Protein AF-0000000084938977 (afdb_homodimer)

Organism: Ferrimonas balearica (strain DSM 9799 / CCM 4581 / KCTC 23876 / PAT) (NCBI:txid550540)

Radius of gyration: 27.63 Å; Cα contacts (8 Å, |Δi|>4): 2287; chains: 2; bounding box: 61×110×64 Å

Nearest PDB structures (foldseek):
  3vp6-assembly1_B  TM=9.045E-01  e=1.133E-31  Homo sapiens
  2jis-assembly1_B  TM=9.076E-01  e=1.407E-31  Homo sapiens
  2okj-assembly1_A  TM=8.963E-01  e=2.418E-31  Homo sapiens
  3vp6-assembly1_A  TM=9.041E-01  e=2.921E-30  Homo sapiens
  8ora-assembly1_A-2  TM=8.653E-01  e=1.699E-30  Homo sapiens

Secondary structure (DSSP, 8-state):
-PPPTTHHHHHHHHHHHHHHHHHHHTTTS-S-----HHHHHHHH--SPP-S---HHHHHHHHHHHHHTT---TTSTTB-STT-----HHHHHHHHHHHHHT---SSGGG-HHHHHHHHHHHHHHHHHHT--TT-EEEEESSHHHHHHHHHHHHHHHHHHHTT--HHHH-STTPPPPEEEEETT--HHHHHHHHHTT--STTEEEE-B-TTS-B-GGGHHHHHHT--S-EEEEEEBS-TTT--B--HHHHHHHHHHSSSEEEEEE-TTTGGGGG-TTTGGGGTTGGGSSEEEEETTTTT-PPS--EEEEES-HHHHHHHTTTTTS-GGG----SS----GGGGSS-SS---THHHHHHHHHHHHHHHHHHHHHHHHHHHHHHHHHHHTSTTEEE-S---SSEEEEEE-SS-HHHHHHHHHHHHHHHHHH-S-B-EEEEETTEEEEEEE---TT--HHHHHHHHHHHHHHHHHHHHHHHHSS--/-PPPTTHHHHHHHHHHHHHHHHHHHTTTS-S-----HHHHHHHH--SPP-S---HHHHHHHHHHHHHTT---TTSTTB-STT-----HHHHHHHHHHHHHT---SSGGG-HHHHHHHHHHHHHHHHHHT--TT-EEEEESSHHHHHHHHHHHHHHHHHHHTT--HHHH-STTPPPPEEEEETT--HHHHHHHHHTT--STTEEEE-B-TTS-B-GGGHHHHHHT--S-EEEEEEBS-TTT--B--HHHHHHHHHHSTTEEEEEE-TTTGGGGG-TTTGGGGTTGGGSSEEEEETTTTT-PPS--EEEEES-HHHHHHHTTTTTS-GGG----SS----GGGGSS-SS---THHHHHHHHHHHHHHHHHHHHHHHHHHHHHHHHHHHTSTTEEE-S---SSEEEEEE-SS-HHHHHHHHHHHHHHHHHH-S-B-EEEEETTEEEEEEE---TT--HHHHHHHHHHHHHHHHHHHHHHHHSS--

pLDDT: mean 94.35, std 11.21, range [29.14, 98.94]

Structure (mmCIF, N/CA/C/O backbone):
data_AF-0000000084938977-model_v1
#
loop_
_entity.id
_entity.type
_entity.pdbx_description
1 polymer 'Pyridoxal-dependent decarboxylase'
#
loop_
_atom_site.group_PDB
_atom_site.id
_atom_site.type_symbol
_atom_site.label_atom_id
_atom_site.label_alt_id
_atom_site.label_comp_id
_atom_site.label_asym_id
_atom_site.label_entity_id
_atom_site.label_seq_id
_atom_site.pdbx_PDB_ins_code
_atom_site.Cartn_x
_atom_site.Cartn_y
_atom_site.Cartn_z
_atom_site.occupancy
_atom_site.B_iso_or_equiv
_atom_site.auth_seq_id
_atom_site.auth_comp_id
_atom_site.auth_asym_id
_atom_site.auth_atom_id
_atom_site.pdbx_PDB_model_num
ATOM 1 N N . MET A 1 1 ? 11.852 -11.375 -27.281 1 47.62 1 MET A N 1
ATOM 2 C CA . MET A 1 1 ? 13.039 -10.656 -26.828 1 47.62 1 MET A CA 1
ATOM 3 C C . MET A 1 1 ? 13.031 -10.516 -25.297 1 47.62 1 MET A C 1
ATOM 5 O O . MET A 1 1 ? 12.023 -10.109 -24.719 1 47.62 1 MET A O 1
ATOM 9 N N . THR A 1 2 ? 13.898 -11.25 -24.656 1 66.25 2 THR A N 1
ATOM 10 C CA . THR A 1 2 ? 14.031 -11.219 -23.203 1 66.25 2 THR A CA 1
ATOM 11 C C . THR A 1 2 ? 14.875 -10.023 -22.766 1 66.25 2 THR A C 1
ATOM 13 O O . THR A 1 2 ? 15.695 -9.516 -23.531 1 66.25 2 THR A O 1
ATOM 16 N N . HIS A 1 3 ? 14.477 -9.422 -21.812 1 81.94 3 HIS A N 1
ATOM 17 C CA . HIS A 1 3 ? 15.219 -8.328 -21.188 1 81.94 3 HIS A CA 1
ATOM 18 C C . HIS A 1 3 ? 16.484 -8.836 -20.516 1 81.94 3 HIS A C 1
ATOM 20 O O . HIS A 1 3 ? 16.484 -9.906 -19.906 1 81.94 3 HIS A O 1
ATOM 26 N N . SER A 1 4 ? 17.609 -8.141 -20.844 1 85.38 4 SER A N 1
ATOM 27 C CA . SER A 1 4 ? 18.875 -8.477 -20.219 1 85.38 4 SER A CA 1
ATOM 28 C C . SER A 1 4 ? 19.109 -7.645 -18.953 1 85.38 4 SER A C 1
ATOM 30 O O . SER A 1 4 ? 18.594 -6.527 -18.844 1 85.38 4 SER A O 1
ATOM 32 N N . PHE A 1 5 ? 19.844 -8.195 -18 1 90.25 5 PHE A N 1
ATOM 33 C CA . PHE A 1 5 ? 20.047 -7.543 -16.703 1 90.25 5 PHE A CA 1
ATOM 34 C C . PHE A 1 5 ? 20.984 -6.348 -16.859 1 90.25 5 PHE A C 1
ATOM 36 O O . PHE A 1 5 ? 21.047 -5.484 -15.977 1 90.25 5 PHE A O 1
ATOM 43 N N . ASP A 1 6 ? 21.703 -6.219 -17.906 1 87.75 6 ASP A N 1
ATOM 44 C CA . ASP A 1 6 ? 22.594 -5.082 -18.109 1 87.75 6 ASP A CA 1
ATOM 45 C C . ASP A 1 6 ? 21.828 -3.854 -18.578 1 87.75 6 ASP A C 1
ATOM 47 O O . ASP A 1 6 ? 22.359 -2.75 -18.625 1 87.75 6 ASP A O 1
ATOM 51 N N . GLN A 1 7 ? 20.562 -4.043 -18.859 1 91.12 7 GLN A N 1
ATOM 52 C CA . GLN A 1 7 ? 19.719 -2.951 -19.344 1 91.12 7 GLN A CA 1
ATOM 53 C C . GLN A 1 7 ? 19.312 -2.023 -18.203 1 91.12 7 GLN A C 1
ATOM 55 O O . GLN A 1 7 ? 18.859 -0.903 -18.453 1 91.12 7 GLN A O 1
ATOM 60 N N . TYR A 1 8 ? 19.5 -2.457 -16.969 1 96.31 8 TYR A N 1
ATOM 61 C CA . TYR A 1 8 ? 19.047 -1.667 -15.82 1 96.31 8 TYR A CA 1
ATOM 62 C C . TYR A 1 8 ? 19.953 -0.467 -15.594 1 96.31 8 TYR A C 1
ATOM 64 O O . TYR A 1 8 ? 19.484 0.638 -15.32 1 96.31 8 TYR A O 1
ATOM 72 N N . ARG A 1 9 ? 21.219 -0.668 -15.766 1 96.69 9 ARG A N 1
ATOM 73 C CA . ARG A 1 9 ? 22.219 0.317 -15.359 1 96.69 9 ARG A CA 1
ATOM 74 C C . ARG A 1 9 ? 22.016 1.642 -16.078 1 96.69 9 ARG A C 1
ATOM 76 O O . ARG A 1 9 ? 22 2.705 -15.461 1 96.69 9 ARG A O 1
ATOM 83 N N . ALA A 1 10 ? 21.844 1.612 -17.391 1 97.25 10 ALA A N 1
ATOM 84 C CA . ALA A 1 10 ? 21.672 2.836 -18.172 1 97.25 10 ALA A CA 1
ATOM 85 C C . ALA A 1 10 ? 20.406 3.574 -17.766 1 97.25 10 ALA A C 1
ATOM 87 O O . ALA A 1 10 ? 20.391 4.805 -17.656 1 97.25 10 ALA A O 1
ATOM 88 N N . LEU A 1 11 ? 19.312 2.893 -17.594 1 98.31 11 LEU A N 1
ATOM 89 C CA . LEU A 1 11 ? 18.031 3.488 -17.219 1 98.31 11 LEU A CA 1
ATOM 90 C C . LEU A 1 11 ? 18.094 4.043 -15.805 1 98.31 11 LEU A C 1
ATOM 92 O O . LEU A 1 11 ? 17.578 5.141 -15.547 1 98.31 11 LEU A O 1
ATOM 96 N N . LEU A 1 12 ? 18.719 3.283 -14.844 1 98.62 12 LEU A N 1
ATOM 97 C CA . LEU A 1 12 ? 18.812 3.725 -13.453 1 98.62 12 LEU A CA 1
ATOM 98 C C . LEU A 1 12 ? 19.719 4.945 -13.336 1 98.62 12 LEU A C 1
ATOM 100 O O . LEU A 1 12 ? 19.484 5.816 -12.492 1 98.62 12 LEU A O 1
ATOM 104 N N . ASN A 1 13 ? 20.734 5.035 -14.203 1 98.5 13 ASN A N 1
ATOM 105 C CA . ASN A 1 13 ? 21.578 6.23 -14.266 1 98.5 13 ASN A CA 1
ATOM 106 C C . ASN A 1 13 ? 20.766 7.453 -14.695 1 98.5 13 ASN A C 1
ATOM 108 O O . ASN A 1 13 ? 20.969 8.555 -14.18 1 98.5 13 ASN A O 1
ATOM 112 N N . ARG A 1 14 ? 19.891 7.297 -15.633 1 98.25 14 ARG A N 1
ATOM 113 C CA . ARG A 1 14 ? 19.016 8.383 -16.062 1 98.25 14 ARG A CA 1
ATOM 114 C C . ARG A 1 14 ? 18.094 8.82 -14.93 1 98.25 14 ARG A C 1
ATOM 116 O O . ARG A 1 14 ? 17.859 10.008 -14.727 1 98.25 14 ARG A O 1
ATOM 123 N N . SER A 1 15 ? 17.547 7.852 -14.195 1 98.62 15 SER A N 1
ATOM 124 C CA . SER A 1 15 ? 16.703 8.172 -13.047 1 98.62 15 SER A CA 1
ATOM 125 C C . SER A 1 15 ? 17.484 8.969 -12 1 98.62 15 SER A C 1
ATOM 127 O O . SER A 1 15 ? 16.953 9.906 -11.398 1 98.62 15 SER A O 1
ATOM 129 N N . LEU A 1 16 ? 18.734 8.523 -11.734 1 98.69 16 LEU A N 1
ATOM 130 C CA . LEU A 1 16 ? 19.594 9.242 -10.789 1 98.69 16 LEU A CA 1
ATOM 131 C C . LEU A 1 16 ? 19.75 10.695 -11.203 1 98.69 16 LEU A C 1
ATOM 133 O O . LEU A 1 16 ? 19.609 11.602 -10.375 1 98.69 16 LEU A O 1
ATOM 137 N N . ALA A 1 17 ? 20 10.945 -12.461 1 98.5 17 ALA A N 1
ATOM 138 C CA . ALA A 1 17 ? 20.203 12.297 -12.969 1 98.5 17 ALA A CA 1
ATOM 139 C C . ALA A 1 17 ? 18.938 13.141 -12.812 1 98.5 17 ALA A C 1
ATOM 141 O O . ALA A 1 17 ? 19 14.25 -12.281 1 98.5 17 ALA A O 1
ATOM 142 N N . HIS A 1 18 ? 17.781 12.672 -13.242 1 98.56 18 HIS A N 1
ATOM 1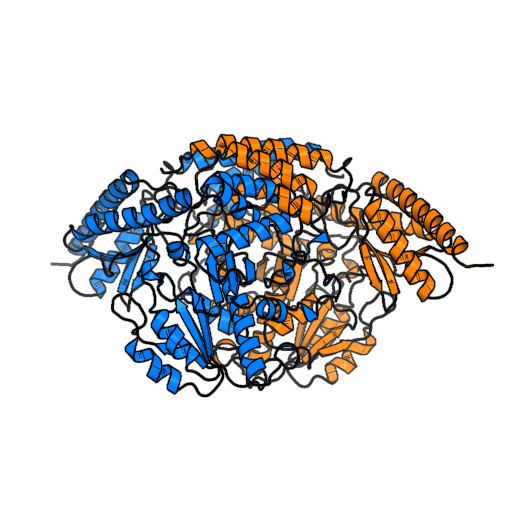43 C CA . HIS A 1 18 ? 16.516 13.398 -13.156 1 98.56 18 HIS A CA 1
ATOM 144 C C . HIS A 1 18 ? 16.125 13.641 -11.703 1 98.56 18 HIS A C 1
ATOM 146 O O . HIS A 1 18 ? 15.625 14.719 -11.359 1 98.56 18 HIS A O 1
ATOM 152 N N . ALA A 1 19 ? 16.328 12.586 -10.836 1 98.44 19 ALA A N 1
ATOM 153 C CA . ALA A 1 19 ? 15.945 12.68 -9.43 1 98.44 19 ALA A CA 1
ATOM 154 C C . ALA A 1 19 ? 16.75 13.758 -8.711 1 98.44 19 ALA A C 1
ATOM 156 O O . ALA A 1 19 ? 16.203 14.578 -7.977 1 98.44 19 ALA A O 1
ATOM 157 N N . THR A 1 20 ? 18.078 13.758 -8.906 1 97.94 20 THR A N 1
ATOM 158 C CA . THR A 1 20 ? 18.922 14.719 -8.219 1 97.94 20 THR A CA 1
ATOM 159 C C . THR A 1 20 ? 18.656 16.141 -8.711 1 97.94 20 THR A C 1
ATOM 161 O O . THR A 1 20 ? 18.656 17.094 -7.926 1 97.94 20 THR A O 1
ATOM 164 N N . ASP A 1 21 ? 18.406 16.266 -10.031 1 97.44 21 ASP A N 1
ATOM 165 C CA . ASP A 1 21 ? 18.047 17.578 -10.57 1 97.44 21 ASP A CA 1
ATOM 166 C C . ASP A 1 21 ? 16.781 18.109 -9.922 1 97.44 21 ASP A C 1
ATOM 168 O O . ASP A 1 21 ? 16.703 19.281 -9.547 1 97.44 21 ASP A O 1
ATOM 172 N N . TYR A 1 22 ? 15.805 17.359 -9.836 1 97.88 22 TYR A N 1
ATOM 173 C CA . TYR A 1 22 ? 14.539 17.766 -9.234 1 97.88 22 TYR A CA 1
ATOM 174 C C . TYR A 1 22 ? 14.719 18.141 -7.766 1 97.88 22 TYR A C 1
ATOM 176 O O . TYR A 1 22 ? 14.32 19.219 -7.336 1 97.88 22 TYR A O 1
ATOM 184 N N . LEU A 1 23 ? 15.344 17.188 -6.961 1 98 23 LEU A N 1
ATOM 185 C CA . LEU A 1 23 ? 15.523 17.375 -5.523 1 98 23 LEU A CA 1
ATOM 186 C C . LEU A 1 23 ? 16.312 18.656 -5.246 1 98 23 LEU A C 1
ATOM 188 O O . LEU A 1 23 ? 15.961 19.422 -4.355 1 98 23 LEU A O 1
ATOM 192 N N . GLU A 1 24 ? 17.328 18.906 -6.012 1 97.25 24 GLU A N 1
ATOM 193 C CA . GLU A 1 24 ? 18.219 20.047 -5.789 1 97.25 24 GLU A CA 1
ATOM 194 C C . GLU A 1 24 ? 17.547 21.344 -6.238 1 97.25 24 GLU A C 1
ATOM 196 O O . GLU A 1 24 ? 18 22.438 -5.867 1 97.25 24 GLU A O 1
ATOM 201 N N . SER A 1 25 ? 16.469 21.281 -6.992 1 96.5 25 SER A N 1
ATOM 202 C CA . SER A 1 25 ? 15.742 22.469 -7.441 1 96.5 25 SER A CA 1
ATOM 203 C C . SER A 1 25 ? 14.695 22.891 -6.418 1 96.5 25 SER A C 1
ATOM 205 O O . SER A 1 25 ? 14.156 24 -6.496 1 96.5 25 SER A O 1
ATOM 207 N N . LEU A 1 26 ? 14.352 22.109 -5.41 1 96.38 26 LEU A N 1
ATOM 208 C CA . LEU A 1 26 ? 13.195 22.266 -4.535 1 96.38 26 LEU A CA 1
ATOM 209 C C . LEU A 1 26 ? 13.281 23.547 -3.721 1 96.38 26 LEU A C 1
ATOM 211 O O . LEU A 1 26 ? 12.273 24.203 -3.475 1 96.38 26 LEU A O 1
ATOM 215 N N . PRO A 1 27 ? 14.492 23.969 -3.332 1 94.44 27 PRO A N 1
ATOM 216 C CA . PRO A 1 27 ? 14.555 25.203 -2.543 1 94.44 27 PRO A CA 1
ATOM 217 C C . PRO A 1 27 ? 14.141 26.438 -3.342 1 94.44 27 PRO A C 1
ATOM 219 O O . PRO A 1 27 ? 13.594 27.391 -2.777 1 94.44 27 PRO A O 1
ATOM 222 N N . GLU A 1 28 ? 14.305 26.359 -4.66 1 93.88 28 GLU A N 1
ATOM 223 C CA . GLU A 1 28 ? 14.164 27.594 -5.438 1 93.88 28 GLU A CA 1
ATOM 224 C C . GLU A 1 28 ? 12.977 27.5 -6.395 1 93.88 28 GLU A C 1
ATOM 226 O O . GLU A 1 28 ? 12.445 28.531 -6.828 1 93.88 28 GLU A O 1
ATOM 231 N N . ARG A 1 29 ? 12.633 26.344 -6.715 1 94.19 29 ARG A N 1
ATOM 232 C CA . ARG A 1 29 ? 11.539 26.234 -7.676 1 94.19 29 ARG A CA 1
ATOM 233 C C . ARG A 1 29 ? 10.227 26.688 -7.059 1 94.19 29 ARG A C 1
ATOM 235 O O . ARG A 1 29 ? 10.016 26.547 -5.848 1 94.19 29 ARG A O 1
ATOM 242 N N . PRO A 1 30 ? 9.305 27.25 -7.902 1 94.62 30 PRO A N 1
ATOM 243 C CA . PRO A 1 30 ? 7.965 27.469 -7.355 1 94.62 30 PRO A CA 1
ATOM 244 C C . PRO A 1 30 ? 7.297 26.188 -6.875 1 94.62 30 PRO A C 1
ATOM 246 O O . PRO A 1 30 ? 7.445 25.141 -7.504 1 94.62 30 PRO A O 1
ATOM 249 N N . ILE A 1 31 ? 6.586 26.312 -5.789 1 96.44 31 ILE A N 1
ATOM 250 C CA . ILE A 1 31 ? 5.965 25.125 -5.195 1 96.44 31 ILE A CA 1
ATOM 251 C C . ILE A 1 31 ? 4.879 24.594 -6.125 1 96.44 31 ILE A C 1
ATOM 253 O O . ILE A 1 31 ? 4.738 23.375 -6.285 1 96.44 31 ILE A O 1
ATOM 257 N N . ASP A 1 32 ? 4.152 25.484 -6.656 1 92.19 32 ASP A N 1
ATOM 258 C CA . ASP A 1 32 ? 3.09 25.141 -7.594 1 92.19 32 ASP A CA 1
ATOM 259 C C . ASP A 1 32 ? 3.127 26.047 -8.82 1 92.19 32 ASP A C 1
ATOM 261 O O . ASP A 1 32 ? 3.287 27.266 -8.703 1 92.19 32 ASP A O 1
ATOM 265 N N . THR A 1 33 ? 3.15 25.422 -9.969 1 87.56 33 THR A N 1
ATOM 266 C CA . THR A 1 33 ? 2.979 26.125 -11.234 1 87.56 33 THR A CA 1
ATOM 267 C C . THR A 1 33 ? 1.697 25.688 -11.93 1 87.56 33 THR A C 1
ATOM 269 O O . THR A 1 33 ? 1.59 24.531 -12.367 1 87.56 33 THR A O 1
ATOM 272 N N . PRO A 1 34 ? 0.829 26.641 -12.055 1 85.62 34 PRO A N 1
ATOM 273 C CA . PRO A 1 34 ? -0.464 26.25 -12.625 1 85.62 34 PRO A CA 1
ATOM 274 C C . PRO A 1 34 ? -0.338 25.656 -14.023 1 85.62 34 PRO A C 1
ATOM 276 O O . PRO A 1 34 ? 0.339 26.234 -14.883 1 85.62 34 PRO A O 1
ATOM 279 N N . VAL A 1 35 ? -0.83 24.5 -14.203 1 91.44 35 VAL A N 1
ATOM 280 C CA . VAL A 1 35 ? -0.948 23.797 -15.477 1 91.44 35 VAL A CA 1
ATOM 281 C C . VAL A 1 35 ? -2.324 23.141 -15.578 1 91.44 35 VAL A C 1
ATOM 283 O O . VAL A 1 35 ? -2.85 22.625 -14.586 1 91.44 35 VAL A O 1
ATOM 286 N N . SER A 1 36 ? -2.984 23.312 -16.719 1 91.94 36 SER A N 1
ATOM 287 C CA . SER A 1 36 ? -4.32 22.75 -16.859 1 91.94 36 SER A CA 1
ATOM 288 C C . SER A 1 36 ? -4.262 21.234 -17.047 1 91.94 36 SER A C 1
ATOM 290 O O . SER A 1 36 ? -3.266 20.703 -17.531 1 91.94 36 SER A O 1
ATOM 292 N N . SER A 1 37 ? -5.328 20.594 -16.641 1 93 37 SER A N 1
ATOM 293 C CA . SER A 1 37 ? -5.418 19.156 -16.875 1 93 37 SER A CA 1
ATOM 294 C C . SER A 1 37 ? -5.367 18.828 -18.359 1 93 37 SER A C 1
ATOM 296 O O . SER A 1 37 ? -4.816 17.797 -18.75 1 93 37 SER A O 1
ATOM 298 N N . ASP A 1 38 ? -5.867 19.688 -19.203 1 94.81 38 ASP A N 1
ATOM 299 C CA . ASP A 1 38 ? -5.852 19.469 -20.641 1 94.81 38 ASP A CA 1
ATOM 300 C C . ASP A 1 38 ? -4.422 19.484 -21.188 1 94.81 38 ASP A C 1
ATOM 302 O O . ASP A 1 38 ? -4.066 18.656 -22.031 1 94.81 38 ASP A O 1
ATOM 306 N N . THR A 1 39 ? -3.664 20.422 -20.719 1 96.5 39 THR A N 1
ATOM 307 C CA . THR A 1 39 ? -2.262 20.469 -21.125 1 96.5 39 THR A CA 1
ATOM 308 C C . THR A 1 39 ? -1.529 19.203 -20.703 1 96.5 39 THR A C 1
ATOM 310 O O . THR A 1 39 ? -0.775 18.625 -21.5 1 96.5 39 THR A O 1
ATOM 313 N N . LEU A 1 40 ? -1.752 18.797 -19.469 1 96.94 40 LEU A N 1
ATOM 314 C CA . LEU A 1 40 ? -1.107 17.594 -18.969 1 96.94 40 LEU A CA 1
ATOM 315 C C . LEU A 1 40 ? -1.566 16.375 -19.75 1 96.94 40 LEU A C 1
ATOM 317 O O . LEU A 1 40 ? -0.769 15.469 -20.031 1 96.94 40 LEU A O 1
ATOM 321 N N . ARG A 1 41 ? -2.863 16.297 -20.125 1 96.88 41 ARG A N 1
ATOM 322 C CA . ARG A 1 41 ? -3.389 15.188 -20.906 1 96.88 41 ARG A CA 1
ATOM 323 C C . ARG A 1 41 ? -2.771 15.172 -22.312 1 96.88 41 ARG A C 1
ATOM 325 O O . ARG A 1 41 ? -2.543 14.102 -22.875 1 96.88 41 ARG A O 1
ATOM 332 N N . THR A 1 42 ? -2.482 16.312 -22.828 1 97.38 42 THR A N 1
ATOM 333 C CA . THR A 1 42 ? -1.799 16.391 -24.109 1 97.38 42 THR A CA 1
ATOM 334 C C . THR A 1 42 ? -0.369 15.875 -24 1 97.38 42 THR A C 1
ATOM 336 O O . THR A 1 42 ? 0.117 15.18 -24.891 1 97.38 42 THR A O 1
ATOM 339 N N . LEU A 1 43 ? 0.282 16.156 -22.906 1 97.5 43 LEU A N 1
ATOM 340 C CA . LEU A 1 43 ? 1.681 15.797 -22.703 1 97.5 43 LEU A CA 1
ATOM 341 C C . LEU A 1 43 ? 1.819 14.312 -22.391 1 97.5 43 LEU A C 1
ATOM 343 O O . LEU A 1 43 ? 2.783 13.672 -22.812 1 97.5 43 LEU A O 1
ATOM 347 N N . LEU A 1 44 ? 0.855 13.758 -21.609 1 97.88 44 LEU A N 1
ATOM 348 C CA . LEU A 1 44 ? 1.049 12.438 -21.016 1 97.88 44 LEU A CA 1
ATOM 349 C C . LEU A 1 44 ? 0.076 11.422 -21.609 1 97.88 44 LEU A C 1
ATOM 351 O O . LEU A 1 44 ? 0.266 10.211 -21.453 1 97.88 44 LEU A O 1
ATOM 355 N N . GLY A 1 45 ? -0.975 11.883 -22.234 1 96.88 45 GLY A N 1
ATOM 356 C CA . GLY A 1 45 ? -1.999 11 -22.766 1 96.88 45 GLY A CA 1
ATOM 357 C C . GLY A 1 45 ? -1.7 10.508 -24.172 1 96.88 45 GLY A C 1
ATOM 358 O O . GLY A 1 45 ? -0.538 10.305 -24.531 1 96.88 45 GLY A O 1
ATOM 359 N N . GLY A 1 46 ? -2.742 10.227 -24.906 1 96.19 46 GLY A N 1
ATOM 360 C CA . GLY A 1 46 ? -2.639 9.695 -26.266 1 96.19 46 GLY A CA 1
ATOM 361 C C . GLY A 1 46 ? -3.139 8.266 -26.375 1 96.19 46 GLY A C 1
ATOM 362 O O . GLY A 1 46 ? -3.559 7.664 -25.391 1 96.19 46 GLY A O 1
ATOM 363 N N . PRO A 1 47 ? -3.125 7.809 -27.594 1 97.56 47 PRO A N 1
ATOM 364 C CA . PRO A 1 47 ? -3.613 6.445 -27.812 1 97.56 47 PRO A CA 1
ATOM 365 C C . PRO A 1 47 ? -2.697 5.383 -27.219 1 97.56 47 PRO A C 1
ATOM 367 O O . PRO A 1 47 ? -1.52 5.648 -26.953 1 97.56 47 PRO A O 1
ATOM 370 N N . LEU A 1 48 ? -3.209 4.25 -26.938 1 98.12 48 LEU A N 1
ATOM 371 C CA . LEU A 1 48 ? -2.412 3.109 -26.5 1 98.12 48 LEU A CA 1
ATOM 372 C C . LEU A 1 48 ? -1.254 2.854 -27.453 1 98.12 48 LEU A C 1
ATOM 374 O O . LEU A 1 48 ? -1.465 2.65 -28.641 1 98.12 48 LEU A O 1
ATOM 378 N N . PRO A 1 49 ? -0.027 2.822 -26.922 1 97.81 49 PRO A N 1
ATOM 379 C CA . PRO A 1 49 ? 1.11 2.488 -27.781 1 97.81 49 PRO A CA 1
ATOM 380 C C . PRO A 1 49 ? 1.031 1.069 -28.328 1 97.81 49 PRO A C 1
ATOM 382 O O . PRO A 1 49 ? 0.723 0.128 -27.594 1 97.81 49 PRO A O 1
ATOM 385 N N . GLN A 1 50 ? 1.327 0.931 -29.578 1 97.38 50 GLN A N 1
ATOM 386 C CA . GLN A 1 50 ? 1.204 -0.374 -30.219 1 97.38 50 GLN A CA 1
ATOM 387 C C . GLN A 1 50 ? 2.543 -1.107 -30.234 1 97.38 50 GLN A C 1
ATOM 389 O O . GLN A 1 50 ? 2.602 -2.307 -29.953 1 97.38 50 GLN A O 1
ATOM 394 N N . GLY A 1 51 ? 3.59 -0.364 -30.609 1 96 51 GLY A N 1
ATOM 395 C CA . GLY A 1 51 ? 4.898 -0.983 -30.734 1 96 51 GLY A CA 1
ATOM 396 C C . GLY A 1 51 ? 5.895 -0.488 -29.703 1 96 51 GLY A C 1
ATOM 397 O O . GLY A 1 51 ? 5.57 0.375 -28.875 1 96 51 GLY A O 1
ATOM 398 N N . HIS A 1 52 ? 7.086 -1.013 -29.781 1 95.62 52 HIS A N 1
ATOM 399 C CA . HIS A 1 52 ? 8.156 -0.709 -28.844 1 95.62 52 HIS A CA 1
ATOM 400 C C . HIS A 1 52 ? 8.648 0.722 -29.016 1 95.62 52 HIS A C 1
ATOM 402 O O . HIS A 1 52 ? 8.758 1.215 -30.141 1 95.62 52 HIS A O 1
ATOM 408 N N . SER A 1 53 ? 8.906 1.376 -27.891 1 96.62 53 SER A N 1
ATOM 409 C CA . SER A 1 53 ? 9.617 2.652 -27.859 1 96.62 53 SER A CA 1
ATOM 410 C C . SER A 1 53 ? 10.906 2.543 -27.047 1 96.62 53 SER A C 1
ATOM 412 O O . SER A 1 53 ? 11.016 1.717 -26.141 1 96.62 53 SER A O 1
ATOM 414 N N . ASP A 1 54 ? 11.906 3.336 -27.422 1 97 54 ASP A N 1
ATOM 415 C CA . ASP A 1 54 ? 13.172 3.334 -26.703 1 97 54 ASP A CA 1
ATOM 416 C C . ASP A 1 54 ? 12.961 3.693 -25.234 1 97 54 ASP A C 1
ATOM 418 O O . ASP A 1 54 ? 12.484 4.789 -24.922 1 97 54 ASP A O 1
ATOM 422 N N . ALA A 1 55 ? 13.398 2.842 -24.375 1 97.5 55 ALA A N 1
ATOM 423 C CA . ALA A 1 55 ? 13.117 2.967 -22.938 1 97.5 55 ALA A CA 1
ATOM 424 C C . ALA A 1 55 ? 13.742 4.238 -22.375 1 97.5 55 ALA A C 1
ATOM 426 O O . ALA A 1 55 ? 13.148 4.902 -21.516 1 97.5 55 ALA A O 1
ATOM 427 N N . GLN A 1 56 ? 14.961 4.559 -22.766 1 97.56 56 GLN A N 1
ATOM 428 C CA . GLN A 1 56 ? 15.633 5.754 -22.266 1 97.56 56 GLN A CA 1
ATOM 429 C C . GLN A 1 56 ? 14.875 7.016 -22.672 1 97.56 56 GLN A C 1
ATOM 431 O O . GLN A 1 56 ? 14.703 7.934 -21.859 1 97.56 56 GLN A O 1
ATOM 436 N N . THR A 1 57 ? 14.406 7.039 -23.906 1 98.12 57 THR A N 1
ATOM 437 C CA . THR A 1 57 ? 13.625 8.172 -24.391 1 98.12 57 THR A CA 1
ATOM 438 C C . THR A 1 57 ? 12.305 8.289 -23.641 1 98.12 57 THR A C 1
ATOM 440 O O . THR A 1 57 ? 11.891 9.383 -23.266 1 98.12 57 THR A O 1
ATOM 443 N N . VAL A 1 58 ? 11.688 7.145 -23.469 1 98.12 58 VAL A N 1
ATOM 444 C CA . VAL A 1 58 ? 10.422 7.125 -22.734 1 98.12 58 VAL A CA 1
ATOM 445 C C . VAL A 1 58 ? 10.633 7.691 -21.344 1 98.12 58 VAL A C 1
ATOM 447 O O . VAL A 1 58 ? 9.836 8.508 -20.859 1 98.12 58 VAL A O 1
ATOM 450 N N . LEU A 1 59 ? 11.695 7.27 -20.641 1 98.31 59 LEU A N 1
ATOM 451 C CA . LEU A 1 59 ? 11.977 7.703 -19.266 1 98.31 59 LEU A CA 1
ATOM 452 C C . LEU A 1 59 ? 12.266 9.203 -19.219 1 98.31 59 LEU A C 1
ATOM 454 O O . LEU A 1 59 ? 11.781 9.906 -18.328 1 98.31 59 LEU A O 1
ATOM 458 N N . ASP A 1 60 ? 13.062 9.703 -20.172 1 98.62 60 ASP A N 1
ATOM 459 C CA . ASP A 1 60 ? 13.391 11.125 -20.234 1 98.62 60 ASP A CA 1
ATOM 460 C C . ASP A 1 60 ? 12.133 11.961 -20.5 1 98.62 60 ASP A C 1
ATOM 462 O O . ASP A 1 60 ? 11.93 13 -19.859 1 98.62 60 ASP A O 1
ATOM 466 N N . ASP A 1 61 ? 11.32 11.5 -21.422 1 98.31 61 ASP A N 1
ATOM 467 C CA . ASP A 1 61 ? 10.078 12.195 -21.734 1 98.31 61 ASP A CA 1
ATOM 468 C C . ASP A 1 61 ? 9.133 12.203 -20.531 1 98.31 61 ASP A C 1
ATOM 470 O O . ASP A 1 61 ? 8.492 13.219 -20.25 1 98.31 61 ASP A O 1
ATOM 474 N N . LEU A 1 62 ? 9.062 11.102 -19.891 1 98.44 62 LEU A N 1
ATOM 475 C CA . LEU A 1 62 ? 8.227 11 -18.703 1 98.44 62 LEU A CA 1
ATOM 476 C C . LEU A 1 62 ? 8.672 12 -17.641 1 98.44 62 LEU A C 1
ATOM 478 O O . LEU A 1 62 ? 7.855 12.742 -17.078 1 98.44 62 LEU A O 1
ATOM 482 N N . ALA A 1 63 ? 9.969 11.992 -17.297 1 98.31 63 ALA A N 1
ATOM 483 C CA . ALA A 1 63 ? 10.508 12.898 -16.281 1 98.31 63 ALA A CA 1
ATOM 484 C C . ALA A 1 63 ? 10.234 14.352 -16.641 1 98.31 63 ALA A C 1
ATOM 486 O O . ALA A 1 63 ? 9.805 15.141 -15.797 1 98.31 63 ALA A O 1
ATOM 487 N N . HIS A 1 64 ? 10.391 14.68 -17.922 1 97.81 64 HIS A N 1
ATOM 488 C CA . HIS A 1 64 ? 10.195 16.047 -18.375 1 97.81 64 HIS A CA 1
ATOM 489 C C . HIS A 1 64 ? 8.727 16.453 -18.312 1 97.81 64 HIS A C 1
ATOM 491 O O . HIS A 1 64 ? 8.398 17.531 -17.828 1 97.81 64 HIS A O 1
ATOM 497 N N . ASN A 1 65 ? 7.867 15.625 -18.812 1 97.88 65 ASN A N 1
ATOM 498 C CA . ASN A 1 65 ? 6.445 15.945 -18.906 1 97.88 65 ASN A CA 1
ATOM 499 C C . ASN A 1 65 ? 5.785 15.953 -17.531 1 97.88 65 ASN A C 1
ATOM 501 O O . ASN A 1 65 ? 4.961 16.828 -17.25 1 97.88 65 ASN A O 1
ATOM 505 N N . ILE A 1 66 ? 6.129 15.062 -16.656 1 97.56 66 ILE A N 1
ATOM 506 C CA . ILE A 1 66 ? 5.523 14.961 -15.328 1 97.56 66 ILE A CA 1
ATOM 507 C C . ILE A 1 66 ? 5.93 16.172 -14.484 1 97.56 66 ILE A C 1
ATOM 509 O O . ILE A 1 66 ? 5.133 16.672 -13.688 1 97.56 66 ILE A O 1
ATOM 513 N N . GLU A 1 67 ? 7.109 16.594 -14.656 1 96.06 67 GLU A N 1
ATOM 514 C CA . GLU A 1 67 ? 7.621 17.703 -13.852 1 96.06 67 GLU A CA 1
ATOM 515 C C . GLU A 1 67 ? 6.754 18.953 -14.016 1 96.06 67 GLU A C 1
ATOM 517 O O . GLU A 1 67 ? 6.691 19.797 -13.117 1 96.06 67 GLU A O 1
ATOM 522 N N . GLN A 1 68 ? 6.02 19.047 -15.125 1 95.31 68 GLN A N 1
ATOM 523 C CA . GLN A 1 68 ? 5.18 20.219 -15.398 1 95.31 68 GLN A CA 1
ATOM 524 C C . GLN A 1 68 ? 4.004 20.281 -14.43 1 95.31 68 GLN A C 1
ATOM 526 O O . GLN A 1 68 ? 3.406 21.344 -14.242 1 95.31 68 GLN A O 1
ATOM 531 N N . GLY A 1 69 ? 3.674 19.203 -13.852 1 96.12 69 GLY A N 1
ATOM 532 C CA . GLY A 1 69 ? 2.527 19.188 -12.953 1 96.12 69 GLY A CA 1
ATOM 533 C C . GLY A 1 69 ? 2.855 18.625 -11.578 1 96.12 69 GLY A C 1
ATOM 534 O O . GLY A 1 69 ? 1.964 18.172 -10.859 1 96.12 69 GLY A O 1
ATOM 535 N N . LEU A 1 70 ? 4.164 18.578 -11.195 1 96.56 70 LEU A N 1
ATOM 536 C CA . LEU A 1 70 ? 4.559 18.203 -9.844 1 96.56 70 LEU A CA 1
ATOM 537 C C . LEU A 1 70 ? 4.375 19.375 -8.883 1 96.56 70 LEU A C 1
ATOM 539 O O . LEU A 1 70 ? 4.594 20.531 -9.25 1 96.56 70 LEU A O 1
ATOM 543 N N . ILE A 1 71 ? 3.924 19.031 -7.727 1 96.31 71 ILE A N 1
ATOM 544 C CA . ILE A 1 71 ? 3.912 20 -6.629 1 96.31 71 ILE A CA 1
ATOM 545 C C . ILE A 1 71 ? 5.191 19.859 -5.809 1 96.31 71 ILE A C 1
ATOM 547 O O . ILE A 1 71 ? 5.57 18.75 -5.418 1 96.31 71 ILE A O 1
ATOM 551 N N . GLY A 1 72 ? 5.914 20.969 -5.625 1 96.94 72 GLY A N 1
ATOM 552 C CA . GLY A 1 72 ? 7.145 20.922 -4.852 1 96.94 72 GLY A CA 1
ATOM 553 C C . GLY A 1 72 ? 6.914 20.719 -3.369 1 96.94 72 GLY A C 1
ATOM 554 O O . GLY A 1 72 ? 7.426 21.484 -2.543 1 96.94 72 GLY A O 1
ATOM 555 N N . SER A 1 73 ? 6.129 19.719 -3.018 1 96.31 73 SER A N 1
ATOM 556 C CA . SER A 1 73 ? 5.711 19.5 -1.638 1 96.31 73 SER A CA 1
ATOM 557 C C . SER A 1 73 ? 6.871 19.016 -0.778 1 96.31 73 SER A C 1
ATOM 559 O O . SER A 1 73 ? 6.816 19.094 0.451 1 96.31 73 SER A O 1
ATOM 561 N N . GLY A 1 74 ? 7.938 18.484 -1.395 1 96.31 74 GLY A N 1
ATOM 562 C CA . GLY A 1 74 ? 9.109 18.062 -0.646 1 96.31 74 GLY A CA 1
ATOM 563 C C . GLY A 1 74 ? 10.031 19.203 -0.277 1 96.31 74 GLY A C 1
ATOM 564 O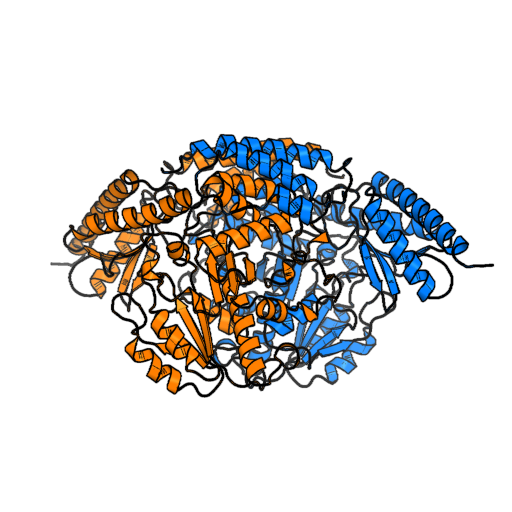 O . GLY A 1 74 ? 11.016 19 0.438 1 96.31 74 GLY A O 1
ATOM 565 N N . GLY A 1 75 ? 9.703 20.422 -0.688 1 96.31 75 GLY A N 1
ATOM 566 C CA . GLY A 1 75 ? 10.547 21.578 -0.454 1 96.31 75 GLY A CA 1
ATOM 567 C C . GLY A 1 75 ? 10.367 22.172 0.93 1 96.31 75 GLY A C 1
ATOM 568 O O . GLY A 1 75 ? 9.453 21.797 1.664 1 96.31 75 GLY A O 1
ATOM 569 N N . PRO A 1 76 ? 11.188 23.125 1.257 1 97 76 PRO A N 1
ATOM 570 C CA . PRO A 1 76 ? 11.273 23.609 2.635 1 97 76 PRO A CA 1
ATOM 571 C C . PRO A 1 76 ? 10.117 24.547 3 1 97 76 PRO A C 1
ATOM 573 O O . PRO A 1 76 ? 9.93 24.875 4.176 1 97 76 PRO A O 1
ATOM 576 N N . ARG A 1 77 ? 9.297 24.984 2.016 1 98.12 77 ARG A N 1
ATOM 577 C CA . ARG A 1 77 ? 8.281 25.984 2.328 1 98.12 77 ARG A CA 1
ATOM 578 C C . ARG A 1 77 ? 6.887 25.484 1.962 1 98.12 77 ARG A C 1
ATOM 580 O O . ARG A 1 77 ? 5.988 26.297 1.696 1 98.12 77 ARG A O 1
ATOM 587 N N . TYR A 1 78 ? 6.762 24.188 1.813 1 97.75 78 TYR A N 1
ATOM 588 C CA . TYR A 1 78 ? 5.434 23.594 1.717 1 97.75 78 TYR A CA 1
ATOM 589 C C . TYR A 1 78 ? 4.836 23.359 3.1 1 97.75 78 TYR A C 1
ATOM 591 O O . TYR A 1 78 ? 5.332 22.531 3.865 1 97.75 78 TYR A O 1
ATOM 599 N N . PHE A 1 79 ? 3.678 24.047 3.412 1 98.12 79 PHE A N 1
ATOM 600 C CA . PHE A 1 79 ? 3.143 24.031 4.766 1 98.12 79 PHE A CA 1
ATOM 601 C C . PHE A 1 79 ? 1.684 23.594 4.77 1 98.12 79 PHE A C 1
ATOM 603 O O . PHE A 1 79 ? 0.978 23.766 5.766 1 98.12 79 PHE A O 1
ATOM 610 N N . GLY A 1 80 ? 1.223 23.094 3.604 1 95.25 80 GLY A N 1
ATOM 611 C CA . GLY A 1 80 ? -0.166 22.688 3.475 1 95.25 80 GLY A CA 1
ATOM 612 C C . GLY A 1 80 ? -0.402 21.25 3.891 1 95.25 80 GLY A C 1
ATOM 613 O O . GLY A 1 80 ? 0.494 20.406 3.775 1 95.25 80 GLY A O 1
ATOM 614 N N . TYR A 1 81 ? -1.578 20.969 4.375 1 93 81 TYR A N 1
ATOM 615 C CA . TYR A 1 81 ? -2.014 19.609 4.719 1 93 81 TYR A CA 1
ATOM 616 C C . TYR A 1 81 ? -1.039 18.953 5.691 1 93 81 TYR A C 1
ATOM 618 O O . TYR A 1 81 ? -0.488 19.625 6.574 1 93 81 TYR A O 1
ATOM 626 N N . ALA A 1 82 ? -1.022 17.703 5.75 1 93.62 82 ALA A N 1
ATOM 627 C CA . ALA A 1 82 ? -0.08 16.938 6.562 1 93.62 82 ALA A CA 1
ATOM 628 C C . ALA A 1 82 ? 0.916 16.188 5.684 1 93.62 82 ALA A C 1
ATOM 630 O O . ALA A 1 82 ? 0.955 14.945 5.695 1 93.62 82 ALA A O 1
ATOM 631 N N . ILE A 1 83 ? 1.626 17.016 4.926 1 94.94 83 ILE A N 1
ATOM 632 C CA . ILE A 1 83 ? 2.582 16.469 3.977 1 94.94 83 ILE A CA 1
ATOM 633 C C . ILE A 1 83 ? 4.004 16.797 4.426 1 94.94 83 ILE A C 1
ATOM 635 O O . ILE A 1 83 ? 4.328 17.953 4.695 1 94.94 83 ILE A O 1
ATOM 639 N N . GLY A 1 84 ? 4.781 15.781 4.566 1 94.12 84 GLY A N 1
ATOM 640 C CA . GLY A 1 84 ? 6.16 15.945 5 1 94.12 84 GLY A CA 1
ATOM 641 C C . GLY A 1 84 ? 7.152 15.883 3.857 1 94.12 84 GLY A C 1
ATOM 642 O O . GLY A 1 84 ? 6.906 16.438 2.783 1 94.12 84 GLY A O 1
ATOM 643 N N . GLY A 1 85 ? 8.344 15.516 4.109 1 94.5 85 GLY A N 1
ATOM 644 C CA . GLY A 1 85 ? 9.414 15.234 3.168 1 94.5 85 GLY A CA 1
ATOM 645 C C . GLY A 1 85 ? 10 13.844 3.328 1 94.5 85 GLY A C 1
ATOM 646 O O . GLY A 1 85 ? 9.328 12.938 3.818 1 94.5 85 GLY A O 1
ATOM 647 N N . SER A 1 86 ? 11.133 13.695 2.793 1 96.94 86 SER A N 1
ATOM 648 C CA . SER A 1 86 ? 11.859 12.438 2.92 1 96.94 86 SER A CA 1
ATOM 649 C C . SER A 1 86 ? 13.305 12.672 3.334 1 96.94 86 SER A C 1
ATOM 651 O O . SER A 1 86 ? 14.031 13.438 2.688 1 96.94 86 SER A O 1
ATOM 653 N N . PHE A 1 87 ? 13.703 11.953 4.434 1 97.94 87 PHE A N 1
ATOM 654 C CA . PHE A 1 87 ? 15.125 11.984 4.754 1 97.94 87 PHE A CA 1
ATOM 655 C C . PHE A 1 87 ? 15.945 11.414 3.607 1 97.94 87 PHE A C 1
ATOM 657 O O . PHE A 1 87 ? 15.547 10.438 2.973 1 97.94 87 PHE A O 1
ATOM 664 N N . PRO A 1 88 ? 17.156 11.992 3.361 1 97.81 88 PRO A N 1
ATOM 665 C CA . PRO A 1 88 ? 17.984 11.484 2.268 1 97.81 88 PRO A CA 1
ATOM 666 C C . PRO A 1 88 ? 18.266 9.992 2.377 1 97.81 88 PRO A C 1
ATOM 668 O O . PRO A 1 88 ? 18.156 9.266 1.386 1 97.81 88 PRO A O 1
ATOM 671 N N . VAL A 1 89 ? 18.594 9.516 3.582 1 98.12 89 VAL A N 1
ATOM 672 C CA . VAL A 1 89 ? 18.953 8.109 3.756 1 98.12 89 VAL A CA 1
ATOM 673 C C . VAL A 1 89 ? 17.734 7.227 3.539 1 98.12 89 VAL A C 1
ATOM 675 O O . VAL A 1 89 ? 17.844 6.113 3.016 1 98.12 89 VAL A O 1
ATOM 678 N N . ALA A 1 90 ? 16.562 7.66 3.979 1 98.56 90 ALA A N 1
ATOM 679 C CA . ALA A 1 90 ? 15.328 6.898 3.785 1 98.56 90 ALA A CA 1
ATOM 680 C C . ALA A 1 90 ? 15.008 6.742 2.301 1 98.56 90 ALA A C 1
ATOM 682 O O . ALA A 1 90 ? 14.602 5.668 1.857 1 98.56 90 ALA A O 1
ATOM 683 N N . LEU A 1 91 ? 15.164 7.852 1.521 1 98.62 91 LEU A N 1
ATOM 684 C CA . LEU A 1 91 ? 14.953 7.797 0.079 1 98.62 91 LEU A CA 1
ATOM 685 C C . LEU A 1 91 ? 15.93 6.824 -0.576 1 98.62 91 LEU A C 1
ATOM 687 O O . LEU A 1 91 ? 15.539 6.027 -1.434 1 98.62 91 LEU A O 1
ATOM 691 N N . ALA A 1 92 ? 17.172 6.895 -0.174 1 98.81 92 ALA A N 1
ATOM 692 C CA . ALA A 1 92 ? 18.188 6.008 -0.725 1 98.81 92 ALA A CA 1
ATOM 693 C C . ALA A 1 92 ? 17.875 4.547 -0.427 1 98.81 92 ALA A C 1
ATOM 695 O O . ALA A 1 92 ? 18.031 3.68 -1.288 1 98.81 92 ALA A O 1
ATOM 696 N N . ALA A 1 93 ? 17.438 4.277 0.771 1 98.88 93 ALA A N 1
ATOM 697 C CA . ALA A 1 93 ? 17.047 2.922 1.148 1 98.88 93 ALA A CA 1
ATOM 698 C C . ALA A 1 93 ? 15.844 2.455 0.337 1 98.88 93 ALA A C 1
ATOM 700 O O . ALA A 1 93 ? 15.75 1.282 -0.029 1 98.88 93 ALA A O 1
ATOM 701 N N . ASP A 1 94 ? 14.938 3.363 0.058 1 98.75 94 ASP A N 1
ATOM 702 C CA . ASP A 1 94 ? 13.75 3.031 -0.723 1 98.75 94 ASP A CA 1
ATOM 703 C C . ASP A 1 94 ? 14.125 2.596 -2.137 1 98.75 94 ASP A C 1
ATOM 705 O O . ASP A 1 94 ? 13.477 1.723 -2.717 1 98.75 94 ASP A O 1
ATOM 709 N N . TRP A 1 95 ? 15.125 3.234 -2.75 1 98.81 95 TRP A N 1
ATOM 710 C CA . TRP A 1 95 ? 15.633 2.818 -4.055 1 98.81 95 TRP A CA 1
ATOM 711 C C . TRP A 1 95 ? 16.125 1.377 -4.012 1 98.81 95 TRP A C 1
ATOM 713 O O . TRP A 1 95 ? 15.883 0.604 -4.941 1 98.81 95 TRP A O 1
ATOM 723 N N . LEU A 1 96 ? 16.797 1.004 -2.934 1 98.81 96 LEU A N 1
ATOM 724 C CA . LEU A 1 96 ? 17.281 -0.363 -2.789 1 98.81 96 LEU A CA 1
ATOM 725 C C . LEU A 1 96 ? 16.125 -1.344 -2.658 1 98.81 96 LEU A C 1
ATOM 727 O O . LEU A 1 96 ? 16.141 -2.426 -3.248 1 98.81 96 LEU A O 1
ATOM 731 N N . VAL A 1 97 ? 15.125 -0.97 -1.898 1 98.5 97 VAL A N 1
ATOM 732 C CA . VAL A 1 97 ? 13.938 -1.808 -1.745 1 98.5 97 VAL A CA 1
ATOM 733 C C . VAL A 1 97 ? 13.352 -2.125 -3.119 1 98.5 97 VAL A C 1
ATOM 735 O O . VAL A 1 97 ? 13.008 -3.275 -3.4 1 98.5 97 VAL A O 1
ATOM 738 N N . SER A 1 98 ? 13.227 -1.103 -3.975 1 97.94 98 SER A N 1
ATOM 739 C CA . SER A 1 98 ? 12.703 -1.287 -5.324 1 97.94 98 SER A CA 1
ATOM 740 C C . SER A 1 98 ? 13.578 -2.236 -6.133 1 97.94 98 SER A C 1
ATOM 742 O O . SER A 1 98 ? 13.062 -3.096 -6.855 1 97.94 98 SER A O 1
ATOM 744 N N . ALA A 1 99 ? 14.828 -2.09 -6 1 98.31 99 ALA A N 1
ATOM 745 C CA . ALA A 1 99 ? 15.773 -2.871 -6.789 1 98.31 99 ALA A CA 1
ATOM 746 C C . ALA A 1 99 ? 15.797 -4.328 -6.336 1 98.31 99 ALA A C 1
ATOM 748 O O . ALA A 1 99 ? 15.898 -5.238 -7.16 1 98.31 99 ALA A O 1
ATOM 749 N N . TRP A 1 100 ? 15.734 -4.523 -5.012 1 98 100 TRP A N 1
ATOM 750 C CA . TRP A 1 100 ? 15.727 -5.883 -4.488 1 98 100 TRP A CA 1
ATOM 751 C C . TRP A 1 100 ? 14.453 -6.621 -4.887 1 98 100 TRP A C 1
ATOM 753 O O . TRP A 1 100 ? 14.453 -7.844 -5.016 1 98 100 TRP A O 1
ATOM 763 N N . ASP A 1 101 ? 13.328 -5.895 -5.035 1 97.12 101 ASP A N 1
ATOM 764 C CA . ASP A 1 101 ? 12.047 -6.383 -5.543 1 97.12 101 ASP A CA 1
ATOM 765 C C . ASP A 1 101 ? 11.602 -7.633 -4.793 1 97.12 101 ASP A C 1
ATOM 767 O O . ASP A 1 101 ? 11.18 -8.609 -5.406 1 97.12 101 ASP A O 1
ATOM 771 N N . GLN A 1 102 ? 11.68 -7.586 -3.434 1 96.62 102 GLN A N 1
ATOM 772 C CA . GLN A 1 102 ? 11.281 -8.703 -2.584 1 96.62 102 GLN A CA 1
ATOM 773 C C . GLN A 1 102 ? 9.781 -8.648 -2.279 1 96.62 102 GLN A C 1
ATOM 775 O O . GLN A 1 102 ? 9.219 -7.57 -2.082 1 96.62 102 GLN A O 1
ATOM 780 N N . ASN A 1 103 ? 9.148 -9.758 -2.264 1 92.69 103 ASN A N 1
ATOM 781 C CA . ASN A 1 103 ? 7.801 -9.898 -1.724 1 92.69 103 ASN A CA 1
ATOM 782 C C . ASN A 1 103 ? 7.828 -10.25 -0.238 1 92.69 103 ASN A C 1
ATOM 784 O O . ASN A 1 103 ? 8.367 -11.281 0.154 1 92.69 103 ASN A O 1
ATOM 788 N N . VAL A 1 104 ? 7.113 -9.523 0.661 1 90 104 VAL A N 1
ATOM 789 C CA . VAL A 1 104 ? 7.535 -9.609 2.055 1 90 104 VAL A CA 1
ATOM 790 C C . VAL A 1 104 ? 6.383 -10.125 2.914 1 90 104 VAL A C 1
ATOM 792 O O . VAL A 1 104 ? 6.426 -10.023 4.145 1 90 104 VAL A O 1
ATOM 795 N N . PRO A 1 105 ? 5.355 -10.68 2.404 1 87.38 105 PRO A N 1
ATOM 796 C CA . PRO A 1 105 ? 4.297 -11.156 3.301 1 87.38 105 PRO A CA 1
ATOM 797 C C . PRO A 1 105 ? 4.758 -12.305 4.195 1 87.38 105 PRO A C 1
ATOM 799 O O . PRO A 1 105 ? 4.227 -12.484 5.297 1 87.38 105 PRO A O 1
ATOM 802 N N . TYR A 1 106 ? 5.73 -13.109 3.674 1 89.31 106 TYR A N 1
ATOM 803 C CA . TYR A 1 106 ? 6.219 -14.266 4.426 1 89.31 106 TYR A CA 1
ATOM 804 C C . TYR A 1 106 ? 7.727 -14.188 4.617 1 89.31 106 TYR A C 1
ATOM 806 O O . TYR A 1 106 ? 8.453 -13.773 3.711 1 89.31 106 TYR A O 1
ATOM 814 N N . TYR A 1 107 ? 8.164 -14.711 5.773 1 91.69 107 TYR A N 1
ATOM 815 C CA . TYR A 1 107 ? 9.586 -14.758 6.078 1 91.69 107 TYR A CA 1
ATOM 816 C C . TYR A 1 107 ? 10.352 -15.5 4.996 1 91.69 107 TYR A C 1
ATOM 818 O O . TYR A 1 107 ? 11.414 -15.055 4.559 1 91.69 107 TYR A O 1
ATOM 826 N N . VAL A 1 108 ? 9.805 -16.562 4.422 1 87.81 108 VAL A N 1
ATOM 827 C CA . VAL A 1 108 ? 10.484 -17.469 3.498 1 87.81 108 VAL A CA 1
ATOM 828 C C . VAL A 1 108 ? 10.773 -16.734 2.182 1 87.81 108 VAL A C 1
ATOM 830 O O . VAL A 1 108 ? 11.75 -17.047 1.497 1 87.81 108 VAL A O 1
ATOM 833 N N . SER A 1 109 ? 9.977 -15.719 1.869 1 91.56 109 SER A N 1
ATOM 834 C CA . SER A 1 109 ? 10.133 -15.039 0.587 1 91.56 109 SER A CA 1
ATOM 835 C C . SER A 1 109 ? 11.156 -13.914 0.68 1 91.56 109 SER A C 1
ATOM 837 O O . SER A 1 109 ? 11.625 -13.406 -0.343 1 91.56 109 SER A O 1
ATOM 839 N N . SER A 1 110 ? 11.547 -13.5 1.856 1 93.94 110 SER A N 1
ATOM 840 C CA . SER A 1 110 ? 12.602 -12.516 2.061 1 93.94 110 SER A CA 1
ATOM 841 C C . SER A 1 110 ? 13.023 -12.445 3.525 1 93.94 110 SER A C 1
ATOM 843 O O . SER A 1 110 ? 12.664 -11.5 4.234 1 93.94 110 SER A O 1
ATOM 845 N N . PRO A 1 111 ? 13.844 -13.312 3.957 1 95.25 111 PRO A N 1
ATOM 846 C CA . PRO A 1 111 ? 14.219 -13.398 5.371 1 95.25 111 PRO A CA 1
ATOM 847 C C . PRO A 1 111 ? 14.844 -12.109 5.898 1 95.25 111 PRO A C 1
ATOM 849 O O . PRO A 1 111 ? 14.461 -11.617 6.965 1 95.25 111 PRO A O 1
ATOM 852 N N . ALA A 1 112 ? 15.727 -11.5 5.156 1 96.94 112 ALA A N 1
ATOM 853 C CA . ALA A 1 112 ? 16.484 -10.352 5.652 1 96.94 112 ALA A CA 1
ATOM 854 C C . ALA A 1 112 ? 15.578 -9.133 5.816 1 96.94 112 ALA A C 1
ATOM 856 O O . ALA A 1 112 ? 15.695 -8.398 6.797 1 96.94 112 ALA A O 1
ATOM 857 N N . THR A 1 113 ? 14.695 -8.875 4.812 1 96.88 113 THR A N 1
ATOM 858 C CA . THR A 1 113 ? 13.805 -7.73 4.957 1 96.88 113 THR A CA 1
ATOM 859 C C . THR A 1 113 ? 12.82 -7.949 6.105 1 96.88 113 THR A C 1
ATOM 861 O O . THR A 1 113 ? 12.406 -6.992 6.766 1 96.88 113 THR A O 1
ATOM 864 N N . SER A 1 114 ? 12.438 -9.203 6.391 1 96.19 114 SER A N 1
ATOM 865 C CA . SER A 1 114 ? 11.594 -9.516 7.543 1 96.19 114 SER A CA 1
ATOM 866 C C . SER A 1 114 ? 12.281 -9.125 8.852 1 96.19 114 SER A C 1
ATOM 868 O O . SER A 1 114 ? 11.648 -8.531 9.727 1 96.19 114 SER A O 1
ATOM 870 N N . VAL A 1 115 ? 13.547 -9.43 8.953 1 97.31 115 VAL A N 1
ATOM 871 C CA . VAL A 1 115 ? 14.289 -9.133 10.172 1 97.31 115 VAL A CA 1
ATOM 872 C C . VAL A 1 115 ? 14.508 -7.621 10.281 1 97.31 115 VAL A C 1
ATOM 874 O O . VAL A 1 115 ? 14.469 -7.062 11.383 1 97.31 115 VAL A O 1
ATOM 877 N N . ALA A 1 116 ? 14.742 -6.969 9.172 1 97.94 116 ALA A N 1
ATOM 878 C CA . ALA A 1 116 ? 14.867 -5.516 9.188 1 97.94 116 ALA A CA 1
ATOM 879 C C . ALA A 1 116 ? 13.578 -4.863 9.688 1 97.94 116 ALA A C 1
ATOM 881 O O . ALA A 1 116 ? 13.617 -3.926 10.484 1 97.94 116 ALA A O 1
ATOM 882 N N . GLU A 1 117 ? 12.445 -5.34 9.188 1 97.12 117 GLU A N 1
ATOM 883 C CA . GLU A 1 117 ? 11.156 -4.812 9.625 1 97.12 117 GLU A CA 1
ATOM 884 C C . GLU A 1 117 ? 10.922 -5.105 11.102 1 97.12 117 GLU A C 1
ATOM 886 O O . GLU A 1 117 ? 10.375 -4.27 11.828 1 97.12 117 GLU A O 1
ATOM 891 N N . GLU A 1 118 ? 11.281 -6.293 11.5 1 96.75 118 GLU A N 1
ATOM 892 C CA . GLU A 1 118 ? 11.195 -6.668 12.906 1 96.75 118 GLU A CA 1
ATOM 893 C C . GLU A 1 118 ? 11.992 -5.699 13.781 1 96.75 118 GLU A C 1
ATOM 895 O O . GLU A 1 118 ? 11.477 -5.203 14.789 1 96.75 118 GLU A O 1
ATOM 900 N N . THR A 1 119 ? 13.172 -5.41 13.367 1 98.12 119 THR A N 1
ATOM 901 C CA . THR A 1 119 ? 14.055 -4.512 14.109 1 98.12 119 THR A CA 1
ATOM 902 C C . THR A 1 119 ? 13.492 -3.092 14.117 1 98.12 119 THR A C 1
ATOM 904 O O . THR A 1 119 ? 13.461 -2.439 15.164 1 98.12 119 THR A O 1
ATOM 907 N N . ALA A 1 120 ? 13.062 -2.648 12.984 1 98.38 120 ALA A N 1
ATOM 908 C CA . ALA A 1 120 ? 12.453 -1.325 12.891 1 98.38 120 ALA A CA 1
ATOM 909 C C . ALA A 1 120 ? 11.25 -1.21 13.82 1 98.38 120 ALA A C 1
ATOM 911 O O . ALA A 1 120 ? 11.062 -0.183 14.477 1 98.38 120 ALA A O 1
ATOM 912 N N . ALA A 1 121 ? 10.422 -2.232 13.859 1 97.94 121 ALA A N 1
ATOM 913 C CA . ALA A 1 121 ? 9.242 -2.26 14.719 1 97.94 121 ALA A CA 1
ATOM 914 C C . ALA A 1 121 ? 9.625 -2.135 16.188 1 97.94 121 ALA A C 1
ATOM 916 O O . ALA A 1 121 ? 9.031 -1.347 16.938 1 97.94 121 ALA A O 1
ATOM 917 N N . GLU A 1 122 ? 10.609 -2.852 16.578 1 98.12 122 GLU A N 1
ATOM 918 C CA . GLU A 1 122 ? 11.07 -2.832 17.953 1 98.12 122 GLU A CA 1
ATOM 919 C C . GLU A 1 122 ? 11.602 -1.457 18.344 1 98.12 122 GLU A C 1
ATOM 921 O O . GLU A 1 122 ? 11.281 -0.935 19.406 1 98.12 122 GLU A O 1
ATOM 926 N N . TRP A 1 123 ? 12.438 -0.922 17.484 1 98.69 123 TRP A N 1
ATOM 927 C CA . TRP A 1 123 ? 12.984 0.407 17.75 1 98.69 123 TRP A CA 1
ATOM 928 C C . TRP A 1 123 ? 11.875 1.445 17.828 1 98.69 123 TRP A C 1
ATOM 930 O O . TRP A 1 123 ? 11.922 2.342 18.672 1 98.69 123 TRP A O 1
ATOM 940 N N . MET A 1 124 ? 10.906 1.342 17.016 1 98.31 124 MET A N 1
ATOM 941 C CA . MET A 1 124 ? 9.805 2.299 16.984 1 98.31 124 MET A CA 1
ATOM 942 C C . MET A 1 124 ? 9 2.242 18.281 1 98.31 124 MET A C 1
ATOM 944 O O . MET A 1 124 ? 8.625 3.279 18.828 1 98.31 124 MET A O 1
ATOM 948 N N . LEU A 1 125 ? 8.68 1.021 18.719 1 98.62 125 LEU A N 1
ATOM 949 C CA . LEU A 1 125 ? 7.949 0.878 19.969 1 98.62 125 LEU A CA 1
ATOM 950 C C . LEU A 1 125 ? 8.719 1.529 21.125 1 98.62 125 LEU A C 1
ATOM 952 O O . LEU A 1 125 ? 8.125 2.215 21.953 1 98.62 125 LEU A O 1
ATOM 956 N N . GLU A 1 126 ? 9.992 1.314 21.109 1 98.56 126 GLU A N 1
ATOM 957 C CA . GLU A 1 126 ? 10.828 1.92 22.141 1 98.56 126 GLU A CA 1
ATOM 958 C C . GLU A 1 126 ? 10.828 3.441 22.031 1 98.56 126 GLU A C 1
ATOM 960 O O . GLU A 1 126 ? 10.68 4.145 23.031 1 98.56 126 GLU A O 1
ATOM 965 N N . LEU A 1 127 ? 10.992 3.957 20.875 1 98.38 127 LEU A N 1
ATOM 966 C CA . LEU A 1 127 ? 11.008 5.395 20.609 1 98.38 127 LEU A CA 1
ATOM 967 C C . LEU A 1 127 ? 9.703 6.039 21.078 1 98.38 127 LEU A C 1
ATOM 969 O O . LEU A 1 127 ? 9.711 7.133 21.641 1 98.38 127 LEU A O 1
ATOM 973 N N . LEU A 1 128 ? 8.594 5.363 20.844 1 98.44 128 LEU A N 1
ATOM 974 C CA . LEU A 1 128 ? 7.273 5.941 21.062 1 98.44 128 LEU A CA 1
ATOM 975 C C . LEU A 1 128 ? 6.797 5.656 22.484 1 98.44 128 LEU A C 1
ATOM 977 O O . LEU A 1 128 ? 5.746 6.152 22.906 1 98.44 128 LEU A O 1
ATOM 981 N N . GLY A 1 129 ? 7.543 4.867 23.234 1 98.19 129 GLY A N 1
ATOM 982 C CA . GLY A 1 129 ? 7.164 4.527 24.594 1 98.19 129 GLY A CA 1
ATOM 983 C C . GLY A 1 129 ? 5.926 3.654 24.672 1 98.19 129 GLY A C 1
ATOM 984 O O . GLY A 1 129 ? 5.109 3.803 25.578 1 98.19 129 GLY A O 1
ATOM 985 N N . LEU A 1 130 ? 5.691 2.842 23.703 1 98.62 130 LEU A N 1
ATOM 986 C CA . LEU A 1 130 ? 4.543 1.941 23.656 1 98.62 130 LEU A CA 1
ATOM 987 C C . LEU A 1 130 ? 4.934 0.543 24.125 1 98.62 130 LEU A C 1
ATOM 989 O O . LEU A 1 130 ? 6.117 0.236 24.25 1 98.62 130 LEU A O 1
ATOM 993 N N . PRO A 1 131 ? 3.967 -0.324 24.438 1 98.12 131 PRO A N 1
ATOM 994 C CA . PRO A 1 131 ? 4.297 -1.656 24.953 1 98.12 131 PRO A CA 1
ATOM 995 C C . PRO A 1 131 ? 5.219 -2.436 24.031 1 98.12 131 PRO A C 1
ATOM 997 O O . PRO A 1 131 ? 4.941 -2.549 22.828 1 98.12 131 PRO A O 1
ATOM 1000 N N . GLN A 1 132 ? 6.188 -3.064 24.562 1 96.19 132 GLN A N 1
ATOM 1001 C CA . GLN A 1 132 ? 7.262 -3.676 23.797 1 96.19 132 GLN A CA 1
ATOM 1002 C C . GLN A 1 132 ? 6.777 -4.934 23.078 1 96.19 132 GLN A C 1
ATOM 1004 O O . GLN A 1 132 ? 7.379 -5.363 22.094 1 96.19 132 GLN A O 1
ATOM 1009 N N . LYS A 1 133 ? 5.715 -5.504 23.531 1 94.75 133 LYS A N 1
ATOM 1010 C CA . LYS A 1 133 ? 5.23 -6.746 22.938 1 94.75 133 LYS A CA 1
ATOM 1011 C C . LYS A 1 133 ? 4.09 -6.477 21.953 1 94.75 133 LYS A C 1
ATOM 1013 O O . LYS A 1 133 ? 3.473 -7.414 21.438 1 94.75 133 LYS A O 1
ATOM 1018 N N . ALA A 1 134 ? 3.783 -5.156 21.719 1 98.19 134 ALA A N 1
ATOM 1019 C CA . ALA A 1 134 ? 2.723 -4.805 20.781 1 98.19 134 ALA A CA 1
ATOM 1020 C C . ALA A 1 134 ? 3.051 -5.305 19.375 1 98.19 134 ALA A C 1
ATOM 1022 O O . ALA A 1 134 ? 4.223 -5.461 19.016 1 98.19 134 ALA A O 1
ATOM 1023 N N . GLY A 1 135 ? 1.995 -5.719 18.625 1 97.88 135 GLY A N 1
ATOM 1024 C CA . GLY A 1 135 ? 2.166 -6.012 17.203 1 97.88 135 GLY A CA 1
ATOM 1025 C C . GLY A 1 135 ? 2.285 -4.77 16.344 1 97.88 135 GLY A C 1
ATOM 1026 O O . GLY A 1 135 ? 1.553 -3.797 16.547 1 97.88 135 GLY A O 1
ATOM 1027 N N . VAL A 1 136 ? 3.256 -4.754 15.453 1 98.44 136 VAL A N 1
ATOM 1028 C CA . VAL A 1 136 ? 3.49 -3.609 14.578 1 98.44 136 VAL A CA 1
ATOM 1029 C C . VAL A 1 136 ? 3.41 -4.051 13.117 1 98.44 136 VAL A C 1
ATOM 1031 O O . VAL A 1 136 ? 4.113 -4.977 12.703 1 98.44 136 VAL A O 1
ATOM 1034 N N . GLY A 1 137 ? 2.533 -3.453 12.359 1 97.81 137 GLY A N 1
ATOM 1035 C CA . GLY A 1 137 ? 2.447 -3.678 10.922 1 97.81 137 GLY A CA 1
ATOM 1036 C C . GLY A 1 137 ? 2.787 -2.447 10.102 1 97.81 137 GLY A C 1
ATOM 1037 O O . GLY A 1 137 ? 2.422 -1.329 10.477 1 97.81 137 GLY A O 1
ATOM 1038 N N . PHE A 1 138 ? 3.539 -2.604 9.031 1 97.88 138 PHE A N 1
ATOM 1039 C CA . PHE A 1 138 ? 3.84 -1.529 8.094 1 97.88 138 PHE A CA 1
ATOM 1040 C C . PHE A 1 138 ? 2.83 -1.511 6.953 1 97.88 138 PHE A C 1
ATOM 1042 O O . PHE A 1 138 ? 2.719 -2.48 6.199 1 97.88 138 PHE A O 1
ATOM 1049 N N . THR A 1 139 ? 2.1 -0.428 6.828 1 97.19 139 THR A N 1
ATOM 1050 C CA . THR A 1 139 ? 1.012 -0.284 5.867 1 97.19 139 THR A CA 1
ATOM 1051 C C . THR A 1 139 ? 1.318 0.825 4.867 1 97.19 139 THR A C 1
ATOM 1053 O O . THR A 1 139 ? 2.352 1.49 4.965 1 97.19 139 THR A O 1
ATOM 1056 N N . SER A 1 140 ? 0.501 1.006 3.861 1 95 140 SER A N 1
ATOM 1057 C CA . SER A 1 140 ? 0.71 2.061 2.873 1 95 140 SER A CA 1
ATOM 1058 C C . SER A 1 140 ? 0.527 3.441 3.492 1 95 140 SER A C 1
ATOM 1060 O O . SER A 1 140 ? 1.229 4.387 3.129 1 95 140 SER A O 1
ATOM 1062 N N . GLY A 1 141 ? -0.394 3.568 4.406 1 96.31 141 GLY A N 1
ATOM 1063 C CA . GLY A 1 141 ? -0.689 4.809 5.102 1 96.31 141 GLY A CA 1
ATOM 1064 C C . GLY A 1 141 ? -1.541 4.613 6.34 1 96.31 141 GLY A C 1
ATOM 1065 O O . GLY A 1 141 ? -1.921 3.484 6.664 1 96.31 141 GLY A O 1
ATOM 1066 N N . ALA A 1 142 ? -1.8 5.688 6.965 1 96.75 142 ALA A N 1
ATOM 1067 C CA . ALA A 1 142 ? -2.562 5.625 8.211 1 96.75 142 ALA A CA 1
ATOM 1068 C C . ALA A 1 142 ? -3.988 5.141 7.953 1 96.75 142 ALA A C 1
ATOM 1070 O O . ALA A 1 142 ? -4.59 4.484 8.812 1 96.75 142 ALA A O 1
ATOM 1071 N N . GLN A 1 143 ? -4.547 5.438 6.809 1 96.12 143 GLN A N 1
ATOM 1072 C CA . GLN A 1 143 ? -5.891 4.938 6.527 1 96.12 143 GLN A CA 1
ATOM 1073 C C . GLN A 1 143 ? -5.938 3.414 6.582 1 96.12 143 GLN A C 1
ATOM 1075 O O . GLN A 1 143 ? -6.836 2.836 7.195 1 96.12 143 GLN A O 1
ATOM 1080 N N . GLU A 1 144 ? -4.984 2.809 5.898 1 96.81 144 GLU A N 1
ATOM 1081 C CA . GLU A 1 144 ? -4.906 1.353 5.953 1 96.81 144 GLU A CA 1
ATOM 1082 C C . GLU A 1 144 ? -4.637 0.863 7.371 1 96.81 144 GLU A C 1
ATOM 1084 O O . GLU A 1 144 ? -5.156 -0.174 7.785 1 96.81 144 GLU A O 1
ATOM 1089 N N . ALA A 1 145 ? -3.799 1.536 8.07 1 98.38 145 ALA A N 1
ATOM 1090 C CA . ALA A 1 145 ? -3.518 1.198 9.461 1 98.38 145 ALA A CA 1
ATOM 1091 C C . ALA A 1 145 ? -4.785 1.259 10.312 1 98.38 145 ALA A C 1
ATOM 1093 O O . ALA A 1 145 ? -5.031 0.376 11.133 1 98.38 145 ALA A O 1
ATOM 1094 N N . ILE A 1 146 ? -5.582 2.285 10.086 1 98.38 146 ILE A N 1
ATOM 1095 C CA . ILE A 1 146 ? -6.836 2.455 10.812 1 98.38 146 ILE A CA 1
ATOM 1096 C C . ILE A 1 146 ? -7.781 1.303 10.477 1 98.38 146 ILE A C 1
ATOM 1098 O O . ILE A 1 146 ? -8.414 0.732 11.375 1 98.38 146 ILE A O 1
ATOM 1102 N N . TYR A 1 147 ? -7.816 0.879 9.234 1 96.94 147 TYR A N 1
ATOM 1103 C CA . TYR A 1 147 ? -8.609 -0.285 8.852 1 96.94 147 TYR A CA 1
ATOM 1104 C C . TYR A 1 147 ? -8.195 -1.513 9.656 1 96.94 147 TYR A C 1
ATOM 1106 O O . TYR A 1 147 ? -9.039 -2.197 10.234 1 96.94 147 TYR A O 1
ATOM 1114 N N . THR A 1 148 ? -6.965 -1.696 9.656 1 97.88 148 THR A N 1
ATOM 1115 C CA . THR A 1 148 ? -6.406 -2.869 10.32 1 97.88 148 THR A CA 1
ATOM 1116 C C . THR A 1 148 ? -6.734 -2.854 11.805 1 97.88 148 THR A C 1
ATOM 1118 O O . THR A 1 148 ? -7.168 -3.865 12.359 1 97.88 148 THR A O 1
ATOM 1121 N N . ALA A 1 149 ? -6.551 -1.709 12.406 1 98.56 149 ALA A N 1
ATOM 1122 C CA . ALA A 1 149 ? -6.836 -1.562 13.836 1 98.56 149 ALA A CA 1
ATOM 1123 C C . ALA A 1 149 ? -8.328 -1.729 14.117 1 98.56 149 ALA A C 1
ATOM 1125 O O . ALA A 1 149 ? -8.711 -2.355 15.109 1 98.56 149 ALA A O 1
ATOM 1126 N N . MET A 1 150 ? -9.164 -1.2 13.258 1 98.06 150 MET A N 1
ATOM 1127 C CA . MET A 1 150 ? -10.609 -1.248 13.469 1 98.06 150 MET A CA 1
ATOM 1128 C C . MET A 1 150 ? -11.133 -2.666 13.281 1 98.06 150 MET A C 1
ATOM 1130 O O . MET A 1 150 ? -12.039 -3.092 14.008 1 98.06 150 MET A O 1
ATOM 1134 N N . ILE A 1 151 ? -10.609 -3.357 12.336 1 98.12 151 ILE A N 1
ATOM 1135 C CA . ILE A 1 151 ? -10.992 -4.754 12.164 1 98.12 151 ILE A CA 1
ATOM 1136 C C . ILE A 1 151 ? -10.617 -5.547 13.422 1 98.12 151 ILE A C 1
ATOM 1138 O O . ILE A 1 151 ? -11.414 -6.355 13.906 1 98.12 151 ILE A O 1
ATOM 1142 N N . THR A 1 152 ? -9.406 -5.289 13.93 1 98.38 152 THR A N 1
ATOM 1143 C CA . THR A 1 152 ? -8.945 -5.965 15.141 1 98.38 152 THR A CA 1
ATOM 1144 C C . THR A 1 152 ? -9.859 -5.637 16.328 1 98.38 152 THR A C 1
ATOM 1146 O O . THR A 1 152 ? -10.266 -6.535 17.062 1 98.38 152 THR A O 1
ATOM 1149 N N . ALA A 1 153 ? -10.18 -4.363 16.469 1 98.75 153 ALA A N 1
ATOM 1150 C CA . ALA A 1 153 ? -11.062 -3.92 17.547 1 98.75 153 ALA A CA 1
ATOM 1151 C C . ALA A 1 153 ? -12.445 -4.559 17.422 1 98.75 153 ALA A C 1
ATOM 1153 O O . ALA A 1 153 ? -12.961 -5.125 18.375 1 98.75 153 ALA A O 1
ATOM 1154 N N . ARG A 1 154 ? -13.031 -4.473 16.234 1 98.38 154 ARG A N 1
ATOM 1155 C CA . ARG A 1 154 ? -14.352 -5.031 15.961 1 98.38 154 ARG A CA 1
ATOM 1156 C C . ARG A 1 154 ? -14.406 -6.516 16.312 1 98.38 154 ARG A C 1
ATOM 1158 O O . ARG A 1 154 ? -15.305 -6.957 17.031 1 98.38 154 ARG A O 1
ATOM 1165 N N . ASN A 1 155 ? -13.43 -7.277 15.781 1 97.88 155 ASN A N 1
ATOM 1166 C CA . ASN A 1 155 ? -13.398 -8.719 16.016 1 97.88 155 ASN A CA 1
ATOM 1167 C C . ASN A 1 155 ? -13.227 -9.039 17.5 1 97.88 155 ASN A C 1
ATOM 1169 O O . ASN A 1 155 ? -13.867 -9.961 18.016 1 97.88 155 ASN A O 1
ATOM 1173 N N . THR A 1 156 ? -12.391 -8.297 18.203 1 98.38 156 THR A N 1
ATOM 1174 C CA . THR A 1 156 ? -12.109 -8.539 19.609 1 98.38 156 THR A CA 1
ATOM 1175 C C . THR A 1 156 ? -13.328 -8.227 20.469 1 98.38 156 THR A C 1
ATOM 1177 O O . THR A 1 156 ? -13.711 -9.023 21.328 1 98.38 156 THR A O 1
ATOM 1180 N N . LEU A 1 157 ? -13.945 -7.074 20.266 1 98.75 157 LEU A N 1
ATOM 1181 C CA . LEU A 1 157 ? -15.125 -6.66 21.016 1 98.75 157 LEU A CA 1
ATOM 1182 C C . LEU A 1 157 ? -16.25 -7.676 20.859 1 98.75 157 LEU A C 1
ATOM 1184 O O . LEU A 1 157 ? -16.922 -8.031 21.828 1 98.75 157 LEU A O 1
ATOM 1188 N N . LEU A 1 158 ? -16.453 -8.156 19.672 1 98.31 158 LEU A N 1
ATOM 1189 C CA . LEU A 1 158 ? -17.531 -9.086 19.406 1 98.31 158 LEU A CA 1
ATOM 1190 C C . LEU A 1 158 ? -17.203 -10.477 19.922 1 98.31 158 LEU A C 1
ATOM 1192 O O . LEU A 1 158 ? -18.094 -11.195 20.406 1 98.31 158 LEU A O 1
ATOM 1196 N N . LYS A 1 159 ? -15.93 -10.859 19.812 1 97.81 159 LYS A N 1
ATOM 1197 C CA . LYS A 1 159 ? -15.516 -12.133 20.406 1 97.81 159 LYS A CA 1
ATOM 1198 C C . LYS A 1 159 ? -15.805 -12.156 21.906 1 97.81 159 LYS A C 1
ATOM 1200 O O . LYS A 1 159 ? -16.297 -13.156 22.422 1 97.81 159 LYS A O 1
ATOM 1205 N N . ARG A 1 160 ? -15.523 -11.062 22.594 1 98.06 160 ARG A N 1
ATOM 1206 C CA . ARG A 1 160 ? -15.797 -10.938 24.031 1 98.06 160 ARG A CA 1
ATOM 1207 C C . ARG A 1 160 ? -17.281 -11.039 24.312 1 98.06 160 ARG A C 1
ATOM 1209 O O . ARG A 1 160 ? -17.688 -11.422 25.422 1 98.06 160 ARG A O 1
ATOM 1216 N N . ALA A 1 161 ? -18.062 -10.703 23.328 1 98.06 161 ALA A N 1
ATOM 1217 C CA . ALA A 1 161 ? -19.516 -10.773 23.453 1 98.06 161 ALA A CA 1
ATOM 1218 C C . ALA A 1 161 ? -20.031 -12.109 22.938 1 98.06 161 ALA A C 1
ATOM 1220 O O . ALA A 1 161 ? -21.25 -12.289 22.781 1 98.06 161 ALA A O 1
ATOM 1221 N N . GLY A 1 162 ? -19.172 -13.062 22.516 1 97.5 162 GLY A N 1
ATOM 1222 C CA . GLY A 1 162 ? -19.562 -14.406 22.109 1 97.5 162 GLY A CA 1
ATOM 1223 C C . GLY A 1 162 ? -19.891 -14.516 20.641 1 97.5 162 GLY A C 1
ATOM 1224 O O . GLY A 1 162 ? -20.625 -15.422 20.219 1 97.5 162 GLY A O 1
ATOM 1225 N N . TRP A 1 163 ? -19.422 -13.594 19.906 1 97.31 163 TRP A N 1
ATOM 1226 C CA . TRP A 1 163 ? -19.75 -13.57 18.484 1 97.31 163 TRP A CA 1
ATOM 1227 C C . TRP A 1 163 ? -18.484 -13.719 17.625 1 97.31 163 TRP A C 1
ATOM 1229 O O . TRP A 1 163 ? -17.516 -12.992 17.828 1 97.31 163 TRP A O 1
ATOM 1239 N N . ASP A 1 164 ? -18.469 -14.617 16.672 1 95.81 164 ASP A N 1
ATOM 1240 C CA . ASP A 1 164 ? -17.344 -14.867 15.773 1 95.81 164 ASP A CA 1
ATOM 1241 C C . ASP A 1 164 ? -17.578 -14.219 14.406 1 95.81 164 ASP A C 1
ATOM 1243 O O . ASP A 1 164 ? -18.234 -14.805 13.547 1 95.81 164 ASP A O 1
ATOM 1247 N N . VAL A 1 165 ? -16.938 -13.102 14.188 1 95.19 165 VAL A N 1
ATOM 1248 C CA . VAL A 1 165 ? -17.172 -12.312 12.977 1 95.19 165 VAL A CA 1
ATOM 1249 C C . VAL A 1 165 ? -16.688 -13.078 11.75 1 95.19 165 VAL A C 1
ATOM 1251 O O . VAL A 1 165 ? -17.312 -13.031 10.695 1 95.19 165 VAL A O 1
ATOM 1254 N N . ALA A 1 166 ? -15.516 -13.711 11.82 1 92.56 166 ALA A N 1
ATOM 1255 C CA . ALA A 1 166 ? -14.945 -14.43 10.68 1 92.56 166 ALA A CA 1
ATOM 1256 C C . ALA A 1 166 ? -15.906 -15.508 10.18 1 92.56 166 ALA A C 1
ATOM 1258 O O . ALA A 1 166 ? -16 -15.75 8.969 1 92.56 166 ALA A O 1
ATOM 1259 N N . LYS A 1 167 ? -16.625 -16.109 11.055 1 93.62 167 LYS A N 1
ATOM 1260 C CA . LYS A 1 167 ? -17.547 -17.172 10.695 1 93.62 167 LYS A CA 1
ATOM 1261 C C . LYS A 1 167 ? -18.922 -16.625 10.352 1 93.62 167 LYS A C 1
ATOM 1263 O O . LYS A 1 167 ? -19.5 -16.969 9.312 1 93.62 167 LYS A O 1
ATOM 1268 N N . LYS A 1 168 ? -19.438 -15.695 11.188 1 95.44 168 LYS A N 1
ATOM 1269 C CA . LYS A 1 168 ? -20.859 -15.359 11.125 1 95.44 168 LYS A CA 1
ATOM 1270 C C . LYS A 1 168 ? -21.078 -14.016 10.43 1 95.44 168 LYS A C 1
ATOM 1272 O O . LYS A 1 168 ? -22.219 -13.672 10.078 1 95.44 168 LYS A O 1
ATOM 1277 N N . GLY A 1 169 ? -20.047 -13.273 10.258 1 95.56 169 GLY A N 1
ATOM 1278 C CA . GLY A 1 169 ? -20.234 -11.906 9.805 1 95.56 169 GLY A CA 1
ATOM 1279 C C . GLY A 1 169 ? -20.891 -11.016 10.844 1 95.56 169 GLY A C 1
ATOM 1280 O O . GLY A 1 169 ? -20.953 -11.367 12.023 1 95.56 169 GLY A O 1
ATOM 1281 N N . LEU A 1 170 ? -21.391 -9.859 10.352 1 96.81 170 LEU A N 1
ATOM 1282 C CA . LEU A 1 170 ? -21.969 -8.891 11.273 1 96.81 170 LEU A CA 1
ATOM 1283 C C . LEU A 1 170 ? -23.484 -8.961 11.273 1 96.81 170 LEU A C 1
ATOM 1285 O O . LEU A 1 170 ? -24.141 -8.281 12.062 1 96.81 170 LEU A O 1
ATOM 1289 N N . TYR A 1 171 ? -24.344 -9.734 10.297 1 92.81 171 TYR A N 1
ATOM 1290 C CA . TYR A 1 171 ? -25.781 -9.758 10.039 1 92.81 171 TYR A CA 1
ATOM 1291 C C . TYR A 1 171 ? -26.562 -9.984 11.32 1 92.81 171 TYR A C 1
ATOM 1293 O O . TYR A 1 171 ? -27.688 -9.469 11.477 1 92.81 171 TYR A O 1
ATOM 1301 N N . GLU A 1 172 ? -26.281 -9.922 12.453 1 92.75 172 GLU A N 1
ATOM 1302 C CA . GLU A 1 172 ? -26.969 -10.156 13.719 1 92.75 172 GLU A CA 1
ATOM 1303 C C . GLU A 1 172 ? -26.016 -10.039 14.898 1 92.75 172 GLU A C 1
ATOM 1305 O O . GLU A 1 172 ? -26.297 -10.523 15.992 1 92.75 172 GLU A O 1
ATOM 1310 N N . ALA A 1 173 ? -25.016 -9.492 14.602 1 96.5 173 ALA A N 1
ATOM 1311 C CA . ALA A 1 173 ? -24.047 -9.305 15.68 1 96.5 173 ALA A CA 1
ATOM 1312 C C . ALA A 1 173 ? -24.531 -8.273 16.688 1 96.5 173 ALA A C 1
ATOM 1314 O O . ALA A 1 173 ? -25.359 -7.422 16.375 1 96.5 173 ALA A O 1
ATOM 1315 N N . PRO A 1 174 ? -24.047 -8.438 17.969 1 96.06 174 PRO A N 1
ATOM 1316 C CA . PRO A 1 174 ? -24.266 -7.305 18.875 1 96.06 174 PRO A CA 1
ATOM 1317 C C . PRO A 1 174 ? -23.766 -5.984 18.297 1 96.06 174 PRO A C 1
ATOM 1319 O O . PRO A 1 174 ? -22.703 -5.949 17.656 1 96.06 174 PRO A O 1
ATOM 1322 N N . ARG A 1 175 ? -24.547 -4.984 18.5 1 95.06 175 ARG A N 1
ATOM 1323 C CA . ARG A 1 175 ? -24.156 -3.676 17.984 1 95.06 175 ARG A CA 1
ATOM 1324 C C . ARG A 1 175 ? -22.969 -3.107 18.781 1 95.06 175 ARG A C 1
ATOM 1326 O O . ARG A 1 175 ? -22.922 -3.242 20 1 95.06 175 ARG A O 1
ATOM 1333 N N . ILE A 1 176 ? -22.031 -2.578 18.062 1 97.69 176 ILE A N 1
ATOM 1334 C CA . ILE A 1 176 ? -20.906 -1.895 18.703 1 97.69 176 ILE A CA 1
ATOM 1335 C C . ILE A 1 176 ? -21.172 -0.39 18.734 1 97.69 176 ILE A C 1
ATOM 1337 O O . ILE A 1 176 ? -21.391 0.226 17.688 1 97.69 176 ILE A O 1
ATOM 1341 N N . HIS A 1 177 ? -21.172 0.201 19.906 1 97.56 177 HIS A N 1
ATOM 1342 C CA . HIS A 1 177 ? -21.172 1.656 20.016 1 97.56 177 HIS A CA 1
ATOM 1343 C C . HIS A 1 177 ? -19.828 2.244 19.625 1 97.56 177 HIS A C 1
ATOM 1345 O O . HIS A 1 177 ? -18.781 1.67 19.938 1 97.56 177 HIS A O 1
ATOM 1351 N N . VAL A 1 178 ? -19.875 3.316 18.875 1 98.25 178 VAL A N 1
ATOM 1352 C CA . VAL A 1 178 ? -18.656 4.035 18.516 1 98.25 178 VAL A CA 1
ATOM 1353 C C . VAL A 1 178 ? -18.688 5.434 19.141 1 98.25 178 VAL A C 1
ATOM 1355 O O . VAL A 1 178 ? -19.625 6.199 18.906 1 98.25 178 VAL A O 1
ATOM 1358 N N . VAL A 1 179 ? -17.703 5.719 19.922 1 98.69 179 VAL A N 1
ATOM 1359 C CA . VAL A 1 179 ? -17.594 7.016 20.578 1 98.69 179 VAL A CA 1
ATOM 1360 C C . VAL A 1 179 ? -16.406 7.793 19.984 1 98.69 179 VAL A C 1
ATOM 1362 O O . VAL A 1 179 ? -15.266 7.332 20.047 1 98.69 179 VAL A O 1
ATOM 1365 N N . VAL A 1 180 ? -16.656 8.945 19.391 1 98.19 180 VAL A N 1
ATOM 1366 C CA . VAL A 1 180 ? -15.633 9.789 18.797 1 98.19 180 VAL A CA 1
ATOM 1367 C C . VAL A 1 180 ? -15.891 11.25 19.156 1 98.19 180 VAL A C 1
ATOM 1369 O O . VAL A 1 180 ? -16.984 11.602 19.625 1 98.19 180 VAL A O 1
ATOM 1372 N N . SER A 1 181 ? -14.906 12.078 18.984 1 97.94 181 SER A N 1
ATOM 1373 C CA . SER A 1 181 ? -15.117 13.508 19.156 1 97.94 181 SER A CA 1
ATOM 1374 C C . SER A 1 181 ? -15.938 14.094 18.016 1 97.94 181 SER A C 1
ATOM 1376 O O . SER A 1 181 ? -16.016 13.484 16.938 1 97.94 181 SER A O 1
ATOM 1378 N N . ASP A 1 182 ? -16.531 15.258 18.188 1 96.19 182 ASP A N 1
ATOM 1379 C CA . ASP A 1 182 ? -17.234 15.969 17.125 1 96.19 182 ASP A CA 1
ATOM 1380 C C . ASP A 1 182 ? -16.25 16.562 16.125 1 96.19 182 ASP A C 1
ATOM 1382 O O . ASP A 1 182 ? -16.641 17.188 15.133 1 96.19 182 ASP A O 1
ATOM 1386 N N . GLN A 1 183 ? -14.922 16.312 16.344 1 94.19 183 GLN A N 1
ATOM 1387 C CA . GLN A 1 183 ? -13.875 16.797 15.461 1 94.19 183 GLN A CA 1
ATOM 1388 C C . GLN A 1 183 ? -13.008 15.656 14.945 1 94.19 183 GLN A C 1
ATOM 1390 O O . GLN A 1 183 ? -11.891 15.883 14.469 1 94.19 183 GLN A O 1
ATOM 1395 N N . ILE A 1 184 ? -13.555 14.469 15.062 1 92.94 184 ILE A N 1
ATOM 1396 C CA . ILE A 1 184 ? -12.781 13.305 14.656 1 92.94 184 ILE A CA 1
ATOM 1397 C C . ILE A 1 184 ? -12.469 13.383 13.164 1 92.94 184 ILE A C 1
ATOM 1399 O O . ILE A 1 184 ? -13.281 13.891 12.383 1 92.94 184 ILE A O 1
ATOM 1403 N N . HIS A 1 185 ? -11.297 12.945 12.805 1 92.19 185 HIS A N 1
ATOM 1404 C CA . HIS A 1 185 ? -10.883 12.938 11.406 1 92.19 185 HIS A CA 1
ATOM 1405 C C . HIS A 1 185 ? -11.75 11.992 10.586 1 92.19 185 HIS A C 1
ATOM 1407 O O . HIS A 1 185 ? -12.109 10.906 11.055 1 92.19 185 HIS A O 1
ATOM 1413 N N . SER A 1 186 ? -12.031 12.305 9.352 1 90.75 186 SER A N 1
ATOM 1414 C CA . SER A 1 186 ? -12.953 11.586 8.477 1 90.75 186 SER A CA 1
ATOM 1415 C C . SER A 1 186 ? -12.461 10.164 8.203 1 90.75 186 SER A C 1
ATOM 1417 O O . SER A 1 186 ? -13.258 9.281 7.875 1 90.75 186 SER A O 1
ATOM 1419 N N . THR A 1 187 ? -11.172 9.938 8.328 1 93.25 187 THR A N 1
ATOM 1420 C CA . THR A 1 187 ? -10.602 8.625 8.055 1 93.25 187 THR A CA 1
ATOM 1421 C C . THR A 1 187 ? -11.195 7.57 8.984 1 93.25 187 THR A C 1
ATOM 1423 O O . THR A 1 187 ? -11.273 6.395 8.625 1 93.25 187 THR A O 1
ATOM 1426 N N . ILE A 1 188 ? -11.602 7.949 10.172 1 95.5 188 ILE A N 1
ATOM 1427 C CA . ILE A 1 188 ? -12.188 7.016 11.125 1 95.5 188 ILE A CA 1
ATOM 1428 C C . ILE A 1 188 ? -13.562 6.57 10.625 1 95.5 188 ILE A C 1
ATOM 1430 O O . ILE A 1 188 ? -13.852 5.375 10.578 1 95.5 188 ILE A O 1
ATOM 1434 N N . LYS A 1 189 ? -14.414 7.488 10.219 1 93.94 189 LYS A N 1
ATOM 1435 C CA . LYS A 1 189 ? -15.742 7.16 9.703 1 93.94 189 LYS A CA 1
ATOM 1436 C C . LYS A 1 189 ? -15.648 6.316 8.438 1 93.94 189 LYS A C 1
ATOM 1438 O O . LYS A 1 189 ? -16.391 5.344 8.281 1 93.94 189 LYS A O 1
ATOM 1443 N N . ARG A 1 190 ? -14.742 6.742 7.586 1 93.56 190 ARG A N 1
ATOM 1444 C CA . ARG A 1 190 ? -14.516 5.984 6.359 1 93.56 190 ARG A CA 1
ATOM 1445 C C . ARG A 1 190 ? -14.172 4.531 6.668 1 93.56 190 ARG A C 1
ATOM 1447 O O . ARG A 1 190 ? -14.672 3.615 6.012 1 93.56 190 ARG A O 1
ATOM 1454 N N . ALA A 1 191 ? -13.352 4.324 7.645 1 95.19 191 ALA A N 1
ATOM 1455 C CA . ALA A 1 191 ? -12.977 2.967 8.039 1 95.19 191 ALA A CA 1
ATOM 1456 C C . ALA A 1 191 ? -14.188 2.197 8.57 1 95.19 191 ALA A C 1
ATOM 1458 O O . ALA A 1 191 ? -14.359 1.015 8.273 1 95.19 191 ALA A O 1
ATOM 1459 N N . LEU A 1 192 ? -15.039 2.846 9.336 1 95.44 192 LEU A N 1
ATOM 1460 C CA . LEU A 1 192 ? -16.219 2.199 9.906 1 95.44 192 LEU A CA 1
ATOM 1461 C C . LEU A 1 192 ? -17.156 1.716 8.812 1 95.44 192 LEU A C 1
ATOM 1463 O O . LEU A 1 192 ? -17.656 0.59 8.875 1 95.44 192 LEU A O 1
ATOM 1467 N N . TRP A 1 193 ? -17.344 2.602 7.777 1 93.62 193 TRP A N 1
ATOM 1468 C CA . TRP A 1 193 ? -18.203 2.232 6.652 1 93.62 193 TRP A CA 1
ATOM 1469 C C . TRP A 1 193 ? -17.656 1.001 5.938 1 93.62 193 TRP A C 1
ATOM 1471 O O . TRP A 1 193 ? -18.406 0.077 5.617 1 93.62 193 TRP A O 1
ATOM 1481 N N . MET A 1 194 ? -16.438 0.96 5.797 1 94.19 194 MET A N 1
ATOM 1482 C CA . MET A 1 194 ? -15.812 -0.046 4.945 1 94.19 194 MET A CA 1
ATOM 1483 C C . MET A 1 194 ? -15.789 -1.406 5.633 1 94.19 194 MET A C 1
ATOM 1485 O O . MET A 1 194 ? -15.93 -2.441 4.98 1 94.19 194 MET A O 1
ATOM 1489 N N . ILE A 1 195 ? -15.688 -1.394 6.984 1 96.31 195 ILE A N 1
ATOM 1490 C CA . ILE A 1 195 ? -15.594 -2.676 7.672 1 96.31 195 ILE A CA 1
ATOM 1491 C C . ILE A 1 195 ? -16.984 -3.133 8.117 1 96.31 195 ILE A C 1
ATOM 1493 O O . ILE A 1 195 ? -17.109 -4.09 8.883 1 96.31 195 ILE A O 1
ATOM 1497 N N . GLY A 1 196 ? -18.062 -2.387 7.77 1 96.19 196 GLY A N 1
ATOM 1498 C CA . GLY A 1 196 ? -19.438 -2.863 7.891 1 96.19 196 GLY A CA 1
ATOM 1499 C C . GLY A 1 196 ? -20.125 -2.371 9.148 1 96.19 196 GLY A C 1
ATOM 1500 O O . GLY A 1 196 ? -21.203 -2.859 9.5 1 96.19 196 GLY A O 1
ATOM 1501 N N . MET A 1 197 ? -19.625 -1.412 9.844 1 95.75 197 MET A N 1
ATOM 1502 C CA . MET A 1 197 ? -20.188 -0.971 11.117 1 95.75 197 MET A CA 1
ATOM 1503 C C . MET A 1 197 ? -21.188 0.17 10.891 1 95.75 197 MET A C 1
ATOM 1505 O O . MET A 1 197 ? -22.172 0.287 11.617 1 95.75 197 MET A O 1
ATOM 1509 N N . GLY A 1 198 ? -20.953 1.021 9.891 1 92 198 GLY A N 1
ATOM 1510 C CA . GLY A 1 198 ? -21.844 2.133 9.617 1 92 198 GLY A CA 1
ATOM 1511 C C . GLY A 1 198 ? -21.688 3.287 10.586 1 92 198 GLY A C 1
ATOM 1512 O O . GLY A 1 198 ? -20.969 3.172 11.578 1 92 198 GLY A O 1
ATOM 1513 N N . GLU A 1 199 ? -22.359 4.391 10.359 1 91.75 199 GLU A N 1
ATOM 1514 C CA . GLU A 1 199 ? -22.156 5.602 11.148 1 91.75 199 GLU A CA 1
ATOM 1515 C C . GLU A 1 199 ? -23.312 5.84 12.117 1 91.75 199 GLU A C 1
ATOM 1517 O O . GLU A 1 199 ? -23.203 6.66 13.023 1 91.75 199 GLU A O 1
ATOM 1522 N N . SER A 1 200 ? -24.375 5.148 12.055 1 89.94 200 SER A N 1
ATOM 1523 C CA . SER A 1 200 ? -25.578 5.414 12.836 1 89.94 200 SER A CA 1
ATOM 1524 C C . SER A 1 200 ? -25.328 5.188 14.328 1 89.94 200 SER A C 1
ATOM 1526 O O . SER A 1 200 ? -26.062 5.707 15.172 1 89.94 200 SER A O 1
ATOM 1528 N N . GLN A 1 201 ? -24.312 4.484 14.656 1 85.5 201 GLN A N 1
ATOM 1529 C CA . GLN A 1 201 ? -24.078 4.148 16.047 1 85.5 201 GLN A CA 1
ATOM 1530 C C . GLN A 1 201 ? -23 5.055 16.656 1 85.5 201 GLN A C 1
ATOM 1532 O O . GLN A 1 201 ? -22.484 4.766 17.734 1 85.5 201 GLN A O 1
ATOM 1537 N N . ILE A 1 202 ? -22.75 6.129 16.047 1 95.81 202 ILE A N 1
ATOM 1538 C CA . ILE A 1 202 ? -21.703 7.02 16.531 1 95.81 202 ILE A CA 1
ATOM 1539 C C . ILE A 1 202 ? -22.266 7.949 17.594 1 95.81 202 ILE A C 1
ATOM 1541 O O . ILE A 1 202 ? -23.312 8.57 17.406 1 95.81 202 ILE A O 1
ATOM 1545 N N . LYS A 1 203 ? -21.703 7.938 18.719 1 97.31 203 LYS A N 1
ATOM 1546 C CA . LYS A 1 203 ? -21.891 8.93 19.766 1 97.31 203 LYS A CA 1
ATOM 1547 C C . LYS A 1 203 ? -20.719 9.914 19.812 1 97.31 203 LYS A C 1
ATOM 1549 O O . LYS A 1 203 ? -19.562 9.516 19.688 1 97.31 203 LYS A O 1
ATOM 1554 N N . THR A 1 204 ? -21.031 11.156 20.062 1 97.31 204 THR A N 1
ATOM 1555 C CA . THR A 1 204 ? -20 12.18 19.922 1 97.31 204 THR A CA 1
ATOM 1556 C C . THR A 1 204 ? -19.656 12.797 21.266 1 97.31 204 THR A C 1
ATOM 1558 O O . THR A 1 204 ? -20.547 13.039 22.094 1 97.31 204 THR A O 1
ATOM 1561 N N . LEU A 1 205 ? -18.438 13.008 21.484 1 98.5 205 LEU A N 1
ATOM 1562 C CA . LEU A 1 205 ? -17.922 13.781 22.609 1 98.5 205 LEU A CA 1
ATOM 1563 C C . LEU A 1 205 ? -17.656 15.227 22.188 1 98.5 205 LEU A C 1
ATOM 1565 O O . LEU A 1 205 ? -17.094 15.477 21.125 1 98.5 205 LEU A O 1
ATOM 1569 N N . PRO A 1 206 ? -18.078 16.188 23.016 1 98.25 206 PRO A N 1
ATOM 1570 C CA . PRO A 1 206 ? -17.75 17.594 22.688 1 98.25 206 PRO A CA 1
ATOM 1571 C C . PRO A 1 206 ? -16.266 17.906 22.844 1 98.25 206 PRO A C 1
ATOM 1573 O O . PRO A 1 206 ? -15.547 17.188 23.547 1 98.25 206 PRO A O 1
ATOM 1576 N N . THR A 1 207 ? -15.805 18.922 22.156 1 98.38 207 THR A N 1
ATOM 1577 C CA . THR A 1 207 ? -14.406 19.328 22.203 1 98.38 207 THR A CA 1
ATOM 1578 C C . THR A 1 207 ? -14.273 20.766 22.688 1 98.38 207 THR A C 1
ATOM 1580 O O . THR A 1 207 ? -15.234 21.547 22.609 1 98.38 207 THR A O 1
ATOM 1583 N N . ASP A 1 208 ? -13.141 21.109 23.266 1 98.19 208 ASP A N 1
ATOM 1584 C CA . ASP A 1 208 ? -12.852 22.453 23.75 1 98.19 208 ASP A CA 1
ATOM 1585 C C . ASP A 1 208 ? -12.406 23.359 22.609 1 98.19 208 ASP A C 1
ATOM 1587 O O . ASP A 1 208 ? -12.578 23.031 21.438 1 98.19 208 ASP A O 1
ATOM 1591 N N . HIS A 1 209 ? -11.906 24.516 22.938 1 96.94 209 HIS A N 1
ATOM 1592 C CA . HIS A 1 209 ? -11.531 25.516 21.938 1 96.94 209 HIS A CA 1
ATOM 1593 C C . HIS A 1 209 ? -10.32 25.078 21.141 1 96.94 209 HIS A C 1
ATOM 1595 O O . HIS A 1 209 ? -10.062 25.594 20.062 1 96.94 209 HIS A O 1
ATOM 1601 N N . ASN A 1 210 ? -9.516 24.125 21.672 1 98.06 210 ASN A N 1
ATOM 1602 C CA . ASN A 1 210 ? -8.383 23.562 20.938 1 98.06 210 ASN A CA 1
ATOM 1603 C C . ASN A 1 210 ? -8.773 22.297 20.203 1 98.06 210 ASN A C 1
ATOM 1605 O O . ASN A 1 210 ? -7.914 21.578 19.672 1 98.06 210 ASN A O 1
ATOM 1609 N N . LEU A 1 211 ? -10.078 21.984 20.188 1 97.81 211 LEU A N 1
ATOM 1610 C CA . LEU A 1 211 ? -10.672 20.859 19.469 1 97.81 211 LEU A CA 1
ATOM 1611 C C . LEU A 1 211 ? -10.297 19.531 20.141 1 97.81 211 LEU A C 1
ATOM 1613 O O . LEU A 1 211 ? -10.203 18.5 19.469 1 97.81 211 LEU A O 1
ATOM 1617 N N . ARG A 1 212 ? -10.062 19.516 21.453 1 97.62 212 ARG A N 1
ATOM 1618 C CA . ARG A 1 212 ? -9.797 18.328 22.25 1 97.62 212 ARG A CA 1
ATOM 1619 C C . ARG A 1 212 ? -11.047 17.859 22.984 1 97.62 212 ARG A C 1
ATOM 1621 O O . ARG A 1 212 ? -11.836 18.672 23.453 1 97.62 212 ARG A O 1
ATOM 1628 N N . ILE A 1 213 ? -11.078 16.609 23.125 1 98.62 213 ILE A N 1
ATOM 1629 C CA . ILE A 1 213 ? -12.18 16.047 23.891 1 98.62 213 ILE A CA 1
ATOM 1630 C C . ILE A 1 213 ? -12.219 16.656 25.281 1 98.62 213 ILE A C 1
ATOM 1632 O O . ILE A 1 213 ? -11.188 16.797 25.938 1 98.62 213 ILE A O 1
ATOM 1636 N N . ILE A 1 214 ? -13.445 17.094 25.688 1 98.62 214 ILE A N 1
ATOM 1637 C CA . ILE A 1 214 ? -13.648 17.547 27.047 1 98.62 214 ILE A CA 1
ATOM 1638 C C . ILE A 1 214 ? -13.758 16.344 27.984 1 98.62 214 ILE A C 1
ATOM 1640 O O . ILE A 1 214 ? -14.734 15.594 27.922 1 98.62 214 ILE A O 1
ATOM 1644 N N . PRO A 1 215 ? -12.789 16.172 28.859 1 98.31 215 PRO A N 1
ATOM 1645 C CA . PRO A 1 215 ? -12.719 14.938 29.656 1 98.31 215 PRO A CA 1
ATOM 1646 C C . PRO A 1 215 ? -13.961 14.727 30.516 1 98.31 215 PRO A C 1
ATOM 1648 O O . PRO A 1 215 ? -14.383 13.586 30.734 1 98.31 215 PRO A O 1
ATOM 1651 N N . GLU A 1 216 ? -14.594 15.773 31.031 1 98.06 216 GLU A N 1
ATOM 1652 C CA . GLU A 1 216 ? -15.727 15.695 31.938 1 98.06 216 GLU A CA 1
ATOM 1653 C C . GLU A 1 216 ? -16.938 15.039 31.281 1 98.06 216 GLU A C 1
ATOM 1655 O O . GLU A 1 216 ? -17.812 14.516 31.953 1 98.06 216 GLU A O 1
ATOM 1660 N N . ALA A 1 217 ? -16.969 15.016 29.969 1 98.25 217 ALA A N 1
ATOM 1661 C CA . ALA A 1 217 ? -18.109 14.484 29.219 1 98.25 217 ALA A CA 1
ATOM 1662 C C . ALA A 1 217 ? -17.969 12.984 29 1 98.25 217 ALA A C 1
ATOM 1664 O O . ALA A 1 217 ? -18.953 12.297 28.688 1 98.25 217 ALA A O 1
ATOM 1665 N N . ILE A 1 218 ? -16.844 12.375 29.188 1 98.56 218 ILE A N 1
ATOM 1666 C CA . ILE A 1 218 ? -16.484 11.023 28.766 1 98.56 218 ILE A CA 1
ATOM 1667 C C . ILE A 1 218 ? -17.312 10.008 29.562 1 98.56 218 ILE A C 1
ATOM 1669 O O . ILE A 1 218 ? -17.984 9.148 28.969 1 98.56 218 ILE A O 1
ATOM 1673 N N . PRO A 1 219 ? -17.406 10.117 30.938 1 97.12 219 PRO A N 1
ATOM 1674 C CA . PRO A 1 219 ? -18.109 9.086 31.688 1 97.12 219 PRO A CA 1
ATOM 1675 C C . PRO A 1 219 ? -19.594 9.008 31.344 1 97.12 219 PRO A C 1
ATOM 1677 O O . PRO A 1 219 ? -20.141 7.906 31.203 1 97.12 219 PRO A O 1
ATOM 1680 N N . ALA A 1 220 ? -20.188 10.125 31.125 1 96.38 220 ALA A N 1
ATOM 1681 C CA . ALA A 1 220 ? -21.625 10.141 30.828 1 96.38 220 ALA A CA 1
ATOM 1682 C C . ALA A 1 220 ? -21.922 9.469 29.5 1 96.38 220 ALA A C 1
ATOM 1684 O O . ALA A 1 220 ? -22.891 8.711 29.375 1 96.38 220 ALA A O 1
ATOM 1685 N N . VAL A 1 221 ? -21.094 9.75 28.516 1 97.44 221 VAL A N 1
ATOM 1686 C CA . VAL A 1 221 ? -21.312 9.195 27.188 1 97.44 221 VAL A CA 1
ATOM 1687 C C . VAL A 1 221 ? -21.062 7.688 27.219 1 97.44 221 VAL A C 1
ATOM 1689 O O . VAL A 1 221 ? -21.828 6.914 26.625 1 97.44 221 VAL A O 1
ATOM 1692 N N . LEU A 1 222 ? -20.016 7.219 27.891 1 97.56 222 LEU A N 1
ATOM 1693 C CA . LEU A 1 222 ? -19.672 5.801 27.922 1 97.56 222 LEU A CA 1
ATOM 1694 C C . LEU A 1 222 ? -20.688 5.023 28.766 1 97.56 222 LEU A C 1
ATOM 1696 O O . LEU A 1 222 ? -20.938 3.844 28.516 1 97.56 222 LEU A O 1
ATOM 1700 N N . ALA A 1 223 ? -21.297 5.703 29.75 1 95.06 223 ALA A N 1
ATOM 1701 C CA . ALA A 1 223 ? -22.312 5.059 30.578 1 95.06 223 ALA A CA 1
ATOM 1702 C C . ALA A 1 223 ? -23.547 4.723 29.766 1 95.06 223 ALA A C 1
ATOM 1704 O O . ALA A 1 223 ? -24.266 3.771 30.078 1 95.06 223 ALA A O 1
ATOM 1705 N N . ASP A 1 224 ? -23.766 5.465 28.719 1 94.75 224 ASP A N 1
ATOM 1706 C CA . ASP A 1 224 ? -24.938 5.27 27.859 1 94.75 224 ASP A CA 1
ATOM 1707 C C . ASP A 1 224 ? -24.672 4.184 26.828 1 94.75 224 ASP A C 1
ATOM 1709 O O . ASP A 1 224 ? -25.562 3.838 26.047 1 94.75 224 ASP A O 1
ATOM 1713 N N . CYS A 1 225 ? -23.516 3.648 26.75 1 96.56 225 CYS A N 1
ATOM 1714 C CA . CYS A 1 225 ? -23.156 2.613 25.781 1 96.56 225 CYS A CA 1
ATOM 1715 C C . CYS A 1 225 ? -23.312 1.226 26.391 1 96.56 225 CYS A C 1
ATOM 1717 O O . CYS A 1 225 ? -22.359 0.692 26.969 1 96.56 225 CYS A O 1
ATOM 1719 N N . ASP A 1 226 ? -24.516 0.624 26.062 1 91.69 226 ASP A N 1
ATOM 1720 C CA . ASP A 1 226 ? -24.797 -0.718 26.562 1 91.69 226 ASP A CA 1
ATOM 1721 C C . ASP A 1 226 ? -24.25 -1.784 25.609 1 91.69 226 ASP A C 1
ATOM 1723 O O . ASP A 1 226 ? -24.719 -1.909 24.469 1 91.69 226 ASP A O 1
ATOM 1727 N N . GLY A 1 227 ? -23.078 -2.367 25.938 1 95.31 227 GLY A N 1
ATOM 1728 C CA . GLY A 1 227 ? -22.484 -3.402 25.094 1 95.31 227 GLY A CA 1
ATOM 1729 C C . GLY A 1 227 ? -21.094 -3.061 24.625 1 95.31 227 GLY A C 1
ATOM 1730 O O . GLY A 1 227 ? -20.438 -2.16 25.156 1 95.31 227 GLY A O 1
ATOM 1731 N N . PRO A 1 228 ? -20.672 -3.822 23.547 1 98.12 228 PRO A N 1
ATOM 1732 C CA . PRO A 1 228 ? -19.344 -3.521 23.016 1 98.12 228 PRO A CA 1
ATOM 1733 C C . PRO A 1 228 ? -19.203 -2.072 22.562 1 98.12 228 PRO A C 1
ATOM 1735 O O . PRO A 1 228 ? -20.109 -1.53 21.922 1 98.12 228 PRO A O 1
ATOM 1738 N N . THR A 1 229 ? -18.094 -1.432 22.953 1 98.69 229 THR A N 1
ATOM 1739 C CA . THR A 1 229 ? -17.922 -0.006 22.703 1 98.69 229 THR A CA 1
ATOM 1740 C C . THR A 1 229 ? -16.516 0.289 22.188 1 98.69 229 THR A C 1
ATOM 1742 O O . THR A 1 229 ? -15.531 -0.086 22.812 1 98.69 229 THR A O 1
ATOM 1745 N N . LEU A 1 230 ? -16.406 0.868 21.016 1 98.75 230 LEU A N 1
ATOM 1746 C CA . LEU A 1 230 ? -15.172 1.358 20.438 1 98.75 230 LEU A CA 1
ATOM 1747 C C . LEU A 1 230 ? -15.016 2.859 20.672 1 98.75 230 LEU A C 1
ATOM 1749 O O . LEU A 1 230 ? -15.875 3.643 20.25 1 98.75 230 LEU A O 1
ATOM 1753 N N . VAL A 1 231 ? -14.008 3.25 21.312 1 98.88 231 VAL A N 1
ATOM 1754 C CA . VAL A 1 231 ? -13.68 4.652 21.547 1 98.88 231 VAL A CA 1
ATOM 1755 C C . VAL A 1 231 ? -12.484 5.059 20.688 1 98.88 231 VAL A C 1
ATOM 1757 O O . VAL A 1 231 ? -11.453 4.383 20.688 1 98.88 231 VAL A O 1
ATOM 1760 N N . CYS A 1 232 ? -12.609 6.074 19.891 1 98.69 232 CYS A N 1
ATOM 1761 C CA . CYS A 1 232 ? -11.523 6.582 19.078 1 98.69 232 CYS A CA 1
ATOM 1762 C C . CYS A 1 232 ? -11.094 7.973 19.531 1 98.69 232 CYS A C 1
ATOM 1764 O O . CYS A 1 232 ? -11.938 8.852 19.719 1 98.69 232 CYS A O 1
ATOM 1766 N N . ALA A 1 233 ? -9.828 8.133 19.703 1 98.62 233 ALA A N 1
ATOM 1767 C CA . ALA A 1 233 ? -9.227 9.406 20.078 1 98.62 233 ALA A CA 1
ATOM 1768 C C . ALA A 1 233 ? -8.18 9.844 19.062 1 98.62 233 ALA A C 1
ATOM 1770 O O . ALA A 1 233 ? -7.859 9.094 18.141 1 98.62 233 ALA A O 1
ATOM 1771 N N . GLN A 1 234 ? -7.707 11.055 19.234 1 97.81 234 GLN A N 1
ATOM 1772 C CA . GLN A 1 234 ? -6.738 11.594 18.281 1 97.81 234 GLN A CA 1
ATOM 1773 C C . GLN A 1 234 ? -5.512 12.141 19 1 97.81 234 GLN A C 1
ATOM 1775 O O . GLN A 1 234 ? -5.637 12.836 20.016 1 97.81 234 GLN A O 1
ATOM 1780 N N . ALA A 1 235 ? -4.387 11.711 18.547 1 98.25 235 ALA A N 1
ATOM 1781 C CA . ALA A 1 235 ? -3.119 12.352 18.891 1 98.25 235 ALA A CA 1
ATOM 1782 C C . ALA A 1 235 ? -2.676 13.312 17.797 1 98.25 235 ALA A C 1
ATOM 1784 O O . ALA A 1 235 ? -2.076 12.898 16.797 1 98.25 235 ALA A O 1
ATOM 1785 N N . GLY A 1 236 ? -2.863 14.594 18.078 1 96.75 236 GLY A N 1
ATOM 1786 C CA . GLY A 1 236 ? -2.582 15.578 17.031 1 96.75 236 GLY A CA 1
ATOM 1787 C C . GLY A 1 236 ? -3.766 15.836 16.125 1 96.75 236 GLY A C 1
ATOM 1788 O O . GLY A 1 236 ? -3.83 15.312 15.016 1 96.75 236 GLY A O 1
ATOM 1789 N N . CYS A 1 237 ? -4.695 16.672 16.578 1 95.81 237 CYS A N 1
ATOM 1790 C CA . CYS A 1 237 ? -5.82 17.094 15.75 1 95.81 237 CYS A CA 1
ATOM 1791 C C . CYS A 1 237 ? -5.332 17.781 14.477 1 95.81 237 CYS A C 1
ATOM 1793 O O . CYS A 1 237 ? -4.379 18.562 14.516 1 95.81 237 CYS A O 1
ATOM 1795 N N . ILE A 1 238 ? -5.949 17.531 13.367 1 93.88 238 ILE A N 1
ATOM 1796 C CA . ILE A 1 238 ? -5.508 18 12.055 1 93.88 238 ILE A CA 1
ATOM 1797 C C . ILE A 1 238 ? -5.562 19.531 12.008 1 93.88 238 ILE A C 1
ATOM 1799 O O . ILE A 1 238 ? -4.73 20.172 11.359 1 93.88 238 ILE A O 1
ATOM 1803 N N . ASP A 1 239 ? -6.441 20.141 12.75 1 96.19 239 ASP A N 1
ATOM 1804 C CA . ASP A 1 239 ? -6.656 21.578 12.609 1 96.19 239 ASP A CA 1
ATOM 1805 C C . ASP A 1 239 ? -5.953 22.359 13.719 1 96.19 239 ASP A C 1
ATOM 1807 O O . ASP A 1 239 ? -5.586 23.516 13.539 1 96.19 239 ASP A O 1
ATOM 1811 N N . SER A 1 240 ? -5.77 21.719 14.875 1 97.19 240 SER A N 1
ATOM 1812 C CA . SER A 1 240 ? -5.211 22.453 16 1 97.19 240 SER A CA 1
ATOM 1813 C C . SER A 1 240 ? -3.875 21.859 16.453 1 97.19 240 SER A C 1
ATOM 1815 O O . SER A 1 240 ? -3.105 22.516 17.156 1 97.19 240 SER A O 1
ATOM 1817 N N . GLY A 1 241 ? -3.611 20.625 16.078 1 97.12 241 GLY A N 1
ATOM 1818 C CA . GLY A 1 241 ? -2.422 19.938 16.562 1 97.12 241 GLY A CA 1
ATOM 1819 C C . GLY A 1 241 ? -2.561 19.438 17.984 1 97.12 241 GLY A C 1
ATOM 1820 O O . GLY A 1 241 ? -1.659 18.781 18.516 1 97.12 241 GLY A O 1
ATOM 1821 N N . ALA A 1 242 ? -3.695 19.609 18.594 1 97.19 242 ALA A N 1
ATOM 1822 C CA . ALA A 1 242 ? -3.885 19.312 20.016 1 97.19 242 ALA A CA 1
ATOM 1823 C C . ALA A 1 242 ? -4.059 17.812 20.234 1 97.19 242 ALA A C 1
ATOM 1825 O O . ALA A 1 242 ? -4.246 17.062 19.281 1 97.19 242 ALA A O 1
ATOM 1826 N N . TYR A 1 243 ? -3.971 17.375 21.5 1 98.38 243 TYR A N 1
ATOM 1827 C CA . TYR A 1 243 ? -4.008 15.969 21.922 1 98.38 243 TYR A CA 1
ATOM 1828 C C . TYR A 1 243 ? -5.188 15.711 22.844 1 98.38 243 TYR A C 1
ATOM 1830 O O . TYR A 1 243 ? -5.438 16.484 23.781 1 98.38 243 TYR A O 1
ATOM 1838 N N . ASP A 1 244 ? -5.914 14.656 22.594 1 98.62 244 ASP A N 1
ATOM 1839 C CA . ASP A 1 244 ? -7.039 14.289 23.438 1 98.62 244 ASP A CA 1
ATOM 1840 C C . ASP A 1 244 ? -6.559 13.844 24.828 1 98.62 244 ASP A C 1
ATOM 1842 O O . ASP A 1 244 ? -5.367 13.609 25.031 1 98.62 244 ASP A O 1
ATOM 1846 N N . PRO A 1 245 ? -7.492 13.867 25.812 1 98.69 245 PRO A N 1
ATOM 1847 C CA . PRO A 1 245 ? -7.105 13.477 27.172 1 98.69 245 PRO A CA 1
ATOM 1848 C C . PRO A 1 245 ? -7.031 11.969 27.359 1 98.69 245 PRO A C 1
ATOM 1850 O O . PRO A 1 245 ? -7.934 11.359 27.938 1 98.69 245 PRO A O 1
ATOM 1853 N N . PHE A 1 246 ? -5.938 11.32 27 1 98.69 246 PHE A N 1
ATOM 1854 C CA . PHE A 1 246 ? -5.789 9.875 26.891 1 98.69 246 PHE A CA 1
ATOM 1855 C C . PHE A 1 246 ? -5.949 9.195 28.234 1 98.69 246 PHE A C 1
ATOM 1857 O O . PHE A 1 246 ? -6.523 8.109 28.328 1 98.69 246 PHE A O 1
ATOM 1864 N N . GLU A 1 247 ? -5.449 9.789 29.328 1 98.31 247 GLU A N 1
ATOM 1865 C CA . GLU A 1 247 ? -5.594 9.188 30.656 1 98.31 247 GLU A CA 1
ATOM 1866 C C . GLU A 1 247 ? -7.062 9.07 31.047 1 98.31 247 GLU A C 1
ATOM 1868 O O . GLU A 1 247 ? -7.488 8.031 31.562 1 98.31 247 GLU A O 1
ATOM 1873 N N . ALA A 1 248 ? -7.785 10.156 30.844 1 98.62 248 ALA A N 1
ATOM 1874 C CA . ALA A 1 248 ? -9.211 10.141 31.156 1 98.62 248 ALA A CA 1
ATOM 1875 C C . ALA A 1 248 ? -9.953 9.117 30.297 1 98.62 248 ALA A C 1
ATOM 1877 O O . ALA A 1 248 ? -10.82 8.398 30.797 1 98.62 248 ALA A O 1
ATOM 1878 N N . LEU A 1 249 ? -9.633 9.062 29.047 1 98.75 249 LEU A N 1
ATOM 1879 C CA . LEU A 1 249 ? -10.25 8.109 28.141 1 98.75 249 LEU A CA 1
ATOM 1880 C C . LEU A 1 249 ? -9.938 6.676 28.562 1 98.75 249 LEU A C 1
ATOM 1882 O O . LEU A 1 249 ? -10.836 5.832 28.625 1 98.75 249 LEU A O 1
ATOM 1886 N N . ALA A 1 250 ? -8.648 6.434 28.812 1 98.5 250 ALA A N 1
ATOM 1887 C CA . ALA A 1 250 ? -8.227 5.09 29.203 1 98.5 250 ALA A CA 1
ATOM 1888 C C . ALA A 1 250 ? -8.922 4.648 30.484 1 98.5 250 ALA A C 1
ATOM 1890 O O . ALA A 1 250 ? -9.297 3.484 30.625 1 98.5 250 ALA A O 1
ATOM 1891 N N . THR A 1 251 ? -9.031 5.527 31.453 1 97.88 251 THR A N 1
ATOM 1892 C CA . THR A 1 251 ? -9.711 5.234 32.719 1 97.88 251 THR A CA 1
ATOM 1893 C C . THR A 1 251 ? -11.156 4.836 32.469 1 97.88 251 THR A C 1
ATOM 1895 O O . THR A 1 251 ? -11.641 3.842 33.031 1 97.88 251 THR A O 1
ATOM 1898 N N . ALA A 1 252 ? -11.836 5.617 31.688 1 98.19 252 ALA A N 1
ATOM 1899 C CA . ALA A 1 252 ? -13.242 5.344 31.375 1 98.19 252 ALA A CA 1
ATOM 1900 C C . ALA A 1 252 ? -13.391 4.016 30.641 1 98.19 252 ALA A C 1
ATOM 1902 O O . ALA A 1 252 ? -14.328 3.258 30.891 1 98.19 252 ALA A O 1
ATOM 1903 N N . VAL A 1 253 ? -12.5 3.742 29.719 1 98.12 253 VAL A N 1
ATOM 1904 C CA . VAL A 1 253 ? -12.539 2.512 28.938 1 98.12 253 VAL A CA 1
ATOM 1905 C C . VAL A 1 253 ? -12.305 1.311 29.844 1 98.12 253 VAL A C 1
ATOM 1907 O O . VAL A 1 253 ? -12.977 0.286 29.719 1 98.12 253 VAL A O 1
ATOM 1910 N N . LYS A 1 254 ? -11.352 1.406 30.766 1 97.19 254 LYS A N 1
ATOM 1911 C CA . LYS A 1 254 ? -11.047 0.335 31.703 1 97.19 254 LYS A CA 1
ATOM 1912 C C . LYS A 1 254 ? -12.242 0.033 32.594 1 97.19 254 LYS A C 1
ATOM 1914 O O . LYS A 1 254 ? -12.469 -1.12 32.969 1 97.19 254 LYS A O 1
ATOM 1919 N N . ALA A 1 255 ? -12.984 1.027 32.906 1 96.88 255 ALA A N 1
ATOM 1920 C CA . ALA A 1 255 ? -14.141 0.873 33.781 1 96.88 255 ALA A CA 1
ATOM 1921 C C . ALA A 1 255 ? -15.312 0.242 33.062 1 96.88 255 ALA A C 1
ATOM 1923 O O . ALA A 1 255 ? -16.234 -0.281 33.688 1 96.88 255 ALA A O 1
ATOM 1924 N N . HIS A 1 256 ? -15.367 0.335 31.766 1 97.88 256 HIS A N 1
ATOM 1925 C CA . HIS A 1 256 ? -16.422 -0.229 30.938 1 97.88 256 HIS A CA 1
ATOM 1926 C C . HIS A 1 256 ? -16.266 -1.739 30.797 1 97.88 256 HIS A C 1
ATOM 1928 O O . HIS A 1 256 ? -15.148 -2.242 30.672 1 97.88 256 HIS A O 1
ATOM 1934 N N . PRO A 1 257 ? -17.328 -2.51 30.828 1 97.12 257 PRO A N 1
ATOM 1935 C CA . PRO A 1 257 ? -17.234 -3.971 30.812 1 97.12 257 PRO A CA 1
ATOM 1936 C C . PRO A 1 257 ? -16.641 -4.508 29.516 1 97.12 257 PRO A C 1
ATOM 1938 O O . PRO A 1 257 ? -16.062 -5.598 29.5 1 97.12 257 PRO A O 1
ATOM 1941 N N . ASN A 1 258 ? -16.766 -3.854 28.391 1 98.5 258 ASN A N 1
ATOM 1942 C CA . ASN A 1 258 ? -16.297 -4.281 27.078 1 98.5 258 ASN A CA 1
ATOM 1943 C C . ASN A 1 258 ? -16.062 -3.09 26.141 1 98.5 258 ASN A C 1
ATOM 1945 O O . ASN A 1 258 ? -16.891 -2.797 25.281 1 98.5 258 ASN A O 1
ATOM 1949 N N . ALA A 1 259 ? -14.922 -2.473 26.281 1 98.75 259 ALA A N 1
ATOM 1950 C CA . ALA A 1 259 ? -14.586 -1.317 25.453 1 98.75 259 ALA A CA 1
ATOM 1951 C C . ALA A 1 259 ? -13.164 -1.42 24.922 1 98.75 259 ALA A C 1
ATOM 1953 O O . ALA A 1 259 ? -12.359 -2.217 25.422 1 98.75 259 ALA A O 1
ATOM 1954 N N . TRP A 1 260 ? -12.859 -0.781 23.875 1 98.88 260 TRP A N 1
ATOM 1955 C CA . TRP A 1 260 ? -11.586 -0.717 23.172 1 98.88 260 TRP A CA 1
ATOM 1956 C C . TRP A 1 260 ? -11.211 0.727 22.844 1 98.88 260 TRP A C 1
ATOM 1958 O O . TRP A 1 260 ? -12.047 1.504 22.375 1 98.88 260 TRP A O 1
ATOM 1968 N N . LEU A 1 261 ? -10.016 1.149 23.156 1 98.94 261 LEU A N 1
ATOM 1969 C CA . LEU A 1 261 ? -9.547 2.498 22.859 1 98.94 261 LEU A CA 1
ATOM 1970 C C . LEU A 1 261 ? -8.539 2.482 21.719 1 98.94 261 LEU A C 1
ATOM 1972 O O . LEU A 1 261 ? -7.473 1.875 21.828 1 98.94 261 LEU A O 1
ATOM 1976 N N . HIS A 1 262 ? -8.859 3.1 20.625 1 98.94 262 HIS A N 1
ATOM 1977 C CA . HIS A 1 262 ? -7.945 3.338 19.516 1 98.94 262 HIS A CA 1
ATOM 1978 C C . HIS A 1 262 ? -7.527 4.805 19.453 1 98.94 262 HIS A C 1
ATOM 1980 O O . HIS A 1 262 ? -8.367 5.699 19.578 1 98.94 262 HIS A O 1
ATOM 1986 N N . VAL A 1 263 ? -6.27 5.023 19.203 1 98.88 263 VAL A N 1
ATOM 1987 C CA . VAL A 1 263 ? -5.773 6.387 19.062 1 98.88 263 VAL A CA 1
ATOM 1988 C C . VAL A 1 263 ? -5.246 6.598 17.641 1 98.88 263 VAL A C 1
ATOM 1990 O O . VAL A 1 263 ? -4.281 5.953 17.219 1 98.88 263 VAL A O 1
ATOM 1993 N N . ASP A 1 264 ? -5.918 7.465 16.906 1 98.62 264 ASP A N 1
ATOM 1994 C CA . ASP A 1 264 ? -5.379 7.934 15.641 1 98.62 264 ASP A CA 1
ATOM 1995 C C . ASP A 1 264 ? -4.234 8.922 15.852 1 98.62 264 ASP A C 1
ATOM 1997 O O . ASP A 1 264 ? -4.469 10.078 16.219 1 98.62 264 ASP A O 1
ATOM 2001 N N . GLY A 1 265 ? -3.037 8.438 15.547 1 98.44 265 GLY A N 1
ATOM 2002 C CA . GLY A 1 265 ? -1.844 9.258 15.719 1 98.44 265 GLY A CA 1
ATOM 2003 C C . GLY A 1 265 ? -1.12 9.539 14.422 1 98.44 265 GLY A C 1
ATOM 2004 O O . GLY A 1 265 ? 0.101 9.703 14.406 1 98.44 265 GLY A O 1
ATOM 2005 N N . ALA A 1 266 ? -1.817 9.602 13.32 1 97.12 266 ALA A N 1
ATOM 2006 C CA . ALA A 1 266 ? -1.215 9.82 12.008 1 97.12 266 ALA A CA 1
ATOM 2007 C C . ALA A 1 266 ? -0.296 11.039 12.016 1 97.12 266 ALA A C 1
ATOM 2009 O O . ALA A 1 266 ? 0.754 11.039 11.367 1 97.12 266 ALA A O 1
ATOM 2010 N N . ILE A 1 267 ? -0.675 12.039 12.797 1 92.75 267 ILE A N 1
ATOM 2011 C CA . ILE A 1 267 ? 0.054 13.297 12.773 1 92.75 267 ILE A CA 1
ATOM 2012 C C . ILE A 1 267 ? 0.896 13.438 14.039 1 92.75 267 ILE A C 1
ATOM 2014 O O . ILE A 1 267 ? 2.072 13.797 13.977 1 92.75 267 ILE A O 1
ATOM 2018 N N . GLY A 1 268 ? 0.325 13.016 15.195 1 97.62 268 GLY A N 1
ATOM 2019 C CA . GLY A 1 268 ? 0.921 13.508 16.422 1 97.62 268 GLY A CA 1
ATOM 2020 C C . GLY A 1 268 ? 1.544 12.414 17.266 1 97.62 268 GLY A C 1
ATOM 2021 O O . GLY A 1 268 ? 2.178 12.688 18.281 1 97.62 268 GLY A O 1
ATOM 2022 N N . LEU A 1 269 ? 1.494 11.148 16.875 1 98.5 269 LEU A N 1
ATOM 2023 C CA . LEU A 1 269 ? 2.004 10.07 17.703 1 98.5 269 LEU A CA 1
ATOM 2024 C C . LEU A 1 269 ? 3.504 10.219 17.938 1 98.5 269 LEU A C 1
ATOM 2026 O O . LEU A 1 269 ? 4.012 9.867 19 1 98.5 269 LEU A O 1
ATOM 2030 N N . TRP A 1 270 ? 4.238 10.773 17.016 1 98.06 270 TRP A N 1
ATOM 2031 C CA . TRP A 1 270 ? 5.695 10.867 17.062 1 98.06 270 TRP A CA 1
ATOM 2032 C C . TRP A 1 270 ? 6.148 11.844 18.141 1 98.06 270 TRP A C 1
ATOM 2034 O O . TRP A 1 270 ? 7.312 11.828 18.562 1 98.06 270 TRP A O 1
ATOM 2044 N N . SER A 1 271 ? 5.23 12.672 18.641 1 98.31 271 SER A N 1
ATOM 2045 C CA . SER A 1 271 ? 5.559 13.523 19.781 1 98.31 271 SER A CA 1
ATOM 2046 C C . SER A 1 271 ? 6.027 12.703 20.969 1 98.31 271 SER A C 1
ATOM 2048 O O . SER A 1 271 ? 6.762 13.195 21.828 1 98.31 271 SER A O 1
ATOM 2050 N N . ALA A 1 272 ? 5.645 11.477 20.984 1 98.5 272 ALA A N 1
ATOM 2051 C CA . ALA A 1 272 ? 6 10.578 22.078 1 98.5 272 ALA A CA 1
ATOM 2052 C C . ALA A 1 272 ? 7.504 10.336 22.125 1 98.5 272 ALA A C 1
ATOM 2054 O O . ALA A 1 272 ? 8.047 9.961 23.156 1 98.5 272 ALA A O 1
ATOM 2055 N N . ALA A 1 273 ? 8.18 10.555 21.016 1 98 273 ALA A N 1
ATOM 2056 C CA . ALA A 1 273 ? 9.609 10.289 20.938 1 98 273 ALA A CA 1
ATOM 2057 C C . ALA A 1 273 ? 10.422 11.469 21.484 1 98 273 ALA A C 1
ATOM 2059 O O . ALA A 1 273 ? 11.625 11.344 21.703 1 98 273 ALA A O 1
ATOM 2060 N N . SER A 1 274 ? 9.805 12.57 21.75 1 98.19 274 SER A N 1
ATOM 2061 C CA . SER A 1 274 ? 10.492 13.773 22.188 1 98.19 274 SER A CA 1
ATOM 2062 C C . SER A 1 274 ? 10.328 13.984 23.688 1 98.19 274 SER A C 1
ATOM 2064 O O . SER A 1 274 ? 9.211 13.992 24.203 1 98.19 274 SER A O 1
ATOM 2066 N N . ALA A 1 275 ? 11.406 14.242 24.359 1 97.56 275 ALA A N 1
ATOM 2067 C CA . ALA A 1 275 ? 11.359 14.539 25.781 1 97.56 275 ALA A CA 1
ATOM 2068 C C . ALA A 1 275 ? 10.586 15.828 26.047 1 97.56 275 ALA A C 1
ATOM 2070 O O . ALA A 1 275 ? 9.945 15.969 27.094 1 97.56 275 ALA A O 1
ATOM 2071 N N . GLN A 1 276 ? 10.562 16.703 25.094 1 97.31 276 GLN A N 1
ATOM 2072 C CA . GLN A 1 276 ? 9.922 18 25.25 1 97.31 276 GLN A CA 1
ATOM 2073 C C . GLN A 1 276 ? 8.414 17.906 25.016 1 97.31 276 GLN A C 1
ATOM 2075 O O . GLN A 1 276 ? 7.645 18.719 25.516 1 97.31 276 GLN A O 1
ATOM 2080 N N . GLN A 1 277 ? 8.016 16.859 24.266 1 98.06 277 GLN A N 1
ATOM 2081 C CA . GLN A 1 277 ? 6.629 16.844 23.812 1 98.06 277 GLN A CA 1
ATOM 2082 C C . GLN A 1 277 ? 5.848 15.703 24.438 1 98.06 277 GLN A C 1
ATOM 2084 O O . GLN A 1 277 ? 4.617 15.711 24.453 1 98.06 277 GLN A O 1
ATOM 2089 N N . ARG A 1 278 ? 6.516 14.711 24.938 1 97.69 278 ARG A N 1
ATOM 2090 C CA . ARG A 1 278 ? 5.902 13.453 25.359 1 97.69 278 ARG A CA 1
ATOM 2091 C C . ARG A 1 278 ? 4.816 13.703 26.406 1 97.69 278 ARG A C 1
ATOM 2093 O O . ARG A 1 278 ? 3.883 12.914 26.547 1 97.69 278 ARG A O 1
ATOM 2100 N N . HIS A 1 279 ? 4.906 14.812 27.203 1 97.38 279 HIS A N 1
ATOM 2101 C CA . HIS A 1 279 ? 3.918 15.117 28.234 1 97.38 279 HIS A CA 1
ATOM 2102 C C . HIS A 1 279 ? 2.543 15.359 27.609 1 97.38 279 HIS A C 1
ATOM 2104 O O . HIS A 1 279 ? 1.521 15.188 28.281 1 97.38 279 HIS A O 1
ATOM 2110 N N . LEU A 1 280 ? 2.445 15.766 26.328 1 97.75 280 LEU A N 1
ATOM 2111 C CA . LEU A 1 280 ? 1.191 16 25.625 1 97.75 280 LEU A CA 1
ATOM 2112 C C . LEU A 1 280 ? 0.413 14.711 25.438 1 97.75 280 LEU A C 1
ATOM 2114 O O . LEU A 1 280 ? -0.788 14.734 25.156 1 97.75 280 LEU A O 1
ATOM 2118 N N . LEU A 1 281 ? 1.099 13.57 25.547 1 98.38 281 LEU A N 1
ATOM 2119 C CA . LEU A 1 281 ? 0.516 12.273 25.234 1 98.38 281 LEU A CA 1
ATOM 2120 C C . LEU A 1 281 ? 0.358 11.438 26.5 1 98.38 281 LEU A C 1
ATOM 2122 O O . LEU A 1 281 ? 0.303 10.203 26.438 1 98.38 281 LEU A O 1
ATOM 2126 N N . LYS A 1 282 ? 0.309 12.047 27.656 1 98 282 LYS A N 1
ATOM 2127 C CA . LYS A 1 282 ? 0.176 11.328 28.922 1 98 282 LYS A CA 1
ATOM 2128 C C . LYS A 1 282 ? -0.979 10.336 28.875 1 98 282 LYS A C 1
ATOM 2130 O O . LYS A 1 282 ? -2.121 10.711 28.609 1 98 282 LYS A O 1
ATOM 2135 N N . GLY A 1 283 ? -0.658 9.07 29.078 1 98.44 283 GLY A N 1
ATOM 2136 C CA . GLY A 1 283 ? -1.666 8.023 29.125 1 98.44 283 GLY A CA 1
ATOM 2137 C C . GLY A 1 283 ? -1.858 7.324 27.797 1 98.44 283 GLY A C 1
ATOM 2138 O O . GLY A 1 283 ? -2.635 6.371 27.688 1 98.44 283 GLY A O 1
ATOM 2139 N N . ILE A 1 284 ? -1.109 7.711 26.75 1 98.19 284 ILE A N 1
ATOM 2140 C CA . ILE A 1 284 ? -1.33 7.18 25.422 1 98.19 284 ILE A CA 1
ATOM 2141 C C . ILE A 1 284 ? -1.016 5.684 25.391 1 98.19 284 ILE A C 1
ATOM 2143 O O . ILE A 1 284 ? -1.635 4.926 24.641 1 98.19 284 ILE A O 1
ATOM 2147 N N . GLU A 1 285 ? -0.038 5.203 26.25 1 98 285 GLU A N 1
ATOM 2148 C CA . GLU A 1 285 ? 0.408 3.814 26.281 1 98 285 GLU A CA 1
ATOM 2149 C C . GLU A 1 285 ? -0.69 2.898 26.828 1 98 285 GLU A C 1
ATOM 2151 O O . GLU A 1 285 ? -0.603 1.676 26.703 1 98 285 GLU A O 1
ATOM 2156 N N . LEU A 1 286 ? -1.754 3.486 27.344 1 98.5 286 LEU A N 1
ATOM 2157 C CA . LEU A 1 286 ? -2.828 2.705 27.938 1 98.5 286 LEU A CA 1
ATOM 2158 C C . LEU A 1 286 ? -3.857 2.297 26.891 1 98.5 286 LEU A C 1
ATOM 2160 O O . LEU A 1 286 ? -4.742 1.484 27.172 1 98.5 286 LEU A O 1
ATOM 2164 N N . ALA A 1 287 ? -3.754 2.781 25.672 1 98.81 287 ALA A N 1
ATOM 2165 C CA . ALA A 1 287 ? -4.699 2.459 24.609 1 98.81 287 ALA A CA 1
ATOM 2166 C C . ALA A 1 287 ? -4.516 1.021 24.141 1 98.81 287 ALA A C 1
ATOM 2168 O O . ALA A 1 287 ? -3.561 0.347 24.516 1 98.81 287 ALA A O 1
ATOM 2169 N N . ASP A 1 288 ? -5.477 0.548 23.328 1 98.88 288 ASP A N 1
ATOM 2170 C CA . ASP A 1 288 ? -5.453 -0.821 22.812 1 98.88 288 ASP A CA 1
ATOM 2171 C C . ASP A 1 288 ? -4.801 -0.889 21.438 1 98.88 288 ASP A C 1
ATOM 2173 O O . ASP A 1 288 ? -4.273 -1.932 21.047 1 98.88 288 ASP A O 1
ATOM 2177 N N . SER A 1 289 ? -4.859 0.162 20.734 1 98.94 289 SER A N 1
ATOM 2178 C CA . SER A 1 289 ? -4.238 0.211 19.406 1 98.94 289 SER A CA 1
ATOM 2179 C C . SER A 1 289 ? -3.947 1.647 18.984 1 98.94 289 SER A C 1
ATOM 2181 O O . SER A 1 289 ? -4.547 2.588 19.516 1 98.94 289 SER A O 1
ATOM 2183 N N . TRP A 1 290 ? -2.994 1.825 18.109 1 98.88 290 TRP A N 1
ATOM 2184 C CA . TRP A 1 290 ? -2.525 3.094 17.562 1 98.88 290 TRP A CA 1
ATOM 2185 C C . TRP A 1 290 ? -2.252 2.971 16.062 1 98.88 290 TRP A C 1
ATOM 2187 O O . TRP A 1 290 ? -2 1.874 15.562 1 98.88 290 TRP A O 1
ATOM 2197 N N . ASP A 1 291 ? -2.359 4.031 15.352 1 98.75 291 ASP A N 1
ATOM 2198 C CA . ASP A 1 291 ? -1.816 4.145 14 1 98.75 291 ASP A CA 1
ATOM 2199 C C . ASP A 1 291 ? -0.927 5.379 13.867 1 98.75 291 ASP A C 1
ATOM 2201 O O . ASP A 1 291 ? -1.026 6.312 14.672 1 98.75 291 ASP A O 1
ATOM 2205 N N . THR A 1 292 ? -0.025 5.391 12.906 1 98.25 292 THR A N 1
ATOM 2206 C CA . THR A 1 292 ? 0.752 6.578 12.57 1 98.25 292 THR A CA 1
ATOM 2207 C C . THR A 1 292 ? 1.235 6.516 11.117 1 98.25 292 THR A C 1
ATOM 2209 O O . THR A 1 292 ? 1.085 5.492 10.453 1 98.25 292 THR A O 1
ATOM 2212 N N . ASP A 1 293 ? 1.66 7.633 10.578 1 97 293 ASP A N 1
ATOM 2213 C CA . ASP A 1 293 ? 2.234 7.754 9.242 1 97 293 ASP A CA 1
ATOM 2214 C C . ASP A 1 293 ? 3.709 8.148 9.312 1 97 293 ASP A C 1
ATOM 2216 O O . ASP A 1 293 ? 4.055 9.195 9.859 1 97 293 ASP A O 1
ATOM 2220 N N . GLY A 1 294 ? 4.492 7.328 8.719 1 96.75 294 GLY A N 1
ATOM 2221 C CA . GLY A 1 294 ? 5.895 7.699 8.602 1 96.75 294 GLY A CA 1
ATOM 2222 C C . GLY A 1 294 ? 6.137 8.789 7.57 1 96.75 294 GLY A C 1
ATOM 2223 O O . GLY A 1 294 ? 7.105 9.547 7.676 1 96.75 294 GLY A O 1
ATOM 2224 N N . HIS A 1 295 ? 5.273 8.891 6.566 1 97.31 295 HIS A N 1
ATOM 2225 C CA . HIS A 1 295 ? 5.527 9.797 5.449 1 97.31 295 HIS A CA 1
ATOM 2226 C C . HIS A 1 295 ? 4.996 11.195 5.746 1 97.31 295 HIS A C 1
ATOM 2228 O O . HIS A 1 295 ? 4.902 12.039 4.848 1 97.31 295 HIS A O 1
ATOM 2234 N N . LYS A 1 296 ? 4.535 11.445 6.957 1 97.06 296 LYS A N 1
ATOM 2235 C CA . LYS A 1 296 ? 4.164 12.781 7.41 1 97.06 296 LYS A CA 1
ATOM 2236 C C . LYS A 1 296 ? 5.273 13.398 8.266 1 97.06 296 LYS A C 1
ATOM 2238 O O . LYS A 1 296 ? 6.336 13.75 7.746 1 97.06 296 LYS A O 1
ATOM 2243 N N . TRP A 1 297 ? 5.148 13.305 9.57 1 97.5 297 TRP A N 1
ATOM 2244 C CA . TRP A 1 297 ? 6.07 14.008 10.461 1 97.5 297 TRP A CA 1
ATOM 2245 C C . TRP A 1 297 ? 7.414 13.289 10.531 1 97.5 297 TRP A C 1
ATOM 2247 O O . TRP A 1 297 ? 8.445 13.922 10.766 1 97.5 297 TRP A O 1
ATOM 2257 N N . PHE A 1 298 ? 7.449 11.945 10.211 1 97.44 298 PHE A N 1
ATOM 2258 C CA . PHE A 1 298 ? 8.688 11.18 10.336 1 97.44 298 PHE A CA 1
ATOM 2259 C C . PHE A 1 298 ? 9.453 11.164 9.016 1 97.44 298 PHE A C 1
ATOM 2261 O O . PHE A 1 298 ? 10.5 10.523 8.906 1 97.44 298 PHE A O 1
ATOM 2268 N N . ASN A 1 299 ? 9.008 11.805 8.031 1 97.75 299 ASN A N 1
ATOM 2269 C CA . ASN A 1 299 ? 9.672 12.109 6.762 1 97.75 299 ASN A CA 1
ATOM 2270 C C . ASN A 1 299 ? 10.211 10.852 6.098 1 97.75 299 ASN A C 1
ATOM 2272 O O . ASN A 1 299 ? 11.367 10.812 5.676 1 97.75 299 ASN A O 1
ATOM 2276 N N . MET A 1 300 ? 9.398 9.852 6.004 1 98.12 300 MET A N 1
ATOM 2277 C CA . MET A 1 300 ? 9.625 8.695 5.148 1 98.12 300 MET A CA 1
ATOM 2278 C C . MET A 1 300 ? 9.07 8.93 3.748 1 98.12 300 MET A C 1
ATOM 2280 O O . MET A 1 300 ? 8.086 9.656 3.582 1 98.12 300 MET A O 1
ATOM 2284 N N . PRO A 1 301 ? 9.719 8.375 2.719 1 97.31 301 PRO A N 1
ATOM 2285 C CA . PRO A 1 301 ? 9.078 8.438 1.404 1 97.31 301 PRO A CA 1
ATOM 2286 C C . PRO A 1 301 ? 7.715 7.746 1.379 1 97.31 301 PRO A C 1
ATOM 2288 O O . PRO A 1 301 ? 7.473 6.824 2.162 1 97.31 301 PRO A O 1
ATOM 2291 N N . TYR A 1 302 ? 6.781 8.32 0.529 1 96.62 302 TYR A N 1
ATOM 2292 C CA . TYR A 1 302 ? 5.527 7.609 0.321 1 96.62 302 TYR A CA 1
ATOM 2293 C C . TYR A 1 302 ? 5.773 6.23 -0.28 1 96.62 302 TYR A C 1
ATOM 2295 O O . TYR A 1 302 ? 6.625 6.074 -1.158 1 96.62 302 TYR A O 1
ATOM 2303 N N . ASP A 1 303 ? 5.066 5.32 0.158 1 94.06 303 ASP A N 1
ATOM 2304 C CA . ASP A 1 303 ? 4.07 5.41 1.221 1 94.06 303 ASP A CA 1
ATOM 2305 C C . ASP A 1 303 ? 4.512 4.621 2.453 1 94.06 303 ASP A C 1
ATOM 2307 O O . ASP A 1 303 ? 5.289 3.672 2.344 1 94.06 303 ASP A O 1
ATOM 2311 N N . SER A 1 304 ? 4.211 5.117 3.58 1 97.38 304 SER A N 1
ATOM 2312 C CA . SER A 1 304 ? 4.652 4.559 4.855 1 97.38 304 SER A CA 1
ATOM 2313 C C . SER A 1 304 ? 3.617 4.785 5.949 1 97.38 304 SER A C 1
ATOM 2315 O O . SER A 1 304 ? 3.512 5.883 6.496 1 97.38 304 SER A O 1
ATOM 2317 N N . GLY A 1 305 ? 2.818 3.842 6.297 1 97.62 305 GLY A N 1
ATOM 2318 C CA . GLY A 1 305 ? 1.936 3.809 7.453 1 97.62 305 GLY A CA 1
ATOM 2319 C C . GLY A 1 305 ? 2.324 2.752 8.469 1 97.62 305 GLY A C 1
ATOM 2320 O O . GLY A 1 305 ? 3.16 1.891 8.188 1 97.62 305 GLY A O 1
ATOM 2321 N N . VAL A 1 306 ? 1.824 2.861 9.68 1 98.56 306 VAL A N 1
ATOM 2322 C CA . VAL A 1 306 ? 2.117 1.89 10.727 1 98.56 306 VAL A CA 1
ATOM 2323 C C . VAL A 1 306 ? 0.869 1.649 11.578 1 98.56 306 VAL A C 1
ATOM 2325 O O . VAL A 1 306 ? 0.213 2.6 12.008 1 98.56 306 VAL A O 1
ATOM 2328 N N . VAL A 1 307 ? 0.53 0.437 11.766 1 98.75 307 VAL A N 1
ATOM 2329 C CA . VAL A 1 307 ? -0.479 0.042 12.75 1 98.75 307 VAL A CA 1
ATOM 2330 C C . VAL A 1 307 ? 0.195 -0.608 13.953 1 98.75 307 VAL A C 1
ATOM 2332 O O . VAL A 1 307 ? 1.153 -1.37 13.797 1 98.75 307 VAL A O 1
ATOM 2335 N N . ILE A 1 308 ? -0.215 -0.271 15.125 1 98.88 308 ILE A N 1
ATOM 2336 C CA . ILE A 1 308 ? 0.272 -0.841 16.375 1 98.88 308 ILE A CA 1
ATOM 2337 C C . ILE A 1 308 ? -0.907 -1.328 17.219 1 98.88 308 ILE A C 1
ATOM 2339 O O . ILE A 1 308 ? -1.834 -0.565 17.5 1 98.88 308 ILE A O 1
ATOM 2343 N N . VAL A 1 309 ? -0.898 -2.551 17.562 1 98.81 309 VAL A N 1
ATOM 2344 C CA . VAL A 1 309 ? -1.928 -3.125 18.422 1 98.81 309 VAL A CA 1
ATOM 2345 C C . VAL A 1 309 ? -1.284 -3.725 19.672 1 98.81 309 VAL A C 1
ATOM 2347 O O . VAL A 1 309 ? -0.357 -4.531 19.578 1 98.81 309 VAL A O 1
ATOM 2350 N N . ARG A 1 310 ? -1.758 -3.332 20.812 1 98.69 310 ARG A N 1
ATOM 2351 C CA . ARG A 1 310 ? -1.17 -3.711 22.094 1 98.69 310 ARG A CA 1
ATOM 2352 C C . ARG A 1 310 ? -0.991 -5.223 22.188 1 98.69 310 ARG A C 1
ATOM 2354 O O . ARG A 1 310 ? 0.058 -5.703 22.625 1 98.69 310 ARG A O 1
ATOM 2361 N N . ASP A 1 311 ? -2.027 -6.008 21.859 1 98 311 ASP A N 1
ATOM 2362 C CA . ASP A 1 311 ? -1.99 -7.465 21.859 1 98 311 ASP A CA 1
ATOM 2363 C C . ASP A 1 311 ? -1.704 -8.016 20.469 1 98 311 ASP A C 1
ATOM 2365 O O . ASP A 1 311 ? -2.607 -8.102 19.641 1 98 311 ASP A O 1
ATOM 2369 N N . ALA A 1 312 ? -0.509 -8.43 20.25 1 96.38 312 ALA A N 1
ATOM 2370 C CA . ALA A 1 312 ? -0.069 -8.891 18.938 1 96.38 312 ALA A CA 1
ATOM 2371 C C . ALA A 1 312 ? -0.878 -10.102 18.484 1 96.38 312 ALA A C 1
ATOM 2373 O O . ALA A 1 312 ? -1.119 -10.281 17.281 1 96.38 312 ALA A O 1
ATOM 2374 N N . ALA A 1 313 ? -1.302 -10.93 19.359 1 95.19 313 ALA A N 1
ATOM 2375 C CA . ALA A 1 313 ? -2.053 -12.133 19.031 1 95.19 313 ALA A CA 1
ATOM 2376 C C . ALA A 1 313 ? -3.432 -11.781 18.469 1 95.19 313 ALA A C 1
ATOM 2378 O O . ALA A 1 313 ? -3.924 -12.445 17.547 1 95.19 313 ALA A O 1
ATOM 2379 N N . LEU A 1 314 ? -4.078 -10.734 19.031 1 96.88 314 LEU A N 1
ATOM 2380 C CA . LEU A 1 314 ? -5.379 -10.289 18.547 1 96.88 314 LEU A CA 1
ATOM 2381 C C . LEU A 1 314 ? -5.262 -9.734 17.125 1 96.88 314 LEU A C 1
ATOM 2383 O O . LEU A 1 314 ? -6.148 -9.938 16.297 1 96.88 314 LEU A O 1
ATOM 2387 N N . LEU A 1 315 ? -4.172 -9 16.906 1 97.31 315 LEU A N 1
ATOM 2388 C CA . LEU A 1 315 ? -3.916 -8.484 15.57 1 97.31 315 LEU A CA 1
ATOM 2389 C C . LEU A 1 315 ? -3.758 -9.633 14.57 1 97.31 315 LEU A C 1
ATOM 2391 O O . LEU A 1 315 ? -4.402 -9.633 13.516 1 97.31 315 LEU A O 1
ATOM 2395 N N . ALA A 1 316 ? -2.93 -10.586 14.891 1 94.5 316 ALA A N 1
ATOM 2396 C CA . ALA A 1 316 ? -2.684 -11.727 14.016 1 94.5 316 ALA A CA 1
ATOM 2397 C C . ALA A 1 316 ? -3.971 -12.492 13.742 1 94.5 316 ALA A C 1
ATOM 2399 O O . ALA A 1 316 ? -4.227 -12.906 12.602 1 94.5 316 ALA A O 1
ATOM 2400 N N . GLU A 1 317 ? -4.723 -12.68 14.766 1 94 317 GLU A N 1
ATOM 2401 C CA . GLU A 1 317 ? -5.996 -13.383 14.617 1 94 317 GLU A CA 1
ATOM 2402 C C . GLU A 1 317 ? -6.93 -12.641 13.664 1 94 317 GLU A C 1
ATOM 2404 O O . GLU A 1 317 ? -7.551 -13.25 12.789 1 94 317 GLU A O 1
ATOM 2409 N N . ALA A 1 318 ? -7.016 -11.352 13.852 1 95.06 318 ALA A N 1
ATOM 2410 C CA . ALA A 1 318 ? -7.906 -10.531 13.031 1 95.06 318 ALA A CA 1
ATOM 2411 C C . ALA A 1 318 ? -7.48 -10.555 11.562 1 95.06 318 ALA A C 1
ATOM 2413 O O . ALA A 1 318 ? -8.32 -10.469 10.664 1 95.06 318 ALA A O 1
ATOM 2414 N N . MET A 1 319 ? -6.164 -10.672 11.312 1 92.94 319 MET A N 1
ATOM 2415 C CA . MET A 1 319 ? -5.637 -10.656 9.953 1 92.94 319 MET A CA 1
ATOM 2416 C C . MET A 1 319 ? -5.664 -12.055 9.336 1 92.94 319 MET A C 1
ATOM 2418 O O . MET A 1 319 ? -5.309 -12.234 8.172 1 92.94 319 MET A O 1
ATOM 2422 N N . GLY A 1 320 ? -6.145 -13.047 9.93 1 77.31 320 GLY A N 1
ATOM 2423 C CA . GLY A 1 320 ? -6.379 -14.375 9.375 1 77.31 320 GLY A CA 1
ATOM 2424 C C . GLY A 1 320 ? -5.375 -15.406 9.844 1 77.31 320 GLY A C 1
ATOM 2425 O O . GLY A 1 320 ? -5.199 -16.453 9.211 1 77.31 320 GLY A O 1
ATOM 2426 N N . GLY A 1 321 ? -4.398 -15.148 10.727 1 62.56 321 GLY A N 1
ATOM 2427 C CA . GLY A 1 321 ? -3.283 -15.969 11.156 1 62.56 321 GLY A CA 1
ATOM 2428 C C . GLY A 1 321 ? -3.67 -17.422 11.406 1 62.56 321 GLY A C 1
ATOM 2429 O O . GLY A 1 321 ? -2.924 -18.328 11.047 1 62.56 321 GLY A O 1
ATOM 2430 N N . ASN A 1 322 ? -4.789 -17.703 12.039 1 51.75 322 ASN A N 1
ATOM 2431 C CA . ASN A 1 322 ? -4.969 -19.125 12.281 1 51.75 322 ASN A CA 1
ATOM 2432 C C . ASN A 1 322 ? -5.402 -19.859 11.016 1 51.75 322 ASN A C 1
ATOM 2434 O O . ASN A 1 322 ? -5.359 -21.094 10.961 1 51.75 322 ASN A O 1
ATOM 2438 N N . ALA A 1 323 ? -5.805 -19.109 10.141 1 45.41 323 ALA A N 1
ATOM 2439 C CA . ALA A 1 323 ? -6.375 -19.766 8.977 1 45.41 323 ALA A CA 1
ATOM 2440 C C . ALA A 1 323 ? -5.34 -19.906 7.863 1 45.41 323 ALA A C 1
ATOM 2442 O O . ALA A 1 323 ? -5.551 -20.656 6.898 1 45.41 323 ALA A O 1
ATOM 2443 N N . MET A 1 324 ? -4.488 -18.828 7.816 1 42.31 324 MET A N 1
ATOM 2444 C CA . MET A 1 324 ? -3.514 -18.953 6.734 1 42.31 324 MET A CA 1
ATOM 2445 C C . MET A 1 324 ? -2.406 -19.922 7.113 1 42.31 324 MET A C 1
ATOM 2447 O O . MET A 1 324 ? -1.69 -19.719 8.094 1 42.31 324 MET A O 1
ATOM 2451 N N . GLY A 1 325 ? -2.555 -21.266 6.75 1 37.75 325 GLY A N 1
ATOM 2452 C CA . GLY A 1 325 ? -1.756 -22.469 6.785 1 37.75 325 GLY A CA 1
ATOM 2453 C C . GLY A 1 325 ? -0.789 -22.516 7.953 1 37.75 325 GLY A C 1
ATOM 2454 O O . GLY A 1 325 ? -0.263 -21.484 8.367 1 37.75 325 GLY A O 1
ATOM 2455 N N . ALA A 1 326 ? -1.065 -23.406 8.953 1 33.69 326 ALA A N 1
ATOM 2456 C CA . ALA A 1 326 ? -0.289 -23.953 10.055 1 33.69 326 ALA A CA 1
ATOM 2457 C C . ALA A 1 326 ? 1.209 -23.844 9.789 1 33.69 326 ALA A C 1
ATOM 2459 O O . ALA A 1 326 ? 2.023 -24.375 10.539 1 33.69 326 ALA A O 1
ATOM 2460 N N . TYR A 1 327 ? 1.525 -23.344 8.719 1 31.64 327 TYR A N 1
ATOM 2461 C CA . TYR A 1 327 ? 2.883 -23.719 8.359 1 31.64 327 TYR A CA 1
ATOM 2462 C C . TYR A 1 327 ? 3.887 -23.219 9.391 1 31.64 327 TYR A C 1
ATOM 2464 O O . TYR A 1 327 ? 5 -23.75 9.484 1 31.64 327 TYR A O 1
ATOM 2472 N N . LEU A 1 328 ? 3.766 -21.891 9.82 1 34.03 328 LEU A N 1
ATOM 2473 C CA . LEU A 1 328 ? 5.059 -21.391 10.273 1 34.03 328 LEU A CA 1
ATOM 2474 C C . LEU A 1 328 ? 5.152 -21.422 11.797 1 34.03 328 LEU A C 1
ATOM 2476 O O . LEU A 1 328 ? 5.801 -20.562 12.398 1 34.03 328 LEU A O 1
ATOM 2480 N N . THR A 1 329 ? 4.348 -22.156 12.383 1 31.62 329 THR A N 1
ATOM 2481 C CA . THR A 1 329 ? 4.449 -22.016 13.836 1 31.62 329 THR A CA 1
ATOM 2482 C C . THR A 1 329 ? 5.637 -22.812 14.367 1 31.62 329 THR A C 1
ATOM 2484 O O . THR A 1 329 ? 5.461 -23.906 14.922 1 31.62 329 THR A O 1
ATOM 2487 N N . ASP A 1 330 ? 6.699 -22.969 13.672 1 29.14 330 ASP A N 1
ATOM 2488 C CA . ASP A 1 330 ? 7.723 -23.719 14.391 1 29.14 330 ASP A CA 1
ATOM 2489 C C . ASP A 1 330 ? 8.117 -23 15.68 1 29.14 330 ASP A C 1
ATOM 2491 O O . ASP A 1 330 ? 8.086 -21.766 15.75 1 29.14 330 ASP A O 1
ATOM 2495 N N . ALA A 1 331 ? 8.281 -23.688 16.781 1 30.28 331 ALA A N 1
ATOM 2496 C CA . ALA A 1 331 ? 8.688 -23.531 18.172 1 30.28 331 ALA A CA 1
ATOM 2497 C C . ALA A 1 331 ? 9.93 -22.656 18.297 1 30.28 331 ALA A C 1
ATOM 2499 O O . ALA A 1 331 ? 10.977 -23.109 18.766 1 30.28 331 ALA A O 1
ATOM 2500 N N . ILE A 1 332 ? 10.391 -21.781 17.375 1 36.09 332 ILE A N 1
ATOM 2501 C CA . ILE A 1 332 ? 11.625 -21.031 17.594 1 36.09 332 ILE A CA 1
ATOM 2502 C C . ILE A 1 332 ? 11.352 -19.859 18.547 1 36.09 332 ILE A C 1
ATOM 2504 O O . ILE A 1 332 ? 10.227 -19.359 18.625 1 36.09 332 ILE A O 1
ATOM 2508 N N . ALA A 1 333 ? 12.227 -19.453 19.562 1 40.06 333 ALA A N 1
ATOM 2509 C CA . ALA A 1 333 ? 12.211 -18.438 20.594 1 40.06 333 ALA A CA 1
ATOM 2510 C C . ALA A 1 333 ? 11.461 -17.188 20.125 1 40.06 333 ALA A C 1
ATOM 2512 O O . ALA A 1 333 ? 10.617 -16.641 20.844 1 40.06 333 ALA A O 1
ATOM 2513 N N . LYS A 1 334 ? 11.945 -16.656 19.078 1 51.59 334 LYS A N 1
ATOM 2514 C CA . LYS A 1 334 ? 11.188 -15.625 18.391 1 51.59 334 LYS A CA 1
ATOM 2515 C C . LYS A 1 334 ? 10.727 -16.109 17 1 51.59 334 LYS A C 1
ATOM 2517 O O . LYS A 1 334 ? 11.555 -16.438 16.156 1 51.59 334 LYS A O 1
ATOM 2522 N N . PRO A 1 335 ? 9.484 -16.312 16.906 1 71.81 335 PRO A N 1
ATOM 2523 C CA . PRO A 1 335 ? 9.023 -16.812 15.617 1 71.81 335 PRO A CA 1
ATOM 2524 C C . PRO A 1 335 ? 9.367 -15.867 14.469 1 71.81 335 PRO A C 1
ATOM 2526 O O . PRO A 1 335 ? 9.516 -14.664 14.68 1 71.81 335 PRO A O 1
ATOM 2529 N N . ASP A 1 336 ? 9.703 -16.422 13.398 1 87.06 336 ASP A N 1
ATOM 2530 C CA . ASP A 1 336 ? 9.961 -15.648 12.188 1 87.06 336 ASP A CA 1
ATOM 2531 C C . ASP A 1 336 ? 8.766 -14.758 11.844 1 87.06 336 ASP A C 1
ATOM 2533 O O . ASP A 1 336 ? 7.617 -15.172 11.984 1 87.06 336 ASP A O 1
ATOM 2537 N N . ARG A 1 337 ? 9.109 -13.562 11.516 1 88.38 337 ARG A N 1
ATOM 2538 C CA . ARG A 1 337 ? 8.078 -12.57 11.242 1 88.38 337 ARG A CA 1
ATOM 2539 C C . ARG A 1 337 ? 7.445 -12.805 9.875 1 88.38 337 ARG A C 1
ATOM 2541 O O . ARG A 1 337 ? 8.125 -12.719 8.844 1 88.38 337 ARG A O 1
ATOM 2548 N N . ASN A 1 338 ? 6.215 -13.125 9.875 1 91.69 338 ASN A N 1
ATOM 2549 C CA . ASN A 1 338 ? 5.375 -13.094 8.68 1 91.69 338 ASN A CA 1
ATOM 2550 C C . ASN A 1 338 ? 4.504 -11.844 8.633 1 91.69 338 ASN A C 1
ATOM 2552 O O . ASN A 1 338 ? 3.51 -11.75 9.359 1 91.69 338 ASN A O 1
ATOM 2556 N N . ALA A 1 339 ? 4.812 -10.945 7.734 1 90.81 339 ALA A N 1
ATOM 2557 C CA . ALA A 1 339 ? 4.184 -9.625 7.684 1 90.81 339 ALA A CA 1
ATOM 2558 C C . ALA A 1 339 ? 2.686 -9.742 7.43 1 90.81 339 ALA A C 1
ATOM 2560 O O . ALA A 1 339 ? 1.917 -8.852 7.785 1 90.81 339 ALA A O 1
ATOM 2561 N N . ILE A 1 340 ? 2.213 -10.828 6.836 1 92.69 340 ILE A N 1
ATOM 2562 C CA . ILE A 1 340 ? 0.812 -11.047 6.496 1 92.69 340 ILE A CA 1
ATOM 2563 C C . ILE A 1 340 ? -0.033 -11.039 7.77 1 92.69 340 ILE A C 1
ATOM 2565 O O . ILE A 1 340 ? -1.244 -10.812 7.715 1 92.69 340 ILE A O 1
ATOM 2569 N N . ASN A 1 341 ? 0.574 -11.25 8.938 1 92.88 341 ASN A N 1
ATOM 2570 C CA . ASN A 1 341 ? -0.124 -11.32 10.219 1 92.88 341 ASN A CA 1
ATOM 2571 C C . ASN A 1 341 ? -0.354 -9.93 10.805 1 92.88 341 ASN A C 1
ATOM 2573 O O . ASN A 1 341 ? -1.04 -9.789 11.82 1 92.88 341 ASN A O 1
ATOM 2577 N N . PHE A 1 342 ? 0.175 -8.898 10.133 1 94.25 342 PHE A N 1
ATOM 2578 C CA . PHE A 1 342 ? 0.195 -7.605 10.805 1 94.25 342 PHE A CA 1
ATOM 2579 C C . PHE A 1 342 ? -0.474 -6.539 9.938 1 94.25 342 PHE A C 1
ATOM 2581 O O . PHE A 1 342 ? -0.335 -5.344 10.203 1 94.25 342 PHE A O 1
ATOM 2588 N N . GLY A 1 343 ? -1.203 -6.902 8.961 1 93.75 343 GLY A N 1
ATOM 2589 C CA . GLY A 1 343 ? -1.882 -5.934 8.109 1 93.75 343 GLY A CA 1
ATOM 2590 C C . GLY A 1 343 ? -2.799 -6.578 7.086 1 93.75 343 GLY A C 1
ATOM 2591 O O . GLY A 1 343 ? -2.768 -7.797 6.898 1 93.75 343 GLY A O 1
ATOM 2592 N N . ILE A 1 344 ? -3.498 -5.758 6.348 1 93.38 344 ILE A N 1
ATOM 2593 C CA . ILE A 1 344 ? -4.52 -6.277 5.449 1 93.38 344 ILE A CA 1
ATOM 2594 C C . ILE A 1 344 ? -3.895 -6.617 4.098 1 93.38 344 ILE A C 1
ATOM 2596 O O . ILE A 1 344 ? -4.492 -7.34 3.293 1 93.38 344 ILE A O 1
ATOM 2600 N N . ALA A 1 345 ? -2.709 -6.109 3.855 1 92.44 345 ALA A N 1
ATOM 2601 C CA . ALA A 1 345 ? -2.037 -6.398 2.59 1 92.44 345 ALA A CA 1
ATOM 2602 C C . ALA A 1 345 ? -1.392 -7.781 2.617 1 92.44 345 ALA A C 1
ATOM 2604 O O . ALA A 1 345 ? -1.038 -8.289 3.684 1 92.44 345 ALA A O 1
ATOM 2605 N N . ALA A 1 346 ? -1.312 -8.414 1.467 1 93 346 ALA A N 1
ATOM 2606 C CA . ALA A 1 346 ? -0.49 -9.617 1.303 1 93 346 ALA A CA 1
ATOM 2607 C C . ALA A 1 346 ? 0.829 -9.281 0.608 1 93 346 ALA A C 1
ATOM 2609 O O . ALA A 1 346 ? 1.734 -8.711 1.221 1 93 346 ALA A O 1
ATOM 2610 N N . SER A 1 347 ? 0.88 -9.5 -0.761 1 93.75 347 SER A N 1
ATOM 2611 C CA . SER A 1 347 ? 2.09 -9.102 -1.475 1 93.75 347 SER A CA 1
ATOM 2612 C C . SER A 1 347 ? 2.328 -7.602 -1.363 1 93.75 347 SER A C 1
ATOM 2614 O O . SER A 1 347 ? 1.409 -6.805 -1.569 1 93.75 347 SER A O 1
ATOM 2616 N N . ARG A 1 348 ? 3.527 -7.246 -1.012 1 94.06 348 ARG A N 1
ATOM 2617 C CA . ARG A 1 348 ? 3.863 -5.836 -0.843 1 94.06 348 ARG A CA 1
ATOM 2618 C C . ARG A 1 348 ? 5.371 -5.637 -0.758 1 94.06 348 ARG A C 1
ATOM 2620 O O . ARG A 1 348 ? 6.121 -6.602 -0.58 1 94.06 348 ARG A O 1
ATOM 2627 N N . ARG A 1 349 ? 5.801 -4.398 -0.878 1 96.44 349 ARG A N 1
ATOM 2628 C CA . ARG A 1 349 ? 7.207 -4.043 -0.729 1 96.44 349 ARG A CA 1
ATOM 2629 C C . ARG A 1 349 ? 7.598 -3.951 0.743 1 96.44 349 ARG A C 1
ATOM 2631 O O . ARG A 1 349 ? 6.73 -3.854 1.614 1 96.44 349 ARG A O 1
ATOM 2638 N N . ALA A 1 350 ? 8.906 -3.947 1.037 1 96.62 350 ALA A N 1
ATOM 2639 C CA . ALA A 1 350 ? 9.43 -3.902 2.398 1 96.62 350 ALA A CA 1
ATOM 2640 C C . ALA A 1 350 ? 9.477 -2.469 2.922 1 96.62 350 ALA A C 1
ATOM 2642 O O . ALA A 1 350 ? 10.555 -1.9 3.102 1 96.62 350 ALA A O 1
ATOM 2643 N N . ARG A 1 351 ? 8.367 -1.993 3.357 1 96.38 351 ARG A N 1
ATOM 2644 C CA . ARG A 1 351 ? 8.188 -0.601 3.756 1 96.38 351 ARG A CA 1
ATOM 2645 C C . ARG A 1 351 ? 8.984 -0.287 5.02 1 96.38 351 ARG A C 1
ATOM 2647 O O . ARG A 1 351 ? 9.289 0.875 5.293 1 96.38 351 ARG A O 1
ATOM 2654 N N . GLY A 1 352 ? 9.32 -1.274 5.789 1 97.69 352 GLY A N 1
ATOM 2655 C CA . GLY A 1 352 ? 10.023 -1.062 7.047 1 97.69 352 GLY A CA 1
ATOM 2656 C C . GLY A 1 352 ? 11.5 -0.78 6.867 1 97.69 352 GLY A C 1
ATOM 2657 O O . GLY A 1 352 ? 12.156 -0.29 7.785 1 97.69 352 GLY A O 1
ATOM 2658 N N . VAL A 1 353 ? 12.062 -1.04 5.691 1 98.56 353 VAL A N 1
ATOM 2659 C CA . VAL A 1 353 ? 13.5 -0.915 5.465 1 98.56 353 VAL A CA 1
ATOM 2660 C C . VAL A 1 353 ? 13.898 0.559 5.484 1 98.56 353 VAL A C 1
ATOM 2662 O O . VAL A 1 353 ? 14.875 0.935 6.137 1 98.56 353 VAL A O 1
ATOM 2665 N N . PRO A 1 354 ? 13.172 1.49 4.801 1 98.75 354 PRO A N 1
ATOM 2666 C CA . PRO A 1 354 ? 13.508 2.91 4.934 1 98.75 354 PRO A CA 1
ATOM 2667 C C . PRO A 1 354 ? 13.406 3.408 6.375 1 98.75 354 PRO A C 1
ATOM 2669 O O . PRO A 1 354 ? 14.211 4.242 6.801 1 98.75 354 PRO A O 1
ATOM 2672 N N . VAL A 1 355 ? 12.414 2.904 7.109 1 98.75 355 VAL A N 1
ATOM 2673 C CA . VAL A 1 355 ? 12.258 3.266 8.516 1 98.75 355 VAL A CA 1
ATOM 2674 C C . VAL A 1 355 ? 13.484 2.816 9.305 1 98.75 355 VAL A C 1
ATOM 2676 O O . VAL A 1 355 ? 14.039 3.584 10.094 1 98.75 355 VAL A O 1
ATOM 2679 N N . TYR A 1 356 ? 13.914 1.598 9.047 1 98.75 356 TYR A N 1
ATOM 2680 C CA . TYR A 1 356 ? 15.117 1.04 9.648 1 98.75 356 TYR A CA 1
ATOM 2681 C C . TYR A 1 356 ? 16.328 1.941 9.391 1 98.75 356 TYR A C 1
ATOM 2683 O O . TYR A 1 356 ? 17.047 2.295 10.32 1 98.75 356 TYR A O 1
ATOM 2691 N N . ALA A 1 357 ? 16.531 2.34 8.172 1 98.81 357 ALA A N 1
ATOM 2692 C CA . ALA A 1 357 ? 17.688 3.148 7.77 1 98.81 357 ALA A CA 1
ATOM 2693 C C . ALA A 1 357 ? 17.641 4.527 8.422 1 98.81 357 ALA A C 1
ATOM 2695 O O . ALA A 1 357 ? 18.672 5.051 8.852 1 98.81 357 ALA A O 1
ATOM 2696 N N . ALA A 1 358 ? 16.484 5.094 8.492 1 98.56 358 ALA A N 1
ATOM 2697 C CA . ALA A 1 358 ? 16.328 6.414 9.094 1 98.56 358 ALA A CA 1
ATOM 2698 C C . ALA A 1 358 ? 16.656 6.379 10.586 1 98.56 358 ALA A C 1
ATOM 2700 O O . ALA A 1 358 ? 17.391 7.23 11.086 1 98.56 358 ALA A O 1
ATOM 2701 N N . ILE A 1 359 ? 16.109 5.359 11.281 1 98.69 359 ILE A N 1
ATOM 2702 C CA . ILE A 1 359 ? 16.359 5.262 12.719 1 98.69 359 ILE A CA 1
ATOM 2703 C C . ILE A 1 359 ? 17.844 5.008 12.969 1 98.69 359 ILE A C 1
ATOM 2705 O O . ILE A 1 359 ? 18.438 5.605 13.867 1 98.69 359 ILE A O 1
ATOM 2709 N N . LYS A 1 360 ? 18.391 4.141 12.18 1 98.25 360 LYS A N 1
ATOM 2710 C CA . LYS A 1 360 ? 19.797 3.82 12.336 1 98.25 360 LYS A CA 1
ATOM 2711 C C . LYS A 1 360 ? 20.672 5.055 12.133 1 98.25 360 LYS A C 1
ATOM 2713 O O . LYS A 1 360 ? 21.688 5.227 12.805 1 98.25 360 LYS A O 1
ATOM 2718 N N . THR A 1 361 ? 20.344 5.906 11.242 1 98.19 361 THR A N 1
ATOM 2719 C CA . THR A 1 361 ? 21.156 7.066 10.867 1 98.19 361 THR A CA 1
ATOM 2720 C C . THR A 1 361 ? 20.938 8.211 11.852 1 98.19 361 THR A C 1
ATOM 2722 O O . THR A 1 361 ? 21.906 8.797 12.352 1 98.19 361 THR A O 1
ATOM 2725 N N . LEU A 1 362 ? 19.688 8.508 12.148 1 98.06 362 LEU A N 1
ATOM 2726 C CA . LEU A 1 362 ? 19.359 9.68 12.953 1 98.06 362 LEU A CA 1
ATOM 2727 C C . LEU A 1 362 ? 19.562 9.391 14.438 1 98.06 362 LEU A C 1
ATOM 2729 O O . LEU A 1 362 ? 19.953 10.289 15.195 1 98.06 362 LEU A O 1
ATOM 2733 N N . GLY A 1 363 ? 19.297 8.125 14.82 1 98 363 GLY A N 1
ATOM 2734 C CA . GLY A 1 363 ? 19.25 7.82 16.234 1 98 363 GLY A CA 1
ATOM 2735 C C . GLY A 1 363 ? 18.125 8.531 16.969 1 98 363 GLY A C 1
ATOM 2736 O O . GLY A 1 363 ? 17.438 9.383 16.391 1 98 363 GLY A O 1
ATOM 2737 N N . LYS A 1 364 ? 17.938 8.125 18.203 1 98.12 364 LYS A N 1
ATOM 2738 C CA . LYS A 1 364 ? 16.922 8.75 19.031 1 98.12 364 LYS A CA 1
ATOM 2739 C C . LYS A 1 364 ? 17.109 10.266 19.094 1 98.12 364 LYS A C 1
ATOM 2741 O O . LYS A 1 364 ? 16.141 11.023 18.953 1 98.12 364 LYS A O 1
ATOM 2746 N N . GLN A 1 365 ? 18.297 10.719 19.219 1 97.88 365 GLN A N 1
ATOM 2747 C CA . GLN A 1 365 ? 18.594 12.141 19.375 1 97.88 365 GLN A CA 1
ATOM 2748 C C . GLN A 1 365 ? 18.25 12.914 18.109 1 97.88 365 GLN A C 1
ATOM 2750 O O . GLN A 1 365 ? 17.703 14.016 18.172 1 97.88 365 GLN A O 1
ATOM 2755 N N . GLY A 1 366 ? 18.656 12.336 16.953 1 97.88 366 GLY A N 1
ATOM 2756 C CA . GLY A 1 366 ? 18.344 12.984 15.695 1 97.88 366 GLY A CA 1
ATOM 2757 C C . GLY A 1 366 ? 16.859 13.07 15.414 1 97.88 366 GLY A C 1
ATOM 2758 O O . GLY A 1 366 ? 16.391 14.062 14.867 1 97.88 366 GLY A O 1
ATOM 2759 N N . ILE A 1 367 ? 16.141 12.078 15.797 1 98.12 367 ILE A N 1
ATOM 2760 C CA . ILE A 1 367 ? 14.688 12.055 15.609 1 98.12 367 ILE A CA 1
ATOM 2761 C C . ILE A 1 367 ? 14.039 13.094 16.516 1 98.12 367 ILE A C 1
ATOM 2763 O O . ILE A 1 367 ? 13.188 13.867 16.078 1 98.12 367 ILE A O 1
ATOM 2767 N N . GLU A 1 368 ? 14.453 13.125 17.75 1 97.94 368 GLU A N 1
ATOM 2768 C CA . GLU A 1 368 ? 13.953 14.125 18.688 1 97.94 368 GLU A CA 1
ATOM 2769 C C . GLU A 1 368 ? 14.219 15.539 18.188 1 97.94 368 GLU A C 1
ATOM 2771 O O . GLU A 1 368 ? 13.344 16.406 18.25 1 97.94 368 GLU A O 1
ATOM 2776 N N . ALA A 1 369 ? 15.398 15.773 17.703 1 97.88 369 ALA A N 1
ATOM 2777 C CA . ALA A 1 369 ? 15.773 17.094 17.188 1 97.88 369 ALA A CA 1
ATOM 2778 C C . ALA A 1 369 ? 14.867 17.516 16.031 1 97.88 369 ALA A C 1
ATOM 2780 O O . ALA A 1 369 ? 14.461 18.672 15.953 1 97.88 369 ALA A O 1
ATOM 2781 N N . HIS A 1 370 ? 14.594 16.609 15.156 1 97.44 370 HIS A N 1
ATOM 2782 C CA . HIS A 1 370 ? 13.719 16.875 14.023 1 97.44 370 HIS A CA 1
ATOM 2783 C C . HIS A 1 370 ? 12.32 17.266 14.484 1 97.44 370 HIS A C 1
ATOM 2785 O O . HIS A 1 370 ? 11.758 18.25 14.023 1 97.44 370 HIS A O 1
ATOM 2791 N N . LEU A 1 371 ? 11.797 16.516 15.398 1 98 371 LEU A N 1
ATOM 2792 C CA . LEU A 1 371 ? 10.445 16.75 15.914 1 98 371 LEU A CA 1
ATOM 2793 C C . LEU A 1 371 ? 10.367 18.078 16.641 1 98 371 LEU A C 1
ATOM 2795 O O . LEU A 1 371 ? 9.438 18.859 16.422 1 98 371 LEU A O 1
ATOM 2799 N N . ASP A 1 372 ? 11.328 18.328 17.484 1 98.19 372 ASP A N 1
ATOM 2800 C CA . ASP A 1 372 ? 11.367 19.562 18.25 1 98.19 372 ASP A CA 1
ATOM 2801 C C . ASP A 1 372 ? 11.516 20.781 17.344 1 98.19 372 ASP A C 1
ATOM 2803 O O . ASP A 1 372 ? 10.914 21.828 17.594 1 98.19 372 ASP A O 1
ATOM 2807 N N . ASN A 1 373 ? 12.344 20.625 16.344 1 97.94 373 ASN A N 1
ATOM 2808 C CA . ASN A 1 373 ? 12.539 21.734 15.414 1 97.94 373 ASN A CA 1
ATOM 2809 C C . ASN A 1 373 ? 11.234 22.109 14.703 1 97.94 373 ASN A C 1
ATOM 2811 O O . ASN A 1 373 ? 10.93 23.281 14.539 1 97.94 373 ASN A O 1
ATOM 2815 N N . SER A 1 374 ? 10.516 21.141 14.258 1 98.12 374 SER A N 1
ATOM 2816 C CA . SER A 1 374 ? 9.242 21.391 13.594 1 98.12 374 SER A CA 1
ATOM 2817 C C . SER A 1 374 ? 8.305 22.188 14.484 1 98.12 374 SER A C 1
ATOM 2819 O O . SER A 1 374 ? 7.656 23.141 14.023 1 98.12 374 SER A O 1
ATOM 2821 N N . CYS A 1 375 ? 8.219 21.844 15.742 1 98.25 375 CYS A N 1
ATOM 2822 C CA . CYS A 1 375 ? 7.344 22.531 16.688 1 98.25 375 CYS A CA 1
ATOM 2823 C C . CYS A 1 375 ? 7.828 23.953 16.953 1 98.25 375 CYS A C 1
ATOM 2825 O O . CYS A 1 375 ? 7.027 24.875 17 1 98.25 375 CYS A O 1
ATOM 2827 N N . ARG A 1 376 ? 9.125 24.062 17.125 1 98.25 376 ARG A N 1
ATOM 2828 C CA . ARG A 1 376 ? 9.711 25.391 17.344 1 98.25 376 ARG A CA 1
ATOM 2829 C C . ARG A 1 376 ? 9.43 26.312 16.172 1 98.25 376 ARG A C 1
ATOM 2831 O O . ARG A 1 376 ? 9.078 27.484 16.359 1 98.25 376 ARG A O 1
ATOM 2838 N N . LEU A 1 377 ? 9.562 25.828 14.977 1 98.69 377 LEU A N 1
ATOM 2839 C CA . LEU A 1 377 ? 9.367 26.641 13.773 1 98.69 377 LEU A CA 1
ATOM 2840 C C . LEU A 1 377 ? 7.895 27.016 13.609 1 98.69 377 LEU A C 1
ATOM 2842 O O . LEU A 1 377 ? 7.578 28.125 13.18 1 98.69 377 LEU A O 1
ATOM 2846 N N . ALA A 1 378 ? 7.016 26.078 13.922 1 98.69 378 ALA A N 1
ATOM 2847 C CA . ALA A 1 378 ? 5.59 26.391 13.875 1 98.69 378 ALA A CA 1
ATOM 2848 C C . ALA A 1 378 ? 5.246 27.5 14.859 1 98.69 378 ALA A C 1
ATOM 2850 O O . ALA A 1 378 ? 4.496 28.422 14.516 1 98.69 378 ALA A O 1
ATOM 2851 N N . LYS A 1 379 ? 5.762 27.438 16.062 1 98.62 379 LYS A N 1
ATOM 2852 C CA . LYS A 1 379 ? 5.539 28.484 17.062 1 98.62 379 LYS A CA 1
ATOM 2853 C C . LYS A 1 379 ? 6.105 29.812 16.609 1 98.62 379 LYS A C 1
ATOM 2855 O O . LYS A 1 379 ? 5.477 30.859 16.797 1 98.62 379 LYS A O 1
ATOM 2860 N N . ARG A 1 380 ? 7.262 29.781 16.031 1 98.69 380 ARG A N 1
ATOM 2861 C CA . ARG A 1 380 ? 7.883 30.984 15.516 1 98.69 380 ARG A CA 1
ATOM 2862 C C . ARG A 1 380 ? 6.996 31.672 14.477 1 98.69 380 ARG A C 1
ATOM 2864 O O . ARG A 1 380 ? 6.793 32.875 14.523 1 98.69 380 ARG A O 1
ATOM 2871 N N . MET A 1 381 ? 6.488 30.891 13.539 1 98.88 381 MET A N 1
ATOM 2872 C CA . MET A 1 381 ? 5.574 31.422 12.539 1 98.88 381 MET A CA 1
ATOM 2873 C C . MET A 1 381 ? 4.348 32.062 13.195 1 98.88 381 MET A C 1
ATOM 2875 O O . MET A 1 381 ? 3.955 33.156 12.852 1 98.88 381 MET A O 1
ATOM 2879 N N . ALA A 1 382 ? 3.717 31.312 14.102 1 98.88 382 ALA A N 1
ATOM 2880 C CA . ALA A 1 382 ? 2.525 31.797 14.789 1 98.88 382 ALA A CA 1
ATOM 2881 C C . ALA A 1 382 ? 2.816 33.094 15.539 1 98.88 382 ALA A C 1
ATOM 2883 O O . ALA A 1 382 ? 1.99 34 15.547 1 98.88 382 ALA A O 1
ATOM 2884 N N . ASP A 1 383 ? 3.953 33.156 16.156 1 98.56 383 ASP A N 1
ATOM 2885 C CA . ASP A 1 383 ? 4.352 34.344 16.906 1 98.56 383 ASP A CA 1
ATOM 2886 C C . ASP A 1 383 ? 4.484 35.562 15.969 1 98.56 383 ASP A C 1
ATOM 2888 O O . ASP A 1 383 ? 4.059 36.656 16.312 1 98.56 383 ASP A O 1
ATOM 2892 N N . HIS A 1 384 ? 5.094 35.344 14.812 1 98.5 384 HIS A N 1
ATOM 2893 C CA . HIS A 1 384 ? 5.215 36.406 13.828 1 98.5 384 HIS A CA 1
ATOM 2894 C C . HIS A 1 384 ? 3.846 36.906 13.375 1 98.5 384 HIS A C 1
ATOM 2896 O O . HIS A 1 384 ? 3.596 38.125 13.352 1 98.5 384 HIS A O 1
ATOM 2902 N N . LEU A 1 385 ? 2.984 36 13.039 1 98.75 385 LEU A N 1
ATOM 2903 C CA . LEU A 1 385 ? 1.686 36.344 12.477 1 98.75 385 LEU A CA 1
ATOM 2904 C C . LEU A 1 385 ? 0.795 37 13.523 1 98.75 385 LEU A C 1
ATOM 2906 O O . LEU A 1 385 ? 0.021 37.906 13.219 1 98.75 385 LEU A O 1
ATOM 2910 N N . SER A 1 386 ? 0.893 36.531 14.781 1 98.12 386 SER A N 1
ATOM 2911 C CA . SER A 1 386 ? 0.028 37.031 15.852 1 98.12 386 SER A CA 1
ATOM 2912 C C . SER A 1 386 ? 0.309 38.469 16.172 1 98.12 386 SER A C 1
ATOM 2914 O O . SER A 1 386 ? -0.51 39.156 16.797 1 98.12 386 SER A O 1
ATOM 2916 N N . GLN A 1 387 ? 1.415 39 15.711 1 97.94 387 GLN A N 1
ATOM 2917 C CA . GLN A 1 387 ? 1.793 40.406 15.969 1 97.94 387 GLN A CA 1
ATOM 2918 C C . GLN A 1 387 ? 1.133 41.344 14.969 1 97.94 387 GLN A C 1
ATOM 2920 O O . GLN A 1 387 ? 1.16 42.562 15.148 1 97.94 387 GLN A O 1
ATOM 2925 N N . VAL A 1 388 ? 0.579 40.812 14.031 1 98.31 388 VAL A N 1
ATOM 2926 C CA . VAL A 1 388 ? -0.026 41.625 12.977 1 98.31 388 VAL A CA 1
ATOM 2927 C C . VAL A 1 388 ? -1.519 41.781 13.25 1 98.31 388 VAL A C 1
ATOM 2929 O O . VAL A 1 388 ? -2.236 40.812 13.445 1 98.31 388 VAL A O 1
ATOM 2932 N N . GLU A 1 389 ? -1.948 43.062 13.234 1 97.56 389 GLU A N 1
ATOM 2933 C CA . GLU A 1 389 ? -3.361 43.344 13.477 1 97.56 389 GLU A CA 1
ATOM 2934 C C . GLU A 1 389 ? -4.246 42.625 12.453 1 97.56 389 GLU A C 1
ATOM 2936 O O . GLU A 1 389 ? -3.975 42.656 11.25 1 97.56 389 GLU A O 1
ATOM 2941 N N . GLY A 1 390 ? -5.23 41.875 12.992 1 97.81 390 GLY A N 1
ATOM 2942 C CA . GLY A 1 390 ? -6.188 41.219 12.117 1 97.81 390 GLY A CA 1
ATOM 2943 C C . GLY A 1 390 ? -5.863 39.75 11.875 1 97.81 390 GLY A C 1
ATOM 2944 O O . GLY A 1 390 ? -6.68 39 11.312 1 97.81 390 GLY A O 1
ATOM 2945 N N . ILE A 1 391 ? -4.707 39.344 12.211 1 98.69 391 ILE A N 1
ATOM 2946 C CA . ILE A 1 391 ? -4.387 37.938 12.109 1 98.69 391 ILE A CA 1
ATOM 2947 C C . ILE A 1 391 ? -4.582 37.25 13.461 1 98.69 391 ILE A C 1
ATOM 2949 O O . ILE A 1 391 ? -4.016 37.688 14.469 1 98.69 391 ILE A O 1
ATOM 2953 N N . THR A 1 392 ? -5.418 36.25 13.5 1 98.38 392 THR A N 1
ATOM 2954 C CA . THR A 1 392 ? -5.727 35.562 14.742 1 98.38 392 THR A CA 1
ATOM 2955 C C . THR A 1 392 ? -5.281 34.094 14.672 1 98.38 392 THR A C 1
ATOM 2957 O O . THR A 1 392 ? -5.668 33.375 13.758 1 98.38 392 THR A O 1
ATOM 2960 N N . ILE A 1 393 ? -4.434 33.688 15.57 1 98.56 393 ILE A N 1
ATOM 2961 C CA . ILE A 1 393 ? -4.148 32.281 15.773 1 98.56 393 ILE A CA 1
ATOM 2962 C C . ILE A 1 393 ? -5.234 31.641 16.641 1 98.56 393 ILE A C 1
ATOM 2964 O O . ILE A 1 393 ? -5.465 32.094 17.766 1 98.56 393 ILE A O 1
ATOM 2968 N N . LEU A 1 394 ? -5.848 30.609 16.172 1 98.06 394 LEU A N 1
ATOM 2969 C CA . LEU A 1 394 ? -7.09 30.141 16.766 1 98.06 394 LEU A CA 1
ATOM 2970 C C . LEU A 1 394 ? -6.809 29.156 17.891 1 98.06 394 LEU A C 1
ATOM 2972 O O . LEU A 1 394 ? -7.625 28.984 18.812 1 98.06 394 LEU A O 1
ATOM 2976 N N . ASN A 1 395 ? -5.723 28.453 17.844 1 98.31 395 ASN A N 1
ATOM 2977 C CA . ASN A 1 395 ? -5.402 27.438 18.844 1 98.31 395 ASN A CA 1
ATOM 2978 C C . ASN A 1 395 ? -4.117 27.766 19.594 1 98.31 395 ASN A C 1
ATOM 2980 O O . ASN A 1 395 ? -3.334 28.609 19.141 1 98.31 395 ASN A O 1
ATOM 2984 N N . ASP A 1 396 ? -3.928 27.109 20.781 1 98 396 ASP A N 1
ATOM 2985 C CA . ASP A 1 396 ? -2.607 27.094 21.406 1 98 396 ASP A CA 1
ATOM 2986 C C . ASP A 1 396 ? -1.628 26.25 20.578 1 98 396 ASP A C 1
ATOM 2988 O O . ASP A 1 396 ? -1.894 25.078 20.297 1 98 396 ASP A O 1
ATOM 2992 N N . VAL A 1 397 ? -0.548 26.875 20.219 1 98.25 397 VAL A N 1
ATOM 2993 C CA . VAL A 1 397 ? 0.4 26.188 19.344 1 98.25 397 VAL A CA 1
ATOM 2994 C C . VAL A 1 397 ? 1.288 25.266 20.188 1 98.25 397 VAL A C 1
ATOM 2996 O O . VAL A 1 397 ? 2.387 25.656 20.594 1 98.25 397 VAL A O 1
ATOM 2999 N N . VAL A 1 398 ? 0.874 24.031 20.312 1 96.81 398 VAL A N 1
ATOM 3000 C CA . VAL A 1 398 ? 1.563 23.109 21.219 1 96.81 398 VAL A CA 1
ATOM 3001 C C . VAL A 1 398 ? 2.352 22.094 20.406 1 96.81 398 VAL A C 1
ATOM 3003 O O . VAL A 1 398 ? 3.145 21.328 20.953 1 96.81 398 VAL A O 1
ATOM 3006 N N . SER A 1 399 ? 2.119 22.078 19.078 1 97.19 399 SER A N 1
ATOM 3007 C CA . SER A 1 399 ? 2.746 21.125 18.172 1 97.19 399 SER A CA 1
ATOM 3008 C C . SER A 1 399 ? 3.223 21.812 16.891 1 97.19 399 SER A C 1
ATOM 3010 O O . SER A 1 399 ? 3.555 23 16.906 1 97.19 399 SER A O 1
ATOM 3012 N N . ASN A 1 400 ? 3.277 21.062 15.766 1 97.88 400 ASN A N 1
ATOM 3013 C CA . ASN A 1 400 ? 3.932 21.531 14.555 1 97.88 400 ASN A CA 1
ATOM 3014 C C . ASN A 1 400 ? 2.939 22.203 13.602 1 97.88 400 ASN A C 1
ATOM 3016 O O . ASN A 1 400 ? 3.211 22.344 12.406 1 97.88 400 ASN A O 1
ATOM 3020 N N . ARG A 1 401 ? 1.752 22.609 14.156 1 97.88 401 ARG A N 1
ATOM 3021 C CA . ARG A 1 401 ? 0.767 23.172 13.242 1 97.88 401 ARG A CA 1
ATOM 3022 C C . ARG A 1 401 ? -0.182 24.109 13.977 1 97.88 401 ARG A C 1
ATOM 3024 O O . ARG A 1 401 ? -0.269 24.078 15.203 1 97.88 401 ARG A O 1
ATOM 3031 N N . PHE A 1 402 ? -0.908 24.953 13.234 1 98.44 402 PHE A N 1
ATOM 3032 C CA . PHE A 1 402 ? -1.925 25.859 13.781 1 98.44 402 PHE A CA 1
ATOM 3033 C C . PHE A 1 402 ? -2.869 26.328 12.68 1 98.44 402 PHE A C 1
ATOM 3035 O O . PHE A 1 402 ? -2.586 26.156 11.492 1 98.44 402 PHE A O 1
ATOM 3042 N N . SER A 1 403 ? -3.998 26.797 13.133 1 98.56 403 SER A N 1
ATOM 3043 C CA . SER A 1 403 ? -4.984 27.422 12.258 1 98.56 403 SER A CA 1
ATOM 3044 C C . SER A 1 403 ? -5.066 28.922 12.508 1 98.56 403 SER A C 1
ATOM 3046 O O . SER A 1 403 ? -5.012 29.375 13.656 1 98.56 403 SER A O 1
ATOM 3048 N N . ALA A 1 404 ? -5.152 29.672 11.438 1 98.69 404 ALA A N 1
ATOM 3049 C CA . ALA A 1 404 ? -5.227 31.125 11.547 1 98.69 404 ALA A CA 1
ATOM 3050 C C . ALA A 1 404 ? -6.387 31.672 10.719 1 98.69 404 ALA A C 1
ATOM 3052 O O . ALA A 1 404 ? -6.812 31.047 9.742 1 98.69 404 ALA A O 1
ATOM 3053 N N . GLN A 1 405 ? -6.867 32.719 11.133 1 98.06 405 GLN A N 1
ATOM 3054 C CA . GLN A 1 405 ? -7.855 33.5 10.391 1 98.06 405 GLN A CA 1
ATOM 3055 C C . GLN A 1 405 ? -7.348 34.906 10.109 1 98.06 405 GLN A C 1
ATOM 3057 O O . GLN A 1 405 ? -6.559 35.469 10.883 1 98.06 405 GLN A O 1
ATOM 3062 N N . PHE A 1 406 ? -7.836 35.469 9.094 1 98.44 406 PHE A N 1
ATOM 3063 C CA . PHE A 1 406 ? -7.434 36.812 8.68 1 98.44 406 PHE A CA 1
ATOM 3064 C C . PHE A 1 406 ? -8.625 37.781 8.695 1 98.44 406 PHE A C 1
ATOM 3066 O O . PHE A 1 406 ? -9.711 37.406 8.242 1 98.44 406 PHE A O 1
ATOM 3073 N N . GLY A 1 407 ? -8.312 39.031 9.234 1 96.75 407 GLY A N 1
ATOM 3074 C CA . GLY A 1 407 ? -9.312 40.094 9.203 1 96.75 407 GLY A CA 1
ATOM 3075 C C . GLY A 1 407 ? -9.977 40.312 10.547 1 96.75 407 GLY A C 1
ATOM 3076 O O . GLY A 1 407 ? -9.773 39.531 11.484 1 96.75 407 GLY A O 1
ATOM 3077 N N . LYS A 1 408 ? -10.719 41.438 10.539 1 94.25 408 LYS A N 1
ATOM 3078 C CA . LYS A 1 408 ? -11.555 41.812 11.672 1 94.25 408 LYS A CA 1
ATOM 3079 C C . LYS A 1 408 ? -13.023 41.875 11.266 1 94.25 408 LYS A C 1
ATOM 3081 O O . LYS A 1 408 ? -13.352 41.906 10.078 1 94.25 408 LYS A O 1
ATOM 3086 N N . GLY A 1 409 ? -13.883 41.719 12.234 1 91 409 GLY A N 1
ATOM 3087 C CA . GLY A 1 409 ? -15.297 41.844 11.93 1 91 409 GLY A CA 1
ATOM 3088 C C . GLY A 1 409 ? -16.047 40.531 11.969 1 91 409 GLY A C 1
ATOM 3089 O O . GLY A 1 409 ? -15.75 39.688 12.805 1 91 409 GLY A O 1
ATOM 3090 N N . ASP A 1 410 ? -17.031 40.375 11.078 1 93.44 410 ASP A N 1
ATOM 3091 C CA . ASP A 1 410 ? -17.891 39.219 11.18 1 93.44 410 ASP A CA 1
ATOM 3092 C C . ASP A 1 410 ? -17.25 38 10.523 1 93.44 410 ASP A C 1
ATOM 3094 O O . ASP A 1 410 ? -16.312 38.125 9.742 1 93.44 410 ASP A O 1
ATOM 3098 N N . ASP A 1 411 ? -17.797 36.875 10.797 1 95.81 411 ASP A N 1
ATOM 3099 C CA . ASP A 1 411 ? -17.25 35.594 10.367 1 95.81 411 ASP A CA 1
ATOM 3100 C C . ASP A 1 411 ? -17.266 35.469 8.852 1 95.81 411 ASP A C 1
ATOM 3102 O O . ASP A 1 411 ? -16.344 34.906 8.258 1 95.81 411 ASP A O 1
ATOM 3106 N N . ASP A 1 412 ? -18.266 35.938 8.242 1 96.06 412 ASP A N 1
ATOM 3107 C CA . ASP A 1 412 ? -18.391 35.844 6.789 1 96.06 412 ASP A CA 1
ATOM 3108 C C . ASP A 1 412 ? -17.234 36.562 6.09 1 96.06 412 ASP A C 1
ATOM 3110 O O . ASP A 1 412 ? -16.656 36.031 5.141 1 96.06 412 ASP A O 1
ATOM 3114 N N . PHE A 1 413 ? -17.031 37.812 6.512 1 95.81 413 PHE A N 1
ATOM 3115 C CA . PHE A 1 413 ? -15.938 38.562 5.934 1 95.81 413 PHE A CA 1
ATOM 3116 C C . PHE A 1 413 ? -14.602 37.875 6.176 1 95.81 413 PHE A C 1
ATOM 3118 O O . PHE A 1 413 ? -13.805 37.719 5.25 1 95.81 413 PHE A O 1
ATOM 3125 N N . ARG A 1 414 ? -14.328 37.5 7.391 1 97.19 414 ARG A N 1
ATOM 3126 C CA . ARG A 1 414 ? -13.07 36.844 7.742 1 97.19 414 ARG A CA 1
ATOM 3127 C C . ARG A 1 414 ? -12.883 35.531 6.961 1 97.19 414 ARG A C 1
ATOM 3129 O O . ARG A 1 414 ? -11.766 35.219 6.535 1 97.19 414 ARG A O 1
ATOM 3136 N N . ASN A 1 415 ? -13.977 34.812 6.797 1 97.75 415 ASN A N 1
ATOM 3137 C CA . ASN A 1 415 ? -13.922 33.562 6.016 1 97.75 415 ASN A CA 1
ATOM 3138 C C . ASN A 1 415 ? -13.523 33.844 4.57 1 97.75 415 ASN A C 1
ATOM 3140 O O . ASN A 1 415 ? -12.656 33.156 4.02 1 97.75 415 ASN A O 1
ATOM 3144 N N . ARG A 1 416 ? -14.109 34.781 3.943 1 96.38 416 ARG A N 1
ATOM 3145 C CA . ARG A 1 416 ? -13.82 35.125 2.557 1 96.38 416 ARG A CA 1
ATOM 3146 C C . ARG A 1 416 ? -12.383 35.625 2.4 1 96.38 416 ARG A C 1
ATOM 3148 O O . ARG A 1 416 ? -11.68 35.219 1.476 1 96.38 416 ARG A O 1
ATOM 3155 N N . LEU A 1 417 ? -12 36.531 3.324 1 97.69 417 LEU A N 1
ATOM 3156 C CA . LEU A 1 417 ? -10.648 37.094 3.262 1 97.69 417 LEU A CA 1
ATOM 3157 C C . LEU A 1 417 ? -9.609 35.969 3.455 1 97.69 417 LEU A C 1
ATOM 3159 O O . LEU A 1 417 ? -8.602 35.938 2.75 1 97.69 417 LEU A O 1
ATOM 3163 N N . THR A 1 418 ? -9.859 35.094 4.391 1 98.31 418 THR A N 1
ATOM 3164 C CA . THR A 1 418 ? -8.945 34 4.656 1 98.31 418 THR A CA 1
ATOM 3165 C C . THR A 1 418 ? -8.805 33.094 3.43 1 98.31 418 THR A C 1
ATOM 3167 O O . THR A 1 418 ? -7.699 32.719 3.051 1 98.31 418 THR A O 1
ATOM 3170 N N . ALA A 1 419 ? -9.906 32.75 2.824 1 97.38 419 ALA A N 1
ATOM 3171 C CA . ALA A 1 419 ? -9.883 31.922 1.614 1 97.38 419 ALA A CA 1
ATOM 3172 C C . ALA A 1 419 ? -9.07 32.594 0.513 1 97.38 419 ALA A C 1
ATOM 3174 O O . ALA A 1 419 ? -8.305 31.922 -0.19 1 97.38 419 ALA A O 1
ATOM 3175 N N . ARG A 1 420 ? -9.211 33.844 0.356 1 97.06 420 ARG A N 1
ATOM 3176 C CA . ARG A 1 420 ? -8.516 34.625 -0.68 1 97.06 420 ARG A CA 1
ATOM 3177 C C . ARG A 1 420 ? -7.016 34.656 -0.409 1 97.06 420 ARG A C 1
ATOM 3179 O O . ARG A 1 420 ? -6.211 34.5 -1.328 1 97.06 420 ARG A O 1
ATOM 3186 N N . VAL A 1 421 ? -6.68 34.938 0.835 1 98.31 421 VAL A N 1
ATOM 3187 C CA . VAL A 1 421 ? -5.273 35 1.213 1 98.31 421 VAL A CA 1
ATOM 3188 C C . VAL A 1 421 ? -4.582 33.688 0.907 1 98.31 421 VAL A C 1
ATOM 3190 O O . VAL A 1 421 ? -3.518 33.656 0.282 1 98.31 421 VAL A O 1
ATOM 3193 N N . VAL A 1 422 ? -5.188 32.594 1.312 1 98.12 422 VAL A N 1
ATOM 3194 C CA . VAL A 1 422 ? -4.582 31.266 1.109 1 98.12 422 VAL A CA 1
ATOM 3195 C C . VAL A 1 422 ? -4.484 30.969 -0.385 1 98.12 422 VAL A C 1
ATOM 3197 O O . VAL A 1 422 ? -3.459 30.469 -0.859 1 98.12 422 VAL A O 1
ATOM 3200 N N . HIS A 1 423 ? -5.543 31.281 -1.114 1 96.06 423 HIS A N 1
ATOM 3201 C CA . HIS A 1 423 ? -5.535 31.078 -2.559 1 96.06 423 HIS A CA 1
ATOM 3202 C C . HIS A 1 423 ? -4.398 31.844 -3.219 1 96.06 423 HIS A C 1
ATOM 3204 O O . HIS A 1 423 ? -3.686 31.297 -4.066 1 96.06 423 HIS A O 1
ATOM 3210 N N . GLN A 1 424 ? -4.23 33.062 -2.838 1 96.56 424 GLN A N 1
ATOM 3211 C CA . GLN A 1 424 ? -3.197 33.906 -3.434 1 96.56 424 GLN A CA 1
ATOM 3212 C C . GLN A 1 424 ? -1.804 33.406 -3.053 1 96.56 424 GLN A C 1
ATOM 3214 O O . GLN A 1 424 ? -0.865 33.531 -3.848 1 96.56 424 GLN A O 1
ATOM 3219 N N . LEU A 1 425 ? -1.661 32.969 -1.847 1 97.25 425 LEU A N 1
ATOM 3220 C CA . LEU A 1 425 ? -0.385 32.375 -1.434 1 97.25 425 LEU A CA 1
ATOM 3221 C C . LEU A 1 425 ? -0.032 31.172 -2.289 1 97.25 425 LEU A C 1
ATOM 3223 O O . LEU A 1 425 ? 1.111 31.031 -2.727 1 97.25 425 LEU A O 1
ATOM 3227 N N . GLN A 1 426 ? -0.976 30.297 -2.543 1 94.88 426 GLN A N 1
ATOM 3228 C CA . GLN A 1 426 ? -0.763 29.094 -3.355 1 94.88 426 GLN A CA 1
ATOM 3229 C C . GLN A 1 426 ? -0.414 29.469 -4.793 1 94.88 426 GLN A C 1
ATOM 3231 O O . GLN A 1 426 ? 0.465 28.859 -5.402 1 94.88 426 GLN A O 1
ATOM 3236 N N . GLN A 1 427 ? -1.028 30.5 -5.293 1 93.06 427 GLN A N 1
ATOM 3237 C CA . GLN A 1 427 ? -0.752 30.969 -6.645 1 93.06 427 GLN A CA 1
ATOM 3238 C C . GLN A 1 427 ? 0.621 31.625 -6.73 1 93.06 427 GLN A C 1
ATOM 3240 O O . GLN A 1 427 ? 1.313 31.5 -7.742 1 93.06 427 GLN A O 1
ATOM 3245 N N . ASP A 1 428 ? 0.913 32.375 -5.664 1 94.38 428 ASP A N 1
ATOM 3246 C CA . ASP A 1 428 ? 2.211 33.031 -5.602 1 94.38 428 ASP A CA 1
ATOM 3247 C C . ASP A 1 428 ? 3.35 32.031 -5.688 1 94.38 428 ASP A C 1
ATOM 3249 O O . ASP A 1 428 ? 4.371 32.281 -6.332 1 94.38 428 ASP A O 1
ATOM 3253 N N . GLY A 1 429 ? 3.287 30.875 -4.969 1 94.5 429 GLY A N 1
ATOM 3254 C CA . GLY A 1 429 ? 4.195 29.75 -5.137 1 94.5 429 GLY A CA 1
ATOM 3255 C C . GLY A 1 429 ? 5.418 29.828 -4.242 1 94.5 429 GLY A C 1
ATOM 3256 O O . GLY A 1 429 ? 6.25 28.922 -4.238 1 94.5 429 GLY A O 1
ATOM 3257 N N . PHE A 1 430 ? 5.551 30.953 -3.48 1 96.81 430 PHE A N 1
ATOM 3258 C CA . PHE A 1 430 ? 6.695 31.062 -2.586 1 96.81 430 PHE A CA 1
ATOM 3259 C C . PHE A 1 430 ? 6.555 30.125 -1.396 1 96.81 430 PHE A C 1
ATOM 3261 O O . PHE A 1 430 ? 7.52 29.469 -1.007 1 96.81 430 PHE A O 1
ATOM 3268 N N . CYS A 1 431 ? 5.43 30.109 -0.718 1 97.38 431 CYS A N 1
ATOM 3269 C CA . CYS A 1 431 ? 5.043 29.141 0.309 1 97.38 431 CYS A CA 1
ATOM 3270 C C . CYS A 1 431 ? 3.635 28.609 0.059 1 97.38 431 CYS A C 1
ATOM 3272 O O . CYS A 1 431 ? 2.871 29.203 -0.708 1 97.38 431 CYS A O 1
ATOM 3274 N N . TYR A 1 432 ? 3.355 27.484 0.69 1 97.19 432 TYR A N 1
ATOM 3275 C CA . TYR A 1 432 ? 2.109 26.812 0.342 1 97.19 432 TYR A CA 1
ATOM 3276 C C . TYR A 1 432 ? 1.395 26.312 1.591 1 97.19 432 TYR A C 1
ATOM 3278 O O . TYR A 1 432 ? 1.513 25.141 1.95 1 97.19 432 TYR A O 1
ATOM 3286 N N . PRO A 1 433 ? 0.582 27.125 2.281 1 97.62 433 PRO A N 1
ATOM 3287 C CA . PRO A 1 433 ? -0.385 26.641 3.273 1 97.62 433 PRO A CA 1
ATOM 3288 C C . PRO A 1 433 ? -1.672 26.125 2.643 1 97.62 433 PRO A C 1
ATOM 3290 O O . PRO A 1 433 ? -1.837 26.188 1.422 1 97.62 433 PRO A O 1
ATOM 3293 N N . SER A 1 434 ? -2.52 25.5 3.416 1 96.31 434 SER A N 1
ATOM 3294 C CA . SER A 1 434 ? -3.797 25.016 2.895 1 96.31 434 SER A CA 1
ATOM 3295 C C . SER A 1 434 ? -4.965 25.578 3.701 1 96.31 434 SER A C 1
ATOM 3297 O O . SER A 1 434 ? -4.777 26.094 4.801 1 96.31 434 SER A O 1
ATOM 3299 N N . THR A 1 435 ? -6.141 25.531 3.102 1 95.94 435 THR A N 1
ATOM 3300 C CA . THR A 1 435 ? -7.352 25.891 3.832 1 95.94 435 THR A CA 1
ATOM 3301 C C . THR A 1 435 ? -7.855 24.703 4.656 1 95.94 435 THR A C 1
ATOM 3303 O O . THR A 1 435 ? -7.531 23.547 4.359 1 95.94 435 THR A O 1
ATOM 3306 N N . SER A 1 436 ? -8.539 25.016 5.672 1 95.44 436 SER A N 1
ATOM 3307 C CA . SER A 1 436 ? -9.242 24.047 6.496 1 95.44 436 SER A CA 1
ATOM 3308 C C . SER A 1 436 ? -10.414 24.688 7.227 1 95.44 436 SER A C 1
ATOM 3310 O O . SER A 1 436 ? -10.891 25.766 6.836 1 95.44 436 SER A O 1
ATOM 3312 N N . GLY A 1 437 ? -10.914 23.891 8.133 1 93.88 437 GLY A N 1
ATOM 3313 C CA . GLY A 1 437 ? -12.023 24.375 8.953 1 93.88 437 GLY A CA 1
ATOM 3314 C C . GLY A 1 437 ? -11.734 24.312 10.445 1 93.88 437 GLY A C 1
ATOM 3315 O O . GLY A 1 437 ? -10.914 23.5 10.891 1 93.88 437 GLY A O 1
ATOM 3316 N N . TYR A 1 438 ? -12.383 25.172 11.125 1 95.12 438 TYR A N 1
ATOM 3317 C CA . TYR A 1 438 ? -12.266 25.234 12.578 1 95.12 438 TYR A CA 1
ATOM 3318 C C . TYR A 1 438 ? -13.578 25.672 13.211 1 95.12 438 TYR A C 1
ATOM 3320 O O . TYR A 1 438 ? -13.852 26.859 13.328 1 95.12 438 TYR A O 1
ATOM 3328 N N . LYS A 1 439 ? -14.438 24.688 13.633 1 93.44 439 LYS A N 1
ATOM 3329 C CA . LYS A 1 439 ? -15.742 24.953 14.242 1 93.44 439 LYS A CA 1
ATOM 3330 C C . LYS A 1 439 ? -16.531 25.969 13.422 1 93.44 439 LYS A C 1
ATOM 3332 O O . LYS A 1 439 ? -17 26.969 13.961 1 93.44 439 LYS A O 1
ATOM 3337 N N . GLY A 1 440 ? -16.562 25.75 12.172 1 91.38 440 GLY A N 1
ATOM 3338 C CA . GLY A 1 440 ? -17.406 26.516 11.273 1 91.38 440 GLY A CA 1
ATOM 3339 C C . GLY A 1 440 ? -16.656 27.641 10.578 1 91.38 440 GLY A C 1
ATOM 3340 O O . GLY A 1 440 ? -17.172 28.25 9.633 1 91.38 440 GLY A O 1
ATOM 3341 N N . LEU A 1 441 ? -15.492 27.953 10.969 1 96.06 441 LEU A N 1
ATOM 3342 C CA . LEU A 1 441 ? -14.688 29 10.359 1 96.06 441 LEU A CA 1
ATOM 3343 C C . LEU A 1 441 ? -13.789 28.438 9.266 1 96.06 441 LEU A C 1
ATOM 3345 O O . LEU A 1 441 ? -13.305 27.312 9.375 1 96.06 441 LEU A O 1
ATOM 3349 N N . LYS A 1 442 ? -13.578 29.297 8.211 1 97.19 442 LYS A N 1
ATOM 3350 C CA . LYS A 1 442 ? -12.523 29.016 7.238 1 97.19 442 LYS A CA 1
ATOM 3351 C C . LYS A 1 4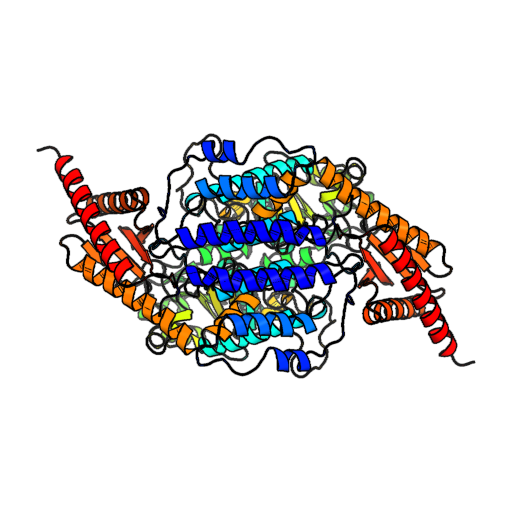42 ? -11.164 29.453 7.758 1 97.19 442 LYS A C 1
ATOM 3353 O O . LYS A 1 442 ? -11.023 30.562 8.297 1 97.19 442 LYS A O 1
ATOM 3358 N N . THR A 1 443 ? -10.195 28.609 7.621 1 98.19 443 THR A N 1
ATOM 3359 C CA . THR A 1 443 ? -8.906 28.938 8.219 1 98.19 443 THR A CA 1
ATOM 3360 C C . THR A 1 443 ? -7.766 28.656 7.246 1 98.19 443 THR A C 1
ATOM 3362 O O . THR A 1 443 ? -7.961 27.969 6.234 1 98.19 443 THR A O 1
ATOM 3365 N N . MET A 1 444 ? -6.633 29.266 7.473 1 98.44 444 MET A N 1
ATOM 3366 C CA . MET A 1 444 ? -5.352 28.797 6.953 1 98.44 444 MET A CA 1
ATOM 3367 C C . MET A 1 444 ? -4.734 27.766 7.879 1 98.44 444 MET A C 1
ATOM 3369 O O . MET A 1 444 ? -4.406 28.062 9.031 1 98.44 444 MET A O 1
ATOM 3373 N N . LEU A 1 445 ? -4.684 26.609 7.406 1 98.19 445 LEU A N 1
ATOM 3374 C CA . LEU A 1 445 ? -3.936 25.562 8.109 1 98.19 445 LEU A CA 1
ATOM 3375 C C . LEU A 1 445 ? -2.451 25.641 7.781 1 98.19 445 LEU A C 1
ATOM 3377 O O . LEU A 1 445 ? -2.074 25.672 6.605 1 98.19 445 LEU A O 1
ATOM 3381 N N . PHE A 1 446 ? -1.639 25.75 8.773 1 98.25 446 PHE A N 1
ATOM 3382 C CA . PHE A 1 446 ? -0.193 25.844 8.617 1 98.25 446 PHE A CA 1
ATOM 3383 C C . PHE A 1 446 ? 0.51 24.719 9.359 1 98.25 446 PHE A C 1
ATOM 3385 O O . PHE A 1 446 ? 0.384 24.594 10.578 1 98.25 446 PHE A O 1
ATOM 3392 N N . SER A 1 447 ? 1.26 23.891 8.625 1 98 447 SER A N 1
ATOM 3393 C CA . SER A 1 447 ? 1.941 22.719 9.18 1 98 447 SER A CA 1
ATOM 3394 C C . SER A 1 447 ? 3.43 22.75 8.844 1 98 447 SER A C 1
ATOM 3396 O O . SER A 1 447 ? 3.811 23 7.695 1 98 447 SER A O 1
ATOM 3398 N N . VAL A 1 448 ? 4.273 22.531 9.805 1 98.25 448 VAL A N 1
ATOM 3399 C CA . VAL A 1 448 ? 5.707 22.375 9.578 1 98.25 448 VAL A CA 1
ATOM 3400 C C . VAL A 1 448 ? 6.117 20.922 9.812 1 98.25 448 VAL A C 1
ATOM 3402 O O . VAL A 1 448 ? 6.262 20.484 10.961 1 98.25 448 VAL A O 1
ATOM 3405 N N . LEU A 1 449 ? 6.387 20.234 8.727 1 97.38 449 LEU A N 1
ATOM 3406 C CA . LEU A 1 449 ? 6.664 18.812 8.836 1 97.38 449 LEU A CA 1
ATOM 3407 C C . LEU A 1 449 ? 7.98 18.453 8.156 1 97.38 449 LEU A C 1
ATOM 3409 O O . LEU A 1 449 ? 8.547 17.391 8.398 1 97.38 449 LEU A O 1
ATOM 3413 N N . ASN A 1 450 ? 8.492 19.312 7.297 1 97.31 450 ASN A N 1
ATOM 3414 C CA . ASN A 1 450 ? 9.594 18.984 6.398 1 97.31 450 ASN A CA 1
ATOM 3415 C C . ASN A 1 450 ? 10.945 19.094 7.102 1 97.31 450 ASN A C 1
ATOM 3417 O O . ASN A 1 450 ? 11.219 20.094 7.77 1 97.31 450 ASN A O 1
ATOM 3421 N N . CYS A 1 451 ? 11.805 18.125 6.898 1 97.12 451 CYS A N 1
ATOM 3422 C CA . CYS A 1 451 ? 13.117 18.062 7.547 1 97.12 451 CYS A CA 1
ATOM 3423 C C . CYS A 1 451 ? 14.055 19.109 6.969 1 97.12 451 CYS A C 1
ATOM 3425 O O . CYS A 1 451 ? 15.117 19.39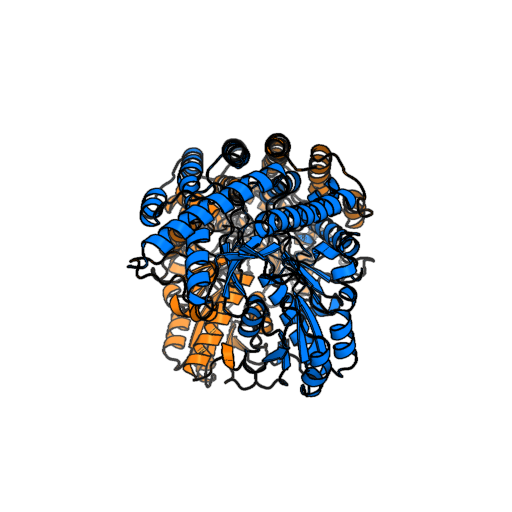1 7.535 1 97.12 451 CYS A O 1
ATOM 3427 N N . HIS A 1 452 ? 13.617 19.875 5.934 1 97.25 452 HIS A N 1
ATOM 3428 C CA . HIS A 1 452 ? 14.477 20.844 5.266 1 97.25 452 HIS A CA 1
ATOM 3429 C C . HIS A 1 452 ? 14.109 22.266 5.672 1 97.25 452 HIS A C 1
ATOM 3431 O O . HIS A 1 452 ? 14.844 23.203 5.375 1 97.25 452 HIS A O 1
ATOM 3437 N N . THR A 1 453 ? 13.008 22.469 6.336 1 97.88 453 THR A N 1
ATOM 3438 C CA . THR A 1 453 ? 12.547 23.812 6.688 1 97.88 453 THR A CA 1
ATOM 3439 C C . THR A 1 453 ? 13.461 24.453 7.73 1 97.88 453 THR A C 1
ATOM 3441 O O . THR A 1 453 ? 13.805 23.812 8.727 1 97.88 453 THR A O 1
ATOM 3444 N N . THR A 1 454 ? 13.844 25.688 7.516 1 97.19 454 THR A N 1
ATOM 3445 C CA . THR A 1 454 ? 14.719 26.422 8.422 1 97.19 454 THR A CA 1
ATOM 3446 C C . THR A 1 454 ? 14.008 27.656 8.992 1 97.19 454 THR A C 1
ATOM 3448 O O . THR A 1 454 ? 12.906 27.984 8.555 1 97.19 454 THR A O 1
ATOM 3451 N N . GLU A 1 455 ? 14.688 28.266 9.969 1 97.94 455 GLU A N 1
ATOM 3452 C CA . GLU A 1 455 ? 14.188 29.516 10.516 1 97.94 455 GLU A CA 1
ATOM 3453 C C . GLU A 1 455 ? 14.07 30.594 9.438 1 97.94 455 GLU A C 1
ATOM 3455 O O . GLU A 1 455 ? 13.125 31.375 9.43 1 97.94 455 GLU A O 1
ATOM 3460 N N . ALA A 1 456 ? 15.055 30.562 8.539 1 97.75 456 ALA A N 1
ATOM 3461 C CA . ALA A 1 456 ? 15.031 31.531 7.445 1 97.75 456 ALA A CA 1
ATOM 3462 C C . ALA A 1 456 ? 13.82 31.312 6.543 1 97.75 456 ALA A C 1
ATOM 3464 O O . ALA A 1 456 ? 13.219 32.281 6.062 1 97.75 456 ALA A O 1
ATOM 3465 N N . ASP A 1 457 ? 13.492 30.062 6.289 1 97.94 457 ASP A N 1
ATOM 3466 C CA . ASP A 1 457 ? 12.305 29.734 5.5 1 97.94 457 ASP A CA 1
ATOM 3467 C C . ASP A 1 457 ? 11.039 30.25 6.18 1 97.94 457 ASP A C 1
ATOM 3469 O O . ASP A 1 457 ? 10.133 30.766 5.512 1 97.94 457 ASP A O 1
ATOM 3473 N N . ILE A 1 458 ? 10.953 30.109 7.484 1 98.62 458 ILE A N 1
ATOM 3474 C CA . ILE A 1 458 ? 9.789 30.531 8.266 1 98.62 458 ILE A CA 1
ATOM 3475 C C . ILE A 1 458 ? 9.664 32.031 8.227 1 98.62 458 ILE A C 1
ATOM 3477 O O . ILE A 1 458 ? 8.578 32.562 7.969 1 98.62 458 ILE A O 1
ATOM 3481 N N . ASP A 1 459 ? 10.766 32.719 8.453 1 98.69 459 ASP A N 1
ATOM 3482 C CA . ASP A 1 459 ? 10.75 34.188 8.484 1 98.69 459 ASP A CA 1
ATOM 3483 C C . ASP A 1 459 ? 10.344 34.75 7.125 1 98.69 459 ASP A C 1
ATOM 3485 O O . ASP A 1 459 ? 9.508 35.656 7.047 1 98.69 459 ASP A O 1
ATOM 3489 N N . ALA A 1 460 ? 10.945 34.219 6.09 1 98.5 460 ALA A N 1
ATOM 3490 C CA . ALA A 1 460 ? 10.625 34.656 4.738 1 98.5 460 ALA A CA 1
ATOM 3491 C C . ALA A 1 460 ? 9.164 34.375 4.395 1 98.5 460 ALA A C 1
ATOM 3493 O O . ALA A 1 460 ? 8.508 35.188 3.736 1 98.5 460 ALA A O 1
ATOM 3494 N N . SER A 1 461 ? 8.68 33.25 4.805 1 98.69 461 SER A N 1
ATOM 3495 C CA . SER A 1 461 ? 7.289 32.906 4.559 1 98.69 461 SER A CA 1
ATOM 3496 C C . SER A 1 461 ? 6.344 33.812 5.336 1 98.69 461 SER A C 1
ATOM 3498 O O . SER A 1 461 ? 5.289 34.188 4.832 1 98.69 461 SER A O 1
ATOM 3500 N N . ALA A 1 462 ? 6.676 34.125 6.562 1 98.81 462 ALA A N 1
ATOM 3501 C CA . ALA A 1 462 ? 5.863 35.031 7.363 1 98.81 462 ALA A CA 1
ATOM 3502 C C . ALA A 1 462 ? 5.727 36.406 6.68 1 98.81 462 ALA A C 1
ATOM 3504 O O . ALA A 1 462 ? 4.629 36.969 6.613 1 98.81 462 ALA A O 1
ATOM 3505 N N . GLU A 1 463 ? 6.855 36.875 6.191 1 98.62 463 GLU A N 1
ATOM 3506 C CA . GLU A 1 463 ? 6.84 38.156 5.48 1 98.62 463 GLU A CA 1
ATOM 3507 C C . GLU A 1 463 ? 5.926 38.094 4.262 1 98.62 463 GLU A C 1
ATOM 3509 O O . GLU A 1 463 ? 5.164 39.031 4.004 1 98.62 463 GLU A O 1
ATOM 3514 N N . ARG A 1 464 ? 6.062 37 3.543 1 98.62 464 ARG A N 1
ATOM 3515 C CA . ARG A 1 464 ? 5.25 36.844 2.344 1 98.62 464 ARG A CA 1
ATOM 3516 C C . ARG A 1 464 ? 3.768 36.75 2.693 1 98.62 464 ARG A C 1
ATOM 3518 O O . ARG A 1 464 ? 2.928 37.312 2.006 1 98.62 464 ARG A O 1
ATOM 3525 N N . ILE A 1 465 ? 3.363 36.031 3.748 1 98.81 465 ILE A N 1
ATOM 3526 C CA . ILE A 1 465 ? 1.982 35.875 4.195 1 98.81 465 ILE A CA 1
ATOM 3527 C C . ILE A 1 465 ? 1.416 37.219 4.598 1 98.81 465 ILE A C 1
ATOM 3529 O O . ILE A 1 465 ? 0.307 37.594 4.199 1 98.81 465 ILE A O 1
ATOM 3533 N N . ILE A 1 466 ? 2.193 38.031 5.332 1 98.69 466 ILE A N 1
ATOM 3534 C CA . ILE A 1 466 ? 1.757 39.312 5.812 1 98.69 466 ILE A CA 1
ATOM 3535 C C . ILE A 1 466 ? 1.548 40.281 4.625 1 98.69 466 ILE A C 1
ATOM 3537 O O . ILE A 1 466 ? 0.55 41 4.57 1 98.69 466 ILE A O 1
ATOM 3541 N N . ALA A 1 467 ? 2.48 40.219 3.674 1 98.62 467 ALA A N 1
ATOM 3542 C CA . ALA A 1 467 ? 2.375 41.062 2.496 1 98.62 467 ALA A CA 1
ATOM 3543 C C . ALA A 1 467 ? 1.114 40.75 1.696 1 98.62 467 ALA A C 1
ATOM 3545 O O . ALA A 1 467 ? 0.399 41.656 1.265 1 98.62 467 ALA A O 1
ATOM 3546 N N . ILE A 1 468 ? 0.857 39.5 1.487 1 98.5 468 ILE A N 1
ATOM 3547 C CA . ILE A 1 468 ? -0.296 39.094 0.698 1 98.5 468 ILE A CA 1
ATOM 3548 C C . ILE A 1 468 ? -1.582 39.375 1.466 1 98.5 468 ILE A C 1
ATOM 3550 O O . ILE A 1 468 ? -2.584 39.781 0.875 1 98.5 468 ILE A O 1
ATOM 3554 N N . TYR A 1 469 ? -1.577 39.25 2.838 1 98.5 469 TYR A N 1
ATOM 3555 C CA . TYR A 1 469 ? -2.717 39.594 3.676 1 98.5 469 TYR A CA 1
ATOM 3556 C C . TYR A 1 469 ? -3.068 41.062 3.521 1 98.5 469 TYR A C 1
ATOM 3558 O O . TYR A 1 469 ? -4.223 41.406 3.258 1 98.5 469 TYR A O 1
ATOM 3566 N N . GLN A 1 470 ? -2.078 41.875 3.586 1 97.88 470 GLN A N 1
ATOM 3567 C CA . GLN A 1 470 ? -2.287 43.312 3.506 1 97.88 470 GLN A CA 1
ATOM 3568 C C . GLN A 1 470 ? -2.812 43.719 2.131 1 97.88 470 GLN A C 1
ATOM 3570 O O . GLN A 1 470 ? -3.697 44.594 2.025 1 97.88 470 GLN A O 1
ATOM 3575 N N . ARG A 1 471 ? -2.266 43.094 1.154 1 97.5 471 ARG A N 1
ATOM 3576 C CA . ARG A 1 471 ? -2.719 43.375 -0.205 1 97.5 471 ARG A CA 1
ATOM 3577 C C . ARG A 1 471 ? -4.176 42.969 -0.389 1 97.5 471 ARG A C 1
ATOM 3579 O O . ARG A 1 471 ? -4.973 43.719 -0.936 1 97.5 471 ARG A O 1
ATOM 3586 N N . GLU A 1 472 ? -4.543 41.75 0.055 1 97 472 GLU A N 1
ATOM 3587 C CA . GLU A 1 472 ? -5.906 41.25 -0.114 1 97 472 GLU A CA 1
ATOM 3588 C C . GLU A 1 472 ? -6.887 42.062 0.75 1 97 472 GLU A C 1
ATOM 3590 O O . GLU A 1 472 ? -8.039 42.25 0.356 1 97 472 GLU A O 1
ATOM 3595 N N . LEU A 1 473 ? -6.488 42.438 1.977 1 96.44 473 LEU A N 1
ATOM 3596 C CA . LEU A 1 473 ? -7.312 43.281 2.84 1 96.44 473 LEU A CA 1
ATOM 3597 C C . LEU A 1 473 ? -7.645 44.594 2.158 1 96.44 473 LEU A C 1
ATOM 3599 O O . LEU A 1 473 ? -8.789 45.062 2.203 1 96.44 473 LEU A O 1
ATOM 3603 N N . ALA A 1 474 ? -6.672 45.219 1.522 1 95.5 474 ALA A N 1
ATOM 3604 C CA . ALA A 1 474 ? -6.863 46.469 0.814 1 95.5 474 ALA A CA 1
ATOM 3605 C C . ALA A 1 474 ? -7.844 46.312 -0.344 1 95.5 474 ALA A C 1
ATOM 3607 O O . ALA A 1 474 ? -8.68 47.188 -0.586 1 95.5 474 ALA A O 1
ATOM 3608 N N . ARG A 1 475 ? -7.754 45.219 -1.02 1 93.62 475 ARG A N 1
ATOM 3609 C CA . ARG A 1 475 ? -8.633 44.969 -2.152 1 93.62 475 ARG A CA 1
ATOM 3610 C C . ARG A 1 475 ? -10.078 44.781 -1.692 1 93.62 475 ARG A C 1
ATOM 3612 O O . ARG A 1 475 ? -11.016 45.125 -2.41 1 93.62 475 ARG A O 1
ATOM 3619 N N . CYS A 1 476 ? -10.273 44.094 -0.596 1 89.31 476 CYS A N 1
ATOM 3620 C CA . CYS A 1 476 ? -11.609 43.844 -0.068 1 89.31 476 CYS A CA 1
ATOM 3621 C C . CYS A 1 476 ? -12.234 45.156 0.443 1 89.31 476 CYS A C 1
ATOM 3623 O O . CYS A 1 476 ? -13.453 45.312 0.387 1 89.31 476 CYS A O 1
ATOM 3625 N N . ASN A 1 477 ? -11.477 46 0.984 1 83.25 477 ASN A N 1
ATOM 3626 C CA . ASN A 1 477 ? -11.969 47.281 1.477 1 83.25 477 ASN A CA 1
ATOM 3627 C C . ASN A 1 477 ? -12.305 48.219 0.329 1 83.25 477 ASN A C 1
ATOM 3629 O O . ASN A 1 477 ? -13.195 49.062 0.459 1 83.25 477 ASN A O 1
ATOM 3633 N N . ASP A 1 478 ? -11.594 48.094 -0.721 1 75.5 478 ASP A N 1
ATOM 3634 C CA . ASP A 1 478 ? -11.875 48.938 -1.89 1 75.5 478 ASP A CA 1
ATOM 3635 C C . ASP A 1 478 ? -13.125 48.438 -2.619 1 75.5 478 ASP A C 1
ATOM 3637 O O . ASP A 1 478 ? -13.797 49.219 -3.287 1 75.5 478 ASP A O 1
ATOM 3641 N N . ALA A 1 479 ? -13.438 47.156 -2.635 1 64.5 479 ALA A N 1
ATOM 3642 C CA . ALA A 1 479 ? -14.609 46.594 -3.305 1 64.5 479 ALA A CA 1
ATOM 3643 C C . ALA A 1 479 ? -15.883 46.938 -2.533 1 64.5 479 ALA A C 1
ATOM 3645 O O . ALA A 1 479 ? -16.984 46.656 -3.014 1 64.5 479 ALA A O 1
ATOM 3646 N N . VAL A 1 480 ? -15.961 47.312 -1.29 1 51.78 480 VAL A N 1
ATOM 3647 C CA . VAL A 1 480 ? -17.125 47.781 -0.547 1 51.78 480 VAL A CA 1
ATOM 3648 C C . VAL A 1 480 ? -17.5 49.188 -0.992 1 51.78 480 VAL A C 1
ATOM 3650 O O . VAL A 1 480 ? -16.688 50.125 -0.881 1 51.78 480 VAL A O 1
ATOM 3653 N N . PRO A 1 481 ? -18.531 49.375 -1.854 1 46 481 PRO A N 1
ATOM 3654 C CA . PRO A 1 481 ? -18.938 50.719 -2.25 1 46 481 PRO A CA 1
ATOM 3655 C C . PRO A 1 481 ? -19.094 51.656 -1.057 1 46 481 PRO A C 1
ATOM 3657 O O . PRO A 1 481 ? -19.547 51.25 0.012 1 46 481 PRO A O 1
ATOM 3660 N N . ALA A 1 482 ? -18.547 53.031 -1.221 1 41.28 482 ALA A N 1
ATOM 3661 C CA . ALA A 1 482 ? -18.969 54.125 -0.356 1 41.28 482 ALA A CA 1
ATOM 3662 C C . ALA A 1 482 ? -20.484 54.25 -0.337 1 41.28 482 ALA A C 1
ATOM 3664 O O . ALA A 1 482 ? -21.141 54.188 -1.383 1 41.28 482 ALA A O 1
ATOM 3665 N N . MET B 1 1 ? 19.922 20.625 13.25 1 48.22 1 MET B N 1
ATOM 3666 C CA . MET B 1 1 ? 20.594 20.484 11.969 1 48.22 1 MET B CA 1
ATOM 3667 C C . MET B 1 1 ? 19.641 20.016 10.883 1 48.22 1 MET B C 1
ATOM 3669 O O . MET B 1 1 ? 18.891 19.062 11.086 1 48.22 1 MET B O 1
ATOM 3673 N N . THR B 1 2 ? 19.328 20.906 9.977 1 66.81 2 THR B N 1
ATOM 3674 C CA . THR B 1 2 ? 18.453 20.625 8.852 1 66.81 2 THR B CA 1
ATOM 3675 C C . THR B 1 2 ? 19.203 19.906 7.734 1 66.81 2 THR B C 1
ATOM 3677 O O . THR B 1 2 ? 20.422 20.031 7.621 1 66.81 2 THR B O 1
ATOM 3680 N N . HIS B 1 3 ? 18.625 19.016 7.188 1 82.12 3 HIS B N 1
ATOM 3681 C CA . HIS B 1 3 ? 19.156 18.297 6.039 1 82.12 3 HIS B CA 1
ATOM 3682 C C . HIS B 1 3 ? 19.203 19.188 4.801 1 82.12 3 HIS B C 1
ATOM 3684 O O . HIS B 1 3 ? 18.297 19.984 4.57 1 82.12 3 HIS B O 1
ATOM 3690 N N . SER B 1 4 ? 20.391 19.156 4.141 1 85.06 4 SER B N 1
ATOM 3691 C CA . SER B 1 4 ? 20.531 19.906 2.896 1 85.06 4 SER B CA 1
ATOM 3692 C C . SER B 1 4 ? 20.203 19.047 1.688 1 85.06 4 SER B C 1
ATOM 3694 O O . SER B 1 4 ? 20.328 17.812 1.74 1 85.06 4 SER B O 1
ATOM 3696 N N . PHE B 1 5 ? 19.719 19.672 0.622 1 90.06 5 PHE B N 1
ATOM 3697 C CA . PHE B 1 5 ? 19.266 18.938 -0.56 1 90.06 5 PHE B CA 1
ATOM 3698 C C . PHE B 1 5 ? 20.438 18.375 -1.33 1 90.06 5 PHE B C 1
ATOM 3700 O O . PHE B 1 5 ? 20.266 17.484 -2.164 1 90.06 5 PHE B O 1
ATOM 3707 N N . ASP B 1 6 ? 21.625 18.797 -1.088 1 87.56 6 ASP B N 1
ATOM 3708 C CA . ASP B 1 6 ? 22.797 18.25 -1.771 1 87.56 6 ASP B CA 1
ATOM 3709 C C . ASP B 1 6 ? 23.234 16.938 -1.15 1 87.56 6 ASP B C 1
ATOM 3711 O O . ASP B 1 6 ? 24.109 16.25 -1.689 1 87.56 6 ASP B O 1
ATOM 3715 N N . GLN B 1 7 ? 22.609 16.562 -0.084 1 91.06 7 GLN B N 1
ATOM 3716 C CA . GLN B 1 7 ? 22.953 15.336 0.616 1 91.06 7 GLN B CA 1
ATOM 3717 C C . GLN B 1 7 ? 22.375 14.117 -0.093 1 91.06 7 GLN B C 1
ATOM 3719 O O . GLN B 1 7 ? 22.781 12.984 0.17 1 91.06 7 GLN B O 1
ATOM 3724 N N . TYR B 1 8 ? 21.453 14.32 -1.003 1 96.31 8 TYR B N 1
ATOM 3725 C CA . TYR B 1 8 ? 20.797 13.203 -1.664 1 96.31 8 TYR B CA 1
ATOM 3726 C C . TYR B 1 8 ? 21.719 12.539 -2.68 1 96.31 8 TYR B C 1
ATOM 3728 O O . TYR B 1 8 ? 21.781 11.305 -2.766 1 96.31 8 TYR B O 1
ATOM 3736 N N . ARG B 1 9 ? 22.453 13.336 -3.393 1 96.69 9 ARG B N 1
ATOM 3737 C CA . ARG B 1 9 ? 23.203 12.859 -4.555 1 96.69 9 ARG B CA 1
ATOM 3738 C C . ARG B 1 9 ? 24.188 11.758 -4.16 1 96.69 9 ARG B C 1
ATOM 3740 O O . ARG B 1 9 ? 24.25 10.711 -4.809 1 96.69 9 ARG B O 1
ATOM 3747 N N . ALA B 1 10 ? 24.969 11.969 -3.115 1 97.25 10 ALA B N 1
ATOM 3748 C CA . ALA B 1 10 ? 25.969 10.984 -2.691 1 97.25 10 ALA B CA 1
ATOM 3749 C C . ALA B 1 10 ? 25.297 9.68 -2.266 1 97.25 10 ALA B C 1
ATOM 3751 O O . ALA B 1 10 ? 25.797 8.594 -2.578 1 97.25 10 ALA B O 1
ATOM 3752 N N . LEU B 1 11 ? 24.25 9.734 -1.504 1 98.31 11 LEU B N 1
ATOM 3753 C CA . LEU B 1 11 ? 23.531 8.555 -1.021 1 98.31 11 LEU B CA 1
ATOM 3754 C C . LEU B 1 11 ? 22.859 7.816 -2.172 1 98.31 11 LEU B C 1
ATOM 3756 O O . LEU B 1 11 ? 22.891 6.586 -2.234 1 98.31 11 LEU B O 1
ATOM 3760 N N . LEU B 1 12 ? 22.219 8.57 -3.113 1 98.62 12 LEU B N 1
ATOM 3761 C CA . LEU B 1 12 ? 21.531 7.961 -4.25 1 98.62 12 LEU B CA 1
ATOM 3762 C C . LEU B 1 12 ? 22.531 7.301 -5.191 1 98.62 12 LEU B C 1
ATOM 3764 O O . LEU B 1 12 ? 22.234 6.273 -5.805 1 98.62 12 LEU B O 1
ATOM 3768 N N . ASN B 1 13 ? 23.75 7.863 -5.305 1 98.5 13 ASN B N 1
ATOM 3769 C CA . ASN B 1 13 ? 24.828 7.227 -6.059 1 98.5 13 ASN B CA 1
ATOM 3770 C C . ASN B 1 13 ? 25.219 5.879 -5.457 1 98.5 13 ASN B C 1
ATOM 3772 O O . ASN B 1 13 ? 25.484 4.922 -6.188 1 98.5 13 ASN B O 1
ATOM 3776 N N . ARG B 1 14 ? 25.281 5.801 -4.172 1 98.31 14 ARG B N 1
ATOM 3777 C CA . ARG B 1 14 ? 25.578 4.539 -3.5 1 98.31 14 ARG B CA 1
ATOM 3778 C C . ARG B 1 14 ? 24.469 3.516 -3.75 1 98.31 14 ARG B C 1
ATOM 3780 O O . ARG B 1 14 ? 24.75 2.336 -3.967 1 98.31 14 ARG B O 1
ATOM 3787 N N . SER B 1 15 ? 23.219 3.947 -3.695 1 98.62 15 SER B N 1
ATOM 3788 C CA . SER B 1 15 ? 22.109 3.055 -3.998 1 98.62 15 SER B CA 1
ATOM 3789 C C . SER B 1 15 ? 22.203 2.518 -5.422 1 98.62 15 SER B C 1
ATOM 3791 O O . SER B 1 15 ? 21.922 1.341 -5.664 1 98.62 15 SER B O 1
ATOM 3793 N N . LEU B 1 16 ? 22.531 3.443 -6.391 1 98.69 16 LEU B N 1
ATOM 3794 C CA . LEU B 1 16 ? 22.703 3.023 -7.777 1 98.69 16 LEU B CA 1
ATOM 3795 C C . LEU B 1 16 ? 23.75 1.919 -7.887 1 98.69 16 LEU B C 1
ATOM 3797 O O . LEU B 1 16 ? 23.516 0.911 -8.562 1 98.69 16 LEU B O 1
ATOM 3801 N N . ALA B 1 17 ? 24.859 2.061 -7.203 1 98.5 17 ALA B N 1
ATOM 3802 C CA . ALA B 1 17 ? 25.953 1.083 -7.254 1 98.5 17 ALA B CA 1
ATOM 3803 C C . ALA B 1 17 ? 25.5 -0.258 -6.676 1 98.5 17 ALA B C 1
ATOM 3805 O O . ALA B 1 17 ? 25.688 -1.304 -7.305 1 98.5 17 ALA B O 1
ATOM 3806 N N . HIS B 1 18 ? 24.906 -0.29 -5.5 1 98.56 18 HIS B N 1
ATOM 3807 C CA . HIS B 1 18 ? 24.469 -1.518 -4.852 1 98.56 18 HIS B CA 1
ATOM 3808 C C . HIS B 1 18 ? 23.359 -2.195 -5.652 1 98.56 18 HIS B C 1
ATOM 3810 O O . HIS B 1 18 ? 23.344 -3.422 -5.773 1 98.56 18 HIS B O 1
ATOM 3816 N N . ALA B 1 19 ? 22.422 -1.376 -6.184 1 98.44 19 ALA B N 1
ATOM 3817 C CA . ALA B 1 19 ? 21.281 -1.912 -6.938 1 98.44 19 ALA B CA 1
ATOM 3818 C C . ALA B 1 19 ? 21.75 -2.613 -8.211 1 98.44 19 ALA B C 1
ATOM 3820 O O . ALA B 1 19 ? 21.312 -3.725 -8.516 1 98.44 19 ALA B O 1
ATOM 3821 N N . THR B 1 20 ? 22.641 -1.957 -8.977 1 97.94 20 THR B N 1
ATOM 3822 C CA . THR B 1 20 ? 23.109 -2.527 -10.234 1 97.94 20 THR B CA 1
ATOM 3823 C C . THR B 1 20 ? 23.938 -3.781 -9.984 1 97.94 20 THR B C 1
ATOM 3825 O O . THR B 1 20 ? 23.844 -4.762 -10.727 1 97.94 20 THR B O 1
ATOM 3828 N N . ASP B 1 21 ? 24.75 -3.754 -8.906 1 97.44 21 ASP B N 1
ATOM 3829 C CA . ASP B 1 21 ? 25.516 -4.941 -8.539 1 97.44 21 ASP B CA 1
ATOM 3830 C C . ASP B 1 21 ? 24.594 -6.121 -8.242 1 97.44 21 ASP B C 1
ATOM 3832 O O . ASP B 1 21 ? 24.844 -7.238 -8.695 1 97.44 21 ASP B O 1
ATOM 3836 N N . TYR B 1 22 ? 23.625 -5.949 -7.5 1 97.88 22 TYR B N 1
ATOM 3837 C CA . TYR B 1 22 ? 22.688 -6.996 -7.145 1 97.88 22 TYR B CA 1
ATOM 3838 C C . TYR B 1 22 ? 21.969 -7.523 -8.383 1 97.88 22 TYR B C 1
ATOM 3840 O O . TYR B 1 22 ? 21.938 -8.734 -8.625 1 97.88 22 TYR B O 1
ATOM 3848 N N . LEU B 1 23 ? 21.344 -6.566 -9.188 1 98.06 23 LEU B N 1
ATOM 3849 C CA . LEU B 1 23 ? 20.562 -6.938 -10.359 1 98.06 23 LEU B CA 1
ATOM 3850 C C . LEU B 1 23 ? 21.422 -7.727 -11.352 1 98.06 23 LEU B C 1
ATOM 3852 O O . LEU B 1 23 ? 20.969 -8.742 -11.891 1 98.06 23 LEU B O 1
ATOM 3856 N N . GLU B 1 24 ? 22.641 -7.324 -11.547 1 97.25 24 GLU B N 1
ATOM 3857 C CA . GLU B 1 24 ? 23.516 -7.957 -12.531 1 97.25 24 GLU B CA 1
ATOM 3858 C C . GLU B 1 24 ? 24.031 -9.297 -12.023 1 97.25 24 GLU B C 1
ATOM 3860 O O . GLU B 1 24 ? 24.531 -10.109 -12.805 1 97.25 24 GLU B O 1
ATOM 3865 N N . SER B 1 25 ? 23.875 -9.586 -10.734 1 96.5 25 SER B N 1
ATOM 3866 C CA . SER B 1 25 ? 24.312 -10.852 -10.164 1 96.5 25 SER B CA 1
ATOM 3867 C C . SER B 1 25 ? 23.219 -11.906 -10.258 1 96.5 25 SER B C 1
ATOM 3869 O O . SER B 1 25 ? 23.484 -13.102 -10.062 1 96.5 25 SER B O 1
ATOM 3871 N N . LEU B 1 26 ? 21.984 -11.594 -10.578 1 96.38 26 LEU B N 1
ATOM 3872 C CA . LEU B 1 26 ? 20.797 -12.43 -10.438 1 96.38 26 LEU B CA 1
ATOM 3873 C C . LEU B 1 26 ? 20.891 -13.656 -11.336 1 96.38 26 LEU B C 1
ATOM 3875 O O . LEU B 1 26 ? 20.453 -14.742 -10.953 1 96.38 26 LEU B O 1
ATOM 3879 N N . PRO B 1 27 ? 21.516 -13.555 -12.523 1 94.44 27 PRO B N 1
ATOM 3880 C CA . PRO B 1 27 ? 21.578 -14.75 -13.367 1 94.44 27 PRO B CA 1
ATOM 3881 C C . PRO B 1 27 ? 22.453 -15.852 -12.766 1 94.44 27 PRO B C 1
ATOM 3883 O O . PRO B 1 27 ? 22.203 -17.031 -12.992 1 94.44 27 PRO B O 1
ATOM 3886 N N . GLU B 1 28 ? 23.406 -15.43 -11.922 1 93.81 28 GLU B N 1
ATOM 3887 C CA . GLU B 1 28 ? 24.422 -16.406 -11.516 1 93.81 28 GLU B CA 1
ATOM 3888 C C . GLU B 1 28 ? 24.359 -16.688 -10.023 1 93.81 28 GLU B C 1
ATOM 3890 O O . GLU B 1 28 ? 24.812 -17.734 -9.555 1 93.81 28 GLU B O 1
ATOM 3895 N N . ARG B 1 29 ? 23.828 -15.789 -9.328 1 94.19 29 ARG B N 1
ATOM 3896 C CA . ARG B 1 29 ? 23.812 -16 -7.887 1 94.19 29 ARG B CA 1
ATOM 3897 C C . ARG B 1 29 ? 22.844 -17.125 -7.516 1 94.19 29 ARG B C 1
ATOM 3899 O O . ARG B 1 29 ? 21.844 -17.344 -8.203 1 94.19 29 ARG B O 1
ATOM 3906 N N . PRO B 1 30 ? 23.141 -17.859 -6.41 1 94.56 30 PRO B N 1
ATOM 3907 C CA . PRO B 1 30 ? 22.109 -18.781 -5.93 1 94.56 30 PRO B CA 1
ATOM 3908 C C . PRO B 1 30 ? 20.812 -18.078 -5.562 1 94.56 30 PRO B C 1
ATOM 3910 O O . PRO B 1 30 ? 20.844 -16.969 -5.012 1 94.56 30 PRO B O 1
ATOM 3913 N N . ILE B 1 31 ? 19.719 -18.719 -5.875 1 96.44 31 ILE B N 1
ATOM 3914 C CA . ILE B 1 31 ? 18.422 -18.109 -5.645 1 96.44 31 ILE B CA 1
ATOM 3915 C C . ILE B 1 31 ? 18.188 -17.953 -4.141 1 96.44 31 ILE B C 1
ATOM 3917 O O . ILE B 1 31 ? 17.641 -16.938 -3.691 1 96.44 31 ILE B O 1
ATOM 3921 N N . ASP B 1 32 ? 18.531 -18.953 -3.441 1 92.12 32 ASP B N 1
ATOM 3922 C CA . ASP B 1 32 ? 18.406 -18.969 -1.987 1 92.12 32 ASP B CA 1
ATOM 3923 C C . ASP B 1 32 ? 19.688 -19.484 -1.324 1 92.12 32 ASP B C 1
ATOM 3925 O O . ASP B 1 32 ? 20.25 -20.484 -1.768 1 92.12 32 ASP B O 1
ATOM 3929 N N . THR B 1 33 ? 20.188 -18.703 -0.413 1 87.38 33 THR B N 1
ATOM 3930 C CA . THR B 1 33 ? 21.266 -19.141 0.453 1 87.38 33 THR B CA 1
ATOM 3931 C C . THR B 1 33 ? 20.812 -19.219 1.905 1 87.38 33 THR B C 1
ATOM 3933 O O . THR B 1 33 ? 20.5 -18.188 2.52 1 87.38 33 THR B O 1
ATOM 3936 N N . PRO B 1 34 ? 20.828 -20.438 2.4 1 85.56 34 PRO B N 1
ATOM 3937 C CA . PRO B 1 34 ? 20.297 -20.578 3.758 1 85.56 34 PRO B CA 1
ATOM 3938 C C . PRO B 1 34 ? 21.047 -19.734 4.781 1 85.56 34 PRO B C 1
ATOM 3940 O O . PRO B 1 34 ? 22.281 -19.75 4.82 1 85.56 34 PRO B O 1
ATOM 3943 N N . VAL B 1 35 ? 20.359 -18.922 5.469 1 91.38 35 VAL B N 1
ATOM 3944 C CA . VAL B 1 35 ? 20.828 -18.109 6.586 1 91.38 35 VAL B CA 1
ATOM 3945 C C . VAL B 1 35 ? 19.812 -18.156 7.723 1 91.38 35 VAL B C 1
ATOM 3947 O O . VAL B 1 35 ? 18.594 -18.141 7.477 1 91.38 35 VAL B O 1
ATOM 3950 N N . SER B 1 36 ? 20.281 -18.391 8.93 1 91.94 36 SER B N 1
ATOM 3951 C CA . SER B 1 36 ? 19.359 -18.5 10.055 1 91.94 36 SER B CA 1
ATOM 3952 C C . SER B 1 36 ? 18.812 -17.125 10.438 1 91.94 36 SER B C 1
ATOM 3954 O O . SER B 1 36 ? 19.469 -16.109 10.219 1 91.94 36 SER B O 1
ATOM 3956 N N . SER B 1 37 ? 17.641 -17.125 11 1 93 37 SER B N 1
ATOM 3957 C CA . SER B 1 37 ? 17.078 -15.883 11.508 1 93 37 SER B CA 1
ATOM 3958 C C . SER B 1 37 ? 17.969 -15.273 12.594 1 93 37 SER B C 1
ATOM 3960 O O . SER B 1 37 ? 18.078 -14.055 12.695 1 93 37 SER B O 1
ATOM 3962 N N . ASP B 1 38 ? 18.641 -16.078 13.367 1 94.81 38 ASP B N 1
ATOM 3963 C CA . ASP B 1 38 ? 19.531 -15.602 14.422 1 94.81 38 ASP B CA 1
ATOM 3964 C C . ASP B 1 38 ? 20.719 -14.844 13.836 1 94.81 38 ASP B C 1
ATOM 3966 O O . ASP B 1 38 ? 21.125 -13.805 14.359 1 94.81 38 ASP B O 1
ATOM 3970 N N . THR B 1 39 ? 21.266 -15.406 12.805 1 96.5 39 THR B N 1
ATOM 3971 C CA . THR B 1 39 ? 22.375 -14.727 12.125 1 96.5 39 THR B CA 1
ATOM 3972 C C . THR B 1 39 ? 21.922 -13.375 11.586 1 96.5 39 THR B C 1
ATOM 3974 O O . THR B 1 39 ? 22.625 -12.375 11.742 1 96.5 39 THR B O 1
ATOM 3977 N N . LEU B 1 40 ? 20.766 -13.375 10.945 1 96.94 40 LEU B N 1
ATOM 3978 C CA . LEU B 1 40 ? 20.25 -12.125 10.391 1 96.94 40 LEU B CA 1
ATOM 3979 C C . LEU B 1 40 ? 19.953 -11.125 11.5 1 96.94 40 LEU B C 1
ATOM 3981 O O . LEU B 1 40 ? 20.188 -9.922 11.344 1 96.94 40 LEU B O 1
ATOM 3985 N N . ARG B 1 41 ? 19.422 -11.578 12.656 1 96.88 41 ARG B N 1
ATOM 3986 C CA . ARG B 1 41 ? 19.141 -10.703 13.797 1 96.88 41 ARG B CA 1
ATOM 3987 C C . ARG B 1 41 ? 20.422 -10.125 14.367 1 96.88 41 ARG B C 1
ATOM 3989 O O . ARG B 1 41 ? 20.453 -8.984 14.828 1 96.88 41 ARG B O 1
ATOM 3996 N N . THR B 1 42 ? 21.484 -10.883 14.32 1 97.38 42 THR B N 1
ATOM 3997 C CA . THR B 1 42 ? 22.781 -10.383 14.75 1 97.38 42 THR B CA 1
ATOM 3998 C C . THR B 1 42 ? 23.281 -9.297 13.797 1 97.38 42 THR B C 1
ATOM 4000 O O . THR B 1 42 ? 23.844 -8.289 14.242 1 97.38 42 THR B O 1
ATOM 4003 N N . LEU B 1 43 ? 23.047 -9.453 12.531 1 97.5 43 LEU B N 1
ATOM 4004 C CA . LEU B 1 43 ? 23.547 -8.539 11.508 1 97.5 43 LEU B CA 1
ATOM 4005 C C . LEU B 1 43 ? 22.719 -7.254 11.477 1 97.5 43 LEU B C 1
ATOM 4007 O O . LEU B 1 43 ? 23.266 -6.172 11.242 1 97.5 43 LEU B O 1
ATOM 4011 N N . LEU B 1 44 ? 21.391 -7.367 11.695 1 97.88 44 LEU B N 1
ATOM 4012 C CA . LEU B 1 44 ? 20.484 -6.258 11.398 1 97.88 44 LEU B CA 1
ATOM 4013 C C . LEU B 1 44 ? 19.859 -5.715 12.68 1 97.88 44 LEU B C 1
ATOM 4015 O O . LEU B 1 44 ? 19.312 -4.613 12.688 1 97.88 44 LEU B O 1
ATOM 4019 N N . GLY B 1 45 ? 19.906 -6.473 13.758 1 97 45 GLY B N 1
ATOM 4020 C CA . GLY B 1 45 ? 19.266 -6.07 15 1 97 45 GLY B CA 1
ATOM 4021 C C . GLY B 1 45 ? 20.172 -5.23 15.883 1 97 45 GLY B C 1
ATOM 4022 O O . GLY B 1 45 ? 20.984 -4.449 15.391 1 97 45 GLY B O 1
ATOM 4023 N N . GLY B 1 46 ? 19.938 -5.32 17.156 1 96.19 46 GLY B N 1
ATOM 4024 C CA . GLY B 1 46 ? 20.672 -4.543 18.156 1 96.19 46 GLY B CA 1
ATOM 4025 C C . GLY B 1 46 ? 19.812 -3.518 18.859 1 96.19 46 GLY B C 1
ATOM 4026 O O . GLY B 1 46 ? 18.625 -3.385 18.562 1 96.19 46 GLY B O 1
ATOM 4027 N N . PRO B 1 47 ? 20.438 -2.869 19.812 1 97.56 47 PRO B N 1
ATOM 4028 C CA . PRO B 1 47 ? 19.672 -1.871 20.578 1 97.56 47 PRO B CA 1
ATOM 4029 C C . PRO B 1 47 ? 19.297 -0.649 19.734 1 97.56 47 PRO B C 1
ATOM 4031 O O . PRO B 1 47 ? 19.922 -0.386 18.703 1 97.56 47 PRO B O 1
ATOM 4034 N N . LEU B 1 48 ? 18.312 0.043 20.109 1 98.12 48 LEU B N 1
ATOM 4035 C CA . LEU B 1 48 ? 17.938 1.309 19.484 1 98.12 48 LEU B CA 1
ATOM 4036 C C . LEU B 1 48 ? 19.125 2.254 19.422 1 98.12 48 LEU B C 1
ATOM 4038 O O . LEU B 1 48 ? 19.734 2.572 20.453 1 98.12 48 LEU B O 1
ATOM 4042 N N . PRO B 1 49 ? 19.453 2.738 18.219 1 97.81 49 PRO B N 1
ATOM 4043 C CA . PRO B 1 49 ? 20.531 3.721 18.109 1 97.81 49 PRO B CA 1
ATOM 4044 C C . PRO B 1 49 ? 20.219 5.023 18.844 1 97.81 49 PRO B C 1
ATOM 4046 O O . PRO B 1 49 ? 19.109 5.551 18.734 1 97.81 49 PRO B O 1
ATOM 4049 N N . GLN B 1 50 ? 21.172 5.531 19.547 1 97.38 50 GLN B N 1
ATOM 4050 C CA . GLN B 1 50 ? 20.938 6.73 20.344 1 97.38 50 GLN B CA 1
ATOM 4051 C C . GLN B 1 50 ? 21.375 7.98 19.594 1 97.38 50 GLN B C 1
ATOM 4053 O O . GLN B 1 50 ? 20.672 8.992 19.594 1 97.38 50 GLN B O 1
ATOM 4058 N N . GLY B 1 51 ? 22.578 7.898 19.016 1 96 51 GLY B N 1
ATOM 4059 C CA . GLY B 1 51 ? 23.125 9.062 18.344 1 96 51 GLY B CA 1
ATOM 4060 C C . GLY B 1 51 ? 23.219 8.883 16.844 1 96 51 GLY B C 1
ATOM 4061 O O . GLY B 1 51 ? 22.875 7.828 16.312 1 96 51 GLY B O 1
ATOM 4062 N N . HIS B 1 52 ? 23.719 9.906 16.188 1 95.62 52 HIS B N 1
ATOM 4063 C CA . HIS B 1 52 ? 23.828 9.945 14.727 1 95.62 52 HIS B CA 1
ATOM 4064 C C . HIS B 1 52 ? 24.891 8.977 14.234 1 95.62 52 HIS B C 1
ATOM 4066 O O . HIS B 1 52 ? 25.938 8.82 14.859 1 95.62 52 HIS B O 1
ATOM 4072 N N . SER B 1 53 ? 24.578 8.312 13.141 1 96.62 53 SER B N 1
ATOM 4073 C CA . SER B 1 53 ? 25.531 7.52 12.375 1 96.62 53 SER B CA 1
ATOM 4074 C C . SER B 1 53 ? 25.688 8.055 10.953 1 96.62 53 SER B C 1
ATOM 4076 O O . SER B 1 53 ? 24.75 8.633 10.406 1 96.62 53 SER B O 1
ATOM 4078 N N . ASP B 1 54 ? 26.875 7.898 10.398 1 97 54 ASP B N 1
ATOM 4079 C CA . ASP B 1 54 ? 27.109 8.336 9.023 1 97 54 ASP B CA 1
ATOM 4080 C C . ASP B 1 54 ? 26.156 7.637 8.055 1 97 54 ASP B C 1
ATOM 4082 O O . ASP B 1 54 ? 26.172 6.41 7.938 1 97 54 ASP B O 1
ATOM 4086 N N . ALA B 1 55 ? 25.422 8.406 7.312 1 97.5 55 ALA B N 1
ATOM 4087 C CA . ALA B 1 55 ? 24.359 7.887 6.465 1 97.5 55 ALA B CA 1
ATOM 4088 C C . ALA B 1 55 ? 24.922 6.965 5.383 1 97.5 55 ALA B C 1
ATOM 4090 O O . ALA B 1 55 ? 24.312 5.949 5.051 1 97.5 55 ALA B O 1
ATOM 4091 N N . GLN B 1 56 ? 26.031 7.328 4.77 1 97.56 56 GLN B N 1
ATOM 4092 C CA . GLN B 1 56 ? 26.625 6.5 3.727 1 97.56 56 GLN B CA 1
ATOM 4093 C C . GLN B 1 56 ? 27.047 5.141 4.277 1 97.56 56 GLN B C 1
ATOM 4095 O O . GLN B 1 56 ? 26.828 4.113 3.637 1 97.56 56 GLN B O 1
ATOM 4100 N N . THR B 1 57 ? 27.625 5.145 5.465 1 98.12 57 THR B N 1
ATOM 4101 C CA . THR B 1 57 ? 28.047 3.9 6.109 1 98.12 57 THR B CA 1
ATOM 4102 C C . THR B 1 57 ? 26.828 3.041 6.449 1 98.12 57 THR B C 1
ATOM 4104 O O . THR B 1 57 ? 26.844 1.825 6.25 1 98.12 57 THR B O 1
ATOM 4107 N N . VAL B 1 58 ? 25.828 3.703 6.988 1 98.12 58 VAL B N 1
ATOM 4108 C CA . VAL B 1 58 ? 24.609 2.994 7.328 1 98.12 58 VAL B CA 1
ATOM 4109 C C . VAL B 1 58 ? 24.031 2.322 6.082 1 98.12 58 VAL B C 1
ATOM 4111 O O . VAL B 1 58 ? 23.625 1.157 6.125 1 98.12 58 VAL B O 1
ATOM 4114 N N . LEU B 1 59 ? 23.969 3.047 4.938 1 98.38 59 LEU B N 1
ATOM 4115 C CA . LEU B 1 59 ? 23.406 2.533 3.695 1 98.38 59 LEU B CA 1
ATOM 4116 C C . LEU B 1 59 ? 24.234 1.361 3.168 1 98.38 59 LEU B C 1
ATOM 4118 O O . LEU B 1 59 ? 23.672 0.355 2.725 1 98.38 59 LEU B O 1
ATOM 4122 N N . ASP B 1 60 ? 25.562 1.471 3.195 1 98.62 60 ASP B N 1
ATOM 4123 C CA . ASP B 1 60 ? 26.438 0.403 2.744 1 98.62 60 ASP B CA 1
ATOM 4124 C C . ASP B 1 60 ? 26.281 -0.845 3.609 1 98.62 60 ASP B C 1
ATOM 4126 O O . ASP B 1 60 ? 26.203 -1.961 3.092 1 98.62 60 ASP B O 1
ATOM 4130 N N . ASP B 1 61 ? 26.234 -0.628 4.914 1 98.31 61 ASP B N 1
ATOM 4131 C CA . ASP B 1 61 ? 26.062 -1.744 5.836 1 98.31 61 ASP B CA 1
ATOM 4132 C C . ASP B 1 61 ? 24.703 -2.422 5.621 1 98.31 61 ASP B C 1
ATOM 4134 O O . ASP B 1 61 ? 24.609 -3.65 5.66 1 98.31 61 ASP B O 1
ATOM 4138 N N . LEU B 1 62 ? 23.719 -1.633 5.441 1 98.44 62 LEU B N 1
ATOM 4139 C CA . LEU B 1 62 ? 22.391 -2.17 5.188 1 98.44 62 LEU B CA 1
ATOM 4140 C C . LEU B 1 62 ? 22.375 -3.039 3.934 1 98.44 62 LEU B C 1
ATOM 4142 O O . LEU B 1 62 ? 21.875 -4.164 3.953 1 98.44 62 LEU B O 1
ATOM 4146 N N . ALA B 1 63 ? 22.891 -2.5 2.807 1 98.31 63 ALA B N 1
ATOM 4147 C CA . ALA B 1 63 ? 22.922 -3.234 1.545 1 98.31 63 ALA B CA 1
ATOM 4148 C C . ALA B 1 63 ? 23.688 -4.551 1.698 1 98.31 63 ALA B C 1
ATOM 4150 O O . ALA B 1 63 ? 23.219 -5.598 1.231 1 98.31 63 ALA B O 1
ATOM 4151 N N . HIS B 1 64 ? 24.781 -4.512 2.438 1 97.81 64 HIS B N 1
ATOM 4152 C CA . HIS B 1 64 ? 25.625 -5.691 2.627 1 97.81 64 HIS B CA 1
ATOM 4153 C C . HIS B 1 64 ? 24.922 -6.727 3.5 1 97.81 64 HIS B C 1
ATOM 4155 O O . HIS B 1 64 ? 24.891 -7.914 3.162 1 97.81 64 HIS B O 1
ATOM 4161 N N . ASN B 1 65 ? 24.391 -6.301 4.598 1 97.88 65 ASN B N 1
ATOM 4162 C CA . ASN B 1 65 ? 23.781 -7.211 5.562 1 97.88 65 ASN B CA 1
ATOM 4163 C C . ASN B 1 65 ? 22.469 -7.801 5.031 1 97.88 65 ASN B C 1
ATOM 4165 O O . ASN B 1 65 ? 22.203 -8.992 5.215 1 97.88 65 ASN B O 1
ATOM 4169 N N . ILE B 1 66 ? 21.656 -7.055 4.355 1 97.56 66 ILE B N 1
ATOM 4170 C CA . ILE B 1 66 ? 20.375 -7.508 3.848 1 97.56 66 ILE B CA 1
ATOM 4171 C C . ILE B 1 66 ? 20.594 -8.531 2.738 1 97.56 66 ILE B C 1
ATOM 4173 O O . ILE B 1 66 ? 19.828 -9.492 2.613 1 97.56 66 ILE B O 1
ATOM 4177 N N . GLU B 1 67 ? 21.578 -8.328 1.968 1 96.06 67 GLU B N 1
ATOM 4178 C CA . GLU B 1 67 ? 21.844 -9.211 0.834 1 96.06 67 GLU B CA 1
ATOM 4179 C C . GLU B 1 67 ? 22.031 -10.656 1.29 1 96.06 67 GLU B C 1
ATOM 4181 O O . GLU B 1 67 ? 21.766 -11.594 0.528 1 96.06 67 GLU B O 1
ATOM 4186 N N . GLN B 1 68 ? 22.406 -10.859 2.557 1 95.19 68 GLN B N 1
ATOM 4187 C CA . GLN B 1 68 ? 22.641 -12.195 3.092 1 95.19 68 GLN B CA 1
ATOM 4188 C C . GLN B 1 68 ? 21.344 -12.992 3.184 1 95.19 68 GLN B C 1
ATOM 4190 O O . GLN B 1 68 ? 21.359 -14.219 3.248 1 95.19 68 GLN B O 1
ATOM 4195 N N . GLY B 1 69 ? 20.25 -12.328 3.211 1 96.06 69 GLY B N 1
ATOM 4196 C CA . GLY B 1 69 ? 18.984 -13.008 3.355 1 96.06 69 GLY B CA 1
ATOM 4197 C C . GLY B 1 69 ? 17.984 -12.641 2.273 1 96.06 69 GLY B C 1
ATOM 4198 O O . GLY B 1 69 ? 16.766 -12.789 2.463 1 96.06 69 GLY B O 1
ATOM 4199 N N . LEU B 1 70 ? 18.453 -12.078 1.13 1 96.56 70 LEU B N 1
ATOM 4200 C CA . LEU B 1 70 ? 17.594 -11.844 -0.022 1 96.56 70 LEU B CA 1
ATOM 4201 C C . LEU B 1 70 ? 17.375 -13.125 -0.81 1 96.56 70 LEU B C 1
ATOM 4203 O O . LEU B 1 70 ? 18.281 -13.953 -0.923 1 96.56 70 LEU B O 1
ATOM 4207 N N . ILE B 1 71 ? 16.172 -13.266 -1.258 1 96.38 71 ILE B N 1
ATOM 4208 C CA . ILE B 1 71 ? 15.859 -14.32 -2.215 1 96.38 71 ILE B CA 1
ATOM 4209 C C . ILE B 1 71 ? 15.977 -13.773 -3.637 1 96.38 71 ILE B C 1
ATOM 4211 O O . ILE B 1 71 ? 15.422 -12.719 -3.951 1 96.38 71 ILE B O 1
ATOM 4215 N N . GLY B 1 72 ? 16.766 -14.438 -4.469 1 96.94 72 GLY B N 1
ATOM 4216 C CA . GLY B 1 72 ? 16.938 -14 -5.844 1 96.94 72 GLY B CA 1
ATOM 4217 C C . GLY B 1 72 ? 15.703 -14.219 -6.699 1 96.94 72 GLY B C 1
ATOM 4218 O O . GLY B 1 72 ? 15.781 -14.805 -7.777 1 96.94 72 GLY B O 1
ATOM 4219 N N . SER B 1 73 ? 14.555 -13.781 -6.215 1 96.31 73 SER B N 1
ATOM 4220 C CA . SER B 1 73 ? 13.273 -14.055 -6.863 1 96.31 73 SER B CA 1
ATOM 4221 C C . SER B 1 73 ? 13.133 -13.266 -8.164 1 96.31 73 SER B C 1
ATOM 4223 O O . SER B 1 73 ? 12.312 -13.609 -9.016 1 96.31 73 SER B O 1
ATOM 4225 N N . GLY B 1 74 ? 13.914 -12.195 -8.344 1 96.38 74 GLY B N 1
ATOM 4226 C CA . GLY B 1 74 ? 13.883 -11.438 -9.586 1 96.38 74 GLY B CA 1
ATOM 4227 C C . GLY B 1 74 ? 14.688 -12.078 -10.703 1 96.38 74 GLY B C 1
ATOM 4228 O O . GLY B 1 74 ? 14.68 -11.594 -11.836 1 96.38 74 GLY B O 1
ATOM 4229 N N . GLY B 1 75 ? 15.336 -13.203 -10.422 1 96.38 75 GLY B N 1
ATOM 4230 C CA . GLY B 1 75 ? 16.188 -13.867 -11.383 1 96.38 75 GLY B CA 1
ATOM 4231 C C . GLY B 1 75 ? 15.422 -14.742 -12.359 1 96.38 75 GLY B C 1
ATOM 4232 O O . GLY B 1 75 ? 14.227 -14.984 -12.18 1 96.38 75 GLY B O 1
ATOM 4233 N N . PRO B 1 76 ? 16.109 -15.25 -13.344 1 97.06 76 PRO B N 1
ATOM 4234 C CA . PRO B 1 76 ? 15.453 -15.906 -14.469 1 97.06 76 PRO B CA 1
ATOM 4235 C C . PRO B 1 76 ? 14.977 -17.312 -14.133 1 97.06 76 PRO B C 1
ATOM 4237 O O . PRO B 1 76 ? 14.219 -17.922 -14.898 1 97.06 76 PRO B O 1
ATOM 4240 N N . ARG B 1 77 ? 15.367 -17.875 -12.961 1 98.12 77 ARG B N 1
ATOM 4241 C CA . ARG B 1 77 ? 15.039 -19.281 -12.695 1 98.12 77 ARG B CA 1
ATOM 4242 C C . ARG B 1 77 ? 14.258 -19.422 -11.391 1 98.12 77 ARG B C 1
ATOM 4244 O O . ARG B 1 77 ? 14.289 -20.469 -10.75 1 98.12 77 ARG B O 1
ATOM 4251 N N . TYR B 1 78 ? 13.688 -18.312 -10.945 1 97.75 78 TYR B N 1
ATOM 4252 C CA . TYR B 1 78 ? 12.719 -18.391 -9.859 1 97.75 78 TYR B CA 1
ATOM 4253 C C . TYR B 1 78 ? 11.328 -18.734 -10.383 1 97.75 78 TYR B C 1
ATOM 4255 O O . TYR B 1 78 ? 10.711 -17.953 -11.102 1 97.75 78 TYR B O 1
ATOM 4263 N N . PHE B 1 79 ? 10.773 -19.922 -9.938 1 98.19 79 PHE B N 1
ATOM 4264 C CA . PHE B 1 79 ? 9.539 -20.438 -10.531 1 98.19 79 PHE B CA 1
ATOM 4265 C C . PHE B 1 79 ? 8.508 -20.719 -9.445 1 98.19 79 PHE B C 1
ATOM 4267 O O . PHE B 1 79 ? 7.5 -21.391 -9.703 1 98.19 79 PHE B O 1
ATOM 4274 N N . GLY B 1 80 ? 8.812 -20.266 -8.219 1 95.31 80 GLY B N 1
ATOM 4275 C CA . GLY B 1 80 ? 7.918 -20.516 -7.102 1 95.31 80 GLY B CA 1
ATOM 4276 C C . GLY B 1 80 ? 6.832 -19.469 -6.953 1 95.31 80 GLY B C 1
ATOM 4277 O O . GLY B 1 80 ? 7.035 -18.312 -7.312 1 95.31 80 GLY B O 1
ATOM 4278 N N . TYR B 1 81 ? 5.699 -19.859 -6.434 1 93 81 TYR B N 1
ATOM 4279 C CA . TYR B 1 81 ? 4.594 -18.969 -6.117 1 93 81 TYR B CA 1
ATOM 4280 C C . TYR B 1 81 ? 4.188 -18.156 -7.336 1 93 81 TYR B C 1
ATOM 4282 O O . TYR B 1 81 ? 4.203 -18.656 -8.461 1 93 81 TYR B O 1
ATOM 4290 N N . ALA B 1 82 ? 3.586 -17.062 -7.148 1 93.69 82 ALA B N 1
ATOM 4291 C CA . ALA B 1 82 ? 3.223 -16.141 -8.211 1 93.69 82 ALA B CA 1
ATOM 4292 C C . ALA B 1 82 ? 4.039 -14.852 -8.125 1 93.69 82 ALA B C 1
ATOM 4294 O O . ALA B 1 82 ? 3.484 -13.766 -7.918 1 93.69 82 ALA B O 1
ATOM 4295 N N . ILE B 1 83 ? 5.34 -15.102 -8.242 1 95 83 ILE B N 1
ATOM 4296 C CA . ILE B 1 83 ? 6.273 -13.984 -8.109 1 95 83 ILE B CA 1
ATOM 4297 C C . ILE B 1 83 ? 6.934 -13.703 -9.453 1 95 83 ILE B C 1
ATOM 4299 O O . ILE B 1 83 ? 7.473 -14.617 -10.094 1 95 83 ILE B O 1
ATOM 4303 N N . GLY B 1 84 ? 6.824 -12.5 -9.891 1 94.19 84 GLY B N 1
ATOM 4304 C CA . GLY B 1 84 ? 7.391 -12.086 -11.164 1 94.19 84 GLY B CA 1
ATOM 4305 C C . GLY B 1 84 ? 8.711 -11.359 -11.023 1 94.19 84 GLY B C 1
ATOM 4306 O O . GLY B 1 84 ? 9.555 -11.742 -10.203 1 94.19 84 GLY B O 1
ATOM 4307 N N . GLY B 1 85 ? 9.047 -10.539 -11.93 1 94.56 85 GLY B N 1
ATOM 4308 C CA . GLY B 1 85 ? 10.172 -9.617 -11.938 1 94.56 85 GLY B CA 1
ATOM 4309 C C . GLY B 1 85 ? 9.758 -8.18 -12.172 1 94.56 85 GLY B C 1
ATOM 4310 O O . GLY B 1 85 ? 8.625 -7.793 -11.875 1 94.56 85 GLY B O 1
ATOM 4311 N N . SER B 1 86 ? 10.703 -7.422 -12.531 1 97 86 SER B N 1
ATOM 4312 C CA . SER B 1 86 ? 10.453 -6.023 -12.859 1 97 86 SER B CA 1
ATOM 4313 C C . SER B 1 86 ? 11.109 -5.637 -14.18 1 97 86 SER B C 1
ATOM 4315 O O . SER B 1 86 ? 12.312 -5.836 -14.359 1 97 86 SER B O 1
ATOM 4317 N N . PHE B 1 87 ? 10.258 -5.059 -15.078 1 97.94 87 PHE B N 1
ATOM 4318 C CA . PHE B 1 87 ? 10.875 -4.496 -16.281 1 97.94 87 PHE B CA 1
ATOM 4319 C C . PHE B 1 87 ? 11.859 -3.395 -15.914 1 97.94 87 PHE B C 1
ATOM 4321 O O . PHE B 1 87 ? 11.609 -2.609 -14.992 1 97.94 87 PHE B O 1
ATOM 4328 N N . PRO B 1 88 ? 12.984 -3.285 -16.672 1 97.88 88 PRO B N 1
ATOM 4329 C CA . PRO B 1 88 ? 13.969 -2.25 -16.375 1 97.88 88 PRO B CA 1
ATOM 4330 C C . PRO B 1 88 ? 13.367 -0.848 -16.344 1 97.88 88 PRO B C 1
ATOM 4332 O O . PRO B 1 88 ? 13.648 -0.072 -15.414 1 97.88 88 PRO B O 1
ATOM 4335 N N . VAL B 1 89 ? 12.516 -0.527 -17.312 1 98.19 89 VAL B N 1
ATOM 4336 C CA . VAL B 1 89 ? 11.961 0.819 -17.406 1 98.19 89 VAL B CA 1
ATOM 4337 C C . VAL B 1 89 ? 11 1.065 -16.25 1 98.19 89 VAL B C 1
ATOM 4339 O O . VAL B 1 89 ? 10.906 2.184 -15.734 1 98.19 89 VAL B O 1
ATOM 4342 N N . ALA B 1 90 ? 10.234 0.056 -15.844 1 98.56 90 ALA B N 1
ATOM 4343 C CA . ALA B 1 90 ? 9.312 0.186 -14.719 1 98.56 90 ALA B CA 1
ATOM 4344 C C . ALA B 1 90 ? 10.062 0.467 -13.422 1 98.56 90 ALA B C 1
ATOM 4346 O O . ALA B 1 90 ? 9.633 1.296 -12.617 1 98.56 90 ALA B O 1
ATOM 4347 N N . LEU B 1 91 ? 11.18 -0.252 -13.203 1 98.62 91 LEU B N 1
ATOM 4348 C CA . LEU B 1 91 ? 12.008 -0.014 -12.031 1 98.62 91 LEU B CA 1
ATOM 4349 C C . LEU B 1 91 ? 12.562 1.406 -12.039 1 98.62 91 LEU B C 1
ATOM 4351 O O . LEU B 1 91 ? 12.555 2.086 -11.008 1 98.62 91 LEU B O 1
ATOM 4355 N N . ALA B 1 92 ? 13.055 1.824 -13.164 1 98.81 92 ALA B N 1
ATOM 4356 C CA . ALA B 1 92 ? 13.602 3.172 -13.297 1 98.81 92 ALA B CA 1
ATOM 4357 C C . ALA B 1 92 ? 12.539 4.227 -13 1 98.81 92 ALA B C 1
ATOM 4359 O O . ALA B 1 92 ? 12.82 5.227 -12.328 1 98.81 92 ALA B O 1
ATOM 4360 N N . ALA B 1 93 ? 11.352 4.035 -13.508 1 98.88 93 ALA B N 1
ATOM 4361 C CA . ALA B 1 93 ? 10.25 4.953 -13.242 1 98.88 93 ALA B CA 1
ATOM 4362 C C . ALA B 1 93 ? 9.891 4.965 -11.758 1 98.88 93 ALA B C 1
ATOM 4364 O O . ALA B 1 93 ? 9.547 6.012 -11.203 1 98.88 93 ALA B O 1
ATOM 4365 N N . ASP B 1 94 ? 9.984 3.803 -11.117 1 98.75 94 ASP B N 1
ATOM 4366 C CA . ASP B 1 94 ? 9.68 3.701 -9.695 1 98.75 94 ASP B CA 1
ATOM 4367 C C . ASP B 1 94 ? 10.656 4.531 -8.859 1 98.75 94 ASP B C 1
ATOM 4369 O O . ASP B 1 94 ? 10.273 5.105 -7.84 1 98.75 94 ASP B O 1
ATOM 4373 N N . TRP B 1 95 ? 11.938 4.57 -9.234 1 98.81 95 TRP B N 1
ATOM 4374 C CA . TRP B 1 95 ? 12.922 5.422 -8.57 1 98.81 95 TRP B CA 1
ATOM 4375 C C . TRP B 1 95 ? 12.508 6.891 -8.656 1 98.81 95 TRP B C 1
ATOM 4377 O O . TRP B 1 95 ? 12.641 7.637 -7.684 1 98.81 95 TRP B O 1
ATOM 4387 N N . LEU B 1 96 ? 11.992 7.301 -9.805 1 98.81 96 LEU B N 1
ATOM 4388 C CA . LEU B 1 96 ? 11.547 8.68 -9.969 1 98.81 96 LEU B CA 1
ATOM 4389 C C . LEU B 1 96 ? 10.336 8.969 -9.078 1 98.81 96 LEU B C 1
ATOM 4391 O O . LEU B 1 96 ? 10.258 10.039 -8.469 1 98.81 96 LEU B O 1
ATOM 4395 N N . VAL B 1 97 ? 9.422 8.039 -9 1 98.5 97 VAL B N 1
ATOM 4396 C CA . VAL B 1 97 ? 8.258 8.188 -8.141 1 98.5 97 VAL B CA 1
ATOM 4397 C C . VAL B 1 97 ? 8.703 8.469 -6.711 1 98.5 97 VAL B C 1
ATOM 4399 O O . VAL B 1 97 ? 8.164 9.359 -6.047 1 98.5 97 VAL B O 1
ATOM 4402 N N . SER B 1 98 ? 9.688 7.703 -6.234 1 97.94 98 SER B N 1
ATOM 4403 C CA . SER B 1 98 ? 10.211 7.887 -4.887 1 97.94 98 SER B CA 1
ATOM 4404 C C . SER B 1 98 ? 10.828 9.273 -4.719 1 97.94 98 SER B C 1
ATOM 4406 O O . SER B 1 98 ? 10.625 9.93 -3.693 1 97.94 98 SER B O 1
ATOM 4408 N N . ALA B 1 99 ? 11.523 9.695 -5.688 1 98.31 99 ALA B N 1
ATOM 4409 C CA . ALA B 1 99 ? 12.242 10.961 -5.621 1 98.31 99 ALA B CA 1
ATOM 4410 C C . ALA B 1 99 ? 11.273 12.141 -5.664 1 98.31 99 ALA B C 1
ATOM 4412 O O . ALA B 1 99 ? 11.469 13.141 -4.969 1 98.31 99 ALA B O 1
ATOM 4413 N N . TRP B 1 100 ? 10.242 12.023 -6.52 1 98 100 TRP B N 1
ATOM 4414 C CA . TRP B 1 100 ? 9.258 13.094 -6.621 1 98 100 TRP B CA 1
ATOM 4415 C C . TRP B 1 100 ? 8.453 13.227 -5.328 1 98 100 TRP B C 1
ATOM 4417 O O . TRP B 1 100 ? 7.977 14.305 -4.996 1 98 100 TRP B O 1
ATOM 4427 N N . ASP B 1 101 ? 8.25 12.109 -4.602 1 97.06 101 ASP B N 1
ATOM 4428 C CA . ASP B 1 101 ? 7.637 12.039 -3.279 1 97.06 101 ASP B CA 1
ATOM 4429 C C . ASP B 1 101 ? 6.293 12.766 -3.256 1 97.06 101 ASP B C 1
ATOM 4431 O O . ASP B 1 101 ? 6.016 13.539 -2.338 1 97.06 101 ASP B O 1
ATOM 4435 N N . GLN B 1 102 ? 5.434 12.492 -4.285 1 96.62 102 GLN B N 1
ATOM 4436 C CA . GLN B 1 102 ? 4.113 13.102 -4.395 1 96.62 102 GLN B CA 1
ATOM 4437 C C . GLN B 1 102 ? 3.074 12.312 -3.605 1 96.62 102 GLN B C 1
ATOM 4439 O O . GLN B 1 102 ? 3.117 11.078 -3.572 1 96.62 102 GLN B O 1
ATOM 4444 N N . ASN B 1 103 ? 2.203 12.977 -2.971 1 92.75 103 ASN B N 1
ATOM 4445 C CA . ASN B 1 103 ? 0.999 12.375 -2.406 1 92.75 103 ASN B CA 1
ATOM 4446 C C . ASN B 1 103 ? -0.154 12.383 -3.406 1 92.75 103 ASN B C 1
ATOM 4448 O O . ASN B 1 103 ? -0.586 13.453 -3.85 1 92.75 103 ASN B O 1
ATOM 4452 N N . VAL B 1 104 ? -0.852 11.258 -3.691 1 90.38 104 VAL B N 1
ATOM 4453 C CA . VAL B 1 104 ? -1.595 11.242 -4.949 1 90.38 104 VAL B CA 1
ATOM 4454 C C . VAL B 1 104 ? -3.076 11 -4.672 1 90.38 104 VAL B C 1
ATOM 4456 O O . VAL B 1 104 ? -3.85 10.719 -5.59 1 90.38 104 VAL B O 1
ATOM 4459 N N . PRO B 1 105 ? -3.576 11.102 -3.508 1 87.62 105 PRO B N 1
ATOM 4460 C CA . PRO B 1 105 ? -5.008 10.852 -3.332 1 87.62 105 PRO B CA 1
ATOM 4461 C C . PRO B 1 105 ? -5.879 11.883 -4.047 1 87.62 105 PRO B C 1
ATOM 4463 O O . PRO B 1 105 ? -7.016 11.586 -4.418 1 87.62 105 PRO B O 1
ATOM 4466 N N . TYR B 1 106 ? -5.332 13.133 -4.184 1 89.31 106 TYR B N 1
ATOM 4467 C CA . TYR B 1 106 ? -6.09 14.203 -4.82 1 89.31 106 TYR B CA 1
ATOM 4468 C C . TYR B 1 106 ? -5.32 14.805 -5.992 1 89.31 106 TYR B C 1
ATOM 4470 O O . TYR B 1 106 ? -4.098 14.953 -5.922 1 89.31 106 TYR B O 1
ATOM 4478 N N . TYR B 1 107 ? -6.086 15.211 -7 1 91.75 107 TYR B N 1
ATOM 4479 C CA . TYR B 1 107 ? -5.496 15.844 -8.172 1 91.75 107 TYR B CA 1
ATOM 4480 C C . TYR B 1 107 ? -4.668 17.062 -7.785 1 91.75 107 TYR B C 1
ATOM 4482 O O . TYR B 1 107 ? -3.557 17.25 -8.281 1 91.75 107 TYR B O 1
ATOM 4490 N N . VAL B 1 108 ? -5.078 17.844 -6.801 1 87.75 108 VAL B N 1
ATOM 4491 C CA . VAL B 1 108 ? -4.48 19.109 -6.434 1 87.75 108 VAL B CA 1
ATOM 4492 C C . VAL B 1 108 ? -3.096 18.891 -5.836 1 87.75 108 VAL B C 1
ATOM 4494 O O . VAL B 1 108 ? -2.211 19.734 -5.957 1 87.75 108 VAL B O 1
ATOM 4497 N N . SER B 1 109 ? -2.875 17.688 -5.273 1 91.56 109 SER B N 1
ATOM 4498 C CA . SER B 1 109 ? -1.604 17.438 -4.602 1 91.56 109 SER B CA 1
ATOM 4499 C C . SER B 1 109 ? -0.562 16.906 -5.582 1 91.56 109 SER B C 1
ATOM 4501 O O . SER B 1 109 ? 0.632 16.891 -5.277 1 91.56 109 SER B O 1
ATOM 4503 N N . SER B 1 110 ? -0.946 16.5 -6.762 1 93.94 110 SER B N 1
ATOM 4504 C CA . SER B 1 110 ? -0.024 16.078 -7.809 1 93.94 110 SER B CA 1
ATOM 4505 C C . SER B 1 110 ? -0.741 15.914 -9.148 1 93.94 110 SER B C 1
ATOM 4507 O O . SER B 1 110 ? -0.993 14.797 -9.594 1 93.94 110 SER B O 1
ATOM 4509 N N . PRO B 1 111 ? -0.966 16.953 -9.836 1 95.25 111 PRO B N 1
ATOM 4510 C CA . PRO B 1 111 ? -1.754 16.922 -11.07 1 95.25 111 PRO B CA 1
ATOM 4511 C C . PRO B 1 111 ? -1.158 15.984 -12.125 1 95.25 111 PRO B C 1
ATOM 4513 O O . PRO B 1 111 ? -1.877 15.18 -12.711 1 95.25 111 PRO B O 1
ATOM 4516 N N . ALA B 1 112 ? 0.13 16.016 -12.32 1 97 112 ALA B N 1
ATOM 4517 C CA . ALA B 1 112 ? 0.755 15.273 -13.406 1 97 112 ALA B CA 1
ATOM 4518 C C . ALA B 1 112 ? 0.689 13.773 -13.156 1 97 112 ALA B C 1
ATOM 4520 O O . ALA B 1 112 ? 0.435 12.992 -14.07 1 97 112 ALA B O 1
ATOM 4521 N N . THR B 1 113 ? 0.981 13.344 -11.891 1 96.94 113 THR B N 1
ATOM 4522 C CA . THR B 1 113 ? 0.9 11.906 -11.617 1 96.94 113 THR B CA 1
ATOM 4523 C C . THR B 1 113 ? -0.541 11.422 -11.727 1 96.94 113 THR B C 1
ATOM 4525 O O . THR B 1 113 ? -0.784 10.273 -12.102 1 96.94 113 THR B O 1
ATOM 4528 N N . SER B 1 114 ? -1.531 12.273 -11.422 1 96.19 114 SER B N 1
ATOM 4529 C CA . SER B 1 114 ? -2.938 11.93 -11.602 1 96.19 114 SER B CA 1
ATOM 4530 C C . SER B 1 114 ? -3.25 11.641 -13.07 1 96.19 114 SER B C 1
ATOM 4532 O O . SER B 1 114 ? -3.932 10.664 -13.383 1 96.19 114 SER B O 1
ATOM 4534 N N . VAL B 1 115 ? -2.738 12.469 -13.93 1 97.31 115 VAL B N 1
ATOM 4535 C CA . VAL B 1 115 ? -3.002 12.305 -15.359 1 97.31 115 VAL B CA 1
ATOM 4536 C C . VAL B 1 115 ? -2.256 11.078 -15.883 1 97.31 115 VAL B C 1
ATOM 4538 O O . VAL B 1 115 ? -2.768 10.359 -16.75 1 97.31 115 VAL B O 1
ATOM 4541 N N . ALA B 1 116 ? -1.061 10.852 -15.398 1 98 116 ALA B N 1
ATOM 4542 C CA . ALA B 1 116 ? -0.333 9.641 -15.773 1 98 116 ALA B CA 1
ATOM 4543 C C . ALA B 1 116 ? -1.109 8.383 -15.391 1 98 116 ALA B C 1
ATOM 4545 O O . ALA B 1 116 ? -1.193 7.434 -16.172 1 98 116 ALA B O 1
ATOM 4546 N N . GLU B 1 117 ? -1.656 8.383 -14.164 1 97.19 117 GLU B N 1
ATOM 4547 C CA . GLU B 1 117 ? -2.453 7.25 -13.703 1 97.19 117 GLU B CA 1
ATOM 4548 C C . GLU B 1 117 ? -3.727 7.102 -14.531 1 97.19 117 GLU B C 1
ATOM 4550 O O . GLU B 1 117 ? -4.145 5.984 -14.844 1 97.19 117 GLU B O 1
ATOM 4555 N N . GLU B 1 118 ? -4.32 8.211 -14.82 1 96.75 118 GLU B N 1
ATOM 4556 C CA . GLU B 1 118 ? -5.496 8.219 -15.688 1 96.75 118 GLU B CA 1
ATOM 4557 C C . GLU B 1 118 ? -5.188 7.57 -17.031 1 96.75 118 GLU B C 1
ATOM 4559 O O . GLU B 1 118 ? -5.934 6.707 -17.5 1 96.75 118 GLU B O 1
ATOM 4564 N N . THR B 1 119 ? -4.094 7.945 -17.609 1 98.12 119 THR B N 1
ATOM 4565 C CA . THR B 1 119 ? -3.682 7.43 -18.906 1 98.12 119 THR B CA 1
ATOM 4566 C C . THR B 1 119 ? -3.354 5.941 -18.812 1 98.12 119 THR B C 1
ATOM 4568 O O . THR B 1 119 ? -3.785 5.152 -19.656 1 98.12 119 THR B O 1
ATOM 4571 N N . ALA B 1 120 ? -2.627 5.582 -17.828 1 98.44 120 ALA B N 1
ATOM 4572 C CA . ALA B 1 120 ? -2.303 4.172 -17.609 1 98.44 120 ALA B CA 1
ATOM 4573 C C . ALA B 1 120 ? -3.57 3.334 -17.469 1 98.44 120 ALA B C 1
ATOM 4575 O O . ALA B 1 120 ? -3.652 2.227 -18 1 98.44 120 ALA B O 1
ATOM 4576 N N . ALA B 1 121 ? -4.539 3.832 -16.719 1 98 121 ALA B N 1
ATOM 4577 C CA . ALA B 1 121 ? -5.812 3.141 -16.516 1 98 121 ALA B CA 1
ATOM 4578 C C . ALA B 1 121 ? -6.527 2.922 -17.844 1 98 121 ALA B C 1
ATOM 4580 O O . ALA B 1 121 ? -7.008 1.819 -18.125 1 98 121 ALA B O 1
ATOM 4581 N N . GLU B 1 122 ? -6.562 3.912 -18.641 1 98.12 122 GLU B N 1
ATOM 4582 C CA . GLU B 1 122 ? -7.23 3.832 -19.938 1 98.12 122 GLU B CA 1
ATOM 4583 C C . GLU B 1 122 ? -6.555 2.812 -20.844 1 98.12 122 GLU B C 1
ATOM 4585 O O . GLU B 1 122 ? -7.223 1.999 -21.484 1 98.12 122 GLU B O 1
ATOM 4590 N N . TRP B 1 123 ? -5.242 2.908 -20.922 1 98.69 123 TRP B N 1
ATOM 4591 C CA . TRP B 1 123 ? -4.488 1.959 -21.734 1 98.69 123 TRP B CA 1
ATOM 4592 C C . TRP B 1 123 ? -4.711 0.53 -21.25 1 98.69 123 TRP B C 1
ATOM 4594 O O . TRP B 1 123 ? -4.844 -0.393 -22.047 1 98.69 123 TRP B O 1
ATOM 4604 N N . MET B 1 124 ? -4.758 0.334 -19.984 1 98.31 124 MET B N 1
ATOM 4605 C CA . MET B 1 124 ? -4.93 -0.995 -19.406 1 98.31 124 MET B CA 1
ATOM 4606 C C . MET B 1 124 ? -6.293 -1.572 -19.766 1 98.31 124 MET B C 1
ATOM 4608 O O . MET B 1 124 ? -6.402 -2.752 -20.109 1 98.31 124 MET B O 1
ATOM 4612 N N . LEU B 1 125 ? -7.328 -0.749 -19.625 1 98.62 125 LEU B N 1
ATOM 4613 C CA . LEU B 1 125 ? -8.664 -1.21 -20 1 98.62 125 LEU B CA 1
ATOM 4614 C C . LEU B 1 125 ? -8.703 -1.649 -21.453 1 98.62 125 LEU B C 1
ATOM 4616 O O . LEU B 1 125 ? -9.297 -2.682 -21.781 1 98.62 125 LEU B O 1
ATOM 4620 N N . GLU B 1 126 ? -8.07 -0.874 -22.266 1 98.56 126 GLU B N 1
ATOM 4621 C CA . GLU B 1 126 ? -8.023 -1.223 -23.672 1 98.56 126 GLU B CA 1
ATOM 4622 C C . GLU B 1 126 ? -7.238 -2.514 -23.906 1 98.56 126 GLU B C 1
ATOM 4624 O O . GLU B 1 126 ? -7.68 -3.393 -24.641 1 98.56 126 GLU B O 1
ATOM 4629 N N . LEU B 1 127 ? -6.117 -2.654 -23.297 1 98.44 127 LEU B N 1
ATOM 4630 C CA . LEU B 1 127 ? -5.277 -3.842 -23.406 1 98.44 127 LEU B CA 1
ATOM 4631 C C . LEU B 1 127 ? -6.035 -5.09 -22.969 1 98.44 127 LEU B C 1
ATOM 4633 O O . LEU B 1 127 ? -5.914 -6.145 -23.594 1 98.44 127 LEU B O 1
ATOM 4637 N N . LEU B 1 128 ? -6.836 -4.969 -21.922 1 98.44 128 LEU B N 1
ATOM 4638 C CA . LEU B 1 128 ? -7.484 -6.121 -21.297 1 98.44 128 LEU B CA 1
ATOM 4639 C C . LEU B 1 128 ? -8.852 -6.375 -21.922 1 98.44 128 LEU B C 1
ATOM 4641 O O . LEU B 1 128 ? -9.508 -7.371 -21.609 1 98.44 128 LEU B O 1
ATOM 4645 N N . GLY B 1 129 ? -9.289 -5.496 -22.797 1 98.19 129 GLY B N 1
ATOM 4646 C CA . GLY B 1 129 ? -10.586 -5.645 -23.438 1 98.19 129 GLY B CA 1
ATOM 4647 C C . GLY B 1 129 ? -11.742 -5.477 -22.484 1 98.19 129 GLY B C 1
ATOM 4648 O O . GLY B 1 129 ? -12.766 -6.16 -22.609 1 98.19 129 GLY B O 1
ATOM 4649 N N . LEU B 1 130 ? -11.602 -4.691 -21.484 1 98.62 130 LEU B N 1
ATOM 4650 C CA . LEU B 1 130 ? -12.641 -4.43 -20.5 1 98.62 130 LEU B CA 1
ATOM 4651 C C . LEU B 1 130 ? -13.375 -3.133 -20.812 1 98.62 130 LEU B C 1
ATOM 4653 O O . LEU B 1 130 ? -12.922 -2.348 -21.656 1 98.62 130 LEU B O 1
ATOM 4657 N N . PRO B 1 131 ? -14.539 -2.887 -20.203 1 98.12 131 PRO B N 1
ATOM 4658 C CA . PRO B 1 131 ? -15.312 -1.683 -20.531 1 98.12 131 PRO B CA 1
ATOM 4659 C C . PRO B 1 131 ? -14.508 -0.4 -20.344 1 98.12 131 PRO B C 1
ATOM 4661 O O . PRO B 1 131 ? -13.898 -0.194 -19.281 1 98.12 131 PRO B O 1
ATOM 4664 N N . GLN B 1 132 ? -14.602 0.476 -21.25 1 96.19 132 GLN B N 1
ATOM 4665 C CA . GLN B 1 132 ? -13.734 1.651 -21.312 1 96.19 132 GLN B CA 1
ATOM 4666 C C . GLN B 1 132 ? -14.109 2.66 -20.234 1 96.19 132 GLN B C 1
ATOM 4668 O O . GLN B 1 132 ? -13.289 3.5 -19.844 1 96.19 132 GLN B O 1
ATOM 4673 N N . LYS B 1 133 ? -15.289 2.584 -19.719 1 94.75 133 LYS B N 1
ATOM 4674 C CA . LYS B 1 133 ? -15.734 3.553 -18.734 1 94.75 133 LYS B CA 1
ATOM 4675 C C . LYS B 1 133 ? -15.602 2.99 -17.312 1 94.75 133 LYS B C 1
ATOM 4677 O O . LYS B 1 133 ? -16.047 3.615 -16.344 1 94.75 133 LYS B O 1
ATOM 4682 N N . ALA B 1 134 ? -15.008 1.752 -17.203 1 98.25 134 ALA B N 1
ATOM 4683 C CA . ALA B 1 134 ? -14.828 1.148 -15.891 1 98.25 134 ALA B CA 1
ATOM 4684 C C . ALA B 1 134 ? -13.914 2.008 -15.016 1 98.25 134 ALA B C 1
ATOM 4686 O O . ALA B 1 134 ? -13.086 2.76 -15.523 1 98.25 134 ALA B O 1
ATOM 4687 N N . GLY B 1 135 ? -14.211 2.021 -13.688 1 97.88 135 GLY B N 1
ATOM 4688 C CA . GLY B 1 135 ? -13.297 2.639 -12.742 1 97.88 135 GLY B CA 1
ATOM 4689 C C . GLY B 1 135 ? -12.07 1.789 -12.453 1 97.88 135 GLY B C 1
ATOM 4690 O O . GLY B 1 135 ? -12.172 0.572 -12.289 1 97.88 135 GLY B O 1
ATOM 4691 N N . VAL B 1 136 ? -10.891 2.414 -12.484 1 98.44 136 VAL B N 1
ATOM 4692 C CA . VAL B 1 136 ? -9.641 1.706 -12.25 1 98.44 136 VAL B CA 1
ATOM 4693 C C . VAL B 1 136 ? -8.898 2.342 -11.078 1 98.44 136 VAL B C 1
ATOM 4695 O O . VAL B 1 136 ? -8.648 3.549 -11.078 1 98.44 136 VAL B O 1
ATOM 4698 N N . GLY B 1 137 ? -8.609 1.563 -10.055 1 97.81 137 GLY B N 1
ATOM 4699 C CA . GLY B 1 137 ? -7.789 2.004 -8.938 1 97.81 137 GLY B CA 1
ATOM 4700 C C . GLY B 1 137 ? -6.473 1.256 -8.836 1 97.81 137 GLY B C 1
ATOM 4701 O O . GLY B 1 137 ? -6.422 0.046 -9.07 1 97.81 137 GLY B O 1
ATOM 4702 N N . PHE B 1 138 ? -5.383 1.957 -8.562 1 97.94 138 PHE B N 1
ATOM 4703 C CA . PHE B 1 138 ? -4.078 1.353 -8.312 1 97.94 138 PHE B CA 1
ATOM 4704 C C . PHE B 1 138 ? -3.873 1.098 -6.828 1 97.94 138 PHE B C 1
ATOM 4706 O O . PHE B 1 138 ? -3.873 2.035 -6.027 1 97.94 138 PHE B O 1
ATOM 4713 N N . THR B 1 139 ? -3.711 -0.165 -6.457 1 97.19 139 THR B N 1
ATOM 4714 C CA . THR B 1 139 ? -3.613 -0.599 -5.07 1 97.19 139 THR B CA 1
ATOM 4715 C C . THR B 1 139 ? -2.248 -1.22 -4.789 1 97.19 139 THR B C 1
ATOM 4717 O O . THR B 1 139 ? -1.42 -1.343 -5.695 1 97.19 139 THR B O 1
ATOM 4720 N N . SER B 1 140 ? -1.957 -1.549 -3.562 1 95 140 SER B N 1
ATOM 4721 C CA . SER B 1 140 ? -0.682 -2.166 -3.213 1 95 140 SER B CA 1
ATOM 4722 C C . SER B 1 140 ? -0.571 -3.572 -3.793 1 95 140 SER B C 1
ATOM 4724 O O . SER B 1 140 ? 0.516 -4.008 -4.18 1 95 140 SER B O 1
ATOM 4726 N N . GLY B 1 141 ? -1.659 -4.273 -3.848 1 96.38 141 GLY B N 1
ATOM 4727 C CA . GLY B 1 141 ? -1.729 -5.625 -4.379 1 96.38 141 GLY B CA 1
ATOM 4728 C C . GLY B 1 141 ? -3.15 -6.098 -4.629 1 96.38 141 GLY B C 1
ATOM 4729 O O . GLY B 1 141 ? -4.105 -5.359 -4.379 1 96.38 141 GLY B O 1
ATOM 4730 N N . ALA B 1 142 ? -3.23 -7.277 -5.09 1 96.69 142 ALA B N 1
ATOM 4731 C CA . ALA B 1 142 ? -4.539 -7.824 -5.434 1 96.69 142 ALA B CA 1
ATOM 4732 C C . ALA B 1 142 ? -5.402 -8.016 -4.188 1 96.69 142 ALA B C 1
ATOM 4734 O O . ALA B 1 142 ? -6.629 -7.902 -4.25 1 96.69 142 ALA B O 1
ATOM 4735 N N . GLN B 1 143 ? -4.805 -8.297 -3.053 1 96.12 143 GLN B N 1
ATOM 4736 C CA . GLN B 1 143 ? -5.605 -8.422 -1.842 1 96.12 143 GLN B CA 1
ATOM 4737 C C . GLN B 1 143 ? -6.379 -7.137 -1.557 1 96.12 143 GLN B C 1
ATOM 4739 O O . GLN B 1 143 ? -7.578 -7.18 -1.269 1 96.12 143 GLN B O 1
ATOM 4744 N N . GLU B 1 144 ? -5.645 -6.031 -1.61 1 96.75 144 GLU B N 1
ATOM 4745 C CA . GLU B 1 144 ? -6.309 -4.746 -1.419 1 96.75 144 GLU B CA 1
ATOM 4746 C C . GLU B 1 144 ? -7.344 -4.488 -2.512 1 96.75 144 GLU B C 1
ATOM 4748 O O . GLU B 1 144 ? -8.406 -3.92 -2.248 1 96.75 144 GLU B O 1
ATOM 4753 N N . ALA B 1 145 ? -7.035 -4.828 -3.707 1 98.38 145 ALA B N 1
ATOM 4754 C CA . ALA B 1 145 ? -7.969 -4.684 -4.82 1 98.38 145 ALA B CA 1
ATOM 4755 C C . ALA B 1 145 ? -9.242 -5.488 -4.582 1 98.38 145 ALA B C 1
ATOM 4757 O O . ALA B 1 145 ? -10.352 -4.996 -4.812 1 98.38 145 ALA B O 1
ATOM 4758 N N . ILE B 1 146 ? -9.07 -6.719 -4.105 1 98.38 146 ILE B N 1
ATOM 4759 C CA . ILE B 1 146 ? -10.203 -7.586 -3.799 1 98.38 146 ILE B CA 1
ATOM 4760 C C . ILE B 1 146 ? -11.039 -6.965 -2.688 1 98.38 146 ILE B C 1
ATOM 4762 O O . ILE B 1 146 ? -12.273 -6.922 -2.781 1 98.38 146 ILE B O 1
ATOM 4766 N N . TYR B 1 147 ? -10.367 -6.438 -1.701 1 96.69 147 TYR B N 1
ATOM 4767 C CA . TYR B 1 147 ? -11.055 -5.734 -0.623 1 96.69 147 TYR B CA 1
ATOM 4768 C C . TYR B 1 147 ? -11.914 -4.602 -1.17 1 96.69 147 TYR B C 1
ATOM 4770 O O . TYR B 1 147 ? -13.086 -4.48 -0.817 1 96.69 147 TYR B O 1
ATOM 4778 N N . THR B 1 148 ? -11.367 -3.852 -2.012 1 97.88 148 THR B N 1
ATOM 4779 C CA . THR B 1 148 ? -12.039 -2.703 -2.607 1 97.88 148 THR B CA 1
ATOM 4780 C C . THR B 1 148 ? -13.234 -3.152 -3.443 1 97.88 148 THR B C 1
ATOM 4782 O O . THR B 1 148 ? -14.328 -2.588 -3.33 1 97.88 148 THR B O 1
ATOM 4785 N N . ALA B 1 149 ? -13.031 -4.156 -4.234 1 98.62 149 ALA B N 1
ATOM 4786 C CA . ALA B 1 149 ? -14.094 -4.68 -5.086 1 98.62 149 ALA B CA 1
ATOM 4787 C C . ALA B 1 149 ? -15.219 -5.281 -4.246 1 98.62 149 ALA B C 1
ATOM 4789 O O . ALA B 1 149 ? -16.391 -5.113 -4.566 1 98.62 149 ALA B O 1
ATOM 4790 N N . MET B 1 150 ? -14.867 -5.953 -3.184 1 98.06 150 MET B N 1
ATOM 4791 C CA . MET B 1 150 ? -15.859 -6.617 -2.344 1 98.06 150 MET B CA 1
ATOM 4792 C C . MET B 1 150 ? -16.703 -5.59 -1.584 1 98.06 150 MET B C 1
ATOM 4794 O O . MET B 1 150 ? -17.906 -5.781 -1.402 1 98.06 150 MET B O 1
ATOM 4798 N N . ILE B 1 151 ? -16.078 -4.555 -1.131 1 98.19 151 ILE B N 1
ATOM 4799 C CA . ILE B 1 151 ? -16.828 -3.482 -0.487 1 98.19 151 ILE B CA 1
ATOM 4800 C C . ILE B 1 151 ? -17.828 -2.891 -1.474 1 98.19 151 ILE B C 1
ATOM 4802 O O . ILE B 1 151 ? -19 -2.658 -1.125 1 98.19 151 ILE B O 1
ATOM 4806 N N . THR B 1 152 ? -17.375 -2.654 -2.705 1 98.38 152 THR B N 1
ATOM 4807 C CA . THR B 1 152 ? -18.234 -2.1 -3.74 1 98.38 152 THR B CA 1
ATOM 4808 C C . THR B 1 152 ? -19.406 -3.037 -4.023 1 98.38 152 THR B C 1
ATOM 4810 O O . THR B 1 152 ? -20.562 -2.598 -4.098 1 98.38 152 THR B O 1
ATOM 4813 N N . ALA B 1 153 ? -19.109 -4.32 -4.16 1 98.81 153 ALA B N 1
ATOM 4814 C CA . ALA B 1 153 ? -20.125 -5.324 -4.41 1 98.81 153 ALA B CA 1
ATOM 4815 C C . ALA B 1 153 ? -21.141 -5.379 -3.264 1 98.81 153 ALA B C 1
ATOM 4817 O O . ALA B 1 153 ? -22.344 -5.32 -3.486 1 98.81 153 ALA B O 1
ATOM 4818 N N . ARG B 1 154 ? -20.641 -5.488 -2.053 1 98.38 154 ARG B N 1
ATOM 4819 C CA . ARG B 1 154 ? -21.453 -5.555 -0.849 1 98.38 154 ARG B CA 1
ATOM 4820 C C . ARG B 1 154 ? -22.406 -4.363 -0.767 1 98.38 154 ARG B C 1
ATOM 4822 O O . ARG B 1 154 ? -23.609 -4.531 -0.582 1 98.38 154 ARG B O 1
ATOM 4829 N N . ASN B 1 155 ? -21.844 -3.152 -0.887 1 97.94 155 ASN B N 1
ATOM 4830 C CA . ASN B 1 155 ? -22.641 -1.938 -0.788 1 97.94 155 ASN B CA 1
ATOM 4831 C C . ASN B 1 155 ? -23.703 -1.873 -1.888 1 97.94 155 ASN B C 1
ATOM 4833 O O . ASN B 1 155 ? -24.828 -1.47 -1.639 1 97.94 155 ASN B O 1
ATOM 4837 N N . THR B 1 156 ? -23.359 -2.268 -3.107 1 98.44 156 THR B N 1
ATOM 4838 C CA . THR B 1 156 ? -24.266 -2.207 -4.246 1 98.44 156 THR B CA 1
ATOM 4839 C C . THR B 1 156 ? -25.406 -3.207 -4.082 1 98.44 156 THR B C 1
ATOM 4841 O O . THR B 1 156 ? -26.578 -2.863 -4.273 1 98.44 156 THR B O 1
ATOM 4844 N N . LEU B 1 157 ? -25.094 -4.449 -3.762 1 98.75 157 LEU B N 1
ATOM 4845 C CA . LEU B 1 157 ? -26.078 -5.5 -3.572 1 98.75 157 LEU B CA 1
ATOM 4846 C C . LEU B 1 157 ? -27.078 -5.109 -2.486 1 98.75 157 LEU B C 1
ATOM 4848 O O . LEU B 1 157 ? -28.281 -5.297 -2.656 1 98.75 157 LEU B O 1
ATOM 4852 N N . LEU B 1 158 ? -26.609 -4.555 -1.425 1 98.31 158 LEU B N 1
ATOM 4853 C CA . LEU B 1 158 ? -27.484 -4.199 -0.307 1 98.31 158 LEU B CA 1
ATOM 4854 C C . LEU B 1 158 ? -28.281 -2.945 -0.625 1 98.31 158 LEU B C 1
ATOM 4856 O O . LEU B 1 158 ? -29.438 -2.826 -0.216 1 98.31 158 LEU B O 1
ATOM 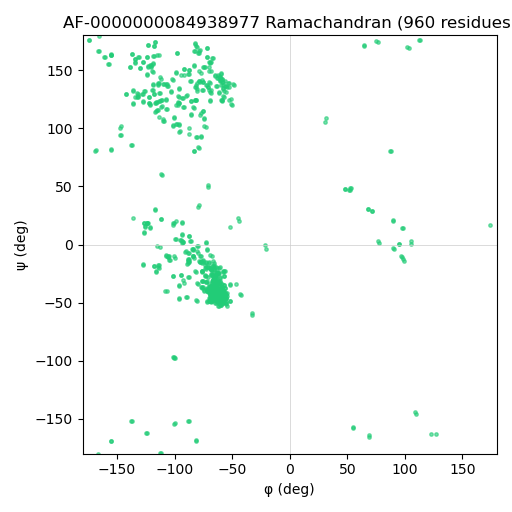4860 N N . LYS B 1 159 ? -27.656 -2.004 -1.329 1 97.81 159 LYS B N 1
ATOM 4861 C CA . LYS B 1 159 ? -28.406 -0.835 -1.776 1 97.81 159 LYS B CA 1
ATOM 4862 C C . LYS B 1 159 ? -29.609 -1.243 -2.635 1 97.81 159 LYS B C 1
ATOM 4864 O O . LYS B 1 159 ? -30.703 -0.71 -2.473 1 97.81 159 LYS B O 1
ATOM 4869 N N . ARG B 1 160 ? -29.422 -2.195 -3.535 1 98.06 160 ARG B N 1
ATOM 4870 C CA . ARG B 1 160 ? -30.484 -2.709 -4.391 1 98.06 160 ARG B CA 1
ATOM 4871 C C . ARG B 1 160 ? -31.578 -3.375 -3.561 1 98.06 160 ARG B C 1
ATOM 4873 O O . ARG B 1 160 ? -32.719 -3.453 -3.992 1 98.06 160 ARG B O 1
ATOM 4880 N N . ALA B 1 161 ? -31.188 -3.818 -2.4 1 98.06 161 ALA B N 1
ATOM 4881 C CA . ALA B 1 161 ? -32.125 -4.449 -1.491 1 98.06 161 ALA B CA 1
ATOM 4882 C C . ALA B 1 161 ? -32.719 -3.434 -0.5 1 98.06 161 ALA B C 1
ATOM 4884 O O . ALA B 1 161 ? -33.375 -3.809 0.467 1 98.06 161 ALA B O 1
ATOM 4885 N N . GLY B 1 162 ? -32.344 -2.137 -0.603 1 97.5 162 GLY B N 1
ATOM 4886 C CA . GLY B 1 162 ? -32.906 -1.068 0.208 1 97.5 162 GLY B CA 1
ATOM 4887 C C . GLY B 1 162 ? -32.156 -0.837 1.501 1 97.5 162 GLY B C 1
ATOM 4888 O O . GLY B 1 162 ? -32.719 -0.31 2.467 1 97.5 162 GLY B O 1
ATOM 4889 N N . TRP B 1 163 ? -30.953 -1.277 1.523 1 97.31 163 TRP B N 1
ATOM 4890 C CA . TRP B 1 163 ? -30.172 -1.172 2.746 1 97.31 163 TRP B CA 1
ATOM 4891 C C . TRP B 1 163 ? -28.938 -0.297 2.527 1 97.31 163 TRP B C 1
ATOM 4893 O O . TRP B 1 163 ? -28.172 -0.513 1.583 1 97.31 163 TRP B O 1
ATOM 4903 N N . ASP B 1 164 ? -28.703 0.681 3.375 1 95.88 164 ASP B N 1
ATOM 4904 C CA . ASP B 1 164 ? -27.562 1.592 3.305 1 95.88 164 ASP B CA 1
ATOM 4905 C C . ASP B 1 164 ? -26.484 1.19 4.301 1 95.88 164 ASP B C 1
ATOM 4907 O O . ASP B 1 164 ? -26.531 1.563 5.477 1 95.88 164 ASP B O 1
ATOM 4911 N N . VAL B 1 165 ? -25.438 0.571 3.799 1 95.31 165 VAL B N 1
ATOM 4912 C CA . VAL B 1 165 ? -24.406 0.016 4.656 1 95.31 165 VAL B CA 1
ATOM 4913 C C . VAL B 1 165 ? -23.641 1.147 5.344 1 95.31 165 VAL B C 1
ATOM 4915 O O . VAL B 1 165 ? -23.266 1.028 6.512 1 95.31 165 VAL B O 1
ATOM 4918 N N . ALA B 1 166 ? -23.312 2.221 4.641 1 92.75 166 ALA B N 1
ATOM 4919 C CA . ALA B 1 166 ? -22.547 3.332 5.203 1 92.75 166 ALA B CA 1
ATOM 4920 C C . ALA B 1 166 ? -23.25 3.92 6.422 1 92.75 166 ALA B C 1
ATOM 4922 O O . ALA B 1 166 ? -22.594 4.32 7.387 1 92.75 166 ALA B O 1
ATOM 4923 N N . LYS B 1 167 ? -24.531 3.932 6.406 1 93.75 167 LYS B N 1
ATOM 4924 C CA . LYS B 1 167 ? -25.312 4.508 7.496 1 93.75 167 LYS B CA 1
ATOM 4925 C C . LYS B 1 167 ? -25.625 3.465 8.562 1 93.75 167 LYS B C 1
ATOM 4927 O O . LYS B 1 167 ? -25.391 3.699 9.758 1 93.75 167 LYS B O 1
ATOM 4932 N N . LYS B 1 168 ? -26.047 2.25 8.141 1 95.56 168 LYS B N 1
ATOM 4933 C CA . LYS B 1 168 ? -26.656 1.318 9.078 1 95.56 168 LYS B CA 1
ATOM 4934 C C . LYS B 1 168 ? -25.703 0.192 9.445 1 95.56 168 LYS B C 1
ATOM 4936 O O . LYS B 1 168 ? -25.953 -0.557 10.391 1 95.56 168 LYS B O 1
ATOM 4941 N N . GLY B 1 169 ? -24.641 0.056 8.711 1 95.62 169 GLY B N 1
ATOM 4942 C CA . GLY B 1 169 ? -23.812 -1.122 8.883 1 95.62 169 GLY B CA 1
ATOM 4943 C C . GLY B 1 169 ? -24.484 -2.402 8.422 1 95.62 169 GLY B C 1
ATOM 4944 O O . GLY B 1 169 ? -25.469 -2.359 7.695 1 95.62 169 GLY B O 1
ATOM 4945 N N . LEU B 1 170 ? -23.891 -3.572 8.836 1 96.81 170 LEU B N 1
ATOM 4946 C CA . LEU B 1 170 ? -24.391 -4.859 8.359 1 96.81 170 LEU B CA 1
ATOM 4947 C C . LEU B 1 170 ? -25.281 -5.512 9.406 1 96.81 170 LEU B C 1
ATOM 4949 O O . LEU B 1 170 ? -25.875 -6.562 9.156 1 96.81 170 LEU B O 1
ATOM 4953 N N . TYR B 1 171 ? -25.438 -5.145 10.68 1 93.75 171 TYR B N 1
ATOM 4954 C CA . TYR B 1 171 ? -26.062 -5.77 11.836 1 93.75 171 TYR B CA 1
ATOM 4955 C C . TYR B 1 171 ? -27.438 -6.316 11.484 1 93.75 171 TYR B C 1
ATOM 4957 O O . TYR B 1 171 ? -27.828 -7.402 11.938 1 93.75 171 TYR B O 1
ATOM 4965 N N . GLU B 1 172 ? -28.203 -5.855 10.719 1 92.88 172 GLU B N 1
ATOM 4966 C CA . GLU B 1 172 ? -29.547 -6.27 10.352 1 92.88 172 GLU B CA 1
ATOM 4967 C C . GLU B 1 172 ? -29.75 -6.219 8.844 1 92.88 172 GLU B C 1
ATOM 4969 O O . GLU B 1 172 ? -30.891 -6.148 8.359 1 92.88 172 GLU B O 1
ATOM 4974 N N . ALA B 1 173 ? -28.688 -6.289 8.258 1 96.56 173 ALA B N 1
ATOM 4975 C CA . ALA B 1 173 ? -28.766 -6.23 6.797 1 96.56 173 ALA B CA 1
ATOM 4976 C C . ALA B 1 173 ? -29.266 -7.555 6.223 1 96.56 173 ALA B C 1
ATOM 4978 O O . ALA B 1 173 ? -29.125 -8.602 6.855 1 96.56 173 ALA B O 1
ATOM 4979 N N . PRO B 1 174 ? -29.922 -7.457 5.016 1 96.06 174 PRO B N 1
ATOM 4980 C CA . PRO B 1 174 ? -30.141 -8.719 4.301 1 96.06 174 PRO B CA 1
ATOM 4981 C C . PRO B 1 174 ? -28.844 -9.508 4.102 1 96.06 174 PRO B C 1
ATOM 4983 O O . PRO B 1 174 ? -27.797 -8.93 3.834 1 96.06 174 PRO B O 1
ATOM 4986 N N . ARG B 1 175 ? -28.969 -10.773 4.281 1 95 175 ARG B N 1
ATOM 4987 C CA . ARG B 1 175 ? -27.797 -11.625 4.117 1 95 175 ARG B CA 1
ATOM 4988 C C . ARG B 1 175 ? -27.391 -11.734 2.646 1 95 175 ARG B C 1
ATOM 4990 O O . ARG B 1 175 ? -28.266 -11.844 1.773 1 95 175 ARG B O 1
ATOM 4997 N N . ILE B 1 176 ? -26.141 -11.617 2.387 1 97.69 176 ILE B N 1
ATOM 4998 C CA . ILE B 1 176 ? -25.609 -11.82 1.04 1 97.69 176 ILE B CA 1
ATOM 4999 C C . ILE B 1 176 ? -25.094 -13.25 0.9 1 97.69 176 ILE B C 1
ATOM 5001 O O . ILE B 1 176 ? -24.219 -13.68 1.666 1 97.69 176 ILE B O 1
ATOM 5005 N N . HIS B 1 177 ? -25.609 -13.992 -0.04 1 97.56 177 HIS B N 1
ATOM 5006 C CA . HIS B 1 177 ? -25.016 -15.273 -0.399 1 97.56 177 HIS B CA 1
ATOM 5007 C C . HIS B 1 177 ? -23.703 -15.086 -1.156 1 97.56 177 HIS B C 1
ATOM 5009 O O . HIS B 1 177 ? -23.578 -14.172 -1.971 1 97.56 177 HIS B O 1
ATOM 5015 N N . VAL B 1 178 ? -22.734 -15.891 -0.808 1 98.25 178 VAL B N 1
ATOM 5016 C CA . VAL B 1 178 ? -21.469 -15.883 -1.532 1 98.25 178 VAL B CA 1
ATOM 5017 C C . VAL B 1 178 ? -21.25 -17.234 -2.223 1 98.25 178 VAL B C 1
ATOM 5019 O O . VAL B 1 178 ? -21.281 -18.281 -1.575 1 98.25 178 VAL B O 1
ATOM 5022 N N . VAL B 1 179 ? -21.078 -17.172 -3.498 1 98.69 179 VAL B N 1
ATOM 5023 C CA . VAL B 1 179 ? -20.875 -18.375 -4.293 1 98.69 179 VAL B CA 1
ATOM 5024 C C . VAL B 1 179 ? -19.438 -18.391 -4.844 1 98.69 179 VAL B C 1
ATOM 5026 O O . VAL B 1 179 ? -19.047 -17.484 -5.57 1 98.69 179 VAL B O 1
ATOM 5029 N N . VAL B 1 180 ? -18.656 -19.391 -4.477 1 98.19 180 VAL B N 1
ATOM 5030 C CA . VAL B 1 180 ? -17.266 -19.531 -4.926 1 98.19 180 VAL B CA 1
ATOM 5031 C C . VAL B 1 180 ? -16.984 -20.984 -5.293 1 98.19 180 VAL B C 1
ATOM 5033 O O . VAL B 1 180 ? -17.766 -21.875 -4.949 1 98.19 180 VAL B O 1
ATOM 5036 N N . SER B 1 181 ? -15.922 -21.203 -6.008 1 97.94 181 SER B N 1
ATOM 5037 C CA . SER B 1 181 ? -15.5 -22.578 -6.27 1 97.94 181 SER B CA 1
ATOM 5038 C C . SER B 1 181 ? -14.922 -23.219 -5.016 1 97.94 181 SER B C 1
ATOM 5040 O O . SER B 1 181 ? -14.523 -22.531 -4.078 1 97.94 181 SER B O 1
ATOM 5042 N N . ASP B 1 182 ? -14.844 -24.547 -4.973 1 96.25 182 ASP B N 1
ATOM 5043 C CA . ASP B 1 182 ? -14.195 -25.281 -3.883 1 96.25 182 ASP B CA 1
ATOM 5044 C C . ASP B 1 182 ? -12.68 -25.141 -3.959 1 96.25 182 ASP B C 1
ATOM 5046 O O . ASP B 1 182 ? -11.961 -25.672 -3.107 1 96.25 182 ASP B O 1
ATOM 5050 N N . GLN B 1 183 ? -12.188 -24.359 -4.969 1 94.25 183 GLN B N 1
ATOM 5051 C CA . GLN B 1 183 ? -10.766 -24.125 -5.145 1 94.25 183 GLN B CA 1
ATOM 5052 C C . GLN B 1 183 ? -10.445 -22.625 -5.145 1 94.25 183 GLN B C 1
ATOM 5054 O O . GLN B 1 183 ? -9.383 -22.219 -5.613 1 94.25 183 GLN B O 1
ATOM 5059 N N . ILE B 1 184 ? -11.383 -21.875 -4.617 1 92.88 184 ILE B N 1
ATOM 5060 C CA . ILE B 1 184 ? -11.203 -20.422 -4.629 1 92.88 184 ILE B CA 1
ATOM 5061 C C . ILE B 1 184 ? -9.977 -20.062 -3.799 1 92.88 184 ILE B C 1
ATOM 5063 O O . ILE B 1 184 ? -9.68 -20.703 -2.791 1 92.88 184 ILE B O 1
ATOM 5067 N N . HIS B 1 185 ? -9.266 -19.062 -4.262 1 92.25 185 HIS B N 1
ATOM 5068 C CA . HIS B 1 185 ? -8.086 -18.594 -3.551 1 92.25 185 HIS B CA 1
ATOM 5069 C C . HIS B 1 185 ? -8.461 -18 -2.195 1 92.25 185 HIS B C 1
ATOM 5071 O O . HIS B 1 185 ? -9.477 -17.312 -2.07 1 92.25 185 HIS B O 1
ATOM 5077 N N . SER B 1 186 ? -7.641 -18.156 -1.195 1 90.81 186 SER B N 1
ATOM 5078 C CA . SER B 1 186 ? -7.902 -17.781 0.191 1 90.81 186 SER B CA 1
ATOM 5079 C C . SER B 1 186 ? -8.094 -16.266 0.332 1 90.81 186 SER B C 1
ATOM 5081 O O . SER B 1 186 ? -8.727 -15.805 1.282 1 90.81 186 SER B O 1
ATOM 5083 N N . THR B 1 187 ? -7.539 -15.508 -0.594 1 93.25 187 THR B N 1
ATOM 5084 C CA . THR B 1 187 ? -7.629 -14.047 -0.529 1 93.25 187 THR B CA 1
ATOM 5085 C C . THR B 1 187 ? -9.086 -13.594 -0.577 1 93.25 187 THR B C 1
ATOM 5087 O O . THR B 1 187 ? -9.43 -12.539 -0.041 1 93.25 187 THR B O 1
ATOM 5090 N N . ILE B 1 188 ? -9.945 -14.352 -1.195 1 95.5 188 ILE B N 1
ATOM 5091 C CA . ILE B 1 188 ? -11.359 -14.008 -1.283 1 95.5 188 ILE B CA 1
ATOM 5092 C C . ILE B 1 188 ? -12.016 -14.141 0.091 1 95.5 188 ILE B C 1
ATOM 5094 O O . ILE B 1 188 ? -12.695 -13.227 0.558 1 95.5 188 ILE B O 1
ATOM 5098 N N . LYS B 1 189 ? -11.805 -15.242 0.779 1 93.94 189 LYS B N 1
ATOM 5099 C CA . LYS B 1 189 ? -12.367 -15.461 2.109 1 93.94 189 LYS B CA 1
ATOM 5100 C C . LYS B 1 189 ? -11.844 -14.43 3.104 1 93.94 189 LYS B C 1
ATOM 5102 O O . LYS B 1 189 ? -12.609 -13.891 3.91 1 93.94 189 LYS B O 1
ATOM 5107 N N . ARG B 1 190 ? -10.547 -14.211 3.008 1 93.62 190 ARG B N 1
ATOM 5108 C CA . ARG B 1 190 ? -9.93 -13.211 3.871 1 93.62 190 ARG B CA 1
ATOM 5109 C C . ARG B 1 190 ? -10.609 -11.859 3.705 1 93.62 190 ARG B C 1
ATOM 5111 O O . ARG B 1 190 ? -10.875 -11.164 4.691 1 93.62 190 ARG B O 1
ATOM 5118 N N . ALA B 1 191 ? -10.898 -11.492 2.492 1 95.12 191 ALA B N 1
ATOM 5119 C CA . ALA B 1 191 ? -11.57 -10.219 2.227 1 95.12 191 ALA B CA 1
ATOM 5120 C C . ALA B 1 191 ? -12.984 -10.219 2.816 1 95.12 191 ALA B C 1
ATOM 5122 O O . ALA B 1 191 ? -13.43 -9.211 3.367 1 95.12 191 ALA B O 1
ATOM 5123 N N . LEU B 1 192 ? -13.688 -11.312 2.744 1 95.44 192 LEU B N 1
ATOM 5124 C CA . LEU B 1 192 ? -15.047 -11.414 3.266 1 95.44 192 LEU B CA 1
ATOM 5125 C C . LEU B 1 192 ? -15.07 -11.211 4.777 1 95.44 192 LEU B C 1
ATOM 5127 O O . LEU B 1 192 ? -15.914 -10.484 5.301 1 95.44 192 LEU B O 1
ATOM 5131 N N . TRP B 1 193 ? -14.055 -11.852 5.465 1 93.5 193 TRP B N 1
ATOM 5132 C CA . TRP B 1 193 ? -13.945 -11.688 6.91 1 93.5 193 TRP B CA 1
ATOM 5133 C C . TRP B 1 193 ? -13.711 -10.227 7.277 1 93.5 193 TRP B C 1
ATOM 5135 O O . TRP B 1 193 ? -14.336 -9.703 8.203 1 93.5 193 TRP B O 1
ATOM 5145 N N . MET B 1 194 ? -12.93 -9.609 6.543 1 94.12 194 MET B N 1
ATOM 5146 C CA . MET B 1 194 ? -12.477 -8.258 6.875 1 94.12 194 MET B CA 1
ATOM 5147 C C . MET B 1 194 ? -13.602 -7.246 6.676 1 94.12 194 MET B C 1
ATOM 5149 O O . MET B 1 194 ? -13.719 -6.289 7.438 1 94.12 194 MET B O 1
ATOM 5153 N N . ILE B 1 195 ? -14.477 -7.508 5.684 1 96.12 195 ILE B N 1
ATOM 5154 C CA . ILE B 1 195 ? -15.5 -6.508 5.395 1 96.12 195 ILE B CA 1
ATOM 5155 C C . ILE B 1 195 ? -16.797 -6.855 6.129 1 96.12 195 ILE B C 1
ATOM 5157 O O . ILE B 1 195 ? -17.844 -6.266 5.867 1 96.12 195 ILE B O 1
ATOM 5161 N N . GLY B 1 196 ? -16.797 -7.922 6.965 1 96.06 196 GLY B N 1
ATOM 5162 C CA . GLY B 1 196 ? -17.875 -8.18 7.91 1 96.06 196 GLY B CA 1
ATOM 5163 C C . GLY B 1 196 ? -18.891 -9.18 7.395 1 96.06 196 GLY B C 1
ATOM 5164 O O . GLY B 1 196 ? -19.969 -9.328 7.969 1 96.06 196 GLY B O 1
ATOM 5165 N N . MET B 1 197 ? -18.625 -9.914 6.363 1 95.69 197 MET B N 1
ATOM 5166 C CA . MET B 1 197 ? -19.609 -10.82 5.773 1 95.69 197 MET B CA 1
ATOM 5167 C C . MET B 1 197 ? -19.484 -12.219 6.359 1 95.69 197 MET B C 1
ATOM 5169 O O . MET B 1 197 ? -20.469 -12.938 6.48 1 95.69 197 MET B O 1
ATOM 5173 N N . GLY B 1 198 ? -18.281 -12.633 6.754 1 91.75 198 GLY B N 1
ATOM 5174 C CA . GLY B 1 198 ? -18.078 -13.953 7.332 1 91.75 198 GLY B CA 1
ATOM 5175 C C . GLY B 1 198 ? -18.109 -15.07 6.305 1 91.75 198 GLY B C 1
ATOM 5176 O O . GLY B 1 198 ? -18.422 -14.836 5.137 1 91.75 198 GLY B O 1
ATOM 5177 N N . GLU B 1 199 ? -17.844 -16.297 6.695 1 91.69 199 GLU B N 1
ATOM 5178 C CA . GLU B 1 199 ? -17.703 -17.406 5.762 1 91.69 199 GLU B CA 1
ATOM 5179 C C . GLU B 1 199 ? -18.922 -18.328 5.805 1 91.69 199 GLU B C 1
ATOM 5181 O O . GLU B 1 199 ? -19.109 -19.172 4.922 1 91.69 199 GLU B O 1
ATOM 5186 N N . SER B 1 200 ? -19.797 -18.203 6.715 1 89.88 200 SER B N 1
ATOM 5187 C CA . SER B 1 200 ? -20.906 -19.141 6.922 1 89.88 200 SER B CA 1
ATOM 5188 C C . SER B 1 200 ? -21.875 -19.109 5.746 1 89.88 200 SER B C 1
ATOM 5190 O O . SER B 1 200 ? -22.641 -20.062 5.543 1 89.88 200 SER B O 1
ATOM 5192 N N . GLN B 1 201 ? -21.828 -18.109 4.961 1 85.5 201 GLN B N 1
ATOM 5193 C CA . GLN B 1 201 ? -22.797 -17.969 3.873 1 85.5 201 GLN B CA 1
ATOM 5194 C C . GLN B 1 201 ? -22.188 -18.391 2.541 1 85.5 201 GLN B C 1
ATOM 5196 O O . GLN B 1 201 ? -22.75 -18.125 1.479 1 85.5 201 GLN B O 1
ATOM 5201 N N . ILE B 1 202 ? -21.141 -19.078 2.584 1 95.75 202 ILE B N 1
ATOM 5202 C CA . ILE B 1 202 ? -20.453 -19.469 1.353 1 95.75 202 ILE B CA 1
ATOM 5203 C C . ILE B 1 202 ? -21.078 -20.75 0.805 1 95.75 202 ILE B C 1
ATOM 5205 O O . ILE B 1 202 ? -21.25 -21.719 1.54 1 95.75 202 ILE B O 1
ATOM 5209 N N . LYS B 1 203 ? -21.516 -20.703 -0.376 1 97.31 203 LYS B N 1
ATOM 5210 C CA . LYS B 1 203 ? -21.891 -21.859 -1.182 1 97.31 203 LYS B CA 1
ATOM 5211 C C . LYS B 1 203 ? -20.797 -22.188 -2.205 1 97.31 203 LYS B C 1
ATOM 5213 O O . LYS B 1 203 ? -20.234 -21.281 -2.82 1 97.31 203 LYS B O 1
ATOM 5218 N N . THR B 1 204 ? -20.578 -23.453 -2.43 1 97.31 204 THR B N 1
ATOM 5219 C CA . THR B 1 204 ? -19.422 -23.828 -3.234 1 97.31 204 THR B CA 1
ATOM 5220 C C . THR B 1 204 ? -19.859 -24.484 -4.547 1 97.31 204 THR B C 1
ATOM 5222 O O . THR B 1 204 ? -20.812 -25.25 -4.574 1 97.31 204 THR B O 1
ATOM 5225 N N . LEU B 1 205 ? -19.203 -24.141 -5.555 1 98.5 205 LEU B N 1
ATOM 5226 C CA . LEU B 1 205 ? -19.312 -24.797 -6.855 1 98.5 205 LEU B CA 1
ATOM 5227 C C . LEU B 1 205 ? -18.219 -25.844 -7.035 1 98.5 205 LEU B C 1
ATOM 5229 O O . LEU B 1 205 ? -17.047 -25.594 -6.711 1 98.5 205 LEU B O 1
ATOM 5233 N N . PRO B 1 206 ? -18.578 -27.031 -7.512 1 98.25 206 PRO B N 1
ATOM 5234 C CA . PRO B 1 206 ? -17.531 -28.031 -7.781 1 98.25 206 PRO B CA 1
ATOM 5235 C C . PRO B 1 206 ? -16.641 -27.641 -8.961 1 98.25 206 PRO B C 1
ATOM 5237 O O . PRO B 1 206 ? -17.031 -26.844 -9.805 1 98.25 206 PRO B O 1
ATOM 5240 N N . THR B 1 207 ? -15.445 -28.188 -8.992 1 98.38 207 THR B N 1
ATOM 5241 C CA . THR B 1 207 ? -14.484 -27.906 -10.055 1 98.38 207 THR B CA 1
ATOM 5242 C C . THR B 1 207 ? -14.07 -29.188 -10.773 1 98.38 207 THR B C 1
ATOM 5244 O O . THR B 1 207 ? -14.219 -30.281 -10.227 1 98.38 207 THR B O 1
ATOM 5247 N N . ASP B 1 208 ? -13.656 -29.062 -12.008 1 98.12 208 ASP B N 1
ATOM 5248 C CA . ASP B 1 208 ? -13.203 -30.188 -12.812 1 98.12 208 ASP B CA 1
ATOM 5249 C C . ASP B 1 208 ? -11.75 -30.547 -12.5 1 98.12 208 ASP B C 1
ATOM 5251 O O . ASP B 1 208 ? -11.211 -30.109 -11.477 1 98.12 208 ASP B O 1
ATOM 5255 N N . HIS B 1 209 ? -11.164 -31.375 -13.312 1 96.94 209 HIS B N 1
ATOM 5256 C CA . HIS B 1 209 ? -9.812 -31.875 -13.055 1 96.94 209 HIS B CA 1
ATOM 5257 C C . HIS B 1 209 ? -8.773 -30.766 -13.219 1 96.94 209 HIS B C 1
ATOM 5259 O O . HIS B 1 209 ? -7.652 -30.891 -12.734 1 96.94 209 HIS B O 1
ATOM 5265 N N . ASN B 1 210 ? -9.109 -29.688 -13.945 1 98 210 ASN B N 1
ATOM 5266 C CA . ASN B 1 210 ? -8.227 -28.547 -14.078 1 98 210 ASN B CA 1
ATOM 5267 C C . ASN B 1 210 ? -8.539 -27.469 -13.039 1 98 210 ASN B C 1
ATOM 5269 O O . ASN B 1 210 ? -8.023 -26.359 -13.117 1 98 210 ASN B O 1
ATOM 5273 N N . LEU B 1 211 ? -9.414 -27.797 -12.086 1 97.81 211 LEU B N 1
ATOM 5274 C CA . LEU B 1 211 ? -9.789 -26.969 -10.953 1 97.81 211 LEU B CA 1
ATOM 5275 C C . LEU B 1 211 ? -10.641 -25.781 -11.414 1 97.81 211 LEU B C 1
ATOM 5277 O O . LEU B 1 211 ? -10.609 -24.719 -10.797 1 97.81 211 LEU B O 1
ATOM 5281 N N . ARG B 1 212 ? -11.406 -25.922 -12.516 1 97.62 212 ARG B N 1
ATOM 5282 C CA . ARG B 1 212 ? -12.344 -24.922 -13.023 1 97.62 212 ARG B CA 1
ATOM 5283 C C . ARG B 1 212 ? -13.773 -25.25 -12.586 1 97.62 212 ARG B C 1
ATOM 5285 O O . ARG B 1 212 ? -14.164 -26.406 -12.547 1 97.62 212 ARG B O 1
ATOM 5292 N N . ILE B 1 213 ? -14.461 -24.203 -12.414 1 98.62 213 ILE B N 1
ATOM 5293 C CA . ILE B 1 213 ? -15.875 -24.359 -12.094 1 98.62 213 ILE B CA 1
ATOM 5294 C C . ILE B 1 213 ? -16.562 -25.203 -13.172 1 98.62 213 ILE B C 1
ATOM 5296 O O . ILE B 1 213 ? -16.344 -24.969 -14.367 1 98.62 213 ILE B O 1
ATOM 5300 N N . ILE B 1 214 ? -17.328 -26.219 -12.727 1 98.62 214 ILE B N 1
ATOM 5301 C CA . ILE B 1 214 ? -18.156 -26.984 -13.641 1 98.62 214 ILE B CA 1
ATOM 5302 C C . ILE B 1 214 ? -19.422 -26.188 -13.992 1 98.62 214 ILE B C 1
ATOM 5304 O O . ILE B 1 214 ? -20.281 -25.969 -13.133 1 98.62 214 ILE B O 1
ATOM 5308 N N . PRO B 1 215 ? -19.531 -25.75 -15.227 1 98.38 215 PRO B N 1
ATOM 5309 C CA . PRO B 1 215 ? -20.609 -24.828 -15.594 1 98.38 215 PRO B CA 1
ATOM 5310 C C . PRO B 1 215 ? -22 -25.391 -15.32 1 98.38 215 PRO B C 1
ATOM 5312 O O . PRO B 1 215 ? -22.906 -24.641 -14.961 1 98.38 215 PRO B O 1
ATOM 5315 N N . GLU B 1 216 ? -22.203 -26.672 -15.461 1 98.06 216 GLU B N 1
ATOM 5316 C CA . GLU B 1 216 ? -23.516 -27.312 -15.32 1 98.06 216 GLU B CA 1
ATOM 5317 C C . GLU B 1 216 ? -24.047 -27.172 -13.898 1 98.06 216 GLU B C 1
ATOM 5319 O O . GLU B 1 216 ? -25.266 -27.266 -13.68 1 98.06 216 GLU B O 1
ATOM 5324 N N . ALA B 1 217 ? -23.203 -26.891 -12.938 1 98.31 217 ALA B N 1
ATOM 5325 C CA . ALA B 1 217 ? -23.594 -26.812 -11.539 1 98.31 217 ALA B CA 1
ATOM 5326 C C . ALA B 1 217 ? -24.062 -25.406 -11.18 1 98.31 217 ALA B C 1
ATOM 5328 O O . ALA B 1 217 ? -24.719 -25.203 -10.156 1 98.31 217 ALA B O 1
ATOM 5329 N N . ILE B 1 218 ? -23.828 -24.406 -11.961 1 98.56 218 ILE B N 1
ATOM 5330 C CA . ILE B 1 218 ? -23.969 -22.984 -11.633 1 98.56 218 ILE B CA 1
ATOM 5331 C C . ILE B 1 218 ? -25.438 -22.656 -11.43 1 98.56 218 ILE B C 1
ATOM 5333 O O . ILE B 1 218 ? -25.828 -22.094 -10.398 1 98.56 218 ILE B O 1
ATOM 5337 N N . PRO B 1 219 ? -26.375 -23.062 -12.352 1 97.12 219 PRO B N 1
ATOM 5338 C CA . PRO B 1 219 ? -27.766 -22.656 -12.203 1 97.12 219 PRO B CA 1
ATOM 5339 C C . PRO B 1 219 ? -28.406 -23.203 -10.93 1 97.12 219 PRO B C 1
ATOM 5341 O O . PRO B 1 219 ? -29.141 -22.484 -10.242 1 97.12 219 PRO B O 1
ATOM 5344 N N . ALA B 1 220 ? -28.078 -24.391 -10.594 1 96.38 220 ALA B N 1
ATOM 5345 C CA . ALA B 1 220 ? -28.688 -25.016 -9.422 1 96.38 220 ALA B CA 1
ATOM 5346 C C . ALA B 1 220 ? -28.266 -24.297 -8.141 1 96.38 220 ALA B C 1
ATOM 5348 O O . ALA B 1 220 ? -29.078 -24.047 -7.25 1 96.38 220 ALA B O 1
ATOM 5349 N N . VAL B 1 221 ? -27 -23.953 -8.062 1 97.44 221 VAL B N 1
ATOM 5350 C CA . VAL B 1 221 ? -26.484 -23.312 -6.867 1 97.44 221 VAL B CA 1
ATOM 5351 C C . VAL B 1 221 ? -27.047 -21.891 -6.758 1 97.44 221 VAL B C 1
ATOM 5353 O O . VAL B 1 221 ? -27.453 -21.469 -5.672 1 97.44 221 VAL B O 1
ATOM 5356 N N . LEU B 1 222 ? -27.141 -21.141 -7.859 1 97.5 222 LEU B N 1
ATOM 5357 C CA . LEU B 1 222 ? -27.625 -19.766 -7.836 1 97.5 222 LEU B CA 1
ATOM 5358 C C . LEU B 1 222 ? -29.125 -19.734 -7.594 1 97.5 222 LEU B C 1
ATOM 5360 O O . LEU B 1 222 ? -29.641 -18.766 -7.012 1 97.5 222 LEU B O 1
ATOM 5364 N N . ALA B 1 223 ? -29.828 -20.797 -7.992 1 95.06 223 ALA B N 1
ATOM 5365 C CA . ALA B 1 223 ? -31.266 -20.875 -7.758 1 95.06 223 ALA B CA 1
ATOM 5366 C C . ALA B 1 223 ? -31.578 -20.984 -6.27 1 95.06 223 ALA B C 1
ATOM 5368 O O . ALA B 1 223 ? -32.625 -20.562 -5.816 1 95.06 223 ALA B O 1
ATOM 5369 N N . ASP B 1 224 ? -30.656 -21.516 -5.531 1 94.69 224 ASP B N 1
ATOM 5370 C CA . ASP B 1 224 ? -30.828 -21.703 -4.094 1 94.69 224 ASP B CA 1
ATOM 5371 C C . ASP B 1 224 ? -30.469 -20.422 -3.326 1 94.69 224 ASP B C 1
ATOM 5373 O O . ASP B 1 224 ? -30.609 -20.375 -2.102 1 94.69 224 ASP B O 1
ATOM 5377 N N . CYS B 1 225 ? -30.016 -19.422 -3.951 1 96.5 225 CYS B N 1
ATOM 5378 C CA . CYS B 1 225 ? -29.625 -18.172 -3.318 1 96.5 225 CYS B CA 1
ATOM 5379 C C . CYS B 1 225 ? -30.766 -17.156 -3.379 1 96.5 225 CYS B C 1
ATOM 5381 O O . CYS B 1 225 ? -30.875 -16.375 -4.328 1 96.5 225 CYS B O 1
ATOM 5383 N N . ASP B 1 226 ? -31.531 -17.125 -2.193 1 91.69 226 ASP B N 1
ATOM 5384 C CA . ASP B 1 226 ? -32.656 -16.203 -2.092 1 91.69 226 ASP B CA 1
ATOM 5385 C C . ASP B 1 226 ? -32.219 -14.836 -1.582 1 91.69 226 ASP B C 1
ATOM 5387 O O . ASP B 1 226 ? -31.781 -14.703 -0.435 1 91.69 226 ASP B O 1
ATOM 5391 N N . GLY B 1 227 ? -31.953 -13.875 -2.492 1 95.31 227 GLY B N 1
ATOM 5392 C CA . GLY B 1 227 ? -31.531 -12.531 -2.1 1 95.31 227 GLY B CA 1
ATOM 5393 C C . GLY B 1 227 ? -30.25 -12.086 -2.781 1 95.31 227 GLY B C 1
ATOM 5394 O O . GLY B 1 227 ? -29.828 -12.672 -3.781 1 95.31 227 GLY B O 1
ATOM 5395 N N . PRO B 1 228 ? -29.656 -11.016 -2.154 1 98.06 228 PRO B N 1
ATOM 5396 C CA . PRO B 1 228 ? -28.391 -10.562 -2.752 1 98.06 228 PRO B CA 1
ATOM 5397 C C . PRO B 1 228 ? -27.328 -11.656 -2.812 1 98.06 228 PRO B C 1
ATOM 5399 O O . PRO B 1 228 ? -27.172 -12.414 -1.854 1 98.06 228 PRO B O 1
ATOM 5402 N N . THR B 1 229 ? -26.672 -11.773 -3.957 1 98.69 229 THR B N 1
ATOM 5403 C CA . THR B 1 229 ? -25.75 -12.883 -4.176 1 98.69 229 THR B CA 1
ATOM 5404 C C . THR B 1 229 ? -24.469 -12.391 -4.828 1 98.69 229 THR B C 1
ATOM 5406 O O . THR B 1 229 ? -24.5 -11.734 -5.871 1 98.69 229 THR B O 1
ATOM 5409 N N . LEU B 1 230 ? -23.344 -12.617 -4.191 1 98.75 230 LEU B N 1
ATOM 5410 C CA . LEU B 1 230 ? -22 -12.352 -4.727 1 98.75 230 LEU B CA 1
ATOM 5411 C C . LEU B 1 230 ? -21.375 -13.625 -5.285 1 98.75 230 LEU B C 1
ATOM 5413 O O . LEU B 1 230 ? -21.234 -14.617 -4.566 1 98.75 230 LEU B O 1
ATOM 5417 N N . VAL B 1 231 ? -21.062 -13.625 -6.508 1 98.88 231 VAL B N 1
ATOM 5418 C CA . VAL B 1 231 ? -20.391 -14.734 -7.168 1 98.88 231 VAL B CA 1
ATOM 5419 C C . VAL B 1 231 ? -18.938 -14.359 -7.457 1 98.88 231 VAL B C 1
ATOM 5421 O O . VAL B 1 231 ? -18.656 -13.305 -8.031 1 98.88 231 VAL B O 1
ATOM 5424 N N . CYS B 1 232 ? -18 -15.148 -7.02 1 98.69 232 CYS B N 1
ATOM 5425 C CA . CYS B 1 232 ? -16.594 -14.922 -7.277 1 98.69 232 CYS B CA 1
ATOM 5426 C C . CYS B 1 232 ? -16.016 -16.016 -8.164 1 98.69 232 CYS B C 1
ATOM 5428 O O . CYS B 1 232 ? -16.219 -17.203 -7.902 1 98.69 232 CYS B O 1
ATOM 5430 N N . ALA B 1 233 ? -15.336 -15.609 -9.18 1 98.62 233 ALA B N 1
ATOM 5431 C CA . ALA B 1 233 ? -14.664 -16.516 -10.109 1 98.62 233 ALA B CA 1
ATOM 5432 C C . ALA B 1 233 ? -13.172 -16.203 -10.188 1 98.62 233 ALA B C 1
ATOM 5434 O O . ALA B 1 233 ? -12.703 -15.219 -9.602 1 98.62 233 ALA B O 1
ATOM 5435 N N . GLN B 1 234 ? -12.445 -17.078 -10.867 1 97.81 234 GLN B N 1
ATOM 5436 C CA . GLN B 1 234 ? -11 -16.906 -10.961 1 97.81 234 GLN B CA 1
ATOM 5437 C C . GLN B 1 234 ? -10.531 -16.953 -12.406 1 97.81 234 GLN B C 1
ATOM 5439 O O . GLN B 1 234 ? -10.977 -17.812 -13.18 1 97.81 234 GLN B O 1
ATOM 5444 N N . ALA B 1 235 ? -9.773 -15.977 -12.758 1 98.25 235 ALA B N 1
ATOM 5445 C CA . ALA B 1 235 ? -8.992 -16.016 -13.984 1 98.25 235 ALA B CA 1
ATOM 5446 C C . ALA B 1 235 ? -7.547 -16.422 -13.703 1 98.25 235 ALA B C 1
ATOM 5448 O O . ALA B 1 235 ? -6.727 -15.586 -13.312 1 98.25 235 ALA B O 1
ATOM 5449 N N . GLY B 1 236 ? -7.25 -17.672 -14.023 1 96.69 236 GLY B N 1
ATOM 5450 C CA . GLY B 1 236 ? -5.934 -18.188 -13.672 1 96.69 236 GLY B CA 1
ATOM 5451 C C . GLY B 1 236 ? -5.871 -18.781 -12.281 1 96.69 236 GLY B C 1
ATOM 5452 O O . GLY B 1 236 ? -5.387 -18.141 -11.344 1 96.69 236 GLY B O 1
ATOM 5453 N N . CYS B 1 237 ? -6.336 -20.016 -12.141 1 95.88 237 CYS B N 1
ATOM 5454 C CA . CYS B 1 237 ? -6.227 -20.734 -10.875 1 95.88 237 CYS B CA 1
ATOM 5455 C C . CYS B 1 237 ? -4.773 -20.844 -10.438 1 95.88 237 CYS B C 1
ATOM 5457 O O . CYS B 1 237 ? -3.891 -21.094 -11.258 1 95.88 237 CYS B O 1
ATOM 5459 N N . ILE B 1 238 ? -4.477 -20.688 -9.18 1 93.88 238 ILE B N 1
ATOM 5460 C CA . ILE B 1 238 ? -3.117 -20.641 -8.648 1 93.88 238 ILE B CA 1
ATOM 5461 C C . ILE B 1 238 ? -2.418 -21.984 -8.883 1 93.88 238 ILE B C 1
ATOM 5463 O O . ILE B 1 238 ? -1.209 -22.016 -9.117 1 93.88 238 ILE B O 1
ATOM 5467 N N . ASP B 1 239 ? -3.135 -23.047 -8.93 1 96.19 239 ASP B N 1
ATOM 5468 C CA . ASP B 1 239 ? -2.502 -24.359 -8.969 1 96.19 239 ASP B CA 1
ATOM 5469 C C . ASP B 1 239 ? -2.496 -24.938 -10.383 1 96.19 239 ASP B C 1
ATOM 5471 O O . ASP B 1 239 ? -1.627 -25.734 -10.734 1 96.19 239 ASP B O 1
ATOM 5475 N N . SER B 1 240 ? -3.477 -24.531 -11.195 1 97.19 240 SER B N 1
ATOM 5476 C CA . SER B 1 240 ? -3.582 -25.141 -12.523 1 97.19 240 SER B CA 1
ATOM 5477 C C . SER B 1 240 ? -3.395 -24.094 -13.625 1 97.19 240 SER B C 1
ATOM 5479 O O . SER B 1 240 ? -3.143 -24.438 -14.781 1 97.19 240 SER B O 1
ATOM 5481 N N . GLY B 1 241 ? -3.557 -22.844 -13.289 1 97.12 241 GLY B N 1
ATOM 5482 C CA . GLY B 1 241 ? -3.52 -21.797 -14.305 1 97.12 241 GLY B CA 1
ATOM 5483 C C . GLY B 1 241 ? -4.797 -21.703 -15.117 1 97.12 241 GLY B C 1
ATOM 5484 O O . GLY B 1 241 ? -4.938 -20.828 -15.969 1 97.12 241 GLY B O 1
ATOM 5485 N N . ALA B 1 242 ? -5.773 -22.5 -14.828 1 97.19 242 ALA B N 1
ATOM 5486 C CA . ALA B 1 242 ? -6.98 -22.609 -15.641 1 97.19 242 ALA B CA 1
ATOM 5487 C C . ALA B 1 242 ? -7.926 -21.438 -15.383 1 97.19 242 ALA B C 1
ATOM 5489 O O . ALA B 1 242 ? -7.742 -20.688 -14.43 1 97.19 242 ALA B O 1
ATOM 5490 N N . TYR B 1 243 ? -8.945 -21.266 -16.25 1 98.38 243 TYR B N 1
ATOM 5491 C CA . TYR B 1 243 ? -9.891 -20.156 -16.25 1 98.38 243 TYR B CA 1
ATOM 5492 C C . TYR B 1 243 ? -11.312 -20.656 -16.047 1 98.38 243 TYR B C 1
ATOM 5494 O O . TYR B 1 243 ? -11.734 -21.641 -16.688 1 98.38 243 TYR B O 1
ATOM 5502 N N . ASP B 1 244 ? -12.039 -20.031 -15.172 1 98.62 244 ASP B N 1
ATOM 5503 C CA . ASP B 1 244 ? -13.43 -20.391 -14.938 1 98.62 244 ASP B CA 1
ATOM 5504 C C . ASP B 1 244 ? -14.297 -20.078 -16.156 1 98.62 244 ASP B C 1
ATOM 5506 O O . ASP B 1 244 ? -13.859 -19.359 -17.062 1 98.62 244 ASP B O 1
ATOM 5510 N N . PRO B 1 245 ? -15.492 -20.719 -16.219 1 98.69 245 PRO B N 1
ATOM 5511 C CA . PRO B 1 245 ? -16.375 -20.469 -17.375 1 98.69 245 PRO B CA 1
ATOM 5512 C C . PRO B 1 245 ? -17.156 -19.156 -17.25 1 98.69 245 PRO B C 1
ATOM 5514 O O . PRO B 1 245 ? -18.344 -19.172 -16.922 1 98.69 245 PRO B O 1
ATOM 5517 N N . PHE B 1 246 ? -16.594 -18.031 -17.609 1 98.69 246 PHE B N 1
ATOM 5518 C CA . PHE B 1 246 ? -17.094 -16.688 -17.344 1 98.69 246 PHE B CA 1
ATOM 5519 C C . PHE B 1 246 ? -18.406 -16.453 -18.047 1 98.69 246 PHE B C 1
ATOM 5521 O O . PHE B 1 246 ? -19.312 -15.789 -17.516 1 98.69 246 PHE B O 1
ATOM 5528 N N . GLU B 1 247 ? -18.594 -16.953 -19.281 1 98.31 247 GLU B N 1
ATOM 5529 C CA . GLU B 1 247 ? -19.859 -16.766 -20 1 98.31 247 GLU B CA 1
ATOM 5530 C C . GLU B 1 247 ? -21.016 -17.406 -19.25 1 98.31 247 GLU B C 1
ATOM 5532 O O . GLU B 1 247 ? -22.094 -16.812 -19.125 1 98.31 247 GLU B O 1
ATOM 5537 N N . ALA B 1 248 ? -20.781 -18.641 -18.828 1 98.56 248 ALA B N 1
ATOM 5538 C CA . ALA B 1 248 ? -21.812 -19.344 -18.094 1 98.56 248 ALA B CA 1
ATOM 5539 C C . ALA B 1 248 ? -22.141 -18.625 -16.781 1 98.56 248 ALA B C 1
ATOM 5541 O O . ALA B 1 248 ? -23.312 -18.5 -16.406 1 98.56 248 ALA B O 1
ATOM 5542 N N . LEU B 1 249 ? -21.141 -18.203 -16.094 1 98.75 249 LEU B N 1
ATOM 5543 C CA . LEU B 1 249 ? -21.312 -17.469 -14.844 1 98.75 249 LEU B CA 1
ATOM 5544 C C . LEU B 1 249 ? -22.078 -16.172 -15.078 1 98.75 249 LEU B C 1
ATOM 5546 O O . LEU B 1 249 ? -23.031 -15.867 -14.344 1 98.75 249 LEU B O 1
ATOM 5550 N N . ALA B 1 250 ? -21.625 -15.422 -16.078 1 98.5 250 ALA B N 1
ATOM 5551 C CA . ALA B 1 250 ? -22.266 -14.141 -16.375 1 98.5 250 ALA B CA 1
ATOM 5552 C C . ALA B 1 250 ? -23.734 -14.336 -16.734 1 98.5 250 ALA B C 1
ATOM 5554 O O . ALA B 1 250 ? -24.594 -13.523 -16.344 1 98.5 250 ALA B O 1
ATOM 5555 N N . THR B 1 251 ? -24.062 -15.336 -17.5 1 97.88 251 THR B N 1
ATOM 5556 C CA . THR B 1 251 ? -25.438 -15.648 -17.875 1 97.88 251 THR B CA 1
ATOM 5557 C C . THR B 1 251 ? -26.281 -15.922 -16.641 1 97.88 251 THR B C 1
ATOM 5559 O O . THR B 1 251 ? -27.391 -15.391 -16.516 1 97.88 251 THR B O 1
ATOM 5562 N N . ALA B 1 252 ? -25.766 -16.75 -15.789 1 98.19 252 ALA B N 1
ATOM 5563 C CA . ALA B 1 252 ? -26.5 -17.094 -14.57 1 98.19 252 ALA B CA 1
ATOM 5564 C C . ALA B 1 252 ? -26.688 -15.867 -13.68 1 98.19 252 ALA B C 1
ATOM 5566 O O . ALA B 1 252 ? -27.75 -15.695 -13.078 1 98.19 252 ALA B O 1
ATOM 5567 N N . VAL B 1 253 ? -25.688 -15.039 -13.578 1 98.06 253 VAL B N 1
ATOM 5568 C CA . VAL B 1 253 ? -25.734 -13.836 -12.758 1 98.06 253 VAL B CA 1
ATOM 5569 C C . VAL B 1 253 ? -26.781 -12.867 -13.328 1 98.06 253 VAL B C 1
ATOM 5571 O O . VAL B 1 253 ? -27.547 -12.266 -12.578 1 98.06 253 VAL B O 1
ATOM 5574 N N . LYS B 1 254 ? -26.797 -12.695 -14.633 1 97.12 254 LYS B N 1
ATOM 5575 C CA . LYS B 1 254 ? -27.766 -11.82 -15.297 1 97.12 254 LYS B CA 1
ATOM 5576 C C . LYS B 1 254 ? -29.188 -12.289 -15.062 1 97.12 254 LYS B C 1
ATOM 5578 O O . LYS B 1 254 ? -30.109 -11.469 -14.938 1 97.12 254 LYS B O 1
ATOM 5583 N N . ALA B 1 255 ? -29.375 -13.539 -14.977 1 96.88 255 ALA B N 1
ATOM 5584 C CA . ALA B 1 255 ? -30.703 -14.117 -14.781 1 96.88 255 ALA B CA 1
ATOM 5585 C C . ALA B 1 255 ? -31.156 -13.961 -13.336 1 96.88 255 ALA B C 1
ATOM 5587 O O . ALA B 1 255 ? -32.344 -14.062 -13.039 1 96.88 255 ALA B O 1
ATOM 5588 N N . HIS B 1 256 ? -30.281 -13.812 -12.406 1 97.81 256 HIS B N 1
ATOM 5589 C CA . HIS B 1 256 ? -30.594 -13.641 -10.992 1 97.81 256 HIS B CA 1
ATOM 5590 C C . HIS B 1 256 ? -31.094 -12.234 -10.703 1 97.81 256 HIS B C 1
ATOM 5592 O O . HIS B 1 256 ? -30.594 -11.258 -11.266 1 97.81 256 HIS B O 1
ATOM 5598 N N . PRO B 1 257 ? -32.062 -12.055 -9.836 1 97.12 257 PRO B N 1
ATOM 5599 C CA . PRO B 1 257 ? -32.688 -10.742 -9.609 1 97.12 257 PRO B CA 1
ATOM 5600 C C . PRO B 1 257 ? -31.703 -9.742 -8.984 1 97.12 257 PRO B C 1
ATOM 5602 O O . PRO B 1 257 ? -31.859 -8.531 -9.148 1 97.12 257 PRO B O 1
ATOM 5605 N N . ASN B 1 258 ? -30.703 -10.148 -8.227 1 98.5 258 ASN B N 1
ATOM 5606 C CA . ASN B 1 258 ? -29.75 -9.305 -7.535 1 98.5 258 ASN B CA 1
ATOM 5607 C C . ASN B 1 258 ? -28.438 -10.039 -7.273 1 98.5 258 ASN B C 1
ATOM 5609 O O . ASN B 1 258 ? -28.188 -10.5 -6.156 1 98.5 258 ASN B O 1
ATOM 5613 N N . ALA B 1 259 ? -27.594 -10.086 -8.273 1 98.75 259 ALA B N 1
ATOM 5614 C CA . ALA B 1 259 ? -26.312 -10.766 -8.148 1 98.75 259 ALA B CA 1
ATOM 5615 C C . ALA B 1 259 ? -25.188 -9.922 -8.719 1 98.75 259 ALA B C 1
ATOM 5617 O O . ALA B 1 259 ? -25.422 -8.961 -9.461 1 98.75 259 ALA B O 1
ATOM 5618 N N . TRP B 1 260 ? -24 -10.125 -8.305 1 98.88 260 TRP B N 1
ATOM 5619 C CA . TRP B 1 260 ? -22.766 -9.453 -8.68 1 98.88 260 TRP B CA 1
ATOM 5620 C C . TRP B 1 260 ? -21.672 -10.469 -9 1 98.88 260 TRP B C 1
ATOM 5622 O O . TRP B 1 260 ? -21.484 -11.43 -8.258 1 98.88 260 TRP B O 1
ATOM 5632 N N . LEU B 1 261 ? -21.016 -10.344 -10.109 1 98.94 261 LEU B N 1
ATOM 5633 C CA . LEU B 1 261 ? -19.922 -11.234 -10.492 1 98.94 261 LEU B CA 1
ATOM 5634 C C . LEU B 1 261 ? -18.578 -10.531 -10.359 1 98.94 261 LEU B C 1
ATOM 5636 O O . LEU B 1 261 ? -18.312 -9.531 -11.039 1 98.94 261 LEU B O 1
ATOM 5640 N N . HIS B 1 262 ? -17.719 -11.008 -9.484 1 98.94 262 HIS B N 1
ATOM 5641 C CA . HIS B 1 262 ? -16.328 -10.57 -9.367 1 98.94 262 HIS B CA 1
ATOM 5642 C C . HIS B 1 262 ? -15.375 -11.633 -9.898 1 98.94 262 HIS B C 1
ATOM 5644 O O . HIS B 1 262 ? -15.531 -12.82 -9.602 1 98.94 262 HIS B O 1
ATOM 5650 N N . VAL B 1 263 ? -14.383 -11.188 -10.617 1 98.88 263 VAL B N 1
ATOM 5651 C CA . VAL B 1 263 ? -13.367 -12.109 -11.125 1 98.88 263 VAL B CA 1
ATOM 5652 C C . VAL B 1 263 ? -12.016 -11.766 -10.516 1 98.88 263 VAL B C 1
ATOM 5654 O O . VAL B 1 263 ? -11.477 -10.68 -10.742 1 98.88 263 VAL B O 1
ATOM 5657 N N . ASP B 1 264 ? -11.5 -12.688 -9.719 1 98.62 264 ASP B N 1
ATOM 5658 C CA . ASP B 1 264 ? -10.109 -12.594 -9.281 1 98.62 264 ASP B CA 1
ATOM 5659 C C . ASP B 1 264 ? -9.148 -12.969 -10.406 1 98.62 264 ASP B C 1
ATOM 5661 O O . ASP B 1 264 ? -9.008 -14.148 -10.742 1 98.62 264 ASP B O 1
ATOM 5665 N N . GLY B 1 265 ? -8.477 -11.93 -10.906 1 98.44 265 GLY B N 1
ATOM 5666 C CA . GLY B 1 265 ? -7.539 -12.117 -12 1 98.44 265 GLY B CA 1
ATOM 5667 C C . GLY B 1 265 ? -6.109 -11.766 -11.625 1 98.44 265 GLY B C 1
ATOM 5668 O O . GLY B 1 265 ? -5.332 -11.328 -12.477 1 98.44 265 GLY B O 1
ATOM 5669 N N . ALA B 1 266 ? -5.73 -11.938 -10.383 1 97.12 266 ALA B N 1
ATOM 5670 C CA . ALA B 1 266 ? -4.395 -11.578 -9.898 1 97.12 266 ALA B CA 1
ATOM 5671 C C . ALA B 1 266 ? -3.312 -12.195 -10.781 1 97.12 266 ALA B C 1
ATOM 5673 O O . ALA B 1 266 ? -2.279 -11.57 -11.031 1 97.12 266 ALA B O 1
ATOM 5674 N N . ILE B 1 267 ? -3.596 -13.375 -11.289 1 92.62 267 ILE B N 1
ATOM 5675 C CA . ILE B 1 267 ? -2.572 -14.102 -12.031 1 92.62 267 ILE B CA 1
ATOM 5676 C C . ILE B 1 267 ? -2.908 -14.102 -13.516 1 92.62 267 ILE B C 1
ATOM 5678 O O . ILE B 1 267 ? -2.045 -13.82 -14.352 1 92.62 267 ILE B O 1
ATOM 5682 N N . GLY B 1 268 ? -4.191 -14.273 -13.852 1 97.62 268 GLY B N 1
ATOM 5683 C CA . GLY B 1 268 ? -4.473 -14.68 -15.219 1 97.62 268 GLY B CA 1
ATOM 5684 C C . GLY B 1 268 ? -5.195 -13.609 -16.016 1 97.62 268 GLY B C 1
ATOM 5685 O O . GLY B 1 268 ? -5.398 -13.758 -17.219 1 97.62 268 GLY B O 1
ATOM 5686 N N . LEU B 1 269 ? -5.543 -12.453 -15.453 1 98.5 269 LEU B N 1
ATOM 5687 C CA . LEU B 1 269 ? -6.316 -11.445 -16.172 1 98.5 269 LEU B CA 1
ATOM 5688 C C . LEU B 1 269 ? -5.543 -10.938 -17.391 1 98.5 269 LEU B C 1
ATOM 5690 O O . LEU B 1 269 ? -6.137 -10.617 -18.422 1 98.5 269 LEU B O 1
ATOM 5694 N N . TRP B 1 270 ? -4.242 -10.891 -17.344 1 98.06 270 TRP B N 1
ATOM 5695 C CA . TRP B 1 270 ? -3.398 -10.305 -18.391 1 98.06 270 TRP B CA 1
ATOM 5696 C C . TRP B 1 270 ? -3.422 -11.164 -19.656 1 98.06 270 TRP B C 1
ATOM 5698 O O . TRP B 1 270 ? -3.039 -10.703 -20.719 1 98.06 270 TRP B O 1
ATOM 5708 N N . SER B 1 271 ? -3.893 -12.406 -19.547 1 98.31 271 SER B N 1
ATOM 5709 C CA . SER B 1 271 ? -4.086 -13.219 -20.734 1 98.31 271 SER B CA 1
ATOM 5710 C C . SER B 1 271 ? -5.004 -12.523 -21.734 1 98.31 271 SER B C 1
ATOM 5712 O O . SER B 1 271 ? -4.934 -12.781 -22.938 1 98.31 271 SER B O 1
ATOM 5714 N N . ALA B 1 272 ? -5.789 -11.641 -21.25 1 98.5 272 ALA B N 1
ATOM 5715 C CA . ALA B 1 272 ? -6.742 -10.922 -22.094 1 98.5 272 ALA B CA 1
ATOM 5716 C C . ALA B 1 272 ? -6.02 -10.031 -23.094 1 98.5 272 ALA B C 1
ATOM 5718 O O . ALA B 1 272 ? -6.582 -9.664 -24.125 1 98.5 272 ALA B O 1
ATOM 5719 N N . ALA B 1 273 ? -4.789 -9.688 -22.812 1 98 273 ALA B N 1
ATOM 5720 C CA . ALA B 1 273 ? -4.031 -8.781 -23.672 1 98 273 ALA B CA 1
ATOM 5721 C C . ALA B 1 273 ? -3.393 -9.531 -24.828 1 98 273 ALA B C 1
ATOM 5723 O O . ALA B 1 273 ? -2.91 -8.922 -25.797 1 98 273 ALA B O 1
ATOM 5724 N N . SER B 1 274 ? -3.414 -10.812 -24.828 1 98.19 274 SER B N 1
ATOM 5725 C CA . SER B 1 274 ? -2.764 -11.633 -25.844 1 98.19 274 SER B CA 1
ATOM 5726 C C . SER B 1 274 ? -3.777 -12.188 -26.828 1 98.19 274 SER B C 1
ATOM 5728 O O . SER B 1 274 ? -4.766 -12.812 -26.438 1 98.19 274 SER B O 1
ATOM 5730 N N . ALA B 1 275 ? -3.492 -12.055 -28.078 1 97.56 275 ALA B N 1
ATOM 5731 C CA . ALA B 1 275 ? -4.352 -12.617 -29.109 1 97.56 275 ALA B CA 1
ATOM 5732 C C . ALA B 1 275 ? -4.383 -14.141 -29.031 1 97.56 275 ALA B C 1
ATOM 5734 O O . ALA B 1 275 ? -5.391 -14.766 -29.359 1 97.56 275 ALA B O 1
ATOM 5735 N N . GLN B 1 276 ? -3.344 -14.719 -28.531 1 97.31 276 GLN B N 1
ATOM 5736 C CA . GLN B 1 276 ? -3.223 -16.172 -28.453 1 97.31 276 GLN B CA 1
ATOM 5737 C C . GLN B 1 276 ? -3.971 -16.734 -27.25 1 97.31 276 GLN B C 1
ATOM 5739 O O . GLN B 1 276 ? -4.379 -17.891 -27.25 1 97.31 276 GLN B O 1
ATOM 5744 N N . GLN B 1 277 ? -4.172 -15.867 -26.234 1 98.06 277 GLN B N 1
ATOM 5745 C CA . GLN B 1 277 ? -4.664 -16.391 -24.969 1 98.06 277 GLN B CA 1
ATOM 5746 C C . GLN B 1 277 ? -6.07 -15.891 -24.672 1 98.06 277 GLN B C 1
ATOM 5748 O O . GLN B 1 277 ? -6.781 -16.469 -23.844 1 98.06 277 GLN B O 1
ATOM 5753 N N . ARG B 1 278 ? -6.484 -14.828 -25.281 1 97.69 278 ARG B N 1
ATOM 5754 C CA . ARG B 1 278 ? -7.699 -14.109 -24.906 1 97.69 278 ARG B CA 1
ATOM 5755 C C . ARG B 1 278 ? -8.914 -15.031 -24.953 1 97.69 278 ARG B C 1
ATOM 5757 O O . ARG B 1 278 ? -9.906 -14.797 -24.266 1 97.69 278 ARG B O 1
ATOM 5764 N N . HIS B 1 279 ? -8.906 -16.094 -25.797 1 97.38 279 HIS B N 1
ATOM 5765 C CA . HIS B 1 279 ? -10.023 -17.016 -25.922 1 97.38 279 HIS B CA 1
ATOM 5766 C C . HIS B 1 279 ? -10.281 -17.734 -24.594 1 97.38 279 HIS B C 1
ATOM 5768 O O . HIS B 1 279 ? -11.398 -18.188 -24.328 1 97.38 279 HIS B O 1
ATOM 5774 N N . LEU B 1 280 ? -9.273 -17.875 -23.688 1 97.75 280 LEU B N 1
ATOM 5775 C CA . LEU B 1 280 ? -9.398 -18.531 -22.391 1 97.75 280 LEU B CA 1
ATOM 5776 C C . LEU B 1 280 ? -10.312 -17.719 -21.469 1 97.75 280 LEU B C 1
ATOM 5778 O O . LEU B 1 280 ? -10.797 -18.25 -20.469 1 97.75 280 LEU B O 1
ATOM 5782 N N . LEU B 1 281 ? -10.516 -16.453 -21.797 1 98.38 281 LEU B N 1
ATOM 5783 C CA . LEU B 1 281 ? -11.242 -15.523 -20.922 1 98.38 281 LEU B CA 1
ATOM 5784 C C . LEU B 1 281 ? -12.578 -15.125 -21.547 1 98.38 281 LEU B C 1
ATOM 5786 O O . LEU B 1 281 ? -13.133 -14.078 -21.219 1 98.38 281 LEU B O 1
ATOM 5790 N N . LYS B 1 282 ? -13.117 -15.914 -22.453 1 97.94 282 LYS B N 1
ATOM 5791 C CA . LYS B 1 282 ? -14.375 -15.602 -23.109 1 97.94 282 LYS B CA 1
ATOM 5792 C C . LYS B 1 282 ? -15.469 -15.266 -22.094 1 97.94 282 LYS B C 1
ATOM 5794 O O . LYS B 1 282 ? -15.766 -16.062 -21.219 1 97.94 282 LYS B O 1
ATOM 5799 N N . GLY B 1 283 ? -16 -14.062 -22.219 1 98.44 283 GLY B N 1
ATOM 5800 C CA . GLY B 1 283 ? -17.094 -13.633 -21.359 1 98.44 283 GLY B CA 1
ATOM 5801 C C . GLY B 1 283 ? -16.625 -12.852 -20.141 1 98.44 283 GLY B C 1
ATOM 5802 O O . GLY B 1 283 ? -17.438 -12.367 -19.359 1 98.44 283 GLY B O 1
ATOM 5803 N N . ILE B 1 284 ? -15.32 -12.633 -20 1 98.25 284 ILE B N 1
ATOM 5804 C CA . ILE B 1 284 ? -14.781 -12.016 -18.797 1 98.25 284 ILE B CA 1
ATOM 5805 C C . ILE B 1 284 ? -15.281 -10.57 -18.688 1 98.25 284 ILE B C 1
ATOM 5807 O O . ILE B 1 284 ? -15.477 -10.047 -17.594 1 98.25 284 ILE B O 1
ATOM 5811 N N . GLU B 1 285 ? -15.516 -9.867 -19.859 1 98.06 285 GLU B N 1
ATOM 5812 C CA . GLU B 1 285 ? -15.93 -8.469 -19.922 1 98.06 285 GLU B CA 1
ATOM 5813 C C . GLU B 1 285 ? -17.344 -8.289 -19.375 1 98.06 285 GLU B C 1
ATOM 5815 O O . GLU B 1 285 ? -17.766 -7.168 -19.094 1 98.06 285 GLU B O 1
ATOM 5820 N N . LEU B 1 286 ? -18.031 -9.398 -19.125 1 98.5 286 LEU B N 1
ATOM 5821 C CA . LEU B 1 286 ? -19.422 -9.336 -18.672 1 98.5 286 LEU B CA 1
ATOM 5822 C C . LEU B 1 286 ? -19.484 -9.25 -17.156 1 98.5 286 LEU B C 1
ATOM 5824 O O . LEU B 1 286 ? -20.547 -9.016 -16.578 1 98.5 286 LEU B O 1
ATOM 5828 N N . ALA B 1 287 ? -18.375 -9.383 -16.453 1 98.81 287 ALA B N 1
ATOM 5829 C CA . ALA B 1 287 ? -18.344 -9.328 -15 1 98.81 287 ALA B CA 1
ATOM 5830 C C . ALA B 1 287 ? -18.578 -7.906 -14.5 1 98.81 287 ALA B C 1
ATOM 5832 O O . ALA B 1 287 ? -18.609 -6.961 -15.289 1 98.81 287 ALA B O 1
ATOM 5833 N N . ASP B 1 288 ? -18.797 -7.762 -13.18 1 98.88 288 ASP B N 1
ATOM 5834 C CA . ASP B 1 288 ? -19.062 -6.465 -12.57 1 98.88 288 ASP B CA 1
ATOM 5835 C C . ASP B 1 288 ? -17.797 -5.832 -12.023 1 98.88 288 ASP B C 1
ATOM 5837 O O . ASP B 1 288 ? -17.703 -4.609 -11.898 1 98.88 288 ASP B O 1
ATOM 5841 N N . SER B 1 289 ? -16.859 -6.641 -11.68 1 98.94 289 SER B N 1
ATOM 5842 C CA . SER B 1 289 ? -15.594 -6.133 -11.18 1 98.94 289 SER B CA 1
ATOM 5843 C C . SER B 1 289 ? -14.477 -7.156 -11.367 1 98.94 289 SER B C 1
ATOM 5845 O O . SER B 1 289 ? -14.742 -8.352 -11.508 1 98.94 289 SER B O 1
ATOM 5847 N N . TRP B 1 290 ? -13.25 -6.688 -11.43 1 98.88 290 TRP B N 1
ATOM 5848 C CA . TRP B 1 290 ? -12.023 -7.461 -11.609 1 98.88 290 TRP B CA 1
ATOM 5849 C C . TRP B 1 290 ? -10.914 -6.93 -10.719 1 98.88 290 TRP B C 1
ATOM 5851 O O . TRP B 1 290 ? -10.938 -5.77 -10.305 1 98.88 290 TRP B O 1
ATOM 5861 N N . ASP B 1 291 ? -9.992 -7.766 -10.352 1 98.75 291 ASP B N 1
ATOM 5862 C CA . ASP B 1 291 ? -8.711 -7.348 -9.781 1 98.75 291 ASP B CA 1
ATOM 5863 C C . ASP B 1 291 ? -7.547 -7.977 -10.539 1 98.75 291 ASP B C 1
ATOM 5865 O O . ASP B 1 291 ? -7.719 -8.984 -11.227 1 98.75 291 ASP B O 1
ATOM 5869 N N . THR B 1 292 ? -6.367 -7.371 -10.469 1 98.31 292 THR B N 1
ATOM 5870 C CA . THR B 1 292 ? -5.145 -7.973 -10.992 1 98.31 292 THR B CA 1
ATOM 5871 C C . THR B 1 292 ? -3.918 -7.406 -10.281 1 98.31 292 THR B C 1
ATOM 5873 O O . THR B 1 292 ? -4.023 -6.445 -9.516 1 98.31 292 THR B O 1
ATOM 5876 N N . ASP B 1 293 ? -2.795 -8.086 -10.391 1 97.06 293 ASP B N 1
ATOM 5877 C CA . ASP B 1 293 ? -1.504 -7.66 -9.859 1 97.06 293 ASP B CA 1
ATOM 5878 C C . ASP B 1 293 ? -0.528 -7.332 -10.992 1 97.06 293 ASP B C 1
ATOM 5880 O O . ASP B 1 293 ? -0.218 -8.188 -11.82 1 97.06 293 ASP B O 1
ATOM 5884 N N . GLY B 1 294 ? -0.054 -6.133 -10.938 1 96.75 294 GLY B N 1
ATOM 5885 C CA . GLY B 1 294 ? 0.998 -5.793 -11.883 1 96.75 294 GLY B CA 1
ATOM 5886 C C . GLY B 1 294 ? 2.336 -6.418 -11.539 1 96.75 294 GLY B C 1
ATOM 5887 O O . GLY B 1 294 ? 3.164 -6.652 -12.422 1 96.75 294 GLY B O 1
ATOM 5888 N N . HIS B 1 295 ? 2.582 -6.707 -10.266 1 97.38 295 HIS B N 1
ATOM 5889 C CA . HIS B 1 295 ? 3.898 -7.16 -9.828 1 97.38 295 HIS B CA 1
ATOM 5890 C C . HIS B 1 295 ? 4.031 -8.672 -9.953 1 97.38 295 HIS B C 1
ATOM 5892 O O . HIS B 1 295 ? 4.969 -9.266 -9.414 1 97.38 295 HIS B O 1
ATOM 5898 N N . LYS B 1 296 ? 3.062 -9.328 -10.555 1 97.06 296 LYS B N 1
ATOM 5899 C CA . LYS B 1 296 ? 3.154 -10.75 -10.891 1 97.06 296 LYS B CA 1
ATOM 5900 C C . LYS B 1 296 ? 3.496 -10.945 -12.359 1 97.06 296 LYS B C 1
ATOM 5902 O O . LYS B 1 296 ? 4.617 -10.656 -12.789 1 97.06 296 LYS B O 1
ATOM 5907 N N . TRP B 1 297 ? 2.498 -11.18 -13.188 1 97.5 297 TRP B N 1
ATOM 5908 C CA . TRP B 1 297 ? 2.744 -11.539 -14.578 1 97.5 297 TRP B CA 1
ATOM 5909 C C . TRP B 1 297 ? 3.143 -10.312 -15.398 1 97.5 297 TRP B C 1
ATOM 5911 O O . TRP B 1 297 ? 3.867 -10.43 -16.391 1 97.5 297 TRP B O 1
ATOM 5921 N N . PHE B 1 298 ? 2.762 -9.07 -14.93 1 97.44 298 PHE B N 1
ATOM 5922 C CA . PHE B 1 298 ? 3.031 -7.867 -15.703 1 97.44 298 PHE B CA 1
ATOM 5923 C C . PHE B 1 298 ? 4.359 -7.242 -15.289 1 97.44 298 PHE B C 1
ATOM 5925 O O . PHE B 1 298 ? 4.734 -6.18 -15.789 1 97.44 298 PHE B O 1
ATOM 5932 N N . ASN B 1 299 ? 5.066 -7.805 -14.422 1 97.75 299 ASN B N 1
ATOM 5933 C CA . ASN B 1 299 ? 6.441 -7.512 -14.031 1 97.75 299 ASN B CA 1
ATOM 5934 C C . ASN B 1 299 ? 6.625 -6.039 -13.68 1 97.75 299 ASN B C 1
ATOM 5936 O O . ASN B 1 299 ? 7.555 -5.391 -14.156 1 97.75 299 ASN B O 1
ATOM 5940 N N . MET B 1 300 ? 5.762 -5.52 -12.867 1 98.12 300 MET B N 1
ATOM 5941 C CA . MET B 1 300 ? 5.938 -4.242 -12.188 1 98.12 300 MET B CA 1
ATOM 5942 C C . MET B 1 300 ? 6.68 -4.426 -10.867 1 98.12 300 MET B C 1
ATOM 5944 O O . MET B 1 300 ? 6.562 -5.473 -10.227 1 98.12 300 MET B O 1
ATOM 5948 N N . PRO B 1 301 ? 7.492 -3.459 -10.469 1 97.31 301 PRO B N 1
ATOM 5949 C CA . PRO B 1 301 ? 8.055 -3.551 -9.117 1 97.31 301 PRO B CA 1
ATOM 5950 C C . PRO B 1 301 ? 6.977 -3.57 -8.031 1 97.31 301 PRO B C 1
ATOM 5952 O O . PRO B 1 301 ? 5.883 -3.031 -8.234 1 97.31 301 PRO B O 1
ATOM 5955 N N . TYR B 1 302 ? 7.281 -4.316 -6.91 1 96.69 302 TYR B N 1
ATOM 5956 C CA . TYR B 1 302 ? 6.371 -4.23 -5.773 1 96.69 302 TYR B CA 1
ATOM 5957 C C . TYR B 1 302 ? 6.285 -2.805 -5.25 1 96.69 302 TYR B C 1
ATOM 5959 O O . TYR B 1 302 ? 7.293 -2.102 -5.172 1 96.69 302 TYR B O 1
ATOM 5967 N N . ASP B 1 303 ? 5.156 -2.43 -4.879 1 94.12 303 ASP B N 1
ATOM 5968 C CA . ASP B 1 303 ? 3.908 -3.18 -4.965 1 94.12 303 ASP B CA 1
ATOM 5969 C C . ASP B 1 303 ? 2.955 -2.543 -5.973 1 94.12 303 ASP B C 1
ATOM 5971 O O . ASP B 1 303 ? 3.023 -1.339 -6.227 1 94.12 303 ASP B O 1
ATOM 5975 N N . SER B 1 304 ? 2.26 -3.33 -6.672 1 97.38 304 SER B N 1
ATOM 5976 C CA . SER B 1 304 ? 1.391 -2.898 -7.762 1 97.38 304 SER B CA 1
ATOM 5977 C C . SER B 1 304 ? 0.159 -3.793 -7.871 1 97.38 304 SER B C 1
ATOM 5979 O O . SER B 1 304 ? 0.245 -4.918 -8.375 1 97.38 304 SER B O 1
ATOM 5981 N N . GLY B 1 305 ? -0.971 -3.406 -7.414 1 97.62 305 GLY B N 1
ATOM 5982 C CA . GLY B 1 305 ? -2.273 -4.016 -7.625 1 97.62 305 GLY B CA 1
ATOM 5983 C C . GLY B 1 305 ? -3.23 -3.125 -8.398 1 97.62 305 GLY B C 1
ATOM 5984 O O . GLY B 1 305 ? -2.959 -1.939 -8.594 1 97.62 305 GLY B O 1
ATOM 5985 N N . VAL B 1 306 ? -4.293 -3.693 -8.938 1 98.56 306 VAL B N 1
ATOM 5986 C CA . VAL B 1 306 ? -5.285 -2.926 -9.68 1 98.56 306 VAL B CA 1
ATOM 5987 C C . VAL B 1 306 ? -6.684 -3.459 -9.383 1 98.56 306 VAL B C 1
ATOM 5989 O O . VAL B 1 306 ? -6.918 -4.668 -9.438 1 98.56 306 VAL B O 1
ATOM 5992 N N . VAL B 1 307 ? -7.57 -2.602 -9.039 1 98.81 307 VAL B N 1
ATOM 5993 C CA . VAL B 1 307 ? -8.992 -2.92 -8.969 1 98.81 307 VAL B CA 1
ATOM 5994 C C . VAL B 1 307 ? -9.719 -2.289 -10.148 1 98.81 307 VAL B C 1
ATOM 5996 O O . VAL B 1 307 ? -9.422 -1.158 -10.539 1 98.81 307 VAL B O 1
ATOM 5999 N N . ILE B 1 308 ? -10.602 -3.004 -10.773 1 98.88 308 ILE B N 1
ATOM 6000 C CA . ILE B 1 308 ? -11.43 -2.537 -11.875 1 98.88 308 ILE B CA 1
ATOM 6001 C C . ILE B 1 308 ? -12.898 -2.826 -11.578 1 98.88 308 ILE B C 1
ATOM 6003 O O . ILE B 1 308 ? -13.266 -3.969 -11.297 1 98.88 308 ILE B O 1
ATOM 6007 N N . VAL B 1 309 ? -13.695 -1.834 -11.594 1 98.81 309 VAL B N 1
ATOM 6008 C CA . VAL B 1 309 ? -15.125 -1.984 -11.398 1 98.81 309 VAL B CA 1
ATOM 6009 C C . VAL B 1 309 ? -15.883 -1.419 -12.602 1 98.81 309 VAL B C 1
ATOM 6011 O O . VAL B 1 309 ? -15.656 -0.274 -13 1 98.81 309 VAL B O 1
ATOM 6014 N N . ARG B 1 310 ? -16.75 -2.207 -13.164 1 98.69 310 ARG B N 1
ATOM 6015 C CA . ARG B 1 310 ? -17.453 -1.864 -14.398 1 98.69 310 ARG B CA 1
ATOM 6016 C C . ARG B 1 310 ? -18.109 -0.491 -14.289 1 98.69 310 ARG B C 1
ATOM 6018 O O . ARG B 1 310 ? -18.016 0.32 -15.211 1 98.69 310 ARG B O 1
ATOM 6025 N N . ASP B 1 311 ? -18.844 -0.225 -13.203 1 98 311 ASP B N 1
ATOM 6026 C CA . ASP B 1 311 ? -19.484 1.054 -12.945 1 98 311 ASP B CA 1
ATOM 6027 C C . ASP B 1 311 ? -18.641 1.937 -12.039 1 98 311 ASP B C 1
ATOM 6029 O O . ASP B 1 311 ? -18.625 1.767 -10.812 1 98 311 ASP B O 1
ATOM 6033 N N . ALA B 1 312 ? -18 2.896 -12.609 1 96.44 312 ALA B N 1
ATOM 6034 C CA . ALA B 1 312 ? -17.062 3.762 -11.891 1 96.44 312 ALA B CA 1
ATOM 6035 C C . ALA B 1 312 ? -17.781 4.527 -10.781 1 96.44 312 ALA B C 1
ATOM 6037 O O . ALA B 1 312 ? -17.188 4.809 -9.734 1 96.44 312 ALA B O 1
ATOM 6038 N N . ALA B 1 313 ? -19 4.867 -10.961 1 95.25 313 ALA B N 1
ATOM 6039 C CA . ALA B 1 313 ? -19.766 5.633 -9.969 1 95.25 313 ALA B CA 1
ATOM 6040 C C . ALA B 1 313 ? -20.016 4.805 -8.711 1 95.25 313 ALA B C 1
ATOM 6042 O O . ALA B 1 313 ? -19.984 5.336 -7.602 1 95.25 313 ALA B O 1
ATOM 6043 N N . LEU B 1 314 ? -20.297 3.494 -8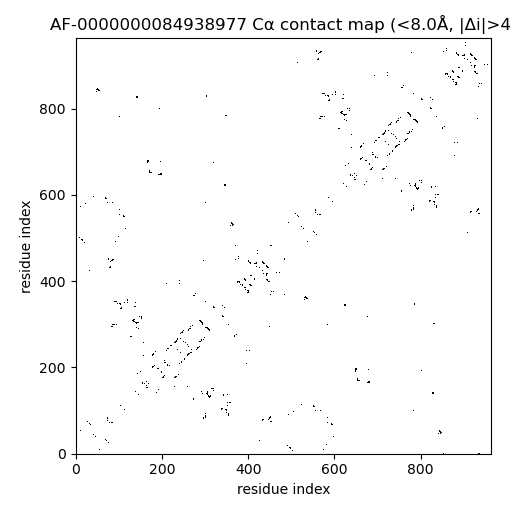.875 1 96.94 314 LEU B N 1
ATOM 6044 C CA . LEU B 1 314 ? -20.5 2.611 -7.73 1 96.94 314 LEU B CA 1
ATOM 6045 C C . LEU B 1 314 ? -19.219 2.463 -6.918 1 96.94 314 LEU B C 1
ATOM 6047 O O . LEU B 1 314 ? -19.25 2.398 -5.688 1 96.94 314 LEU B O 1
ATOM 6051 N N . LEU B 1 315 ? -18.094 2.371 -7.656 1 97.38 315 LEU B N 1
ATOM 6052 C CA . LEU B 1 315 ? -16.812 2.312 -6.98 1 97.38 315 LEU B CA 1
ATOM 6053 C C . LEU B 1 315 ? -16.562 3.574 -6.156 1 97.38 315 LEU B C 1
ATOM 6055 O O . LEU B 1 315 ? -16.219 3.492 -4.977 1 97.38 315 LEU B O 1
ATOM 6059 N N . ALA B 1 316 ? -16.75 4.719 -6.75 1 94.62 316 ALA B N 1
ATOM 6060 C CA . ALA B 1 316 ? -16.531 5.996 -6.074 1 94.62 316 ALA B CA 1
ATOM 6061 C C . ALA B 1 316 ? -17.453 6.129 -4.855 1 94.62 316 ALA B C 1
ATOM 6063 O O . ALA B 1 316 ? -17.016 6.594 -3.799 1 94.62 316 ALA B O 1
ATOM 6064 N N . GLU B 1 317 ? -18.656 5.73 -5.035 1 94.12 317 GLU B N 1
ATOM 6065 C CA . GLU B 1 317 ? -19.609 5.789 -3.928 1 94.12 317 GLU B CA 1
ATOM 6066 C C . GLU B 1 317 ? -19.156 4.902 -2.77 1 94.12 317 GLU B C 1
ATOM 6068 O O . GLU B 1 317 ? -19.203 5.32 -1.609 1 94.12 317 GLU B O 1
ATOM 6073 N N . ALA B 1 318 ? -18.75 3.713 -3.096 1 95.25 318 ALA B N 1
ATOM 6074 C CA . ALA B 1 318 ? -18.312 2.762 -2.074 1 95.25 318 ALA B CA 1
ATOM 6075 C C . ALA B 1 318 ? -17.094 3.277 -1.324 1 95.25 318 ALA B C 1
ATOM 6077 O O . ALA B 1 318 ? -16.922 2.994 -0.136 1 95.25 318 ALA B O 1
ATOM 6078 N N . MET B 1 319 ? -16.219 4.047 -2.031 1 93.06 319 MET B N 1
ATOM 6079 C CA . MET B 1 319 ? -14.992 4.559 -1.428 1 93.06 319 MET B CA 1
ATOM 6080 C C . MET B 1 319 ? -15.25 5.875 -0.702 1 93.06 319 MET B C 1
ATOM 6082 O O . MET B 1 319 ? -14.344 6.434 -0.081 1 93.06 319 MET B O 1
ATOM 6086 N N . GLY B 1 320 ? -16.391 6.387 -0.596 1 77.62 320 GLY B N 1
ATOM 6087 C CA . GLY B 1 320 ? -16.766 7.539 0.21 1 77.62 320 GLY B CA 1
ATOM 6088 C C . GLY B 1 320 ? -17 8.797 -0.611 1 77.62 320 GLY B C 1
ATOM 6089 O O . GLY B 1 320 ? -16.953 9.906 -0.078 1 77.62 320 GLY B O 1
ATOM 6090 N N . GLY B 1 321 ? -16.891 8.852 -1.952 1 62.91 321 GLY B N 1
ATOM 6091 C CA . GLY B 1 321 ? -16.906 9.992 -2.855 1 62.91 321 GLY B CA 1
ATOM 6092 C C . GLY B 1 321 ? -17.969 11.016 -2.496 1 62.91 321 GLY B C 1
ATOM 6093 O O . GLY B 1 321 ? -17.734 12.219 -2.574 1 62.91 321 GLY B O 1
ATOM 6094 N N . ASN B 1 322 ? -19.188 10.625 -2.154 1 51.78 322 ASN B N 1
ATOM 6095 C CA . ASN B 1 322 ? -20.109 11.727 -1.927 1 51.78 322 ASN B CA 1
ATOM 6096 C C . ASN B 1 322 ? 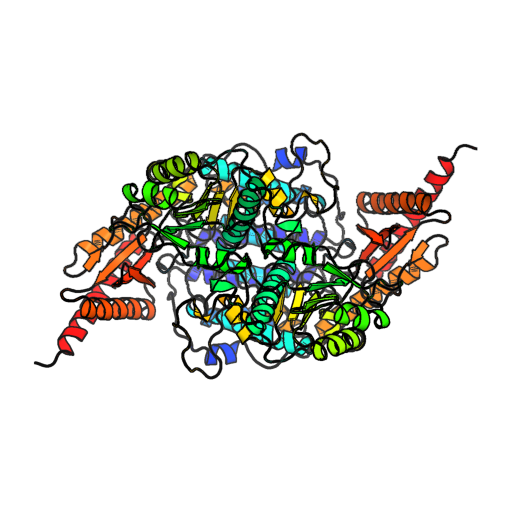-19.859 12.406 -0.581 1 51.78 322 ASN B C 1
ATOM 6098 O O . ASN B 1 322 ? -20.375 13.492 -0.325 1 51.78 322 ASN B O 1
ATOM 6102 N N . ALA B 1 323 ? -19.156 11.727 0.168 1 45.47 323 ALA B N 1
ATOM 6103 C CA . ALA B 1 323 ? -19.016 12.258 1.522 1 45.47 323 ALA B CA 1
ATOM 6104 C C . ALA B 1 323 ? -17.734 13.07 1.661 1 45.47 323 ALA B C 1
ATOM 6106 O O . ALA B 1 323 ? -17.562 13.797 2.645 1 45.47 323 ALA B O 1
ATOM 6107 N N . MET B 1 324 ? -16.719 12.547 0.908 1 41.69 324 MET B N 1
ATOM 6108 C CA . MET B 1 324 ? -15.484 13.328 1.046 1 41.69 324 MET B CA 1
ATOM 6109 C C . MET B 1 324 ? -15.562 14.609 0.218 1 41.69 324 MET B C 1
ATOM 6111 O O . MET B 1 324 ? -15.711 14.555 -1.005 1 41.69 324 MET B O 1
ATOM 6115 N N . GLY B 1 325 ? -16 15.75 0.833 1 37 325 GLY B N 1
ATOM 6116 C CA . GLY B 1 325 ? -16.141 17.156 0.491 1 37 325 GLY B CA 1
ATOM 6117 C C . GLY B 1 325 ? -16.422 17.391 -0.983 1 37 325 GLY B C 1
ATOM 6118 O O . GLY B 1 325 ? -15.867 16.688 -1.837 1 37 325 GLY B O 1
ATOM 6119 N N . ALA B 1 326 ? -17.672 17.734 -1.327 1 33.44 326 ALA B N 1
ATOM 6120 C CA . ALA B 1 326 ? -18.25 18.312 -2.537 1 33.44 326 ALA B CA 1
ATOM 6121 C C . ALA B 1 326 ? -17.188 19.016 -3.369 1 33.44 326 ALA B C 1
ATOM 6123 O O . ALA B 1 326 ? -17.5 19.672 -4.363 1 33.44 326 ALA B O 1
ATOM 6124 N N . TYR B 1 327 ? -16.062 19.062 -2.877 1 31.08 327 TYR B N 1
ATOM 6125 C CA . TYR B 1 327 ? -15.281 20.156 -3.439 1 31.08 327 TYR B CA 1
ATOM 6126 C C . TYR B 1 327 ? -15.109 19.984 -4.945 1 31.08 327 TYR B C 1
ATOM 6128 O O . TYR B 1 327 ? -14.852 20.969 -5.66 1 31.08 327 TYR B O 1
ATOM 6136 N N . LEU B 1 328 ? -14.695 18.719 -5.414 1 34 328 LEU B N 1
ATOM 6137 C CA . LEU B 1 328 ? -14.016 18.891 -6.691 1 34 328 LEU B CA 1
ATOM 6138 C C . LEU B 1 328 ? -14.953 18.578 -7.852 1 34 328 LEU B C 1
ATOM 6140 O O . LEU B 1 328 ? -14.523 18.047 -8.883 1 34 328 LEU B O 1
ATOM 6144 N N . THR B 1 329 ? -16.188 18.609 -7.625 1 32.09 329 THR B N 1
ATOM 6145 C CA . THR B 1 329 ? -16.969 18.219 -8.781 1 32.09 329 THR B CA 1
ATOM 6146 C C . THR B 1 329 ? -17.078 19.359 -9.781 1 32.09 329 THR B C 1
ATOM 6148 O O . THR B 1 329 ? -18.078 20.094 -9.805 1 32.09 329 THR B O 1
ATOM 6151 N N . ASP B 1 330 ? -16.125 20.172 -9.953 1 29.41 330 ASP B N 1
ATOM 6152 C CA . ASP B 1 330 ? -16.391 21.125 -11.023 1 29.41 330 ASP B CA 1
ATOM 6153 C C . ASP B 1 330 ? -16.672 20.406 -12.344 1 29.41 330 ASP B C 1
ATOM 6155 O O . ASP B 1 330 ? -16.125 19.328 -12.594 1 29.41 330 ASP B O 1
ATOM 6159 N N . ALA B 1 331 ? -17.641 20.781 -13.141 1 30.14 331 ALA B N 1
ATOM 6160 C CA . ALA B 1 331 ? -18.266 20.484 -14.438 1 30.14 331 ALA B CA 1
ATOM 6161 C C . ALA B 1 331 ? -17.203 20.297 -15.516 1 30.14 331 ALA B C 1
ATOM 6163 O O . ALA B 1 331 ? -17.125 21.078 -16.469 1 30.14 331 ALA B O 1
ATOM 6164 N N . ILE B 1 332 ? -15.93 19.969 -15.367 1 35.94 332 ILE B N 1
ATOM 6165 C CA . ILE B 1 332 ? -15.023 19.828 -16.5 1 35.94 332 ILE B CA 1
ATOM 6166 C C . ILE B 1 332 ? -15.305 18.516 -17.234 1 35.94 332 ILE B C 1
ATOM 6168 O O . ILE B 1 332 ? -15.797 17.547 -16.625 1 35.94 332 ILE B O 1
ATOM 6172 N N . ALA B 1 333 ? -15.297 18.375 -18.641 1 39.75 333 ALA B N 1
ATOM 6173 C CA . ALA B 1 333 ? -15.539 17.234 -19.531 1 39.75 333 ALA B CA 1
ATOM 6174 C C . ALA B 1 333 ? -15.078 15.938 -18.891 1 39.75 333 ALA B C 1
ATOM 6176 O O . ALA B 1 333 ? -15.797 14.93 -18.906 1 39.75 333 ALA B O 1
ATOM 6177 N N . LYS B 1 334 ? -13.828 15.859 -18.594 1 50.88 334 LYS B N 1
ATOM 6178 C CA . LYS B 1 334 ? -13.328 14.758 -17.781 1 50.88 334 LYS B CA 1
ATOM 6179 C C . LYS B 1 334 ? -12.898 15.258 -16.406 1 50.88 334 LYS B C 1
ATOM 6181 O O . LYS B 1 334 ? -11.992 16.094 -16.297 1 50.88 334 LYS B O 1
ATOM 6186 N N . PRO B 1 335 ? -13.641 14.945 -15.414 1 71.38 335 PRO B N 1
ATOM 6187 C CA . PRO B 1 335 ? -13.25 15.43 -14.086 1 71.38 335 PRO B CA 1
ATOM 6188 C C . PRO B 1 335 ? -11.836 14.992 -13.703 1 71.38 335 PRO B C 1
ATOM 6190 O O . PRO B 1 335 ? -11.344 13.977 -14.188 1 71.38 335 PRO B O 1
ATOM 6193 N N . ASP B 1 336 ? -11.156 15.859 -13.102 1 87.12 336 ASP B N 1
ATOM 6194 C CA . ASP B 1 336 ? -9.828 15.547 -12.578 1 87.12 336 ASP B CA 1
ATOM 6195 C C . ASP B 1 336 ? -9.867 14.305 -11.695 1 87.12 336 ASP B C 1
ATOM 6197 O O . ASP B 1 336 ? -10.805 14.117 -10.914 1 87.12 336 ASP B O 1
ATOM 6201 N N . ARG B 1 337 ? -8.914 13.492 -11.93 1 88.38 337 ARG B N 1
ATOM 6202 C CA . ARG B 1 337 ? -8.867 12.211 -11.227 1 88.38 337 ARG B CA 1
ATOM 6203 C C . ARG B 1 337 ? -8.406 12.398 -9.781 1 88.38 337 ARG B C 1
ATOM 6205 O O . ARG B 1 337 ? -7.281 12.836 -9.539 1 88.38 337 ARG B O 1
ATOM 6212 N N . ASN B 1 338 ? -9.266 12.117 -8.883 1 91.75 338 ASN B N 1
ATOM 6213 C CA . ASN B 1 338 ? -8.922 11.945 -7.477 1 91.75 338 ASN B CA 1
ATOM 6214 C C . ASN B 1 338 ? -8.82 10.477 -7.098 1 91.75 338 ASN B C 1
ATOM 6216 O O . ASN B 1 338 ? -9.836 9.789 -6.945 1 91.75 338 ASN B O 1
ATOM 6220 N N . ALA B 1 339 ? -7.613 10.016 -6.859 1 90.88 339 ALA B N 1
ATOM 6221 C CA . ALA B 1 339 ? -7.332 8.602 -6.656 1 90.88 339 ALA B CA 1
ATOM 6222 C C . ALA B 1 339 ? -8.078 8.062 -5.438 1 90.88 339 ALA B C 1
ATOM 6224 O O . ALA B 1 339 ? -8.352 6.863 -5.352 1 90.88 339 ALA B O 1
ATOM 6225 N N . ILE B 1 340 ? -8.445 8.898 -4.48 1 92.69 340 ILE B N 1
ATOM 6226 C CA . ILE B 1 340 ? -9.125 8.516 -3.252 1 92.69 340 ILE B CA 1
ATOM 6227 C C . ILE B 1 340 ? -10.469 7.875 -3.586 1 92.69 340 ILE B C 1
ATOM 6229 O O . ILE B 1 340 ? -11.031 7.133 -2.775 1 92.69 340 ILE B O 1
ATOM 6233 N N . ASN B 1 341 ? -11.008 8.102 -4.789 1 93 341 ASN B N 1
ATOM 6234 C CA . ASN B 1 341 ? -12.305 7.59 -5.211 1 93 341 ASN B CA 1
ATOM 6235 C C . ASN B 1 341 ? -12.195 6.168 -5.754 1 93 341 ASN B C 1
ATOM 6237 O O . ASN B 1 341 ? -13.211 5.527 -6.035 1 93 341 ASN B O 1
ATOM 6241 N N . PHE B 1 342 ? -10.969 5.648 -5.84 1 94.31 342 PHE B N 1
ATOM 6242 C CA . PHE B 1 342 ? -10.812 4.402 -6.586 1 94.31 342 PHE B CA 1
ATOM 6243 C C . PHE B 1 342 ? -10.117 3.346 -5.734 1 94.31 342 PHE B C 1
ATOM 6245 O O . PHE B 1 342 ? -9.672 2.322 -6.25 1 94.31 342 PHE B O 1
ATOM 6252 N N . GLY B 1 343 ? -10.023 3.525 -4.484 1 93.94 343 GLY B N 1
ATOM 6253 C CA . GLY B 1 343 ? -9.391 2.555 -3.605 1 93.94 343 GLY B CA 1
ATOM 6254 C C . GLY B 1 343 ? -9.516 2.91 -2.135 1 93.94 343 GLY B C 1
ATOM 6255 O O . GLY B 1 343 ? -9.93 4.02 -1.793 1 93.94 343 GLY B O 1
ATOM 6256 N N . ILE B 1 344 ? -9.039 2.047 -1.286 1 93.44 344 ILE B N 1
ATOM 6257 C CA . ILE B 1 344 ? -9.258 2.225 0.145 1 93.44 344 ILE B CA 1
ATOM 6258 C C . ILE B 1 344 ? -8.133 3.07 0.738 1 93.44 344 ILE B C 1
ATOM 6260 O O . ILE B 1 344 ? -8.266 3.6 1.844 1 93.44 344 ILE B O 1
ATOM 6264 N N . ALA B 1 345 ? -7.062 3.18 0.003 1 92.5 345 ALA B N 1
ATOM 6265 C CA . ALA B 1 345 ? -5.945 3.977 0.501 1 92.5 345 ALA B CA 1
ATOM 6266 C C . ALA B 1 345 ? -6.219 5.469 0.336 1 92.5 345 ALA B C 1
ATOM 6268 O O . ALA B 1 345 ? -6.953 5.875 -0.569 1 92.5 345 ALA B O 1
ATOM 6269 N N . ALA B 1 346 ? -5.703 6.277 1.243 1 93.12 346 ALA B N 1
ATOM 6270 C CA . ALA B 1 346 ? -5.66 7.727 1.055 1 93.12 346 ALA B CA 1
ATOM 6271 C C . ALA B 1 346 ? -4.281 8.18 0.58 1 93.12 346 ALA B C 1
ATOM 6273 O O . ALA B 1 346 ? -3.92 7.973 -0.582 1 93.12 346 ALA B O 1
ATOM 6274 N N . SER B 1 347 ? -3.42 8.664 1.551 1 93.81 347 SER B N 1
ATOM 6275 C CA . SER B 1 347 ? -2.061 9.016 1.154 1 93.81 347 SER B CA 1
ATOM 6276 C C . SER B 1 347 ? -1.31 7.801 0.619 1 93.81 347 SER B C 1
ATOM 6278 O O . SER B 1 347 ? -1.317 6.734 1.24 1 93.81 347 SER B O 1
ATOM 6280 N N . ARG B 1 348 ? -0.713 7.965 -0.515 1 94.12 348 ARG B N 1
ATOM 6281 C CA . ARG B 1 348 ? 0.015 6.867 -1.138 1 94.12 348 ARG B CA 1
ATOM 6282 C C . ARG B 1 348 ? 0.906 7.367 -2.268 1 94.12 348 ARG B C 1
ATOM 6284 O O . ARG B 1 348 ? 0.761 8.508 -2.721 1 94.12 348 ARG B O 1
ATOM 6291 N N . ARG B 1 349 ? 1.816 6.516 -2.723 1 96.44 349 ARG B N 1
ATOM 6292 C CA . ARG B 1 349 ? 2.684 6.824 -3.855 1 96.44 349 ARG B CA 1
ATOM 6293 C C . ARG B 1 349 ? 1.945 6.633 -5.176 1 96.44 349 ARG B C 1
ATOM 6295 O O . ARG B 1 349 ? 0.9 5.977 -5.219 1 96.44 349 ARG B O 1
ATOM 6302 N N . ALA B 1 350 ? 2.488 7.168 -6.277 1 96.69 350 ALA B N 1
ATOM 6303 C CA . ALA B 1 350 ? 1.885 7.098 -7.605 1 96.69 350 ALA B CA 1
ATOM 6304 C C . ALA B 1 350 ? 2.219 5.773 -8.289 1 96.69 350 ALA B C 1
ATOM 6306 O O . ALA B 1 350 ? 2.977 5.746 -9.258 1 96.69 350 ALA B O 1
ATOM 6307 N N . ARG B 1 351 ? 1.519 4.762 -7.945 1 96.31 351 ARG B N 1
ATOM 6308 C CA . ARG B 1 351 ? 1.792 3.396 -8.383 1 96.31 351 ARG B CA 1
ATOM 6309 C C . ARG B 1 351 ? 1.534 3.24 -9.883 1 96.31 351 ARG B C 1
ATOM 6311 O O . ARG B 1 351 ? 2.064 2.326 -10.516 1 96.31 351 ARG B O 1
ATOM 6318 N N . GLY B 1 352 ? 0.754 4.098 -10.445 1 97.75 352 GLY B N 1
ATOM 6319 C CA . GLY B 1 352 ? 0.4 3.988 -11.852 1 97.75 352 GLY B CA 1
ATOM 6320 C C . GLY B 1 352 ? 1.499 4.461 -12.781 1 97.75 352 GLY B C 1
ATOM 6321 O O . GLY B 1 352 ? 1.479 4.16 -13.984 1 97.75 352 GLY B O 1
ATOM 6322 N N . VAL B 1 353 ? 2.49 5.184 -12.281 1 98.56 353 VAL B N 1
ATOM 6323 C CA . VAL B 1 353 ? 3.525 5.777 -13.117 1 98.56 353 VAL B CA 1
ATOM 6324 C C . VAL B 1 353 ? 4.418 4.68 -13.695 1 98.56 353 VAL B C 1
ATOM 6326 O O . VAL B 1 353 ? 4.711 4.676 -14.898 1 98.56 353 VAL B O 1
ATOM 6329 N N . PRO B 1 354 ? 4.895 3.676 -12.906 1 98.75 354 PRO B N 1
ATOM 6330 C CA . PRO B 1 354 ? 5.648 2.576 -13.516 1 98.75 354 PRO B CA 1
ATOM 6331 C C . PRO B 1 354 ? 4.844 1.813 -14.562 1 98.75 354 PRO B C 1
ATOM 6333 O O . PRO B 1 354 ? 5.398 1.379 -15.578 1 98.75 354 PRO B O 1
ATOM 6336 N N . VAL B 1 355 ? 3.545 1.646 -14.305 1 98.75 355 VAL B N 1
ATOM 6337 C CA . VAL B 1 355 ? 2.67 0.982 -15.266 1 98.75 355 VAL B CA 1
ATOM 6338 C C . VAL B 1 355 ? 2.631 1.779 -16.578 1 98.75 355 VAL B C 1
ATOM 6340 O O . VAL B 1 355 ? 2.764 1.211 -17.656 1 98.75 355 VAL B O 1
ATOM 6343 N N . TYR B 1 356 ? 2.494 3.082 -16.438 1 98.75 356 TYR B N 1
ATOM 6344 C CA . TYR B 1 356 ? 2.52 3.998 -17.562 1 98.75 356 TYR B CA 1
ATOM 6345 C C . TYR B 1 356 ? 3.795 3.822 -18.375 1 98.75 356 TYR B C 1
ATOM 6347 O O . TYR B 1 356 ? 3.742 3.664 -19.609 1 98.75 356 TYR B O 1
ATOM 6355 N N . ALA B 1 357 ? 4.938 3.822 -17.75 1 98.81 357 ALA B N 1
ATOM 6356 C CA . ALA B 1 357 ? 6.238 3.732 -18.406 1 98.81 357 ALA B CA 1
ATOM 6357 C C . ALA B 1 357 ? 6.402 2.391 -19.109 1 98.81 357 ALA B C 1
ATOM 6359 O O . ALA B 1 357 ? 6.941 2.33 -20.219 1 98.81 357 ALA B O 1
ATOM 6360 N N . ALA B 1 358 ? 5.938 1.342 -18.484 1 98.56 358 ALA B N 1
ATOM 6361 C CA . ALA B 1 358 ? 6.047 0.008 -19.062 1 98.56 358 ALA B CA 1
ATOM 6362 C C . ALA B 1 358 ? 5.203 -0.104 -20.344 1 98.56 358 ALA B C 1
ATOM 6364 O O . ALA B 1 358 ? 5.676 -0.601 -21.359 1 98.56 358 ALA B O 1
ATOM 6365 N N . ILE B 1 359 ? 3.963 0.385 -20.266 1 98.69 359 ILE B N 1
ATOM 6366 C CA . ILE B 1 359 ? 3.084 0.3 -21.422 1 98.69 359 ILE B CA 1
ATOM 6367 C C . ILE B 1 359 ? 3.645 1.155 -22.562 1 98.69 359 ILE B C 1
ATOM 6369 O O . ILE B 1 359 ? 3.654 0.732 -23.719 1 98.69 359 ILE B O 1
ATOM 6373 N N . LYS B 1 360 ? 4.09 2.318 -22.203 1 98.25 360 LYS B N 1
ATOM 6374 C CA . LYS B 1 360 ? 4.645 3.217 -23.203 1 98.25 360 LYS B CA 1
ATOM 6375 C C . LYS B 1 360 ? 5.855 2.59 -23.891 1 98.25 360 LYS B C 1
ATOM 6377 O O . LYS B 1 360 ? 6.059 2.775 -25.094 1 98.25 360 LYS B O 1
ATOM 6382 N N . THR B 1 361 ? 6.672 1.886 -23.219 1 98.19 361 THR B N 1
ATOM 6383 C CA . THR B 1 361 ? 7.918 1.328 -23.734 1 98.19 361 THR B CA 1
ATOM 6384 C C . THR B 1 361 ? 7.652 0.043 -24.516 1 98.19 361 THR B C 1
ATOM 6386 O O . THR B 1 361 ? 8.133 -0.118 -25.625 1 98.19 361 THR B O 1
ATOM 6389 N N . LEU B 1 362 ? 6.863 -0.861 -23.922 1 98.06 362 LEU B N 1
ATOM 6390 C CA . LEU B 1 362 ? 6.668 -2.184 -24.5 1 98.06 362 LEU B CA 1
ATOM 6391 C C . LEU B 1 362 ? 5.652 -2.135 -25.641 1 98.06 362 LEU B C 1
ATOM 6393 O O . LEU B 1 362 ? 5.77 -2.881 -26.609 1 98.06 362 LEU B O 1
ATOM 6397 N N . GLY B 1 363 ? 4.656 -1.241 -25.469 1 98 363 GLY B N 1
ATOM 6398 C CA . GLY B 1 363 ? 3.521 -1.28 -26.375 1 98 363 GLY B CA 1
ATOM 6399 C C . GLY B 1 363 ? 2.715 -2.561 -26.266 1 98 363 GLY B C 1
ATOM 6400 O O . GLY B 1 363 ? 3.113 -3.494 -25.578 1 98 363 GLY B O 1
ATOM 6401 N N . LYS B 1 364 ? 1.598 -2.535 -26.953 1 98.12 364 LYS B N 1
ATOM 6402 C CA . LYS B 1 364 ? 0.738 -3.715 -26.953 1 98.12 364 LYS B CA 1
ATOM 6403 C C . LYS B 1 364 ? 1.503 -4.949 -27.438 1 98.12 364 LYS B C 1
ATOM 6405 O O . LYS B 1 364 ? 1.396 -6.02 -26.828 1 98.12 364 LYS B O 1
ATOM 6410 N N . GLN B 1 365 ? 2.305 -4.82 -28.422 1 97.88 365 GLN B N 1
ATOM 6411 C CA . GLN B 1 365 ? 3.023 -5.945 -29.016 1 97.88 365 GLN B CA 1
ATOM 6412 C C . GLN B 1 365 ? 4.051 -6.516 -28.031 1 97.88 365 GLN B C 1
ATOM 6414 O O . GLN B 1 365 ? 4.203 -7.734 -27.922 1 97.88 365 GLN B O 1
ATOM 6419 N N . GLY B 1 366 ? 4.789 -5.594 -27.391 1 97.88 366 GLY B N 1
ATOM 6420 C CA . GLY B 1 366 ? 5.77 -6.047 -26.406 1 97.88 366 GLY B CA 1
ATOM 6421 C C . GLY B 1 366 ? 5.148 -6.746 -25.219 1 97.88 366 GLY B C 1
ATOM 6422 O O . GLY B 1 366 ? 5.703 -7.719 -24.703 1 97.88 366 GLY B O 1
ATOM 6423 N N . ILE B 1 367 ? 4.008 -6.301 -24.797 1 98.12 367 ILE B N 1
ATOM 6424 C CA . ILE B 1 367 ? 3.293 -6.91 -23.688 1 98.12 367 ILE B CA 1
ATOM 6425 C C . ILE B 1 367 ? 2.787 -8.297 -24.094 1 98.12 367 ILE B C 1
ATOM 6427 O O . ILE B 1 367 ? 2.961 -9.266 -23.359 1 98.12 367 ILE B O 1
ATOM 6431 N N . GLU B 1 368 ? 2.217 -8.375 -25.25 1 98 368 GLU B N 1
ATOM 6432 C CA . GLU B 1 368 ? 1.753 -9.656 -25.781 1 98 368 GLU B CA 1
ATOM 6433 C C . GLU B 1 368 ? 2.898 -10.656 -25.875 1 98 368 GLU B C 1
ATOM 6435 O O . GLU B 1 368 ? 2.746 -11.82 -25.5 1 98 368 GLU B O 1
ATOM 6440 N N . ALA B 1 369 ? 4.004 -10.219 -26.375 1 97.88 369 ALA B N 1
ATOM 6441 C CA . ALA B 1 369 ? 5.172 -11.086 -26.531 1 97.88 369 ALA B CA 1
ATOM 6442 C C . ALA B 1 369 ? 5.629 -11.633 -25.188 1 97.88 369 ALA B C 1
ATOM 6444 O O . ALA B 1 369 ? 5.992 -12.812 -25.078 1 97.88 369 ALA B O 1
ATOM 6445 N N . HIS B 1 370 ? 5.664 -10.805 -24.203 1 97.38 370 HIS B N 1
ATOM 6446 C CA . HIS B 1 370 ? 6.055 -11.219 -22.859 1 97.38 370 HIS B CA 1
ATOM 6447 C C . HIS B 1 370 ? 5.109 -12.289 -22.312 1 97.38 370 HIS B C 1
ATOM 6449 O O . HIS B 1 370 ? 5.555 -13.312 -21.797 1 97.38 370 HIS B O 1
ATOM 6455 N N . LEU B 1 371 ? 3.846 -12.07 -22.469 1 98 371 LEU B N 1
ATOM 6456 C CA . LEU B 1 371 ? 2.834 -12.992 -21.953 1 98 371 LEU B CA 1
ATOM 6457 C C . LEU B 1 371 ? 2.904 -14.328 -22.688 1 98 371 LEU B C 1
ATOM 6459 O O . LEU B 1 371 ? 2.883 -15.391 -22.062 1 98 371 LEU B O 1
ATOM 6463 N N . ASP B 1 372 ? 2.998 -14.266 -23.984 1 98.19 372 ASP B N 1
ATOM 6464 C CA . ASP B 1 372 ? 3.061 -15.477 -24.797 1 98.19 372 ASP B CA 1
ATOM 6465 C C . ASP B 1 372 ? 4.324 -16.281 -24.484 1 98.19 372 ASP B C 1
ATOM 6467 O O . ASP B 1 372 ? 4.293 -17.5 -24.469 1 98.19 372 ASP B O 1
ATOM 6471 N N . ASN B 1 373 ? 5.402 -15.562 -24.328 1 98 373 ASN B N 1
ATOM 6472 C CA . ASN B 1 373 ? 6.656 -16.25 -24 1 98 373 ASN B CA 1
ATOM 6473 C C . ASN B 1 373 ? 6.559 -17.016 -22.703 1 98 373 ASN B C 1
ATOM 6475 O O . ASN B 1 373 ? 7.043 -18.156 -22.609 1 98 373 ASN B O 1
ATOM 6479 N N . SER B 1 374 ? 6.004 -16.422 -21.703 1 98.12 374 SER B N 1
ATOM 6480 C CA . SER B 1 374 ? 5.84 -17.094 -20.422 1 98.12 374 SER B CA 1
ATOM 6481 C C . SER B 1 374 ? 5.066 -18.406 -20.578 1 98.12 374 SER B C 1
ATOM 6483 O O . SER B 1 374 ? 5.441 -19.422 -19.984 1 98.12 374 SER B O 1
ATOM 6485 N N . CYS B 1 375 ? 4.008 -18.391 -21.328 1 98.31 375 CYS B N 1
ATOM 6486 C CA . CYS B 1 375 ? 3.184 -19.562 -21.547 1 98.31 375 CYS B CA 1
ATOM 6487 C C . CYS B 1 375 ? 3.943 -20.625 -22.344 1 98.31 375 CYS B C 1
ATOM 6489 O O . CYS B 1 375 ? 3.879 -21.812 -22.016 1 98.31 375 CYS B O 1
ATOM 6491 N N . ARG B 1 376 ? 4.617 -20.172 -23.359 1 98.31 376 ARG B N 1
ATOM 6492 C CA . ARG B 1 376 ? 5.41 -21.094 -24.172 1 98.31 376 ARG B CA 1
ATOM 6493 C C . ARG B 1 376 ? 6.469 -21.797 -23.328 1 98.31 376 ARG B C 1
ATOM 6495 O O . ARG B 1 376 ? 6.676 -23 -23.469 1 98.31 376 ARG B O 1
ATOM 6502 N N . LEU B 1 377 ? 7.133 -21.062 -22.5 1 98.69 377 LEU B N 1
ATOM 6503 C CA . LEU B 1 377 ? 8.203 -21.609 -21.672 1 98.69 377 LEU B CA 1
ATOM 6504 C C . LEU B 1 377 ? 7.645 -22.578 -20.625 1 98.69 377 LEU B C 1
ATOM 6506 O O . LEU B 1 377 ? 8.266 -23.609 -20.328 1 98.69 377 LEU B O 1
ATOM 6510 N N . ALA B 1 378 ? 6.496 -22.234 -20.062 1 98.69 378 ALA B N 1
ATOM 6511 C CA . ALA B 1 378 ? 5.852 -23.156 -19.125 1 98.69 378 ALA B CA 1
ATOM 6512 C C . ALA B 1 378 ? 5.508 -24.484 -19.797 1 98.69 378 ALA B C 1
ATOM 6514 O O . ALA B 1 378 ? 5.73 -25.547 -19.234 1 98.69 378 ALA B O 1
ATOM 6515 N N . LYS B 1 379 ? 4.969 -24.422 -20.984 1 98.69 379 LYS B N 1
ATOM 6516 C CA . LYS B 1 379 ? 4.637 -25.609 -21.75 1 98.69 379 LYS B CA 1
ATOM 6517 C C . LYS B 1 379 ? 5.887 -26.422 -22.078 1 98.69 379 LYS B C 1
ATOM 6519 O O . LYS B 1 379 ? 5.875 -27.656 -22 1 98.69 379 LYS B O 1
ATOM 6524 N N . ARG B 1 380 ? 6.922 -25.75 -22.438 1 98.69 380 ARG B N 1
ATOM 6525 C CA . ARG B 1 380 ? 8.188 -26.406 -22.75 1 98.69 380 ARG B CA 1
ATOM 6526 C C . ARG B 1 380 ? 8.695 -27.203 -21.547 1 98.69 380 ARG B C 1
ATOM 6528 O O . ARG B 1 380 ? 9.102 -28.359 -21.672 1 98.69 380 ARG B O 1
ATOM 6535 N N . MET B 1 381 ? 8.68 -26.578 -20.391 1 98.88 381 MET B N 1
ATOM 6536 C CA . MET B 1 381 ? 9.086 -27.266 -19.156 1 98.88 381 MET B CA 1
ATOM 6537 C C . MET B 1 381 ? 8.219 -28.5 -18.922 1 98.88 381 MET B C 1
ATOM 6539 O O . MET B 1 381 ? 8.742 -29.578 -18.641 1 98.88 381 MET B O 1
ATOM 6543 N N . ALA B 1 382 ? 6.902 -28.312 -18.984 1 98.88 382 ALA B N 1
ATOM 6544 C CA . ALA B 1 382 ? 5.977 -29.422 -18.75 1 98.88 382 ALA B CA 1
ATOM 6545 C C . ALA B 1 382 ? 6.23 -30.562 -19.734 1 98.88 382 ALA B C 1
ATOM 6547 O O . ALA B 1 382 ? 6.168 -31.734 -19.359 1 98.88 382 ALA B O 1
ATOM 6548 N N . ASP B 1 383 ? 6.488 -30.219 -20.969 1 98.56 383 ASP B N 1
ATOM 6549 C CA . ASP B 1 383 ? 6.766 -31.219 -21.984 1 98.56 383 ASP B CA 1
ATOM 6550 C C . ASP B 1 383 ? 8.023 -32 -21.656 1 98.56 383 ASP B C 1
ATOM 6552 O O . ASP B 1 383 ? 8.062 -33.219 -21.828 1 98.56 383 ASP B O 1
ATOM 6556 N N . HIS B 1 384 ? 9.07 -31.312 -21.219 1 98.5 384 HIS B N 1
ATOM 6557 C CA . HIS B 1 384 ? 10.297 -31.984 -20.812 1 98.5 384 HIS B CA 1
ATOM 6558 C C . HIS B 1 384 ? 10.047 -32.969 -19.656 1 98.5 384 HIS B C 1
ATOM 6560 O O . HIS B 1 384 ? 10.477 -34.125 -19.703 1 98.5 384 HIS B O 1
ATOM 6566 N N . LEU B 1 385 ? 9.359 -32.5 -18.656 1 98.75 385 LEU B N 1
ATOM 6567 C CA . LEU B 1 385 ? 9.156 -33.281 -17.453 1 98.75 385 LEU B CA 1
ATOM 6568 C C . LEU B 1 385 ? 8.234 -34.469 -17.719 1 98.75 385 LEU B C 1
ATOM 6570 O O . LEU B 1 385 ? 8.422 -35.562 -17.156 1 98.75 385 LEU B O 1
ATOM 6574 N N . SER B 1 386 ? 7.223 -34.281 -18.562 1 98.12 386 SER B N 1
ATOM 6575 C CA . SER B 1 386 ? 6.223 -35.281 -18.828 1 98.12 386 SER B CA 1
ATOM 6576 C C . SER B 1 386 ? 6.84 -36.5 -19.531 1 98.12 386 SER B C 1
ATOM 6578 O O . SER B 1 386 ? 6.254 -37.594 -19.562 1 98.12 386 SER B O 1
ATOM 6580 N N . GLN B 1 387 ? 8.023 -36.375 -20.078 1 97.94 387 GLN B N 1
ATOM 6581 C CA . GLN B 1 387 ? 8.703 -37.438 -20.797 1 97.94 387 GLN B CA 1
ATOM 6582 C C . GLN B 1 387 ? 9.438 -38.375 -19.828 1 97.94 387 GLN B C 1
ATOM 6584 O O . GLN B 1 387 ? 9.891 -39.438 -20.203 1 97.94 387 GLN B O 1
ATOM 6589 N N . VAL B 1 388 ? 9.516 -37.969 -18.672 1 98.31 388 VAL B N 1
ATOM 6590 C CA . VAL B 1 388 ? 10.258 -38.719 -17.688 1 98.31 388 VAL B CA 1
ATOM 6591 C C . VAL B 1 388 ? 9.297 -39.625 -16.891 1 98.31 388 VAL B C 1
ATOM 6593 O O . VAL B 1 388 ? 8.305 -39.156 -16.344 1 98.31 388 VAL B O 1
ATOM 6596 N N . GLU B 1 389 ? 9.633 -40.906 -16.844 1 97.62 389 GLU B N 1
ATOM 6597 C CA . GLU B 1 389 ? 8.797 -41.875 -16.109 1 97.62 389 GLU B CA 1
ATOM 6598 C C . GLU B 1 389 ? 8.648 -41.438 -14.648 1 97.62 389 GLU B C 1
ATOM 6600 O O . GLU B 1 389 ? 9.641 -41.125 -13.984 1 97.62 389 GLU B O 1
ATOM 6605 N N . GLY B 1 390 ? 7.383 -41.344 -14.203 1 97.81 390 GLY B N 1
ATOM 6606 C CA . GLY B 1 390 ? 7.121 -41.031 -12.805 1 97.81 390 GLY B CA 1
ATOM 6607 C C . GLY B 1 390 ? 6.809 -39.594 -12.562 1 97.81 390 GLY B C 1
ATOM 6608 O O . GLY B 1 390 ? 6.395 -39.188 -11.461 1 97.81 390 GLY B O 1
ATOM 6609 N N . ILE B 1 391 ? 7.047 -38.781 -13.508 1 98.69 391 ILE B N 1
ATOM 6610 C CA . ILE B 1 391 ? 6.648 -37.375 -13.375 1 98.69 391 ILE B CA 1
ATOM 6611 C C . ILE B 1 391 ? 5.309 -37.156 -14.07 1 98.69 391 ILE B C 1
ATOM 6613 O O . ILE B 1 391 ? 5.152 -37.469 -15.25 1 98.69 391 ILE B O 1
ATOM 6617 N N . THR B 1 392 ? 4.348 -36.688 -13.32 1 98.38 392 THR B N 1
ATOM 6618 C CA . THR B 1 392 ? 3.006 -36.469 -13.852 1 98.38 392 THR B CA 1
ATOM 6619 C C . THR B 1 392 ? 2.639 -34.969 -13.812 1 98.38 392 THR B C 1
ATOM 6621 O O . THR B 1 392 ? 2.707 -34.344 -12.758 1 98.38 392 THR B O 1
ATOM 6624 N N . ILE B 1 393 ? 2.338 -34.438 -14.953 1 98.56 393 ILE B N 1
ATOM 6625 C CA . ILE B 1 393 ? 1.714 -33.094 -15.008 1 98.56 393 ILE B CA 1
ATOM 6626 C C . ILE B 1 393 ? 0.213 -33.219 -14.758 1 98.56 393 ILE B C 1
ATOM 6628 O O . ILE B 1 393 ? -0.485 -33.938 -15.492 1 98.56 393 ILE B O 1
ATOM 6632 N N . LEU B 1 394 ? -0.297 -32.531 -13.805 1 98.06 394 LEU B N 1
ATOM 6633 C CA . LEU B 1 394 ? -1.635 -32.812 -13.305 1 98.06 394 LEU B CA 1
ATOM 6634 C C . LEU B 1 394 ? -2.693 -32.062 -14.094 1 98.06 394 LEU B C 1
ATOM 6636 O O . LEU B 1 394 ? -3.848 -32.469 -14.164 1 98.06 394 LEU B O 1
ATOM 6640 N N . ASN B 1 395 ? -2.361 -30.938 -14.648 1 98.31 395 ASN B N 1
ATOM 6641 C CA . ASN B 1 395 ? -3.32 -30.109 -15.375 1 98.31 395 ASN B CA 1
ATOM 6642 C C . ASN B 1 395 ? -2.938 -29.953 -16.844 1 98.31 395 ASN B C 1
ATOM 6644 O O . ASN B 1 395 ? -1.802 -30.25 -17.234 1 98.31 395 ASN B O 1
ATOM 6648 N N . ASP B 1 396 ? -3.939 -29.531 -17.688 1 98 396 ASP B N 1
ATOM 6649 C CA . ASP B 1 396 ? -3.613 -29.031 -19.016 1 98 396 ASP B CA 1
ATOM 6650 C C . ASP B 1 396 ? -2.887 -27.688 -18.938 1 98 396 ASP B C 1
ATOM 6652 O O . ASP B 1 396 ? -3.389 -26.75 -18.328 1 98 396 ASP B O 1
ATOM 6656 N N . VAL B 1 397 ? -1.72 -27.672 -19.531 1 98.25 397 VAL B N 1
ATOM 6657 C CA . VAL B 1 397 ? -0.913 -26.453 -19.422 1 98.25 397 VAL B CA 1
ATOM 6658 C C . VAL B 1 397 ? -1.396 -25.422 -20.438 1 98.25 397 VAL B C 1
ATOM 6660 O O . VAL B 1 397 ? -0.861 -25.344 -21.547 1 98.25 397 VAL B O 1
ATOM 6663 N N . VAL B 1 398 ? -2.291 -24.578 -20 1 96.75 398 VAL B N 1
ATOM 6664 C CA . VAL B 1 398 ? -2.93 -23.641 -20.922 1 96.75 398 VAL B CA 1
ATOM 6665 C C . VAL B 1 398 ? -2.396 -22.234 -20.672 1 96.75 398 VAL B C 1
ATOM 6667 O O . VAL B 1 398 ? -2.678 -21.312 -21.453 1 96.75 398 VAL B O 1
ATOM 6670 N N . SER B 1 399 ? -1.639 -22.062 -19.594 1 97.12 399 SER B N 1
ATOM 6671 C CA . SER B 1 399 ? -1.104 -20.766 -19.188 1 97.12 399 SER B CA 1
ATOM 6672 C C . SER B 1 399 ? 0.348 -20.875 -18.734 1 97.12 399 SER B C 1
ATOM 6674 O O . SER B 1 399 ? 1.082 -21.75 -19.203 1 97.12 399 SER B O 1
ATOM 6676 N N . ASN B 1 400 ? 0.802 -19.969 -17.828 1 97.94 400 ASN B N 1
ATOM 6677 C CA . ASN B 1 400 ? 2.219 -19.844 -17.516 1 97.94 400 ASN B CA 1
ATOM 6678 C C . ASN B 1 400 ? 2.602 -20.688 -16.297 1 97.94 400 ASN B C 1
ATOM 6680 O O . ASN B 1 400 ? 3.631 -20.453 -15.672 1 97.94 400 ASN B O 1
ATOM 6684 N N . ARG B 1 401 ? 1.727 -21.703 -15.961 1 97.94 401 ARG B N 1
ATOM 6685 C CA . ARG B 1 401 ? 2.049 -22.469 -14.758 1 97.94 401 ARG B CA 1
ATOM 6686 C C . ARG B 1 401 ? 1.438 -23.859 -14.82 1 97.94 401 ARG B C 1
ATOM 6688 O O . ARG B 1 401 ? 0.535 -24.125 -15.625 1 97.94 401 ARG B O 1
ATOM 6695 N N . PHE B 1 402 ? 1.916 -24.781 -13.977 1 98.44 402 PHE B N 1
ATOM 6696 C CA . PHE B 1 402 ? 1.375 -26.125 -13.844 1 98.44 402 PHE B CA 1
ATOM 6697 C C . PHE B 1 402 ? 1.799 -26.75 -12.523 1 98.44 402 PHE B C 1
ATOM 6699 O O . PHE B 1 402 ? 2.686 -26.234 -11.836 1 98.44 402 PHE B O 1
ATOM 6706 N N . SER B 1 403 ? 1.062 -27.766 -12.156 1 98.5 403 SER B N 1
ATOM 6707 C CA . SER B 1 403 ? 1.379 -28.594 -11 1 98.5 403 SER B CA 1
ATOM 6708 C C . SER B 1 403 ? 1.853 -29.969 -11.414 1 98.5 403 SER B C 1
ATOM 6710 O O . SER B 1 403 ? 1.313 -30.562 -12.352 1 98.5 403 SER B O 1
ATOM 6712 N N . ALA B 1 404 ? 2.875 -30.438 -10.742 1 98.69 404 ALA B N 1
ATOM 6713 C CA . ALA B 1 404 ? 3.428 -31.75 -11.055 1 98.69 404 ALA B CA 1
ATOM 6714 C C . ALA B 1 404 ? 3.576 -32.594 -9.797 1 98.69 404 ALA B C 1
ATOM 6716 O O . ALA B 1 404 ? 3.715 -32.062 -8.695 1 98.69 404 ALA B O 1
ATOM 6717 N N . GLN B 1 405 ? 3.502 -33.812 -9.977 1 98 405 GLN B N 1
ATOM 6718 C CA . GLN B 1 405 ? 3.799 -34.812 -8.938 1 98 405 GLN B CA 1
ATOM 6719 C C . GLN B 1 405 ? 4.93 -35.75 -9.359 1 98 405 GLN B C 1
ATOM 6721 O O . GLN B 1 405 ? 5.109 -36 -10.555 1 98 405 GLN B O 1
ATOM 6726 N N . PHE B 1 406 ? 5.602 -36.25 -8.414 1 98.44 406 PHE B N 1
ATOM 6727 C CA . PHE B 1 406 ? 6.73 -37.125 -8.656 1 98.44 406 PHE B CA 1
ATOM 6728 C C . PHE B 1 406 ? 6.477 -38.5 -8.055 1 98.44 406 PHE B C 1
ATOM 6730 O O . PHE B 1 406 ? 6 -38.625 -6.922 1 98.44 406 PHE B O 1
ATOM 6737 N N . GLY B 1 407 ? 6.883 -39.562 -8.875 1 96.75 407 GLY B N 1
ATOM 6738 C CA . GLY B 1 407 ? 6.816 -40.938 -8.391 1 96.75 407 GLY B CA 1
ATOM 6739 C C . GLY B 1 407 ? 5.633 -41.688 -8.938 1 96.75 407 GLY B C 1
ATOM 6740 O O . GLY B 1 407 ? 4.754 -41.125 -9.586 1 96.75 407 GLY B O 1
ATOM 6741 N N . LYS B 1 408 ? 5.73 -43 -8.648 1 94.31 408 LYS B N 1
ATOM 6742 C CA . LYS B 1 408 ? 4.648 -43.938 -8.953 1 94.31 408 LYS B CA 1
ATOM 6743 C C . LYS B 1 408 ? 4.109 -44.594 -7.688 1 94.31 408 LYS B C 1
ATOM 6745 O O . LYS B 1 408 ? 4.754 -44.531 -6.637 1 94.31 408 LYS B O 1
ATOM 6750 N N . GLY B 1 409 ? 2.893 -45.031 -7.746 1 90.88 409 GLY B N 1
ATOM 6751 C CA . GLY B 1 409 ? 2.348 -45.719 -6.598 1 90.88 409 GLY B CA 1
ATOM 6752 C C . GLY B 1 409 ? 1.279 -44.938 -5.867 1 90.88 409 GLY B C 1
ATOM 6753 O O . GLY B 1 409 ? 0.482 -44.219 -6.492 1 90.88 409 GLY B O 1
ATOM 6754 N N . ASP B 1 410 ? 1.241 -45.094 -4.535 1 93.44 410 ASP B N 1
ATOM 6755 C CA . ASP B 1 410 ? 0.133 -44.5 -3.793 1 93.44 410 ASP B CA 1
ATOM 6756 C C . ASP B 1 410 ? 0.386 -43 -3.521 1 93.44 410 ASP B C 1
ATOM 6758 O O . ASP B 1 410 ? 1.519 -42.531 -3.641 1 93.44 410 ASP B O 1
ATOM 6762 N N . ASP B 1 411 ? -0.631 -42.344 -3.129 1 95.81 411 ASP B N 1
ATOM 6763 C CA . ASP B 1 411 ? -0.622 -40.906 -2.943 1 95.81 411 ASP B CA 1
ATOM 6764 C C . ASP B 1 411 ? 0.349 -40.5 -1.838 1 95.81 411 ASP B C 1
ATOM 6766 O O . ASP B 1 411 ? 1.018 -39.469 -1.938 1 95.81 411 ASP B O 1
ATOM 6770 N N . ASP B 1 412 ? 0.409 -41.281 -0.819 1 96.06 412 ASP B N 1
ATOM 6771 C CA . ASP B 1 412 ? 1.272 -40.938 0.31 1 96.06 412 ASP B CA 1
ATOM 6772 C C . ASP B 1 412 ? 2.738 -40.906 -0.114 1 96.06 412 ASP B C 1
ATOM 6774 O O . ASP B 1 412 ? 3.475 -39.969 0.265 1 96.06 412 ASP B O 1
ATOM 6778 N N . PHE B 1 413 ? 3.137 -41.969 -0.801 1 95.81 413 PHE B N 1
ATOM 6779 C CA . PHE B 1 413 ? 4.512 -42 -1.286 1 95.81 413 PHE B CA 1
ATOM 6780 C C . PHE B 1 413 ? 4.793 -40.844 -2.229 1 95.81 413 PHE B C 1
ATOM 6782 O O . PHE B 1 413 ? 5.809 -40.156 -2.09 1 95.81 413 PHE B O 1
ATOM 6789 N N . ARG B 1 414 ? 3.945 -40.625 -3.201 1 97.25 414 ARG B N 1
ATOM 6790 C CA . ARG B 1 414 ? 4.129 -39.531 -4.176 1 97.25 414 ARG B CA 1
ATOM 6791 C C . ARG B 1 414 ? 4.172 -38.188 -3.492 1 97.25 414 ARG B C 1
ATOM 6793 O O . ARG B 1 414 ? 4.953 -37.312 -3.881 1 97.25 414 ARG B O 1
ATOM 6800 N N . ASN B 1 415 ? 3.309 -38 -2.494 1 97.75 415 ASN B N 1
ATOM 6801 C CA . ASN B 1 415 ? 3.307 -36.781 -1.731 1 97.75 415 ASN B CA 1
ATOM 6802 C C . ASN B 1 415 ? 4.645 -36.531 -1.035 1 97.75 415 ASN B C 1
ATOM 6804 O O . ASN B 1 415 ? 5.195 -35.438 -1.097 1 97.75 415 ASN B O 1
ATOM 6808 N N . ARG B 1 416 ? 5.168 -37.5 -0.381 1 96.44 416 ARG B N 1
ATOM 6809 C CA . ARG B 1 416 ? 6.434 -37.406 0.336 1 96.44 416 ARG B CA 1
ATOM 6810 C C . ARG B 1 416 ? 7.586 -37.125 -0.626 1 96.44 416 ARG B C 1
ATOM 6812 O O . ARG B 1 416 ? 8.43 -36.281 -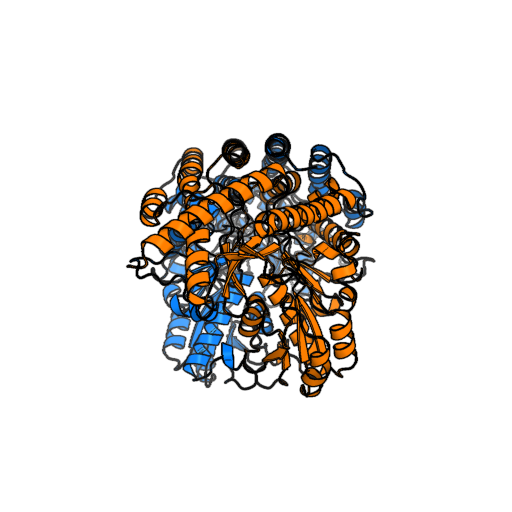0.367 1 96.44 416 ARG B O 1
ATOM 6819 N N . LEU B 1 417 ? 7.602 -37.938 -1.72 1 97.69 417 LEU B N 1
ATOM 6820 C CA . LEU B 1 417 ? 8.672 -37.75 -2.699 1 97.69 417 LEU B CA 1
ATOM 6821 C C . LEU B 1 417 ? 8.625 -36.375 -3.324 1 97.69 417 LEU B C 1
ATOM 6823 O O . LEU B 1 417 ? 9.672 -35.719 -3.504 1 97.69 417 LEU B O 1
ATOM 6827 N N . THR B 1 418 ? 7.449 -35.906 -3.643 1 98.31 418 THR B N 1
ATOM 6828 C CA . THR B 1 418 ? 7.285 -34.594 -4.234 1 98.31 418 THR B CA 1
ATOM 6829 C C . THR B 1 418 ? 7.785 -33.5 -3.283 1 98.31 418 THR B C 1
ATOM 6831 O O . THR B 1 418 ? 8.508 -32.594 -3.693 1 98.31 418 THR B O 1
ATOM 6834 N N . ALA B 1 419 ? 7.391 -33.562 -2.039 1 97.44 419 ALA B N 1
ATOM 6835 C CA . ALA B 1 419 ? 7.848 -32.625 -1.035 1 97.44 419 ALA B CA 1
ATOM 6836 C C . ALA B 1 419 ? 9.367 -32.594 -0.942 1 97.44 419 ALA B C 1
ATOM 6838 O O . ALA B 1 419 ? 9.984 -31.531 -0.832 1 97.44 419 ALA B O 1
ATOM 6839 N N . ARG B 1 420 ? 9.977 -33.719 -0.978 1 97.12 420 ARG B N 1
ATOM 6840 C CA . ARG B 1 420 ? 11.43 -33.875 -0.867 1 97.12 420 ARG B CA 1
ATOM 6841 C C . ARG B 1 420 ? 12.125 -33.281 -2.084 1 97.12 420 ARG B C 1
ATOM 6843 O O . ARG B 1 420 ? 13.141 -32.594 -1.951 1 97.12 420 ARG B O 1
ATOM 6850 N N . VAL B 1 421 ? 11.594 -33.594 -3.25 1 98.31 421 VAL B N 1
ATOM 6851 C CA . VAL B 1 421 ? 12.18 -33.094 -4.488 1 98.31 421 VAL B CA 1
ATOM 6852 C C . VAL B 1 421 ? 12.18 -31.562 -4.48 1 98.31 421 VAL B C 1
ATOM 6854 O O . VAL B 1 421 ? 13.203 -30.922 -4.75 1 98.31 421 VAL B O 1
ATOM 6857 N N . VAL B 1 422 ? 11.047 -30.969 -4.133 1 98.12 422 VAL B N 1
ATOM 6858 C CA . VAL B 1 422 ? 10.922 -29.516 -4.137 1 98.12 422 VAL B CA 1
ATOM 6859 C C . VAL B 1 422 ? 11.859 -28.922 -3.09 1 98.12 422 VAL B C 1
ATOM 6861 O O . VAL B 1 422 ? 12.539 -27.922 -3.352 1 98.12 422 VAL B O 1
ATOM 6864 N N . HIS B 1 423 ? 11.891 -29.516 -1.913 1 96.06 423 HIS B N 1
ATOM 6865 C CA . HIS B 1 423 ? 12.781 -29.062 -0.854 1 96.06 423 HIS B CA 1
ATOM 6866 C C . HIS B 1 423 ? 14.234 -29.062 -1.312 1 96.06 423 HIS B C 1
ATOM 6868 O O . HIS B 1 423 ? 14.969 -28.094 -1.088 1 96.06 423 HIS B O 1
ATOM 6874 N N . GLN B 1 424 ? 14.633 -30.125 -1.942 1 96.62 424 GLN B N 1
ATOM 6875 C CA . GLN B 1 424 ? 16.016 -30.25 -2.389 1 96.62 424 GLN B CA 1
ATOM 6876 C C . GLN B 1 424 ? 16.328 -29.266 -3.506 1 96.62 424 GLN B C 1
ATOM 6878 O O . GLN B 1 424 ? 17.453 -28.766 -3.6 1 96.62 424 GLN B O 1
ATOM 6883 N N . LEU B 1 425 ? 15.375 -29.047 -4.359 1 97.25 425 LEU B N 1
ATOM 6884 C CA . LEU B 1 425 ? 15.562 -28.047 -5.406 1 97.25 425 LEU B CA 1
ATOM 6885 C C . LEU B 1 425 ? 15.789 -26.656 -4.797 1 97.25 425 LEU B C 1
ATOM 6887 O O . LEU B 1 425 ? 16.672 -25.922 -5.234 1 97.25 425 LEU B O 1
ATOM 6891 N N . GLN B 1 426 ? 15.016 -26.297 -3.799 1 94.94 426 GLN B N 1
ATOM 6892 C CA . GLN B 1 426 ? 15.141 -25 -3.129 1 94.94 426 GLN B CA 1
ATOM 6893 C C . GLN B 1 426 ? 16.484 -24.875 -2.424 1 94.94 426 GLN B C 1
ATOM 6895 O O . GLN B 1 426 ? 17.125 -23.828 -2.469 1 94.94 426 GLN B O 1
ATOM 6900 N N . GLN B 1 427 ? 16.953 -25.953 -1.866 1 93.12 427 GLN B N 1
ATOM 6901 C CA . GLN B 1 427 ? 18.25 -25.953 -1.19 1 93.12 427 GLN B CA 1
ATOM 6902 C C . GLN B 1 427 ? 19.406 -25.875 -2.193 1 93.12 427 GLN B C 1
ATOM 6904 O O . GLN B 1 427 ? 20.422 -25.25 -1.926 1 93.12 427 GLN B O 1
ATOM 6909 N N . ASP B 1 428 ? 19.188 -26.594 -3.295 1 94.44 428 ASP B N 1
ATOM 6910 C CA . ASP B 1 428 ? 20.188 -26.594 -4.355 1 94.44 428 ASP B CA 1
ATOM 6911 C C . ASP B 1 428 ? 20.422 -25.172 -4.867 1 94.44 428 ASP B C 1
ATOM 6913 O O . ASP B 1 428 ? 21.562 -24.797 -5.148 1 94.44 428 ASP B O 1
ATOM 6917 N N . GLY B 1 429 ? 19.375 -24.359 -5.102 1 94.44 429 GLY B N 1
ATOM 6918 C CA . GLY B 1 429 ? 19.484 -22.938 -5.375 1 94.44 429 GLY B CA 1
ATOM 6919 C C . GLY B 1 429 ? 19.625 -22.625 -6.855 1 94.44 429 GLY B C 1
ATOM 6920 O O . GLY B 1 429 ? 19.688 -21.453 -7.246 1 94.44 429 GLY B O 1
ATOM 6921 N N . PHE B 1 430 ? 19.703 -23.672 -7.711 1 96.81 430 PHE B N 1
ATOM 6922 C CA . PHE B 1 430 ? 19.812 -23.438 -9.141 1 96.81 430 PHE B CA 1
ATOM 6923 C C . PHE B 1 430 ? 18.484 -22.922 -9.703 1 96.81 430 PHE B C 1
ATOM 6925 O O . PHE B 1 430 ? 18.469 -21.984 -10.508 1 96.81 430 PHE B O 1
ATOM 6932 N N . CYS B 1 431 ? 17.375 -23.547 -9.422 1 97.38 431 CYS B N 1
ATOM 6933 C CA . CYS B 1 431 ? 16.016 -23.109 -9.695 1 97.38 431 CYS B CA 1
ATOM 6934 C C . CYS B 1 431 ? 15.141 -23.234 -8.461 1 97.38 431 CYS B C 1
ATOM 6936 O O . CYS B 1 431 ? 15.492 -23.938 -7.512 1 97.38 431 CYS B O 1
ATOM 6938 N N . TYR B 1 432 ? 14.023 -22.516 -8.492 1 97.12 432 TYR B N 1
ATOM 6939 C CA . TYR B 1 432 ? 13.242 -22.438 -7.266 1 97.12 432 TYR B CA 1
ATOM 6940 C C . TYR B 1 432 ? 11.75 -22.578 -7.562 1 97.12 432 TYR B C 1
ATOM 6942 O O . TYR B 1 432 ? 11.039 -21.578 -7.664 1 97.12 432 TYR B O 1
ATOM 6950 N N . PRO B 1 433 ? 11.195 -23.781 -7.656 1 97.62 433 PRO B N 1
ATOM 6951 C CA . PRO B 1 433 ? 9.75 -24.016 -7.609 1 97.62 433 PRO B CA 1
ATOM 6952 C C . PRO B 1 433 ? 9.195 -24.031 -6.184 1 97.62 433 PRO B C 1
ATOM 6954 O O . PRO B 1 433 ? 9.969 -23.938 -5.223 1 97.62 433 PRO B O 1
ATOM 6957 N N . SER B 1 434 ? 7.895 -24.031 -6.031 1 96.31 434 SER B N 1
ATOM 6958 C CA . SER B 1 434 ? 7.301 -24.094 -4.699 1 96.31 434 SER B CA 1
ATOM 6959 C C . SER B 1 434 ? 6.34 -25.281 -4.586 1 96.31 434 SER B C 1
ATOM 6961 O O . SER B 1 434 ? 5.941 -25.859 -5.598 1 96.31 434 SER B O 1
ATOM 6963 N N . THR B 1 435 ? 6.051 -25.656 -3.355 1 95.88 435 THR B N 1
ATOM 6964 C CA . THR B 1 435 ? 5.027 -26.672 -3.119 1 95.88 435 THR B CA 1
ATOM 6965 C C . THR B 1 435 ? 3.637 -26.047 -3.129 1 95.88 435 THR B C 1
ATOM 6967 O O . THR B 1 435 ? 3.492 -24.844 -2.906 1 95.88 435 THR B O 1
ATOM 6970 N N . SER B 1 436 ? 2.703 -26.844 -3.451 1 95.44 436 SER B N 1
ATOM 6971 C CA . SER B 1 436 ? 1.29 -26.484 -3.365 1 95.44 436 SER B CA 1
ATOM 6972 C C . SER B 1 436 ? 0.418 -27.719 -3.213 1 95.44 436 SER B C 1
ATOM 6974 O O . SER B 1 436 ? 0.905 -28.781 -2.822 1 95.44 436 SER B O 1
ATOM 6976 N N . GLY B 1 437 ? -0.855 -27.438 -3.361 1 93.81 437 GLY B N 1
ATOM 6977 C CA . GLY B 1 437 ? -1.827 -28.516 -3.283 1 93.81 437 GLY B CA 1
ATOM 6978 C C . GLY B 1 437 ? -2.699 -28.625 -4.52 1 93.81 437 GLY B C 1
ATOM 6979 O O . GLY B 1 437 ? -2.922 -27.641 -5.219 1 93.81 437 GLY B O 1
ATOM 6980 N N . TYR B 1 438 ? -3.133 -29.797 -4.734 1 95.06 438 TYR B N 1
ATOM 6981 C CA . TYR B 1 438 ? -4.023 -30.094 -5.852 1 95.06 438 TYR B CA 1
ATOM 6982 C C . TYR B 1 438 ? -5.004 -31.203 -5.496 1 95.06 438 TYR B C 1
ATOM 6984 O O . TYR B 1 438 ? -4.684 -32.375 -5.633 1 95.06 438 TYR B O 1
ATOM 6992 N N . LYS B 1 439 ? -6.227 -30.828 -5.02 1 93.44 439 LYS B N 1
ATOM 6993 C CA . LYS B 1 439 ? -7.266 -31.781 -4.621 1 93.44 439 LYS B CA 1
ATOM 6994 C C . LYS B 1 439 ? -6.703 -32.875 -3.701 1 93.44 439 LYS B C 1
ATOM 6996 O O . LYS B 1 439 ? -6.871 -34.062 -3.965 1 93.44 439 LYS B O 1
ATOM 7001 N N . GLY B 1 440 ? -5.988 -32.438 -2.752 1 91.25 440 GLY B N 1
ATOM 7002 C CA . GLY B 1 440 ? -5.5 -33.312 -1.702 1 91.25 440 GLY B CA 1
ATOM 7003 C C . GLY B 1 440 ? -4.082 -33.812 -1.937 1 91.25 440 GLY B C 1
ATOM 7004 O O . GLY B 1 440 ? -3.461 -34.375 -1.042 1 91.25 440 GLY B O 1
ATOM 7005 N N . LEU B 1 441 ? -3.531 -33.594 -3.07 1 96.06 441 LEU B N 1
ATOM 7006 C CA . LEU B 1 441 ? -2.172 -34.031 -3.393 1 96.06 441 LEU B CA 1
ATOM 7007 C C . LEU B 1 441 ? -1.174 -32.906 -3.115 1 96.06 441 LEU B C 1
ATOM 7009 O O . LEU B 1 441 ? -1.486 -31.734 -3.301 1 96.06 441 LEU B O 1
ATOM 7013 N N . LYS B 1 442 ? 0.062 -33.344 -2.674 1 97.19 442 LYS B N 1
ATOM 7014 C CA . LYS B 1 442 ? 1.194 -32.438 -2.639 1 97.19 442 LYS B CA 1
ATOM 7015 C C . LYS B 1 442 ? 1.83 -32.281 -4.02 1 97.19 442 LYS B C 1
ATOM 7017 O O . LYS B 1 442 ? 2.059 -33.281 -4.707 1 97.19 442 LYS B O 1
ATOM 7022 N N . THR B 1 443 ? 2.08 -31.078 -4.414 1 98.12 443 THR B N 1
ATOM 7023 C CA . THR B 1 443 ? 2.559 -30.891 -5.781 1 98.12 443 THR B CA 1
ATOM 7024 C C . THR B 1 443 ? 3.746 -29.922 -5.805 1 98.12 443 THR B C 1
ATOM 7026 O O . THR B 1 443 ? 4.012 -29.234 -4.824 1 98.12 443 THR B O 1
ATOM 7029 N N . MET B 1 444 ? 4.523 -29.984 -6.855 1 98.44 444 MET B N 1
ATOM 7030 C CA . MET B 1 444 ? 5.398 -28.891 -7.266 1 98.44 444 MET B CA 1
ATOM 7031 C C . MET B 1 444 ? 4.645 -27.891 -8.133 1 98.44 444 MET B C 1
ATOM 7033 O O . MET B 1 444 ? 4.195 -28.234 -9.234 1 98.44 444 MET B O 1
ATOM 7037 N N . LEU B 1 445 ? 4.457 -26.781 -7.605 1 98.12 445 LEU B N 1
ATOM 7038 C CA . LEU B 1 445 ? 3.928 -25.672 -8.406 1 98.12 445 LEU B CA 1
ATOM 7039 C C . LEU B 1 445 ? 5.043 -25 -9.195 1 98.12 445 LEU B C 1
ATOM 7041 O O . LEU B 1 445 ? 6.066 -24.609 -8.633 1 98.12 445 LEU B O 1
ATOM 7045 N N . PHE B 1 446 ? 4.875 -24.922 -10.477 1 98.31 446 PHE B N 1
ATOM 7046 C CA . PHE B 1 446 ? 5.855 -24.297 -11.359 1 98.31 446 PHE B CA 1
ATOM 7047 C C . PHE B 1 446 ? 5.234 -23.141 -12.141 1 98.31 446 PHE B C 1
ATOM 7049 O O . PHE B 1 446 ? 4.281 -23.344 -12.891 1 98.31 446 PHE B O 1
ATOM 7056 N N . SER B 1 447 ? 5.785 -21.938 -11.969 1 98 447 SER B N 1
ATOM 7057 C CA . SER B 1 447 ? 5.266 -20.734 -12.586 1 98 447 SER B CA 1
ATOM 7058 C C . SER B 1 447 ? 6.352 -20 -13.367 1 98 447 SER B C 1
ATOM 7060 O O . SER B 1 447 ? 7.461 -19.797 -12.867 1 98 447 SER B O 1
ATOM 7062 N N . VAL B 1 448 ? 6.086 -19.609 -14.578 1 98.31 448 VAL B N 1
ATOM 7063 C CA . VAL B 1 448 ? 6.988 -18.781 -15.367 1 98.31 448 VAL B CA 1
ATOM 7064 C C . VAL B 1 448 ? 6.395 -17.391 -15.523 1 98.31 448 VAL B C 1
ATOM 7066 O O . VAL B 1 448 ? 5.504 -17.172 -16.344 1 98.31 448 VAL B O 1
ATOM 7069 N N . LEU B 1 449 ? 6.973 -16.438 -14.797 1 97.38 449 LEU B N 1
ATOM 7070 C CA . LEU B 1 449 ? 6.398 -15.102 -14.789 1 97.38 449 LEU B CA 1
ATOM 7071 C C . LEU B 1 449 ? 7.457 -14.055 -15.125 1 97.38 449 LEU B C 1
ATOM 7073 O O . LEU B 1 449 ? 7.121 -12.922 -15.477 1 97.38 449 LEU B O 1
ATOM 7077 N N . ASN B 1 450 ? 8.727 -14.398 -15.039 1 97.31 450 ASN B N 1
ATOM 7078 C CA . ASN B 1 450 ? 9.812 -13.422 -15.086 1 97.31 450 ASN B CA 1
ATOM 7079 C C . ASN B 1 450 ? 10.164 -13.039 -16.516 1 97.31 450 ASN B C 1
ATOM 7081 O O . ASN B 1 450 ? 10.328 -13.914 -17.375 1 97.31 450 ASN B O 1
ATOM 7085 N N . CYS B 1 451 ? 10.344 -11.766 -16.766 1 97.12 451 CYS B N 1
ATOM 7086 C CA . CYS B 1 451 ? 10.633 -11.242 -18.109 1 97.12 451 CYS B CA 1
ATOM 7087 C C . CYS B 1 451 ? 12.047 -11.609 -18.547 1 97.12 451 CYS B C 1
ATOM 7089 O O . CYS B 1 451 ? 12.391 -11.477 -19.719 1 97.12 451 CYS B O 1
ATOM 7091 N N . HIS B 1 452 ? 12.844 -12.25 -17.656 1 97.25 452 HIS B N 1
ATOM 7092 C CA . HIS B 1 452 ? 14.234 -12.57 -17.969 1 97.25 452 HIS B CA 1
ATOM 7093 C C . HIS B 1 452 ? 14.406 -14.047 -18.281 1 97.25 452 HIS B C 1
ATOM 7095 O O . HIS B 1 452 ? 15.469 -14.469 -18.75 1 97.25 452 HIS B O 1
ATOM 7101 N N . THR B 1 453 ? 13.414 -14.867 -18.047 1 97.88 453 THR B N 1
ATOM 7102 C CA . THR B 1 453 ? 13.531 -16.312 -18.234 1 97.88 453 THR B CA 1
ATOM 7103 C C . THR B 1 453 ? 13.633 -16.641 -19.719 1 97.88 453 THR B C 1
ATOM 7105 O O . THR B 1 453 ? 12.859 -16.141 -20.531 1 97.88 453 THR B O 1
ATOM 7108 N N . THR B 1 454 ? 14.594 -17.5 -20.078 1 97.25 454 THR B N 1
ATOM 7109 C CA . THR B 1 454 ? 14.812 -17.906 -21.453 1 97.25 454 THR B CA 1
ATOM 7110 C C . THR B 1 454 ? 14.594 -19.406 -21.609 1 97.25 454 THR B C 1
ATOM 7112 O O . THR B 1 454 ? 14.406 -20.125 -20.625 1 97.25 454 THR B O 1
ATOM 7115 N N . GLU B 1 455 ? 14.586 -19.828 -22.891 1 97.94 455 GLU B N 1
ATOM 7116 C CA . GLU B 1 455 ? 14.5 -21.266 -23.188 1 97.94 455 GLU B CA 1
ATOM 7117 C C . GLU B 1 455 ? 15.664 -22.016 -22.562 1 97.94 455 GLU B C 1
ATOM 7119 O O . GLU B 1 455 ? 15.492 -23.125 -22.062 1 97.94 455 GLU B O 1
ATOM 7124 N N . ALA B 1 456 ? 16.812 -21.375 -22.578 1 97.75 456 ALA B N 1
ATOM 7125 C CA . ALA B 1 456 ? 18 -21.984 -21.984 1 97.75 456 ALA B CA 1
ATOM 7126 C C . ALA B 1 456 ? 17.812 -22.172 -20.484 1 97.75 456 ALA B C 1
ATOM 7128 O O . ALA B 1 456 ? 18.234 -23.188 -19.922 1 97.75 456 ALA B O 1
ATOM 7129 N N . ASP B 1 457 ? 17.219 -21.203 -19.828 1 97.94 457 ASP B N 1
ATOM 7130 C CA . ASP B 1 457 ? 16.922 -21.312 -18.406 1 97.94 457 ASP B CA 1
ATOM 7131 C C . ASP B 1 457 ? 15.977 -22.469 -18.125 1 97.94 457 ASP B C 1
ATOM 7133 O O . ASP B 1 457 ? 16.141 -23.188 -17.141 1 97.94 457 ASP B O 1
ATOM 7137 N N . ILE B 1 458 ? 14.984 -22.641 -18.969 1 98.62 458 ILE B N 1
ATOM 7138 C CA . ILE B 1 458 ? 13.977 -23.688 -18.812 1 98.62 458 ILE B CA 1
ATOM 7139 C C . ILE B 1 458 ? 14.625 -25.062 -19 1 98.62 458 ILE B C 1
ATOM 7141 O O . ILE B 1 458 ? 14.43 -25.969 -18.188 1 98.62 458 ILE B O 1
ATOM 7145 N N . ASP B 1 459 ? 15.414 -25.172 -20.047 1 98.69 459 ASP B N 1
ATOM 7146 C CA . ASP B 1 459 ? 16.062 -26.453 -20.328 1 98.69 459 ASP B CA 1
ATOM 7147 C C . ASP B 1 459 ? 17.016 -26.859 -19.203 1 98.69 459 ASP B C 1
ATOM 7149 O O . ASP B 1 459 ? 17 -28.016 -18.766 1 98.69 459 ASP B O 1
ATOM 7153 N N . ALA B 1 460 ? 17.812 -25.906 -18.781 1 98.44 460 ALA B N 1
ATOM 7154 C CA . ALA B 1 460 ? 18.75 -26.188 -17.688 1 98.44 460 ALA B CA 1
ATOM 7155 C C . ALA B 1 460 ? 18.016 -26.531 -16.406 1 98.44 460 ALA B C 1
ATOM 7157 O O . ALA B 1 460 ? 18.453 -27.406 -15.648 1 98.44 460 ALA B O 1
ATOM 7158 N N . SER B 1 461 ? 16.938 -25.859 -16.141 1 98.69 461 SER B N 1
ATOM 7159 C CA . SER B 1 461 ? 16.141 -26.156 -14.953 1 98.69 461 SER B CA 1
ATOM 7160 C C . SER B 1 461 ? 15.492 -27.531 -15.047 1 98.69 461 SER B C 1
ATOM 7162 O O . SER B 1 461 ? 15.406 -28.25 -14.047 1 98.69 461 SER B O 1
ATOM 7164 N N . ALA B 1 462 ? 15 -27.891 -16.203 1 98.81 462 ALA B N 1
ATOM 7165 C CA . ALA B 1 462 ? 14.414 -29.219 -16.391 1 98.81 462 ALA B CA 1
ATOM 7166 C C . ALA B 1 462 ? 15.422 -30.328 -16.078 1 98.81 462 ALA B C 1
ATOM 7168 O O . ALA B 1 462 ? 15.102 -31.297 -15.398 1 98.81 462 ALA B O 1
ATOM 7169 N N . GLU B 1 463 ? 16.625 -30.125 -16.609 1 98.62 463 GLU B N 1
ATOM 7170 C CA . GLU B 1 463 ? 17.688 -31.094 -16.344 1 98.62 463 GLU B CA 1
ATOM 7171 C C . GLU B 1 463 ? 17.969 -31.219 -14.852 1 98.62 463 GLU B C 1
ATOM 7173 O O . GLU B 1 463 ? 18.141 -32.344 -14.344 1 98.62 463 GLU B O 1
ATOM 7178 N N . ARG B 1 464 ? 18.031 -30.062 -14.219 1 98.62 464 ARG B N 1
ATOM 7179 C CA . ARG B 1 464 ? 18.297 -30.047 -12.789 1 98.62 464 ARG B CA 1
ATOM 7180 C C . ARG B 1 464 ? 17.172 -30.719 -12.016 1 98.62 464 ARG B C 1
ATOM 7182 O O . ARG B 1 464 ? 17.422 -31.484 -11.07 1 98.62 464 ARG B O 1
ATOM 7189 N N . ILE B 1 465 ? 15.891 -30.5 -12.344 1 98.81 465 ILE B N 1
ATOM 7190 C CA . ILE B 1 465 ? 14.727 -31.094 -11.688 1 98.81 465 ILE B CA 1
ATOM 7191 C C . ILE B 1 465 ? 14.75 -32.594 -11.859 1 98.81 465 ILE B C 1
ATOM 7193 O O . ILE B 1 465 ? 14.555 -33.344 -10.891 1 98.81 465 ILE B O 1
ATOM 7197 N N . ILE B 1 466 ? 15.07 -33.062 -13.07 1 98.69 466 ILE B N 1
ATOM 7198 C CA . ILE B 1 466 ? 15.094 -34.5 -13.367 1 98.69 466 ILE B CA 1
ATOM 7199 C C . ILE B 1 466 ? 16.203 -35.188 -12.57 1 98.69 466 ILE B C 1
ATOM 7201 O O . ILE B 1 466 ? 16.016 -36.25 -11.992 1 98.69 466 ILE B O 1
ATOM 7205 N N . ALA B 1 467 ? 17.359 -34.5 -12.508 1 98.62 467 ALA B N 1
ATOM 7206 C CA . ALA B 1 467 ? 18.484 -35.062 -11.773 1 98.62 467 ALA B CA 1
ATOM 7207 C C . ALA B 1 467 ? 18.156 -35.219 -10.289 1 98.62 467 ALA B C 1
ATOM 7209 O O . ALA B 1 467 ? 18.469 -36.25 -9.68 1 98.62 467 ALA B O 1
ATOM 7210 N N . ILE B 1 468 ? 17.578 -34.219 -9.719 1 98.5 468 ILE B N 1
ATOM 7211 C CA . ILE B 1 468 ? 17.266 -34.219 -8.297 1 98.5 468 ILE B CA 1
ATOM 7212 C C . ILE B 1 468 ? 16.141 -35.219 -8.023 1 98.5 468 ILE B C 1
ATOM 7214 O O . ILE B 1 468 ? 16.156 -35.938 -7.012 1 98.5 468 ILE B O 1
ATOM 7218 N N . TYR B 1 469 ? 15.156 -35.375 -8.961 1 98.5 469 TYR B N 1
ATOM 7219 C CA . TYR B 1 469 ? 14.102 -36.375 -8.852 1 98.5 469 TYR B CA 1
ATOM 7220 C C . TYR B 1 469 ? 14.68 -37.781 -8.797 1 98.5 469 TYR B C 1
ATOM 7222 O O . TYR B 1 469 ? 14.359 -38.562 -7.895 1 98.5 469 TYR B O 1
ATOM 7230 N N . GLN B 1 470 ? 15.586 -38.031 -9.688 1 97.88 470 GLN B N 1
ATOM 7231 C CA . GLN B 1 470 ? 16.188 -39.375 -9.773 1 97.88 470 GLN B CA 1
ATOM 7232 C C . GLN B 1 470 ? 17 -39.688 -8.523 1 97.88 470 GLN B C 1
ATOM 7234 O O . GLN B 1 470 ? 16.969 -40.812 -8.016 1 97.88 470 GLN B O 1
ATOM 7239 N N . ARG B 1 471 ? 17.672 -38.688 -8.07 1 97.5 471 ARG B N 1
ATOM 7240 C CA . ARG B 1 471 ? 18.469 -38.844 -6.859 1 97.5 471 ARG B CA 1
ATOM 7241 C C . ARG B 1 471 ? 17.578 -39.125 -5.66 1 97.5 471 ARG B C 1
ATOM 7243 O O . ARG B 1 471 ? 17.844 -40.062 -4.883 1 97.5 471 ARG B O 1
ATOM 7250 N N . GLU B 1 472 ? 16.5 -38.344 -5.5 1 97 472 GLU B N 1
ATOM 7251 C CA . GLU B 1 472 ? 15.609 -38.531 -4.355 1 97 472 GLU B CA 1
ATOM 7252 C C . GLU B 1 472 ? 14.828 -39.812 -4.453 1 97 472 GLU B C 1
ATOM 7254 O O . GLU B 1 472 ? 14.539 -40.469 -3.439 1 97 472 GLU B O 1
ATOM 7259 N N . LEU B 1 473 ? 14.406 -40.219 -5.664 1 96.44 473 LEU B N 1
ATOM 7260 C CA . LEU B 1 473 ? 13.734 -41.5 -5.883 1 96.44 473 LEU B CA 1
ATOM 7261 C C . LEU B 1 473 ? 14.617 -42.656 -5.438 1 96.44 473 LEU B C 1
ATOM 7263 O O . LEU B 1 473 ? 14.148 -43.594 -4.781 1 96.44 473 LEU B O 1
ATOM 7267 N N . ALA B 1 474 ? 15.883 -42.594 -5.762 1 95.44 474 ALA B N 1
ATOM 7268 C CA . ALA B 1 474 ? 16.828 -43.625 -5.383 1 95.44 474 ALA B CA 1
ATOM 7269 C C . ALA B 1 474 ? 16.984 -43.719 -3.865 1 95.44 474 ALA B C 1
ATOM 7271 O O . ALA B 1 474 ? 17.078 -44.812 -3.297 1 95.44 474 ALA B O 1
ATOM 7272 N N . ARG B 1 475 ? 17 -42.625 -3.229 1 93.69 475 ARG B N 1
ATOM 7273 C CA . ARG B 1 475 ? 17.125 -42.562 -1.777 1 93.69 475 ARG B CA 1
ATOM 7274 C C . ARG B 1 475 ? 15.914 -43.156 -1.087 1 93.69 475 ARG B C 1
ATOM 7276 O O . ARG B 1 475 ? 16.031 -43.75 -0.02 1 93.69 475 ARG B O 1
ATOM 7283 N N . CYS B 1 476 ? 14.742 -42.875 -1.593 1 89.44 476 CYS B N 1
ATOM 7284 C CA . CYS B 1 476 ? 13.508 -43.406 -1.014 1 89.44 476 CYS B CA 1
ATOM 7285 C C . CYS B 1 476 ? 13.406 -44.906 -1.207 1 89.44 476 CYS B C 1
ATOM 7287 O O . CYS B 1 476 ? 12.828 -45.594 -0.374 1 89.44 476 CYS B O 1
ATOM 7289 N N . ASN B 1 477 ? 13.859 -45.375 -2.273 1 83.31 477 ASN B N 1
ATOM 7290 C CA . ASN B 1 477 ? 13.844 -46.812 -2.539 1 83.31 477 ASN B CA 1
ATOM 7291 C C . ASN B 1 477 ? 14.867 -47.562 -1.68 1 83.31 477 ASN B C 1
ATOM 7293 O O . ASN B 1 477 ? 14.656 -48.719 -1.334 1 83.31 477 ASN B O 1
ATOM 7297 N N . ASP B 1 478 ? 15.922 -46.906 -1.386 1 75.38 478 ASP B N 1
ATOM 7298 C CA . ASP B 1 478 ? 16.938 -47.531 -0.532 1 75.38 478 ASP B CA 1
ATOM 7299 C C . ASP B 1 478 ? 16.5 -47.531 0.928 1 75.38 478 ASP B C 1
ATOM 7301 O O . ASP B 1 478 ? 16.922 -48.406 1.706 1 75.38 478 ASP B O 1
ATOM 7305 N N . ALA B 1 479 ? 15.727 -46.562 1.416 1 64.5 479 ALA B N 1
ATOM 7306 C CA . ALA B 1 479 ? 15.25 -46.5 2.795 1 64.5 479 ALA B CA 1
ATOM 7307 C C . ALA B 1 479 ? 14.156 -47.531 3.053 1 64.5 479 ALA B C 1
ATOM 7309 O O . ALA B 1 479 ? 13.734 -47.719 4.195 1 64.5 479 ALA B O 1
ATOM 7310 N N . VAL B 1 480 ? 13.445 -48.156 2.154 1 51.16 480 VAL B N 1
ATOM 7311 C CA . VAL B 1 480 ? 12.5 -49.25 2.338 1 51.16 480 VAL B CA 1
ATOM 7312 C C . VAL B 1 480 ? 13.266 -50.531 2.613 1 51.16 480 VAL B C 1
ATOM 7314 O O . VAL B 1 480 ? 14.07 -50.969 1.793 1 51.16 480 VAL B O 1
ATOM 7317 N N . PRO B 1 481 ? 13.359 -51 3.891 1 45.66 481 PRO B N 1
ATOM 7318 C CA . PRO B 1 481 ? 14.031 -52.25 4.172 1 45.66 481 PRO B CA 1
ATOM 7319 C C . PRO B 1 481 ? 13.562 -53.406 3.254 1 45.66 481 PRO B C 1
ATOM 7321 O O . PRO B 1 481 ? 12.383 -53.438 2.885 1 45.66 481 PRO B O 1
ATOM 7324 N N . ALA B 1 482 ? 14.57 -54.281 2.748 1 41.09 482 ALA B N 1
ATOM 7325 C CA . ALA B 1 482 ? 14.25 -55.625 2.201 1 41.09 482 ALA B CA 1
ATOM 7326 C C . ALA B 1 482 ? 13.422 -56.438 3.189 1 41.09 482 ALA B C 1
ATOM 7328 O O . ALA B 1 482 ? 13.695 -56.438 4.391 1 41.09 482 ALA B O 1
#

Sequence (964 aa):
MTHSFDQYRALLNRSLAHATDYLESLPERPIDTPVSSDTLRTLLGGPLPQGHSDAQTVLDDLAHNIEQGLIGSGGPRYFGYAIGGSFPVALAADWLVSAWDQNVPYYVSSPATSVAEETAAEWMLELLGLPQKAGVGFTSGAQEAIYTAMITARNTLLKRAGWDVAKKGLYEAPRIHVVVSDQIHSTIKRALWMIGMGESQIKTLPTDHNLRIIPEAIPAVLADCDGPTLVCAQAGCIDSGAYDPFEALATAVKAHPNAWLHVDGAIGLWSAASAQQRHLLKGIELADSWDTDGHKWFNMPYDSGVVIVRDAALLAEAMGGNAMGAYLTDAIAKPDRNAINFGIAASRRARGVPVYAAIKTLGKQGIEAHLDNSCRLAKRMADHLSQVEGITILNDVVSNRFSAQFGKGDDDFRNRLTARVVHQLQQDGFCYPSTSGYKGLKTMLFSVLNCHTTEADIDASAERIIAIYQRELARCNDAVPAMTHSFDQYRALLNRSLAHATDYLESLPERPIDTPVSSDTLRTLLGGPLPQGHSDAQTVLDDLAHNIEQGLIGSGGPRYFGYAIGGSFPVALAADWLVSAWDQNVPYYVSSPATSVAEETAAEWMLELLGLPQKAGVGFTSGAQEAIYTAMITARNTLLKRAGWDVAKKGLYEAPRIHVVVSDQIHSTIKRALWMIGMGESQIKTLPTDHNLRIIPEAIPAVLADCDGPTLVCAQAGCIDSGAYDPFEALATAVKAHPNAWLHVDGAIGLWSAASAQQRHLLKGIELADSWDTDGHKWFNMPYDSGVVIVRDAALLAEAMGGNAMGAYLTDAIAKPDRNAINFGIAASRRARGVPVYAAIKTLGKQGIEAHLDNSCRLAKRMADHLSQVEGITILNDVVSNRFSAQFGKGDDDFRNRLTARVVHQLQQDGFCYPSTSGYKGLKTMLFSVLNCHTTEADIDASAERIIAIYQRELARCNDAVPA

InterPro domains:
  IPR002129 Pyridoxal phosphate-dependent decarboxylase, major domain [PF00282] (47-397)
  IPR010977 Aromatic-L-amino-acid decarboxylase [PTHR11999] (7-465)
  IPR015421 Pyridoxal phosphate-dependent transferase, major domain [G3DSA:3.40.640.10] (89-356)
  IPR015422 Pyridoxal phosphate-dependent transferase, small domain [G3DSA:3.90.1150.10] (357-477)
  IPR015424 Pyridoxal phosphate-dependent transferase [SSF53383] (4-470)

Solvent-accessible surface area (backbone atoms only — not comparable to full-atom values): 47088 Å² total; per-residue (Å²): 136,64,60,61,60,75,58,34,52,66,41,43,52,51,30,51,54,55,34,45,53,53,52,58,37,32,83,73,47,62,30,42,56,96,64,56,71,66,58,47,39,66,67,59,44,76,78,69,44,54,52,73,42,62,50,61,59,51,53,52,50,48,57,58,53,36,57,57,27,49,40,38,47,60,16,43,43,34,18,28,69,80,49,16,16,55,41,52,53,15,45,22,40,45,46,35,48,50,58,58,46,42,46,41,26,38,30,90,48,16,43,25,59,32,44,30,30,51,36,29,45,52,40,48,28,60,46,44,61,36,62,84,70,33,30,65,17,73,32,53,16,33,50,48,12,45,40,43,48,47,45,27,48,53,45,51,45,34,43,78,71,74,37,57,34,58,47,60,14,30,49,69,41,83,66,59,36,34,38,32,40,79,72,57,62,65,65,58,58,55,37,32,31,55,41,28,56,18,52,71,47,58,43,71,38,61,52,49,85,46,62,23,49,43,66,88,55,49,60,64,59,56,69,69,48,85,54,33,31,42,36,47,46,41,28,26,35,94,50,21,30,36,47,33,53,33,45,58,51,39,51,52,39,68,72,40,97,45,49,45,39,35,34,46,10,41,63,30,44,67,37,38,44,22,90,88,41,28,73,62,48,50,43,53,63,63,41,47,26,39,24,24,24,35,28,18,60,66,17,27,39,51,39,24,10,27,23,36,27,48,53,31,66,54,40,18,51,59,47,37,43,83,69,59,63,80,72,74,72,58,93,50,98,69,56,77,51,41,48,33,30,41,35,77,52,45,60,28,47,62,61,31,46,22,53,31,45,38,44,52,22,30,6,51,52,42,50,26,50,54,56,51,47,25,25,52,48,30,39,50,41,50,55,60,46,52,71,37,90,40,36,42,66,66,36,70,63,82,26,31,22,34,25,31,36,32,56,70,82,55,68,68,58,20,27,54,49,21,54,49,39,44,51,49,38,38,64,66,11,78,35,29,53,27,74,45,63,56,96,88,39,44,23,37,31,40,27,40,32,34,64,49,42,45,72,67,48,40,54,53,43,47,54,50,51,52,53,48,41,55,52,51,52,51,53,56,60,64,69,52,79,134,136,61,59,61,60,75,57,35,50,66,40,42,51,51,30,52,53,55,34,44,54,52,53,58,36,31,83,74,48,62,30,40,58,97,63,54,70,65,59,47,40,67,68,58,44,77,77,70,44,52,52,72,41,62,51,63,58,50,51,54,50,47,57,58,52,35,58,58,28,48,40,39,46,59,16,42,43,33,17,29,67,79,48,15,16,54,43,52,53,16,43,23,40,45,48,35,49,50,58,59,46,43,46,41,27,38,30,90,48,17,43,26,60,31,46,32,31,50,34,31,44,53,40,47,26,60,47,46,61,38,63,84,70,33,29,66,16,74,32,53,16,31,49,47,11,45,38,44,48,48,44,26,48,54,44,50,45,35,43,78,70,76,37,56,35,56,47,61,14,31,38,78,39,83,66,60,36,33,38,31,40,78,71,58,62,66,63,57,59,55,34,32,32,56,41,27,56,19,53,71,49,58,43,71,37,61,51,49,85,46,63,23,50,44,65,87,54,49,59,64,58,56,69,69,48,86,53,32,30,41,35,47,45,40,28,27,36,91,51,23,30,33,46,33,54,32,46,58,51,38,52,51,38,69,70,40,95,44,49,44,40,37,33,47,10,42,63,31,44,66,38,38,45,20,88,87,40,28,74,63,48,50,43,53,63,63,42,47,28,39,23,24,24,36,29,17,60,66,18,28,38,51,39,25,10,27,23,36,28,49,54,32,66,55,40,17,50,58,46,38,44,80,70,57,64,79,70,75,72,58,92,49,99,70,57,77,52,42,48,32,31,39,36,78,50,45,61,26,47,60,60,32,46,24,54,32,46,38,44,52,23,30,7,51,52,44,49,26,50,54,56,50,47,25,25,51,49,29,40,52,42,50,55,60,47,53,71,37,91,39,35,41,66,65,37,71,65,83,27,32,22,36,25,31,37,34,57,74,81,55,67,69,59,19,27,52,48,20,54,49,39,45,51,49,37,39,65,68,10,76,36,29,52,27,76,45,64,55,97,85,38,44,23,38,30,41,27,40,31,34,64,50,42,46,70,67,48,40,52,55,43,47,53,49,52,52,52,46,40,53,52,51,54,53,52,57,59,65,70,52,79,133

Foldseek 3Di:
DDDDPVVVPVQVVLVVVLVVVLVVCLAPDFQFDDDDPVQLCVQPPDDDDDDDDDPNVVSVSCSVSVVNGHGSCQHQFAFAFQFAAADPQLVVLVVVLVVVVFWFLFCVRPVVLLVLLVVLVQVVCVLLVADNQWFKAKDQALLQLLLLVVLLLVQVQQVVVVDHCVPPNCPDTPQEAEEEAPQDDVSNQVSCVVSPNHDPRYDHAYADLLSEGDLVCQLVRLVPGDGAYEYEFECQRRARGAGYPQQSNLVSQVVHPHYAYEYEYQRHSSLSSAPLRVVRCVNVNSGQKYKYFCRGQVNRPGGIIMIIGNDLVSSLVSLPNVNPDPPQPPPDPDGRDRSSSHGNDRTDTSRSSSSSSSCVVCPSVNSNVSQVQLLVLQVVLVVLQCPDPFKDWRYDSSGNKTWIWGGDDDQVVRQVLQVQLQVVLSNVSLHHWDWDDRPHGITTITGRRYSNHDSVSSVVVSVVSVVSSVVSVVVVVVPPDD/DDDDPVVVPVQVVLVVVLVVVLVVCLQPDFQFDDDDPVQLCVQPPDDDDDDDDDPNVVSVSCSVSVVNGHGSCQHQFAFAFQFAAADPQLVVLVVVLVVVVFWFLFCVRPVVLLVLLVVLVQVVCVLLVAANQWFKAKDQAQLQLLLLVVLLLVQVQQVVVVDHCVPPNCPPTPQEAEEEAPQDDVSNQVSCVVSPNHDPRYDHAYADLLSEGDLVCQLVRLVPGDGAYEYEFECQRRARGAGYPQQSNLVSQVVHPHYAYEYEYQRHSSLSSAPLRVVRCVNVNSGQKYKYFCRGQVNRPGGIIMIIGNDLVSSLVSLPNVNPDPPQPDPDPDGRDRSSSHGNDRTDTSRSSSSSSSCVVCPSVNSNVSQVQLLVLQVVLCVLQCPDPFKDFRYDSSGNKTWIWGGDDDQVVRQVLQVQLQVVLSNVSLHHWDWDDRPHGITTITGRRYSNHDSVSSVVVSVVSVVSSVVSVVVVVVPPDD